Protein 5IG4 (pdb70)

Radius of gyration: 34.78 Å; Cα contacts (8 Å, |Δi|>4): 1875; chains: 7; bounding box: 53×117×72 Å

Solvent-accessible surface area: 41855 Å² total; per-residue (Å²): 134,68,137,101,43,58,58,69,0,28,153,28,0,87,116,0,4,77,2,26,42,91,14,57,45,100,32,6,36,155,12,1,9,85,121,0,2,0,3,23,84,81,0,74,18,4,22,0,85,11,29,94,4,9,69,9,18,12,89,49,38,49,68,200,129,58,65,34,43,27,37,12,49,59,55,14,21,49,4,40,123,63,0,0,0,0,0,0,4,22,0,33,1,13,10,76,126,95,42,109,14,104,16,97,20,64,6,0,0,1,0,0,33,61,87,83,60,96,18,22,0,4,0,4,0,19,13,46,134,136,71,134,85,43,60,84,51,0,51,139,28,1,90,111,0,4,78,2,19,33,61,13,52,49,103,29,6,41,153,12,1,11,85,131,0,33,0,68,25,83,138,6,130,73,88,95,26,117,14,25,119,63,9,72,113,42,5,80,69,78,45,59,148,125,108,71,67,72,22,42,25,44,15,57,58,106,14,86,59,108,32,129,72,30,0,18,1,38,5,54,27,0,36,0,16,12,72,124,65,14,119,20,111,16,97,52,62,60,4,47,2,41,0,73,62,86,83,59,98,19,26,0,30,45,2,80,16,50,90,149,69,144,105,36,58,98,65,0,32,135,13,1,90,93,0,2,82,2,22,42,90,15,47,45,103,30,5,40,163,13,2,12,81,133,0,0,0,4,22,75,83,1,44,6,3,21,0,90,14,24,100,3,9,71,10,18,8,71,34,47,53,64,155,124,54,61,20,40,23,47,16,47,58,72,10,21,50,3,36,122,65,1,0,0,1,0,0,8,22,0,34,1,9,17,65,111,77,23,109,25,107,15,109,39,58,11,0,0,1,0,0,36,49,82,84,55,99,18,33,0,4,0,2,0,18,14,88,134,64,148,91,45,62,72,67,0,35,156,33,2,91,120,0,6,77,2,24,47,68,22,47,46,92,29,7,37,155,18,1,8,82,128,0,4,0,4,23,75,80,0,74,18,4,14,0,86,10,26,99,4,9,67,9,16,10,77,44,33,44,67,117,128,107,84,90,73,85,44,50,57,61,58,57,71,19,33,50,6,27,127,64,1,0,0,2,0,0,12,24,46,33,86,20,51,72,100,103,62,108,85,115,80,99,70,58,12,0,0,2,0,0,28,66,86,81,62,99,21,30,0,4,0,4,0,18,16,86,146,43,155,102,51,51,81,77,0,35,164,33,2,88,114,0,6,75,3,20,30,75,20,54,48,100,24,6,40,158,13,2,8,83,124,0,2,0,3,23,36,83,0,73,16,14,16,0,88,14,24,103,3,10,76,11,14,10,81,31,39,46,56,128,109,110,70,56,65,22,40,24,52,16,34,60,69,24,32,39,5,21,99,64,2,0,0,2,0,0,5,24,0,29,0,12,11,82,126,103,30,126,22,104,12,76,25,48,10,0,0,2,0,0,28,62,90,82,66,100,21,24,0,5,0,2,0,20,15,50,165,184,124,46,136,108,55,43,67,72,0,32,150,26,3,89,109,0,5,75,2,22,40,92,16,53,48,89,24,6,39,144,13,1,10,85,125,0,2,0,4,19,63,79,0,54,17,2,18,1,90,7,23,123,3,8,82,15,18,10,74,26,34,58,73,181,141,91,78,84,39,48,50,67,38,58,72,23,33,40,5,23,133,64,1,0,0,2,0,0,12,26,46,33,80,30,44,69,124,84,52,110,96,115,81,99,80,57,15,0,0,1,0,0,29,58,93,81,58,93,27,26,0,5,0,3,0,20,15,76,134,52,133,96,70,56,83,64,0,35,130,12,3,94,90,0,6,78,2,21,22,85,10,56,47,82,29,6,37,145,13,2,10,83,128,0,2,0,3,20,65,133,6,126,18,72,26,26,96,15,26,145,67,9,80,119,44,5,69,73,68,45,66,151,97,113,47,58,47,18,40,24,55,17,38,62,78,28,33,37,1,26,131,65,1,0,0,2,0,0,7,25,0,35,0,14,10,64,123,73,56,112,22,114,14,96,37,58,13,0,0,1,0,0,26,77,87,89,52,94,17,24,0,2,0,2,0,18,18,73

CATH classification: 3.10.450.50

Nearest PDB structures (foldseek):
  5ig4-assembly1_F  TM=9.944E-01  e=1.731E-22  Nematostella vectensis
  2w2c-assembly1_L  TM=9.645E-01  e=4.332E-17  Homo sapiens
  6of8-assembly1_D-2  TM=9.698E-01  e=9.625E-17  Homo sapiens
  5u6y-assembly1_A  TM=9.706E-01  e=1.404E-15  Rattus norvegicus
  6w4o-assembly1_C  TM=9.703E-01  e=1.486E-15  Homo sapiens

Organism: Nematostella vectensis (NCBI:txid45351)

Foldseek 3Di:
DVVVVLVVVVVLVVQLVVCQQQLPVVSNPVAADQFAWEAEVVVVPDIDTGCVVVVVCSVPPNNDFDKDKDWAPWDKADDPDFKIKIKTKIWIWTADPVRDIDIAIKIKMWIWGQDPNRIHTRYMYIDGD/DVVVVVVVVVVLVVQCVVCQQQLVVVSNPVAADQQAWEAEVVVVRDTDTGCVVVVVCSVPPSNPDPWDKDKDWADWDKAPDDPFKIKIKTKIWIWIADPVGDIDIDIKIKMWIWGQDPNRIHGRYMYIDD/DVVVVVVVVVVLVVQLVVCQLQLPVVSNPVQADQFAWEAEVVVVPDIDTGCVVVVVCSVPPSNPFDKDKDWAPWDKADDDPFKIKIKTKMWIWTDDVVGDIDIDIKIKIWIWGQDPNRIHTRYMYIDD/DVVVVVVVVVVLVVVCVVCQLQLPVVSVPVAADQFAWEAEVVVVGDIDTGDPVVNVCSVPPSVDDDKDKDKDWADWDKADPDPFKIKIKTKMWIWTADPPGDIDIDIKIKMWIWGQDPNDIHGRYMYIDD/DVVVVVVVVVVLVVQCVVCQLQLVVVSNPVAADQFAWEAEVVVVGDTDTGCPVVVVCSVPPSHPDPWDKDKDWADWDKACPDPFKIKIKTKMWIWTADPVGHIDIFIKIKIWIWGCDPNDTHGRYMYIDRD/DVCVVVQVVVVVLVVVLVVCQQQLNVVSNPQAADQFAWEAEVVVVRDIDTGCPVVVVCSVPPRNPFDKDKDWADWDKADDDPFKIKIKTKMWIWTADPVGDIDIDIKIKIWIWGQDPNDTHTRYMYMDD/DVVVVLVVVVVLVVQLVVCQQQLVVVSVPVQADQQAWEAEVVVVPDIDTGCVVVVVCSVPPRNPDPKDKDKDWADWDKADPDPFKIKIKTKMWIWTADPDRDIDIDIKIKMWIWGQDPNDTHTRYMYIDD

B-factor: mean 61.34, std 22.7, range [22.72, 210.33]

InterPro domains:
  IPR000719 Protein kinase domain [PF00069] (13-271)
  IPR000719 Protein kinase domain [PS50011] (13-271)
  IPR000719 Protein kinase domain [SM00220] (13-271)
  IPR008271 Serine/threonine-protein kinase, active site [PS00108] (131-143)
  IPR011009 Protein kinase-like domain superfamily [SSF56112] (10-272)
  IPR013543 Calcium/calmodulin-dependent protein kinase II, association-domain [PF08332] (344-469)
  IPR017441 Protein kinase, ATP binding site [PS00107] (19-42)
  IPR032710 NTF2-like domain superfamily [SSF54427] (343-468)

Secondary structure (DSSP, 8-state):
-HHHHHHHHHHHHHHHHHHHHHT-HHHHHHHEEEEEEEE-GGGTT--EESSHHHHHHIIIII----EEEEEEEEEEEE-STTEEEEEEEEEEEEE-TT--EEEEEEEEEEEEEEETTEEEEEEEEEE--/-HHHHHHHHHHHHHHHHHHHHTT-HHHHHHHEEEEEEEE-GGGTT--EESSHHHHHHHHHTGGG--S-EEEEEEEEEEEEEETTEEEEEEEEEEEEE-SSS-EEEEEEEEEEEEEEETTEEEEEEEEEE-/-HHHHHHHHHHHHHHHHHHHHHT-HHHHHHHEEEEEEEE-GGGTT--EESSHHHHHHIIIIIT---EEEEEEEEEEEE-SSSEEEEEEEEEEEEE-SSS-EEEEEEEEEEEEEEETTEEEEEEEEEE-/-HHHHHHHHHHHHHHHHHHHHHT-HHHHHHHEEEEEEEE-GGGTT--EESSHHHHHHHTTTTT-----EEEEEEEEEEEEEETTEEEEEEEEEEEEE-TTS-EEEEEEEEEEEEEEETTEEEEEEEEEE-/-HHHHHHHHHHHHHHHHHHHHHT-HHHHHHHEEEEEEEE-GGGTT--EESTHHHHHHHTTHHHH--S-EEEEEEEEEEEE-SSSEEEEEEEEEEEEE-SS--EEEEEEEEEEEEEEETTEEEEEEEEEE--/-TTHHHHHHHHHHHHHHHHHHHHT-HHHHHHHEEEEEEEE-GGGTT--EESSHHHHHHHHHTTT---EEEEEEEEEEEEEETTEEEEEEEEEEEEE-TT--EEEEEEEEEEEEEEETTEEEEEEEEEE-/-HHHHHHHHHHHHHHHHHHHHTT-HHHHHHHEEEEEEEE-GGGTT--EESSHHHHHHIIIIITT--S-EEEEEEEEEEEE-SSSEEEEEEEEEEEEE-SSS-EEEEEEEEEEEEEEETTEEEEEEEEEE-

Sequence (907 aa):
TAKVREQEIIRLTQKLITSITTGDYDTYSKLVDPHVTCFEPFSNGNLVEGLEFHKFYFDNTLSKVPINTTILSPHHVHVLGEDAACICYMRLTQSVNSSGEAKTLQQEETRVWQKKGGNWINVHFHISGKTAKVREQEIIRLTQKLITSITTGDYDTYSKLVDPHVTCFEPFSNGNLVEGLEFHKFYFDNTLSKRSVPINTTILSPHVHVLGEDAACICYMRLTQSVNSSGEAKTLQQEETRVWQKKGGNWINVHFHISGTAKVREQEIIRLTQKLITSITTGDYDTYSKLVDPHVTCFEPFSNGNLVEGLEFHKFYFDNTLSKVPINTTILSPHVHVLGEDAACICYMRLTQSVNSSGEAKTLQQEETRVWQKKGGNWINVHFHISGTAKVREQEIIRLTQKLITSITTGDYDTYSKLVDPHVTCFEPFSNGNLVEGLEFHKFYFDNTLSKRSVPINTTILSPHHVHVLGEDAACICCYMRLTQSVNSSGEAKTLQQEETRVWQKKGGNWINVHFHISGTAKVREQEIIRLTQKLITSITTGDYDTYSKLVDPHVTCFEPFSNGNLVEGLEFHKFYFDNTLSKRSVPINTTILSPHHVHVLGEDAACICYMRLTQSVNSSGEAKTLQQEETRVWQKKGGNWINVHFHISGKVTAKVREEQEIIRLTQKLITSITTGDYDTYSKLVDPHVTCFEPFSNGNLVEGLEFHKFYFDNTLSKVPINTTILSPHHVHVLGEDAACICCYMRLTQSVNSSGEAKTLQQEETRVWQKKGGNWINVHFHISGTAKVREQEIIRLTQKLITSITTGDYDTYSKLVDPHVTCFEPFSNGNLVEGLEFHKFYFDNTLSKRSVPINTTILSPHHVHVLGEDAACICYMRLTQSVNSSGEAKTLQQEETRVWQKKGGNWINVHFHISG

Structure (mmCIF, N/CA/C/O backbone):
data_5IG4
#
_entry.id   5IG4
#
_cell.length_a   78.466
_cell.length_b   180.100
_cell.length_c   179.511
_cell.angle_alpha   90.00
_cell.angle_beta   90.00
_cell.angle_gamma   90.00
#
_symmetry.space_group_name_H-M   'C 2 2 21'
#
loop_
_entity.id
_entity.type
_entity.pdbx_description
1 polymer 'Predicted protein'
2 non-polymer GLYCEROL
3 water water
#
loop_
_atom_site.group_PDB
_atom_site.id
_atom_site.type_symbol
_atom_site.label_atom_id
_atom_site.label_alt_id
_atom_site.label_comp_id
_atom_site.label_asym_id
_atom_site.label_entity_id
_atom_site.label_seq_id
_atom_site.pdbx_PDB_ins_code
_atom_site.Cartn_x
_atom_site.Cartn_y
_atom_site.Cartn_z
_atom_site.occupancy
_atom_site.B_iso_or_equiv
_atom_site.auth_seq_id
_atom_site.auth_comp_id
_atom_site.auth_asym_id
_atom_site.auth_atom_id
_atom_site.pdbx_PDB_model_num
ATOM 1 N N . THR A 1 13 ? 36.644 46.059 163.970 1.00 55.19 342 THR A N 1
ATOM 2 C CA . THR A 1 13 ? 37.154 47.122 164.839 1.00 73.06 342 THR A CA 1
ATOM 3 C C . THR A 1 13 ? 37.297 46.616 166.282 1.00 77.70 342 THR A C 1
ATOM 4 O O . THR A 1 13 ? 36.387 45.985 166.828 1.00 67.84 342 THR A O 1
ATOM 14 N N . ALA A 1 14 ? 38.452 46.898 166.894 1.00 77.75 343 ALA A N 1
ATOM 15 C CA . ALA A 1 14 ? 38.659 46.543 168.295 1.00 71.24 343 ALA A CA 1
ATOM 16 C C . ALA A 1 14 ? 37.720 47.328 169.200 1.00 65.10 343 ALA A C 1
ATOM 17 O O . ALA A 1 14 ? 37.172 46.778 170.164 1.00 58.62 343 ALA A O 1
ATOM 24 N N . LYS A 1 15 ? 37.548 48.624 168.918 1.00 61.91 344 LYS A N 1
ATOM 25 C CA . LYS A 1 15 ? 36.622 49.446 169.688 1.00 58.19 344 LYS A CA 1
ATOM 26 C C . LYS A 1 15 ? 35.229 48.822 169.710 1.00 57.11 344 LYS A C 1
ATOM 27 O O . LYS A 1 15 ? 34.565 48.796 170.751 1.00 55.34 344 LYS A O 1
ATOM 46 N N . VAL A 1 16 ? 34.794 48.265 168.580 1.00 56.41 345 VAL A N 1
ATOM 47 C CA . VAL A 1 16 ? 33.443 47.724 168.487 1.00 56.52 345 VAL A CA 1
ATOM 48 C C . VAL A 1 16 ? 33.285 46.503 169.382 1.00 55.64 345 VAL A C 1
ATOM 49 O O . VAL A 1 16 ? 32.262 46.347 170.062 1.00 52.12 345 VAL A O 1
ATOM 62 N N . ARG A 1 17 ? 34.275 45.602 169.389 1.00 58.44 346 ARG A N 1
ATOM 63 C CA . ARG A 1 17 ? 34.131 44.408 170.210 1.00 54.54 346 ARG A CA 1
ATOM 64 C C . ARG A 1 17 ? 34.305 44.734 171.683 1.00 49.74 346 ARG A C 1
ATOM 65 O O . ARG A 1 17 ? 33.577 44.204 172.527 1.00 48.99 346 ARG A O 1
ATOM 86 N N . GLU A 1 18 ? 35.238 45.621 172.014 1.00 44.16 347 GLU A N 1
ATOM 87 C CA . GLU A 1 18 ? 35.368 45.998 173.406 1.00 48.77 347 GLU A CA 1
ATOM 88 C C . GLU A 1 18 ? 34.024 46.460 173.937 1.00 48.12 347 GLU A C 1
ATOM 89 O O . GLU A 1 18 ? 33.605 46.045 175.025 1.00 43.18 347 GLU A O 1
ATOM 101 N N . GLN A 1 19 ? 33.275 47.211 173.120 1.00 48.64 348 GLN A N 1
ATOM 102 C CA . GLN A 1 19 ? 31.995 47.766 173.555 1.00 49.53 348 GLN A CA 1
ATOM 103 C C . GLN A 1 19 ? 30.955 46.662 173.713 1.00 43.90 348 GLN A C 1
ATOM 104 O O . GLN A 1 19 ? 30.150 46.670 174.654 1.00 40.74 348 GLN A O 1
ATOM 118 N N . GLU A 1 20 ? 30.994 45.677 172.824 1.00 39.26 349 GLU A N 1
ATOM 119 C CA . GLU A 1 20 ? 30.093 44.544 172.927 1.00 34.25 349 GLU A CA 1
ATOM 120 C C . GLU A 1 20 ? 30.250 43.829 174.263 1.00 40.33 34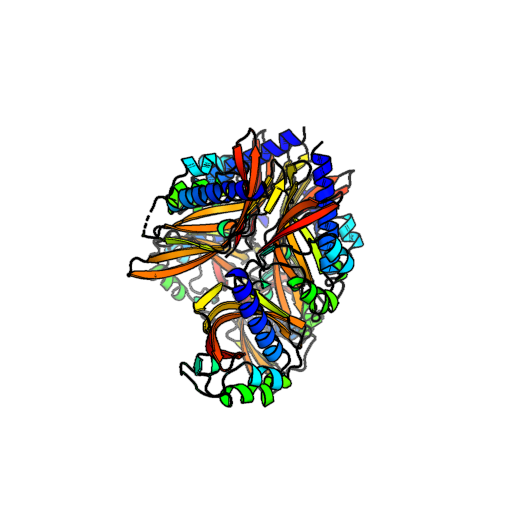9 GLU A C 1
ATOM 121 O O . GLU A 1 20 ? 29.255 43.450 174.888 1.00 36.17 349 GLU A O 1
ATOM 133 N N . ILE A 1 21 ? 31.497 43.613 174.712 1.00 41.82 350 ILE A N 1
ATOM 134 C CA . ILE A 1 21 ? 31.720 42.885 175.958 1.00 39.58 350 ILE A CA 1
ATOM 135 C C . ILE A 1 21 ? 31.302 43.733 177.148 1.00 34.12 350 ILE A C 1
ATOM 136 O O . ILE A 1 21 ? 30.748 43.224 178.125 1.00 32.90 350 ILE A O 1
ATOM 152 N N . ILE A 1 22 ? 31.545 45.038 177.084 1.00 30.17 351 ILE A N 1
ATOM 153 C CA . ILE A 1 22 ? 31.122 45.914 178.173 1.00 35.24 351 ILE A CA 1
ATOM 154 C C . ILE A 1 22 ? 29.602 45.917 178.292 1.00 39.42 351 ILE A C 1
ATOM 155 O O . ILE A 1 22 ? 29.053 45.914 179.402 1.00 36.89 351 ILE A O 1
ATOM 171 N N . ARG A 1 23 ? 28.900 45.922 177.151 1.00 39.98 352 ARG A N 1
ATOM 172 C CA . ARG A 1 23 ? 27.433 45.884 177.161 1.00 40.03 352 ARG A CA 1
ATOM 173 C C . ARG A 1 23 ? 26.909 44.537 177.644 1.00 35.72 352 ARG A C 1
ATOM 174 O O . ARG A 1 23 ? 25.923 44.484 178.386 1.00 33.33 352 ARG A O 1
ATOM 195 N N . LEU A 1 24 ? 27.567 43.434 177.267 1.00 36.88 353 LEU A N 1
ATOM 196 C CA . LEU A 1 24 ? 27.180 42.140 177.825 1.00 33.99 353 LEU A CA 1
ATOM 197 C C . LEU A 1 24 ? 27.336 42.122 179.340 1.00 32.78 353 LEU A C 1
ATOM 198 O O . LEU A 1 24 ? 26.511 41.536 180.054 1.00 33.94 353 LEU A O 1
ATOM 214 N N . THR A 1 25 ? 28.365 42.795 179.849 1.00 31.27 354 THR A N 1
ATOM 215 C CA . THR A 1 25 ? 28.628 42.799 181.284 1.00 35.29 354 THR A CA 1
ATOM 216 C C . THR A 1 25 ? 27.649 43.713 182.010 1.00 36.67 354 THR A C 1
ATOM 217 O O . THR A 1 25 ? 27.203 43.419 183.128 1.00 32.92 354 THR A O 1
ATOM 228 N N . GLN A 1 26 ? 27.301 44.834 181.395 1.00 39.39 355 GLN A N 1
ATOM 229 C CA . GLN A 1 26 ? 26.265 45.662 181.995 1.00 42.64 355 GLN A CA 1
ATOM 230 C C . GLN A 1 26 ? 24.942 44.905 182.036 1.00 35.46 355 GLN A C 1
ATOM 231 O O . GLN A 1 26 ? 24.267 44.889 183.065 1.00 33.33 355 GLN A O 1
ATOM 245 N N . LYS A 1 27 ? 24.589 44.221 180.945 1.00 32.53 356 LYS A N 1
ATOM 246 C CA . LYS A 1 27 ? 23.351 43.441 180.915 1.00 37.96 356 LYS A CA 1
ATOM 247 C C . LYS A 1 27 ? 23.365 42.370 182.004 1.00 38.42 356 LYS A C 1
ATOM 248 O O . LYS A 1 27 ? 22.381 42.202 182.736 1.00 39.96 356 LYS A O 1
ATOM 267 N N . LEU A 1 28 ? 24.502 41.686 182.171 1.00 37.16 357 LEU A N 1
ATOM 268 C CA . LEU A 1 28 ? 24.620 40.647 183.193 1.00 34.64 357 LEU A CA 1
ATOM 269 C C . LEU A 1 28 ? 24.499 41.229 184.599 1.00 34.61 357 LEU A C 1
ATOM 270 O O . LEU A 1 28 ? 23.766 40.699 185.444 1.00 36.57 357 LEU A O 1
ATOM 286 N N . ILE A 1 29 ? 25.224 42.310 184.879 1.00 30.47 358 ILE A N 1
ATOM 287 C CA . ILE A 1 29 ? 25.143 42.917 186.201 1.00 34.77 358 ILE A CA 1
ATOM 288 C C . ILE A 1 29 ? 23.725 43.393 186.472 1.00 32.26 358 ILE A C 1
ATOM 289 O O . ILE A 1 29 ? 23.220 43.258 187.590 1.00 36.24 358 ILE A O 1
ATOM 305 N N . THR A 1 30 ? 23.068 43.977 185.463 1.00 35.96 359 THR A N 1
ATOM 306 C CA . THR A 1 30 ? 21.683 44.398 185.640 1.00 36.96 359 THR A CA 1
ATOM 307 C C . THR A 1 30 ? 20.799 43.213 186.017 1.00 34.88 359 THR A C 1
ATOM 308 O O . THR A 1 30 ? 19.958 43.324 186.910 1.00 37.27 359 THR A O 1
ATOM 319 N N . SER A 1 31 ? 20.986 42.069 185.352 1.00 34.69 360 SER A N 1
ATOM 320 C CA . SER A 1 31 ? 20.207 40.882 185.684 1.00 40.50 360 SER A CA 1
ATOM 321 C C . SER A 1 31 ? 20.459 40.417 187.117 1.00 39.26 360 SER A C 1
ATOM 322 O O . SER A 1 31 ? 19.546 39.919 187.777 1.00 41.64 360 SER A O 1
ATOM 330 N N . ILE A 1 32 ? 21.688 40.566 187.610 1.00 45.69 361 ILE A N 1
ATOM 331 C CA . ILE A 1 32 ? 22.008 40.179 188.980 1.00 42.15 361 ILE A CA 1
ATOM 332 C C . ILE A 1 32 ? 21.331 41.115 189.966 1.00 40.68 361 ILE A C 1
ATOM 333 O O . ILE A 1 32 ? 20.715 40.678 190.947 1.00 46.86 361 ILE A O 1
ATOM 349 N N . THR A 1 33 ? 21.464 42.419 189.742 1.00 34.08 362 THR A N 1
ATOM 350 C CA . THR A 1 33 ? 20.931 43.378 190.698 1.00 41.06 362 THR A CA 1
ATOM 351 C C . THR A 1 33 ? 19.404 43.454 190.668 1.00 36.98 362 THR A C 1
ATOM 352 O O . THR A 1 33 ? 18.810 43.832 191.676 1.00 47.62 362 THR A O 1
ATOM 363 N N . THR A 1 34 ? 18.747 43.086 189.564 1.00 40.78 363 THR A N 1
ATOM 364 C CA . THR A 1 34 ? 17.281 43.050 189.553 1.00 46.34 363 THR A CA 1
ATOM 365 C C . THR A 1 34 ? 16.697 41.678 189.865 1.00 42.98 363 THR A C 1
ATOM 366 O O . THR A 1 34 ? 15.478 41.567 189.997 1.00 48.14 363 THR A O 1
ATOM 377 N N . GLY A 1 35 ? 17.514 40.635 189.985 1.00 45.64 364 GLY A N 1
ATOM 378 C CA . GLY A 1 35 ? 16.975 39.323 190.281 1.00 39.70 364 GLY A CA 1
ATOM 379 C C . GLY A 1 35 ? 16.437 38.593 189.086 1.00 38.71 364 GLY A C 1
ATOM 380 O O . GLY A 1 35 ? 15.665 37.649 189.245 1.00 51.47 364 GLY A O 1
ATOM 384 N N . ASP A 1 36 ? 16.832 38.992 187.887 1.00 38.32 365 ASP A N 1
ATOM 385 C CA . ASP A 1 36 ? 16.303 38.426 186.653 1.00 36.54 365 ASP A CA 1
ATOM 386 C C . ASP A 1 36 ? 17.130 37.203 186.271 1.00 46.01 365 ASP A C 1
ATOM 387 O O . ASP A 1 36 ? 18.064 37.269 185.462 1.00 43.64 365 ASP A O 1
ATOM 396 N N . TYR A 1 37 ? 16.744 36.053 186.835 1.00 42.27 366 TYR A N 1
ATOM 397 C CA . TYR A 1 37 ? 17.492 34.822 186.625 1.00 39.41 366 TYR A CA 1
ATOM 398 C C . TYR A 1 37 ? 17.375 34.299 185.205 1.00 44.75 366 TYR A C 1
ATOM 399 O O . TYR A 1 37 ? 18.318 33.667 184.712 1.00 42.95 366 TYR A O 1
ATOM 417 N N . ASP A 1 38 ? 16.237 34.502 184.537 1.00 41.44 367 ASP A N 1
ATOM 418 C CA . ASP A 1 38 ? 16.140 34.042 183.154 1.00 42.72 367 ASP A CA 1
ATOM 419 C C . ASP A 1 38 ? 17.229 34.677 182.296 1.00 43.64 367 ASP A C 1
ATOM 420 O O . ASP A 1 38 ? 17.838 34.002 181.459 1.00 46.77 367 ASP A O 1
ATOM 429 N N . THR A 1 39 ? 17.485 35.977 182.479 1.00 43.01 368 THR A N 1
ATOM 430 C CA . THR A 1 39 ? 18.544 36.633 181.709 1.00 43.07 368 THR A CA 1
ATOM 431 C C . THR A 1 39 ? 19.921 36.131 182.134 1.00 38.32 368 THR A C 1
ATOM 432 O O . THR A 1 39 ? 20.763 35.799 181.288 1.00 38.20 368 THR A O 1
ATOM 443 N N . TYR A 1 40 ? 20.165 36.070 183.447 1.00 42.50 369 TYR A N 1
ATOM 444 C CA . TYR A 1 40 ? 21.437 35.576 183.971 1.00 38.06 369 TYR A CA 1
ATOM 445 C C . TYR A 1 40 ? 21.764 34.198 183.409 1.00 40.88 369 TYR A C 1
ATOM 446 O O . TYR A 1 40 ? 22.863 33.972 182.890 1.00 41.64 369 TYR A O 1
ATOM 464 N N . SER A 1 41 ? 20.805 33.268 183.487 1.00 40.49 370 SER A N 1
ATOM 465 C CA . SER A 1 41 ? 21.031 31.878 183.104 1.00 41.79 370 SER A CA 1
ATOM 466 C C . SER A 1 41 ? 21.231 31.717 181.603 1.00 41.58 370 SER A C 1
ATOM 467 O O . SER A 1 41 ? 21.769 30.692 181.164 1.00 48.45 370 SER A O 1
ATOM 475 N N . LYS A 1 42 ? 20.869 32.712 180.813 1.00 38.70 371 LYS A N 1
ATOM 476 C CA . LYS A 1 42 ? 21.201 32.681 179.396 1.00 43.89 371 LYS A CA 1
ATOM 477 C C . LYS A 1 42 ? 22.552 33.307 179.072 1.00 44.31 371 LYS A C 1
ATOM 478 O O . LYS A 1 42 ? 23.099 33.022 178.000 1.00 42.65 371 LYS A O 1
ATOM 497 N N . LEU A 1 43 ? 23.101 34.141 179.968 1.00 38.63 372 LEU A N 1
ATOM 498 C CA . L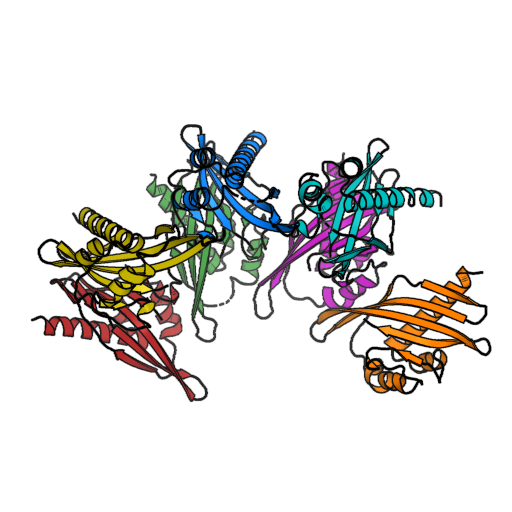EU A 1 43 ? 24.411 34.765 179.808 1.00 38.92 372 LEU A CA 1
ATOM 499 C C . LEU A 1 43 ? 25.535 34.008 180.505 1.00 35.71 372 LEU A C 1
ATOM 500 O O . LEU A 1 43 ? 26.691 34.149 180.115 1.00 42.41 372 LEU A O 1
ATOM 516 N N . VAL A 1 44 ? 25.237 33.224 181.531 1.00 42.90 373 VAL A N 1
ATOM 517 C CA . VAL A 1 44 ? 26.246 32.489 182.284 1.00 40.60 373 VAL A CA 1
ATOM 518 C C . VAL A 1 44 ? 26.172 31.022 181.897 1.00 38.73 373 VAL A C 1
ATOM 519 O O . VAL A 1 44 ? 25.083 30.439 181.848 1.00 48.42 373 VAL A O 1
ATOM 532 N N . ASP A 1 45 ? 27.330 30.426 181.643 1.00 40.61 374 ASP A N 1
ATOM 533 C CA . ASP A 1 45 ? 27.385 29.050 181.171 1.00 38.51 374 ASP A CA 1
ATOM 534 C C . ASP A 1 45 ? 26.836 28.108 182.241 1.00 43.08 374 ASP A C 1
ATOM 535 O O . ASP A 1 45 ? 27.054 28.343 183.437 1.00 39.26 374 ASP A O 1
ATOM 544 N N . PRO A 1 46 ? 26.140 27.028 181.856 1.00 40.91 375 PRO A N 1
ATOM 545 C CA . PRO A 1 46 ? 25.654 26.070 182.869 1.00 45.34 375 PRO A CA 1
ATOM 546 C C . PRO A 1 46 ? 26.780 25.372 183.620 1.00 48.65 375 PRO A C 1
ATOM 547 O O . PRO A 1 46 ? 26.553 24.880 184.731 1.00 47.92 375 PRO A O 1
ATOM 558 N N . HIS A 1 47 ? 27.986 25.323 183.051 1.00 46.01 376 HIS A N 1
ATOM 559 C CA . HIS A 1 47 ? 29.161 24.793 183.731 1.00 52.91 376 HIS A CA 1
ATOM 560 C C . HIS A 1 47 ? 30.167 25.895 184.071 1.00 47.52 376 HIS A C 1
ATOM 561 O O . HIS A 1 47 ? 31.380 25.672 184.045 1.00 51.52 376 HIS A O 1
ATOM 575 N N . VAL A 1 48 ? 29.673 27.092 184.403 1.00 44.10 377 VAL A N 1
ATOM 576 C CA . VAL A 1 48 ? 30.557 28.210 184.731 1.00 44.13 377 VAL A CA 1
ATOM 577 C C . VAL A 1 48 ? 31.420 27.860 185.941 1.00 44.84 377 VAL A C 1
ATOM 578 O O . VAL A 1 48 ? 30.982 27.157 186.855 1.00 46.19 377 VAL A O 1
ATOM 591 N N . THR A 1 49 ? 32.637 28.399 185.978 1.00 36.62 378 THR A N 1
ATOM 592 C CA . THR A 1 49 ? 33.489 28.278 187.154 1.00 42.69 378 THR A CA 1
ATOM 593 C C . THR A 1 49 ? 33.675 29.655 187.754 1.00 35.94 378 THR A C 1
ATOM 594 O O . THR A 1 49 ? 33.465 30.670 187.090 1.00 34.58 378 THR A O 1
ATOM 605 N N . CYS A 1 50 ? 34.040 29.700 189.031 1.00 38.07 379 CYS A N 1
ATOM 606 C CA . CYS A 1 50 ? 34.120 31.030 189.613 1.00 33.31 379 CYS A CA 1
ATOM 607 C C . CYS A 1 50 ? 34.783 31.010 190.980 1.00 34.29 379 CYS A C 1
ATOM 608 O O . CYS A 1 50 ? 34.720 30.023 191.711 1.00 34.52 379 CYS A O 1
ATOM 616 N N . PHE A 1 51 ? 35.372 32.149 191.320 1.00 30.68 380 PHE A N 1
ATOM 617 C CA . PHE A 1 51 ? 35.847 32.456 192.656 1.00 28.15 380 PHE A CA 1
ATOM 618 C C . PHE A 1 51 ? 35.058 33.662 193.115 1.00 33.69 380 PHE A C 1
ATOM 619 O O . PHE A 1 51 ? 34.956 34.644 192.375 1.00 33.49 380 PHE A O 1
ATOM 636 N N . GLU A 1 52 ? 34.522 33.616 194.330 1.00 35.06 381 GLU A N 1
ATOM 637 C CA . GLU A 1 52 ? 33.868 34.790 194.889 1.00 38.26 381 GLU A CA 1
ATOM 638 C C . GLU A 1 52 ? 33.909 34.664 196.399 1.00 33.75 381 GLU A C 1
ATOM 639 O O . GLU A 1 52 ? 34.146 33.572 196.927 1.00 35.61 381 GLU A O 1
ATOM 651 N N . PRO A 1 53 ? 33.690 35.757 197.125 1.00 36.23 382 PRO A N 1
ATOM 652 C CA . PRO A 1 53 ? 33.761 35.677 198.595 1.00 37.15 382 PRO A CA 1
ATOM 653 C C . PRO A 1 53 ? 32.933 34.556 199.174 1.00 36.72 382 PRO A C 1
ATOM 654 O O . PRO A 1 53 ? 33.430 33.817 200.028 1.00 43.69 382 PRO A O 1
ATOM 665 N N . PHE A 1 54 ? 31.694 34.382 198.706 1.00 42.99 383 PHE A N 1
ATOM 666 C CA . PHE A 1 54 ? 30.828 33.314 199.198 1.00 44.62 383 PHE A CA 1
ATOM 667 C C . PHE A 1 54 ? 31.297 31.916 198.819 1.00 42.26 383 PHE A C 1
ATOM 668 O O . PHE A 1 54 ? 30.743 30.949 199.348 1.00 43.72 383 PHE A O 1
ATOM 685 N N . SER A 1 55 ? 32.273 31.766 197.918 1.00 42.50 384 SER A N 1
ATOM 686 C CA . SER A 1 55 ? 32.812 30.437 197.655 1.00 38.73 384 SER A CA 1
ATOM 687 C C . SER A 1 55 ? 33.920 30.074 198.636 1.00 29.69 384 SER A C 1
ATOM 688 O O . SER A 1 55 ? 34.393 28.936 198.623 1.00 39.63 384 SER A O 1
ATOM 696 N N . ASN A 1 56 ? 34.299 30.994 199.521 1.00 32.59 385 ASN A N 1
ATOM 697 C CA . ASN A 1 56 ? 35.161 30.674 200.658 1.00 48.68 385 ASN A CA 1
ATOM 698 C C . ASN A 1 56 ? 36.528 30.154 200.210 1.00 37.67 385 ASN A C 1
ATOM 699 O O . ASN A 1 56 ? 37.071 29.211 200.785 1.00 39.03 385 ASN A O 1
ATOM 710 N N . GLY A 1 57 ? 37.084 30.764 199.166 1.00 43.15 386 GLY A N 1
ATOM 711 C CA . GLY A 1 57 ? 38.392 30.390 198.659 1.00 34.16 386 GLY A CA 1
ATOM 712 C C . GLY A 1 57 ? 38.390 29.199 197.736 1.00 36.67 386 GLY A C 1
ATOM 713 O O . GLY A 1 57 ? 39.466 28.699 197.399 1.00 41.50 386 GLY A O 1
ATOM 717 N N . ASN A 1 58 ? 37.225 28.725 197.309 1.00 32.22 387 ASN A N 1
ATOM 718 C CA . ASN A 1 58 ? 37.148 27.555 196.449 1.00 33.72 387 ASN A CA 1
ATOM 719 C C . ASN A 1 58 ? 36.700 27.942 195.056 1.00 39.54 387 ASN A C 1
ATOM 720 O O . ASN A 1 58 ? 36.012 28.949 194.862 1.00 37.00 387 ASN A O 1
ATOM 731 N N . LEU A 1 59 ? 37.089 27.110 194.096 1.00 38.43 388 LEU A N 1
ATOM 732 C CA . LEU A 1 59 ? 36.588 27.192 192.734 1.00 37.14 388 LEU A CA 1
ATOM 733 C C . LEU A 1 59 ? 35.304 26.371 192.660 1.00 35.63 388 LEU A C 1
ATOM 734 O O . LEU A 1 59 ? 35.340 25.146 192.780 1.00 41.46 388 LEU A O 1
ATOM 750 N N . VAL A 1 60 ? 34.167 27.046 192.504 1.00 42.91 389 VAL A N 1
ATOM 751 C CA . VAL A 1 60 ? 32.865 26.390 192.420 1.00 40.30 389 VAL A CA 1
ATOM 752 C C . VAL A 1 60 ? 32.412 26.373 190.975 1.00 35.46 389 VAL A C 1
ATOM 753 O O . VAL A 1 60 ? 32.728 27.272 190.188 1.00 37.60 389 VAL A O 1
ATOM 766 N N . GLU A 1 61 ? 31.638 25.354 190.623 1.00 40.20 390 GLU A N 1
ATOM 767 C CA . GLU A 1 61 ? 31.156 25.199 189.261 1.00 44.55 390 GLU A CA 1
ATOM 768 C C . GLU A 1 61 ? 29.643 25.046 189.234 1.00 36.01 390 GLU A C 1
ATOM 769 O O . GLU A 1 61 ? 29.038 24.501 190.168 1.00 42.83 390 GLU A O 1
ATOM 781 N N . GLY A 1 62 ? 29.031 25.601 188.197 1.00 42.12 391 GLY A N 1
ATOM 782 C CA . GLY A 1 62 ? 27.622 25.386 187.933 1.00 40.25 391 GLY A CA 1
ATOM 783 C C . GLY A 1 62 ? 26.750 26.562 188.361 1.00 42.77 391 GLY A C 1
ATOM 784 O O . GLY A 1 62 ? 27.122 27.396 189.192 1.00 40.61 391 GLY A O 1
ATOM 788 N N . LEU A 1 63 ? 25.545 26.602 187.790 1.00 50.89 392 LEU A N 1
ATOM 789 C CA . LEU A 1 63 ? 24.656 27.715 188.086 1.00 33.01 392 LEU A CA 1
ATOM 790 C C . LEU A 1 63 ? 24.014 27.593 189.450 1.00 36.12 392 LEU A C 1
ATOM 791 O O . LEU A 1 63 ? 23.683 28.615 190.061 1.00 40.92 392 LEU A O 1
ATOM 807 N N . GLU A 1 64 ? 23.826 26.370 189.944 1.00 39.69 393 GLU A N 1
ATOM 808 C CA . GLU A 1 64 ? 23.023 26.181 191.149 1.00 37.88 393 GLU A CA 1
ATOM 809 C C . GLU A 1 64 ? 23.559 27.006 192.316 1.00 44.03 393 GLU A C 1
ATOM 810 O O . GLU A 1 64 ? 22.780 27.556 193.110 1.00 42.41 393 GLU A O 1
ATOM 822 N N . PHE A 1 65 ? 24.890 27.122 192.421 1.00 41.50 394 PHE A N 1
ATOM 823 C CA . PHE A 1 65 ? 25.508 27.866 193.516 1.00 37.44 394 PHE A CA 1
ATOM 824 C C . PHE A 1 65 ? 25.059 29.317 193.520 1.00 39.68 394 PHE A C 1
ATOM 825 O O . PHE A 1 65 ? 24.897 29.927 194.586 1.00 41.16 394 PHE A O 1
ATOM 842 N N . HIS A 1 66 ? 24.870 29.890 192.336 1.00 35.23 395 HIS A N 1
ATOM 843 C CA . HIS A 1 66 ? 24.419 31.270 192.189 1.00 47.82 395 HIS A CA 1
ATOM 844 C C . HIS A 1 66 ? 22.904 31.405 192.187 1.00 41.09 395 HIS A C 1
ATOM 845 O O . HIS A 1 66 ? 22.371 32.363 192.756 1.00 39.83 395 HIS A O 1
ATOM 859 N N . LYS A 1 67 ? 22.212 30.462 191.549 1.00 39.00 396 LYS A N 1
ATOM 860 C CA . LYS A 1 67 ? 20.761 30.450 191.583 1.00 47.87 396 LYS A CA 1
ATOM 861 C C . LYS A 1 67 ? 20.260 30.490 193.014 1.00 48.38 396 LYS A C 1
ATOM 862 O O . LYS A 1 67 ? 19.200 31.058 193.287 1.00 49.46 396 LYS A O 1
ATOM 881 N N . PHE A 1 68 ? 21.027 29.928 193.947 1.00 44.30 397 PHE A N 1
ATOM 882 C CA . PHE A 1 68 ? 20.628 29.984 195.344 1.00 43.39 397 PHE A CA 1
ATOM 883 C C . PHE A 1 68 ? 20.352 31.413 195.792 1.00 48.34 397 PHE A C 1
ATOM 884 O O . PHE A 1 68 ? 19.438 31.649 196.588 1.00 54.61 397 PHE A O 1
ATOM 901 N N . TYR A 1 69 ? 21.140 32.384 195.309 1.00 47.26 398 TYR A N 1
ATOM 902 C CA . TYR A 1 69 ? 20.950 33.763 195.746 1.00 48.61 398 TYR A CA 1
ATOM 903 C C . TYR A 1 69 ? 19.808 34.450 195.006 1.00 50.43 398 TYR A C 1
ATOM 904 O O . TYR A 1 69 ? 19.203 35.384 195.537 1.00 49.85 398 TYR A O 1
ATOM 922 N N . PHE A 1 70 ? 19.512 34.013 193.786 1.00 48.34 399 PHE A N 1
ATOM 923 C CA . PHE A 1 70 ? 18.364 34.542 193.067 1.00 56.12 399 PHE A CA 1
ATOM 924 C C . PHE A 1 70 ? 17.071 34.131 193.751 1.00 65.11 399 PHE A C 1
ATOM 925 O O . PHE A 1 70 ? 16.109 34.911 193.798 1.00 63.71 399 PHE A O 1
ATOM 942 N N . ASP A 1 71 ? 17.050 32.926 194.316 1.00 55.52 400 ASP A N 1
ATOM 943 C CA . ASP A 1 71 ? 15.855 32.390 194.939 1.00 59.72 400 ASP A CA 1
ATOM 944 C C . ASP A 1 71 ? 15.659 32.877 196.366 1.00 57.97 400 ASP A C 1
ATOM 945 O O . ASP A 1 71 ? 14.533 32.813 196.863 1.00 66.37 400 ASP A O 1
ATOM 954 N N . ASN A 1 72 ? 16.701 33.389 197.031 1.00 50.00 401 ASN A N 1
ATOM 955 C CA . ASN A 1 72 ? 16.625 33.623 198.470 1.00 52.46 401 ASN A CA 1
ATOM 956 C C . ASN A 1 72 ? 17.096 34.993 198.940 1.00 67.46 401 ASN A C 1
ATOM 957 O O . ASN A 1 72 ? 16.980 35.276 200.139 1.00 80.83 401 ASN A O 1
ATOM 968 N N . THR A 1 73 ? 17.634 35.842 198.073 1.00 76.66 402 THR A N 1
ATOM 969 C CA . THR A 1 73 ? 18.013 37.171 198.542 1.00 93.97 402 THR A CA 1
ATOM 970 C C . THR A 1 73 ? 17.951 38.237 197.451 1.00 94.25 402 THR A C 1
ATOM 971 O O . THR A 1 73 ? 17.577 39.380 197.730 1.00 102.82 402 THR A O 1
ATOM 982 N N . LEU A 1 74 ? 18.296 37.886 196.208 1.00 89.30 403 LEU A N 1
ATOM 983 C CA . LEU A 1 74 ? 18.483 38.918 195.188 1.00 93.98 403 LEU A CA 1
ATOM 984 C C . LEU A 1 74 ? 17.160 39.573 194.798 1.00 97.61 403 LEU A C 1
ATOM 985 O O . LEU A 1 74 ? 17.113 40.788 194.571 1.00 92.64 403 LEU A O 1
ATOM 1001 N N . SER A 1 75 ? 16.076 38.796 194.716 1.00 99.70 404 SER A N 1
ATOM 1002 C CA . SER A 1 75 ? 14.755 39.350 194.410 1.00 104.20 404 SER A CA 1
ATOM 1003 C C . SER A 1 75 ? 14.174 40.044 195.648 1.00 124.09 404 SER A C 1
ATOM 1004 O O . SER A 1 75 ? 13.150 39.650 196.206 1.00 112.14 404 SER A O 1
ATOM 1012 N N . LYS A 1 76 ? 14.862 41.105 196.073 1.00 126.62 405 LYS A N 1
ATOM 1013 C CA . LYS A 1 76 ? 14.440 41.911 197.220 1.00 112.62 405 LYS A CA 1
ATOM 1014 C C . LYS A 1 76 ? 14.809 43.391 197.049 1.00 105.40 405 LYS A C 1
ATOM 1015 O O . LYS A 1 76 ? 15.636 43.750 196.206 1.00 103.07 405 LYS A O 1
ATOM 1034 N N . VAL A 1 79 ? 15.193 47.754 198.454 1.00 76.42 408 VAL A N 1
ATOM 1035 C CA . VAL A 1 79 ? 16.445 48.489 198.612 1.00 85.41 408 VAL A CA 1
ATOM 1036 C C . VAL A 1 79 ? 16.923 49.053 197.263 1.00 81.37 408 VAL A C 1
ATOM 1037 O O . VAL A 1 79 ? 17.138 48.292 196.309 1.00 74.51 408 VAL A O 1
ATOM 1049 N N . PRO A 1 80 ? 17.096 50.376 197.178 1.00 71.35 409 PRO A N 1
ATOM 1050 C CA . PRO A 1 80 ? 17.557 50.978 195.920 1.00 59.97 409 PRO A CA 1
ATOM 1051 C C . PRO A 1 80 ? 19.075 50.926 195.808 1.00 58.41 409 PRO A C 1
ATOM 1052 O O . PRO A 1 80 ? 19.794 51.087 196.796 1.00 55.57 409 PRO A O 1
ATOM 1063 N N . ILE A 1 81 ? 19.573 50.687 194.595 1.00 44.94 410 ILE A N 1
ATOM 1064 C CA . ILE A 1 81 ? 21.007 50.594 194.385 1.00 54.99 410 ILE A CA 1
ATOM 1065 C C . ILE A 1 81 ? 21.367 51.209 193.042 1.00 51.78 410 ILE A C 1
ATOM 1066 O O . ILE A 1 81 ? 20.548 51.298 192.123 1.00 42.84 410 ILE A O 1
ATOM 1082 N N . ASN A 1 82 ? 22.615 51.661 192.952 1.00 44.41 411 ASN A N 1
ATOM 1083 C CA . ASN A 1 82 ? 23.179 52.131 191.699 1.00 41.95 411 ASN A CA 1
ATOM 1084 C C . ASN A 1 82 ? 24.565 51.530 191.543 1.00 44.58 411 ASN A C 1
ATOM 1085 O O . ASN A 1 82 ? 25.377 51.594 192.470 1.00 42.35 411 ASN A O 1
ATOM 1096 N N . THR A 1 83 ? 24.830 50.924 190.391 1.00 41.44 412 THR A N 1
ATOM 1097 C CA . THR A 1 83 ? 26.112 50.292 190.141 1.00 42.98 412 THR A CA 1
ATOM 1098 C C . THR A 1 83 ? 26.897 51.144 189.161 1.00 43.62 412 THR A C 1
ATOM 1099 O O . THR A 1 83 ? 26.323 51.745 188.256 1.00 41.09 412 THR A O 1
ATOM 1110 N N . THR A 1 84 ? 28.204 51.225 189.379 1.00 37.79 413 THR A N 1
ATOM 1111 C CA . THR A 1 84 ? 29.107 51.931 188.486 1.00 34.61 413 THR A CA 1
ATOM 1112 C C . THR A 1 84 ? 30.243 50.980 188.116 1.00 38.35 413 THR A C 1
ATOM 1113 O O . THR A 1 84 ? 30.801 50.302 188.987 1.00 32.32 413 THR A O 1
ATOM 1124 N N . ILE A 1 85 ? 30.579 50.923 186.832 1.00 37.04 414 ILE A N 1
ATOM 1125 C CA . ILE A 1 85 ? 31.682 50.107 186.347 1.00 38.54 414 ILE A CA 1
ATOM 1126 C C . ILE A 1 85 ? 32.874 51.023 186.135 1.00 40.63 414 ILE A C 1
ATOM 1127 O O . ILE A 1 85 ? 32.818 51.955 185.321 1.00 42.94 414 ILE A O 1
ATOM 1143 N N . LEU A 1 86 ? 33.953 50.750 186.858 1.00 38.71 415 LEU A N 1
ATOM 1144 C CA . LEU A 1 86 ? 35.141 51.594 186.867 1.00 44.47 415 LEU A CA 1
ATOM 1145 C C . LEU A 1 86 ? 36.277 50.907 186.121 1.00 38.15 415 LEU A C 1
ATOM 1146 O O . LEU A 1 86 ? 36.463 49.688 186.240 1.00 34.82 415 LEU A O 1
ATOM 1162 N N . SER A 1 87 ? 37.036 51.710 185.376 1.00 39.24 416 SER A N 1
ATOM 1163 C CA . SER A 1 87 ? 38.264 51.313 184.690 1.00 38.02 416 SER A CA 1
ATOM 1164 C C . SER A 1 87 ? 38.102 49.985 183.948 1.00 36.24 416 SER A C 1
ATOM 1165 O O . SER A 1 87 ? 38.890 49.051 184.162 1.00 44.41 416 SER A O 1
ATOM 1173 N N . PRO A 1 88 ? 37.096 49.859 183.081 1.00 31.48 417 PRO A N 1
ATOM 1174 C CA . PRO A 1 88 ? 36.915 48.607 182.339 1.00 36.88 417 PRO A CA 1
ATOM 1175 C C . PRO A 1 88 ? 38.021 48.444 181.304 1.00 45.89 417 PRO A C 1
ATOM 1176 O O . PRO A 1 88 ? 38.352 49.377 180.569 1.00 44.77 417 PRO A O 1
ATOM 1187 N N . HIS A 1 89 ? 38.628 47.264 181.296 1.00 32.43 418 HIS A N 1
ATOM 1188 C CA A HIS A 1 89 ? 39.630 46.881 180.316 0.54 44.13 418 HIS A CA 1
ATOM 1189 C CA B HIS A 1 89 ? 39.616 46.897 180.299 0.46 45.45 418 HIS A CA 1
ATOM 1190 C C . HIS A 1 89 ? 39.174 45.580 179.686 1.00 33.09 418 HIS A C 1
ATOM 1191 O O . HIS A 1 89 ? 38.906 44.610 180.406 1.00 36.10 418 HIS A O 1
ATOM 1218 N N . VAL A 1 90 ? 39.066 45.559 178.362 1.00 30.17 419 VAL A N 1
ATOM 1219 C CA . VAL A 1 90 ? 38.657 44.367 177.632 1.00 32.08 419 VAL A CA 1
ATOM 1220 C C . VAL A 1 90 ? 39.852 43.838 176.846 1.00 39.07 419 VAL A C 1
ATOM 1221 O O . VAL A 1 90 ? 40.401 44.542 175.985 1.00 41.52 419 VAL A O 1
ATOM 1234 N N . HIS A 1 91 ? 40.246 42.595 177.153 1.00 38.35 420 HIS A N 1
ATOM 1235 C CA . HIS A 1 91 ? 41.215 41.831 176.367 1.00 36.17 420 HIS A CA 1
ATOM 1236 C C . HIS A 1 91 ? 40.469 41.014 175.323 1.00 43.68 420 HIS A C 1
ATOM 1237 O O . HIS A 1 91 ? 39.807 40.023 175.660 1.00 35.48 420 HIS A O 1
ATOM 1251 N N . VAL A 1 92 ? 40.611 41.400 174.060 1.00 43.13 421 VAL A N 1
ATOM 1252 C CA . VAL A 1 92 ? 40.052 40.631 172.955 1.00 40.93 421 VAL A CA 1
ATOM 1253 C C . VAL A 1 92 ? 40.989 39.469 172.649 1.00 36.67 421 VAL A C 1
ATOM 1254 O O . VAL A 1 92 ? 42.150 39.677 172.289 1.00 48.44 421 VAL A O 1
ATOM 1267 N N . LEU A 1 93 ? 40.474 38.252 172.747 1.00 48.30 422 LEU A N 1
ATOM 1268 C CA . LEU A 1 93 ? 41.260 37.020 172.617 1.00 50.87 422 LEU A CA 1
ATOM 1269 C C . LEU A 1 93 ? 40.725 36.208 171.436 1.00 60.58 422 LEU A C 1
ATOM 1270 O O . LEU A 1 93 ? 40.116 35.146 171.616 1.00 65.51 422 LEU A O 1
ATOM 1286 N N . GLY A 1 94 ? 40.933 36.702 170.230 1.00 58.87 423 GLY A N 1
ATOM 1287 C CA . GLY A 1 94 ? 40.412 36.020 169.060 1.00 64.32 423 GLY A CA 1
ATOM 1288 C C . GLY A 1 94 ? 38.939 36.303 168.813 1.00 56.25 423 GLY A C 1
ATOM 1289 O O . GLY A 1 94 ? 38.284 37.103 169.492 1.00 51.68 423 GLY A O 1
ATOM 1293 N N . GLU A 1 95 ? 38.406 35.603 167.813 1.00 59.81 424 GLU A N 1
ATOM 1294 C CA . GLU A 1 95 ? 37.044 35.885 167.372 1.00 67.88 424 GLU A CA 1
ATOM 1295 C C . GLU A 1 95 ? 36.018 35.541 168.447 1.00 50.60 424 GLU A C 1
ATOM 1296 O O . GLU A 1 95 ? 35.028 36.255 168.613 1.00 57.89 424 GLU A O 1
ATOM 1308 N N . ASP A 1 96 ? 36.223 34.449 169.173 1.00 53.15 425 ASP A N 1
ATOM 1309 C CA . ASP A 1 96 ? 35.183 33.860 170.008 1.00 45.45 425 ASP A CA 1
ATOM 1310 C C . ASP A 1 96 ? 35.464 33.974 171.502 1.00 48.54 425 ASP A C 1
ATOM 1311 O O . ASP A 1 96 ? 34.807 33.295 172.294 1.00 43.25 425 ASP A O 1
ATOM 1320 N N . ALA A 1 97 ? 36.425 34.802 171.913 1.00 44.08 426 ALA A N 1
ATOM 1321 C CA . ALA A 1 97 ? 36.777 34.892 173.322 1.00 47.16 426 ALA A CA 1
ATOM 1322 C C . ALA A 1 97 ? 37.206 36.305 173.677 1.00 48.63 426 ALA A C 1
ATOM 1323 O O . ALA A 1 97 ? 37.819 37.018 172.874 1.00 38.37 426 ALA A O 1
ATOM 1330 N N . ALA A 1 98 ? 36.873 36.697 174.897 1.00 43.73 427 ALA A N 1
ATOM 1331 C CA . ALA A 1 98 ? 37.325 37.965 175.429 1.00 33.09 427 ALA A CA 1
ATOM 1332 C C . ALA A 1 98 ? 37.355 37.849 176.934 1.00 36.78 427 ALA A C 1
ATOM 1333 O O . ALA A 1 98 ? 36.685 36.999 177.526 1.00 34.04 427 ALA A O 1
ATOM 1340 N N . CYS A 1 99 ? 38.138 38.716 177.544 1.00 30.25 428 CYS A N 1
ATOM 1341 C CA . CYS A 1 99 ? 38.162 38.846 178.982 1.00 35.93 428 CYS A CA 1
ATOM 1342 C C . CYS A 1 99 ? 38.018 40.316 179.347 1.00 33.97 428 CYS A C 1
ATOM 1343 O O . CYS A 1 99 ? 38.615 41.184 178.700 1.00 39.91 428 CYS A O 1
ATOM 1351 N N . ILE A 1 100 ? 37.227 40.598 180.377 1.00 31.50 429 ILE A N 1
ATOM 1352 C CA . ILE A 1 100 ? 37.006 41.967 180.824 1.00 29.64 429 ILE A CA 1
ATOM 1353 C C . ILE A 1 100 ? 37.269 42.032 182.320 1.00 26.90 429 ILE A C 1
ATOM 1354 O O . ILE A 1 100 ? 36.975 41.084 183.058 1.00 27.36 429 ILE A O 1
ATOM 1370 N N . CYS A 1 101 ? 37.880 43.129 182.759 1.00 28.09 430 CYS A N 1
ATOM 1371 C CA . CYS A 1 101 ? 38.155 43.308 184.171 1.00 25.14 430 CYS A CA 1
ATOM 1372 C C . CYS A 1 101 ? 37.854 44.746 184.530 1.00 26.48 430 CYS A C 1
ATOM 1373 O O . CYS A 1 101 ? 38.038 45.652 183.716 1.00 30.68 430 CYS A O 1
ATOM 1381 N N . TYR A 1 102 ? 37.330 44.939 185.733 1.00 30.38 431 TYR A N 1
ATOM 1382 C CA . TYR A 1 102 ? 36.763 46.220 186.118 1.00 28.85 431 TYR A CA 1
ATOM 1383 C C . TYR A 1 102 ? 36.510 46.176 187.607 1.00 23.51 431 TYR A C 1
ATOM 1384 O O . TYR A 1 102 ? 36.483 45.111 188.218 1.00 27.35 431 TYR A O 1
ATOM 1402 N N . MET A 1 103 ? 36.344 47.348 188.181 1.00 30.59 432 MET A N 1
ATOM 1403 C CA . MET A 1 103 ? 35.859 47.473 189.537 1.00 35.70 432 MET A CA 1
ATOM 1404 C C . MET A 1 103 ? 34.396 47.887 189.476 1.00 37.04 432 MET A C 1
ATOM 1405 O O . MET A 1 103 ? 33.973 48.640 188.594 1.00 36.28 432 MET A O 1
ATOM 1419 N N . ARG A 1 104 ? 33.626 47.344 190.390 1.00 34.52 433 ARG A N 1
ATOM 1420 C CA . ARG A 1 104 ? 32.199 47.567 190.467 1.00 32.44 433 ARG A CA 1
ATOM 1421 C C . ARG A 1 104 ? 31.942 48.264 191.786 1.00 35.95 433 ARG A C 1
ATOM 1422 O O . ARG A 1 104 ? 32.313 47.737 192.843 1.00 29.95 433 ARG A O 1
ATOM 1443 N N . LEU A 1 105 ? 31.377 49.474 191.712 1.00 34.34 434 LEU A N 1
ATOM 1444 C CA . LEU A 1 105 ? 30.916 50.225 192.872 1.00 33.72 434 LEU A CA 1
ATOM 1445 C C . LEU A 1 105 ? 29.409 50.065 192.973 1.00 34.80 434 LEU A C 1
ATOM 1446 O O . LEU A 1 105 ? 28.692 50.306 191.997 1.00 40.07 434 LEU A O 1
ATOM 1462 N N . THR A 1 106 ? 28.937 49.658 194.146 1.00 39.24 435 THR A N 1
ATOM 1463 C CA . THR A 1 106 ? 27.514 49.500 194.419 1.00 30.62 435 THR A CA 1
ATOM 1464 C C . THR A 1 106 ? 27.106 50.502 195.490 1.00 34.65 435 THR A C 1
ATOM 1465 O O . THR A 1 106 ? 27.517 50.380 196.645 1.00 39.85 435 THR A O 1
ATOM 1476 N N . GLN A 1 107 ? 26.302 51.492 195.104 1.00 41.71 436 GLN A N 1
ATOM 1477 C CA . GLN A 1 107 ? 25.655 52.397 196.046 1.00 38.88 436 GLN A CA 1
ATOM 1478 C C . GLN A 1 107 ? 24.316 51.836 196.501 1.00 43.43 436 GLN A C 1
ATOM 1479 O O . GLN A 1 107 ? 23.535 51.326 195.686 1.00 43.32 436 GLN A O 1
ATOM 1493 N N . SER A 1 108 ? 24.050 51.945 197.805 1.00 48.40 437 SER A N 1
ATOM 1494 C CA . SER A 1 108 ? 22.817 51.423 198.387 1.00 48.25 437 SER A CA 1
ATOM 1495 C C . SER A 1 108 ? 22.419 52.239 199.611 1.00 51.13 437 SER A C 1
ATOM 1496 O O . SER A 1 108 ? 23.228 52.970 200.184 1.00 58.58 437 SER A O 1
ATOM 1504 N N . VAL A 1 109 ? 21.159 52.079 200.026 1.00 65.71 438 VAL A N 1
ATOM 1505 C CA . VAL A 1 109 ? 20.609 52.775 201.193 1.00 71.90 438 VAL A CA 1
ATOM 1506 C C . VAL A 1 109 ? 19.807 51.777 202.014 1.00 60.52 438 VAL A C 1
ATOM 1507 O O . VAL A 1 109 ? 19.048 50.978 201.457 1.00 69.10 438 VAL A O 1
ATOM 1520 N N . ASN A 1 110 ? 19.995 51.805 203.332 1.00 74.24 439 ASN A N 1
ATOM 1521 C CA . ASN A 1 110 ? 19.294 50.903 204.234 1.00 82.61 439 ASN A CA 1
ATOM 1522 C C . ASN A 1 110 ? 17.977 51.533 204.699 1.00 85.09 439 ASN A C 1
ATOM 1523 O O . ASN A 1 110 ? 17.627 52.659 204.329 1.00 81.97 439 ASN A O 1
ATOM 1534 N N . SER A 1 111 ? 17.231 50.794 205.530 1.00 86.40 440 SER A N 1
ATOM 1535 C CA . SER A 1 111 ? 15.985 51.329 206.072 1.00 93.76 440 SER A CA 1
ATOM 1536 C C . SER A 1 111 ? 16.217 52.648 206.798 1.00 89.99 440 SER A C 1
ATOM 1537 O O . SER A 1 111 ? 15.373 53.547 206.737 1.00 87.42 440 SER A O 1
ATOM 1545 N N . SER A 1 112 ? 17.363 52.792 207.464 1.00 92.45 441 SER A N 1
ATOM 1546 C CA . SER A 1 112 ? 17.695 54.001 208.210 1.00 90.53 441 SER A CA 1
ATOM 1547 C C . SER A 1 112 ? 18.014 55.197 207.315 1.00 89.94 441 SER A C 1
ATOM 1548 O O . SER A 1 112 ? 18.387 56.253 207.845 1.00 83.57 441 SER A O 1
ATOM 1556 N N . GLY A 1 113 ? 17.892 55.069 205.992 1.00 87.07 442 GLY A N 1
ATOM 1557 C CA . GLY A 1 113 ? 18.281 56.148 205.107 1.00 74.86 442 GLY A CA 1
ATOM 1558 C C . GLY A 1 113 ? 19.763 56.462 205.122 1.00 81.45 442 GLY A C 1
ATOM 1559 O O . GLY A 1 113 ? 20.156 57.580 204.778 1.00 74.31 442 GLY A O 1
ATOM 1563 N N . GLU A 1 114 ? 20.600 55.510 205.517 1.00 81.05 443 GLU A N 1
ATOM 1564 C CA . GLU A 1 114 ? 22.046 55.695 205.548 1.00 86.41 443 GLU A CA 1
ATOM 1565 C C . GLU A 1 114 ? 22.656 55.131 204.266 1.00 76.92 443 GLU A C 1
ATOM 1566 O O . GLU A 1 114 ? 22.403 53.973 203.912 1.00 68.32 443 GLU A O 1
ATOM 1578 N N . ALA A 1 115 ? 23.452 55.951 203.573 1.00 85.78 444 ALA A N 1
ATOM 1579 C CA . ALA A 1 115 ? 24.097 55.544 202.329 1.00 71.88 444 ALA A CA 1
ATOM 1580 C C . ALA A 1 115 ? 25.283 54.622 202.606 1.00 65.65 444 ALA A C 1
ATOM 1581 O O . ALA A 1 115 ? 25.804 54.536 203.723 1.00 64.98 444 ALA A O 1
ATOM 1588 N N . LYS A 1 116 ? 25.731 53.949 201.551 1.00 63.27 445 LYS A N 1
ATOM 1589 C CA . LYS A 1 116 ? 26.819 52.995 201.690 1.00 60.66 445 LYS A CA 1
ATOM 1590 C C . LYS A 1 116 ? 27.316 52.600 200.300 1.00 50.91 445 LYS A C 1
ATOM 1591 O O . LYS A 1 116 ? 26.514 52.406 199.377 1.00 47.29 445 LYS A O 1
ATOM 1610 N N . THR A 1 117 ? 28.638 52.524 200.153 1.00 44.00 446 THR A N 1
ATOM 1611 C CA . THR A 1 117 ? 29.283 52.149 198.897 1.00 42.80 446 THR A CA 1
ATOM 1612 C C . THR A 1 117 ? 30.159 50.932 199.126 1.00 36.20 446 THR A C 1
ATOM 1613 O O . THR A 1 117 ? 31.015 50.942 200.006 1.00 47.84 446 THR A O 1
ATOM 1624 N N . LEU A 1 118 ? 29.950 49.892 198.336 1.00 38.63 447 LEU A N 1
ATOM 1625 C CA . LEU A 1 118 ? 30.789 48.709 198.378 1.00 34.92 447 LEU A CA 1
ATOM 1626 C C . LEU A 1 118 ? 31.545 48.574 197.067 1.00 39.43 447 LEU A C 1
ATOM 1627 O O . LEU A 1 118 ? 31.033 48.893 195.990 1.00 40.85 447 LEU A O 1
ATOM 1643 N N . GLN A 1 119 ? 32.755 48.058 197.159 1.00 36.95 448 GLN A N 1
ATOM 1644 C CA . GLN A 1 119 ? 33.599 47.897 195.996 1.00 40.34 448 GLN A CA 1
ATOM 1645 C C . GLN A 1 119 ? 34.008 46.445 195.859 1.00 34.87 448 GLN A C 1
ATOM 1646 O O . GLN A 1 119 ? 34.473 45.829 196.826 1.00 42.60 448 GLN A O 1
ATOM 1660 N N . GLN A 1 120 ? 33.853 45.925 194.642 1.00 35.75 449 GLN A N 1
ATOM 1661 C CA . GLN A 1 120 ? 34.347 44.623 194.234 1.00 39.18 449 GLN A CA 1
ATOM 1662 C C . GLN A 1 120 ? 35.200 44.788 192.989 1.00 33.71 449 GLN A C 1
ATOM 1663 O O . GLN A 1 120 ? 34.998 45.712 192.199 1.00 32.90 449 GLN A O 1
ATOM 1677 N N . GLU A 1 121 ? 36.126 43.851 192.816 1.00 27.27 450 GLU A N 1
ATOM 1678 C CA . GLU A 1 121 ? 36.972 43.730 191.635 1.00 29.20 450 GLU A CA 1
ATOM 1679 C C . GLU A 1 121 ? 36.568 42.462 190.921 1.00 25.64 450 GLU A C 1
ATOM 1680 O O . GLU A 1 121 ? 36.449 41.420 191.544 1.00 26.78 450 GLU A O 1
ATOM 1692 N N . GLU A 1 122 ? 36.389 42.535 189.626 1.00 26.77 451 GLU A N 1
ATOM 1693 C CA . GLU A 1 122 ? 35.867 41.413 188.865 1.00 29.62 451 GLU A CA 1
ATOM 1694 C C . GLU A 1 122 ? 36.644 41.212 187.594 1.00 26.76 451 GLU A C 1
ATOM 1695 O O . GLU A 1 122 ? 36.994 42.152 186.906 1.00 29.38 451 GLU A O 1
ATOM 1707 N N . THR A 1 123 ? 36.781 39.954 187.268 1.00 23.12 452 THR A N 1
ATOM 1708 C CA . THR A 1 123 ? 37.302 39.452 186.015 1.00 27.54 452 THR A CA 1
ATOM 1709 C C . THR A 1 123 ? 36.231 38.518 185.481 1.00 32.94 452 THR A C 1
ATOM 1710 O O . THR A 1 123 ? 35.728 37.688 186.233 1.00 30.92 452 THR A O 1
ATOM 1721 N N . ARG A 1 124 ? 35.835 38.690 184.220 1.00 28.70 453 ARG A N 1
ATOM 1722 C CA . ARG A 1 124 ? 34.858 37.837 183.547 1.00 29.18 453 ARG A CA 1
ATOM 1723 C C . ARG A 1 124 ? 35.386 37.399 182.194 1.00 23.06 453 ARG A C 1
ATOM 1724 O O . ARG A 1 124 ? 35.763 38.238 181.363 1.00 32.42 453 ARG A O 1
ATOM 1745 N N . VAL A 1 125 ? 35.395 36.092 181.967 1.00 27.16 454 VAL A N 1
ATOM 1746 C CA . VAL A 1 125 ? 35.864 35.518 180.712 1.00 29.52 454 VAL A CA 1
ATOM 1747 C C . VAL A 1 125 ? 34.633 35.159 179.900 1.00 33.30 454 VAL A C 1
ATOM 1748 O O . VAL A 1 125 ? 33.760 34.415 180.370 1.00 32.21 454 VAL A O 1
ATOM 1761 N N . TRP A 1 126 ? 34.554 35.732 178.701 1.00 37.38 455 TRP A N 1
ATOM 1762 C CA . TRP A 1 126 ? 33.450 35.549 177.774 1.00 30.60 455 TRP A CA 1
ATOM 1763 C C . TRP A 1 126 ? 33.901 34.720 176.575 1.00 40.32 455 TRP A C 1
ATOM 1764 O O . TRP A 1 126 ? 34.985 34.941 176.016 1.00 39.58 455 TRP A O 1
ATOM 1785 N N . GLN A 1 127 ? 33.060 33.765 176.182 1.00 33.17 456 GLN A N 1
ATOM 1786 C CA . GLN A 1 127 ? 33.335 32.889 175.050 1.00 39.38 456 GLN A CA 1
ATOM 1787 C C . GLN A 1 127 ? 32.087 32.824 174.179 1.00 48.25 456 GLN A C 1
ATOM 1788 O O . GLN A 1 127 ? 30.966 32.701 174.693 1.00 44.10 456 GLN A O 1
ATOM 1802 N N . LYS A 1 128 ? 32.276 32.957 172.871 1.00 44.49 457 LYS A N 1
ATOM 1803 C CA . LYS A 1 128 ? 31.166 32.887 171.929 1.00 51.34 457 LYS A CA 1
ATOM 1804 C C . LYS A 1 128 ? 30.891 31.422 171.635 1.00 49.18 457 LYS A C 1
ATOM 1805 O O . LYS A 1 128 ? 31.712 30.748 171.009 1.00 59.40 457 LYS A O 1
ATOM 1824 N N . LYS A 1 129 ? 29.745 30.927 172.094 1.00 48.61 458 LYS A N 1
ATOM 1825 C CA . LYS A 1 129 ? 29.376 29.521 171.955 1.00 54.71 458 LYS A CA 1
ATOM 1826 C C . LYS A 1 129 ? 28.010 29.455 171.294 1.00 57.51 458 LYS A C 1
ATOM 1827 O O . LYS A 1 129 ? 27.021 29.941 171.856 1.00 62.92 458 LYS A O 1
ATOM 1846 N N . GLY A 1 130 ? 27.959 28.870 170.101 1.00 62.09 459 GLY A N 1
ATOM 1847 C CA . GLY A 1 130 ? 26.720 28.849 169.347 1.00 65.23 459 GLY A CA 1
ATOM 1848 C C . GLY A 1 130 ? 26.310 30.218 168.864 1.00 65.64 459 GLY A C 1
ATOM 1849 O O . GLY A 1 130 ? 25.112 30.513 168.792 1.00 69.80 459 GLY A O 1
ATOM 1853 N N . GLY A 1 131 ? 27.283 31.078 168.553 1.00 70.29 460 GLY A N 1
ATOM 1854 C CA . GLY A 1 131 ? 27.006 32.440 168.159 1.00 67.51 460 GLY A CA 1
ATOM 1855 C C . GLY A 1 131 ? 26.637 33.378 169.288 1.00 59.81 460 GLY A C 1
ATOM 1856 O O . GLY A 1 131 ? 26.570 34.594 169.062 1.00 66.02 460 GLY A O 1
ATOM 1860 N N . ASN A 1 132 ? 26.394 32.867 170.489 1.00 59.93 461 ASN A N 1
ATOM 1861 C CA . ASN A 1 132 ? 26.042 33.694 171.634 1.00 60.53 461 ASN A CA 1
ATOM 1862 C C . ASN A 1 132 ? 27.243 33.880 172.557 1.00 54.44 461 ASN A C 1
ATOM 1863 O O . ASN A 1 132 ? 28.045 32.963 172.751 1.00 44.96 461 ASN A O 1
ATOM 1874 N N . TRP A 1 133 ? 27.367 35.073 173.122 1.00 51.07 462 TRP A N 1
ATOM 1875 C CA . TRP A 1 133 ? 28.424 35.335 174.084 1.00 46.52 462 TRP A CA 1
ATOM 1876 C C . TRP A 1 133 ? 27.995 34.799 175.442 1.00 43.12 462 TRP A C 1
ATOM 1877 O O . TRP A 1 133 ? 26.983 35.241 175.988 1.00 40.91 462 TRP A O 1
ATOM 1898 N N . ILE A 1 134 ? 28.759 33.846 175.982 1.00 35.60 463 ILE A N 1
ATOM 1899 C CA . ILE A 1 134 ? 28.465 33.230 177.270 1.00 37.83 463 ILE A CA 1
ATOM 1900 C C . ILE A 1 134 ? 29.638 33.478 178.223 1.00 39.13 463 ILE A C 1
ATOM 1901 O O . ILE A 1 134 ? 30.802 33.452 177.814 1.00 40.69 463 ILE A O 1
ATOM 1917 N N . ASN A 1 135 ? 29.325 33.731 179.492 1.00 40.19 464 ASN A N 1
ATOM 1918 C CA . ASN A 1 135 ? 30.334 34.000 180.520 1.00 41.59 464 ASN A CA 1
ATOM 1919 C C . ASN A 1 135 ? 30.729 32.663 181.148 1.00 37.93 464 ASN A C 1
ATOM 1920 O O . ASN A 1 135 ? 29.925 32.022 181.835 1.00 37.93 464 ASN A O 1
ATOM 1931 N N . VAL A 1 136 ? 31.953 32.214 180.877 1.00 34.88 465 VAL A N 1
ATOM 1932 C CA . VAL A 1 136 ? 32.351 30.856 181.253 1.00 34.30 465 VAL A CA 1
ATOM 1933 C C . VAL A 1 136 ? 33.139 30.806 182.559 1.00 38.77 465 VAL A C 1
ATOM 1934 O O . VAL A 1 136 ? 33.325 29.714 183.119 1.00 41.92 465 VAL A O 1
ATOM 1947 N N . HIS A 1 137 ? 33.609 31.941 183.058 1.00 38.77 466 HIS A N 1
ATOM 1948 C CA . HIS A 1 137 ? 34.362 31.966 184.306 1.00 40.59 466 HIS A CA 1
ATOM 1949 C C . HIS A 1 137 ? 34.396 33.389 184.830 1.00 30.98 466 HIS A C 1
ATOM 1950 O O . HIS A 1 137 ? 34.572 34.329 184.059 1.00 31.26 466 HIS A O 1
ATOM 1964 N N . PHE A 1 138 ? 34.235 33.549 186.133 1.00 30.43 467 PHE A N 1
ATOM 1965 C CA . PHE A 1 138 ? 34.431 34.870 186.701 1.00 33.02 467 PHE A CA 1
ATOM 1966 C C . PHE A 1 138 ? 35.087 34.788 188.066 1.00 33.47 467 PHE A C 1
ATOM 1967 O O . PHE A 1 138 ? 34.993 33.786 188.775 1.00 29.23 467 PHE A O 1
ATOM 1984 N N . HIS A 1 139 ? 35.787 35.863 188.402 1.00 31.85 468 HIS A N 1
ATOM 1985 C CA . HIS A 1 139 ? 36.557 35.942 189.628 1.00 28.84 468 HIS A CA 1
ATOM 1986 C C . HIS A 1 139 ? 36.172 37.252 190.274 1.00 26.11 468 HIS A C 1
ATOM 1987 O O . HIS A 1 139 ? 36.276 38.304 189.640 1.00 29.69 468 HIS A O 1
ATOM 2001 N N . ILE A 1 140 ? 35.727 37.187 191.520 1.00 27.41 469 ILE A N 1
ATOM 2002 C CA . ILE A 1 140 ? 35.251 38.353 192.243 1.00 30.01 469 ILE A CA 1
ATOM 2003 C C . ILE A 1 140 ? 35.965 38.400 193.576 1.00 28.16 469 ILE A C 1
ATOM 2004 O O . ILE A 1 140 ? 36.011 37.394 194.288 1.00 36.55 469 ILE A O 1
ATOM 2020 N N . SER A 1 141 ? 36.469 39.570 193.937 1.00 30.60 470 SER A N 1
ATOM 2021 C CA . SER A 1 141 ? 37.133 39.748 195.211 1.00 36.91 470 SER A CA 1
ATOM 2022 C C . SER A 1 141 ? 36.777 41.120 195.765 1.00 38.07 470 SER A C 1
ATOM 2023 O O . SER A 1 141 ? 36.199 41.962 195.075 1.00 39.08 470 SER A O 1
ATOM 2031 N N . GLY A 1 142 ? 37.122 41.333 197.033 1.00 52.51 471 GLY A N 1
ATOM 2032 C CA . GLY A 1 142 ? 37.063 42.643 197.657 1.00 61.62 471 GLY A CA 1
ATOM 2033 C C . GLY A 1 142 ? 38.289 42.923 198.515 1.00 85.73 471 GLY A C 1
ATOM 2034 O O . GLY A 1 142 ? 38.823 42.005 199.149 1.00 98.27 471 GLY A O 1
ATOM 2038 N N . LYS A 1 143 ? 38.748 44.174 198.552 1.00 84.51 472 LYS A N 1
ATOM 2039 C CA . LYS A 1 143 ? 39.918 44.551 199.362 1.00 95.21 472 LYS A CA 1
ATOM 2040 C C . LYS A 1 143 ? 39.625 44.581 200.867 1.00 81.64 472 LYS A C 1
ATOM 2041 O O . LYS A 1 143 ? 38.532 44.226 201.315 1.00 82.70 472 LYS A O 1
ATOM 2060 N N . THR B 1 13 ? 44.346 103.490 210.840 1.00 73.40 342 THR B N 1
ATOM 2061 C CA . THR B 1 13 ? 43.447 102.746 209.961 1.00 75.76 342 THR B CA 1
ATOM 2062 C C . THR B 1 13 ? 43.238 101.319 210.498 1.00 87.34 342 THR B C 1
ATOM 2063 O O . THR B 1 13 ? 44.056 100.799 211.262 1.00 74.82 342 THR B O 1
ATOM 2073 N N . ALA B 1 14 ? 42.127 100.693 210.098 1.00 84.15 343 ALA B N 1
ATOM 2074 C CA . ALA B 1 14 ? 41.758 99.403 210.674 1.00 73.69 343 ALA B CA 1
ATOM 2075 C C . ALA B 1 14 ? 42.755 98.317 210.303 1.00 74.94 343 ALA B C 1
ATOM 2076 O O . ALA B 1 14 ? 43.144 97.509 211.153 1.00 73.54 343 ALA B O 1
ATOM 2083 N N . LYS B 1 15 ? 43.172 98.279 209.037 1.00 69.42 344 LYS B N 1
ATOM 2084 C CA . LYS B 1 15 ? 44.030 97.200 208.569 1.00 71.51 344 LYS B CA 1
ATOM 2085 C C . LYS B 1 15 ? 45.448 97.300 209.124 1.00 70.38 344 LYS B C 1
ATOM 2086 O O . LYS B 1 15 ? 46.138 96.279 209.233 1.00 70.25 344 LYS B O 1
ATOM 2105 N N . VAL B 1 16 ? 45.914 98.499 209.468 1.00 63.03 345 VAL B N 1
ATOM 2106 C CA . VAL B 1 16 ? 47.245 98.603 210.050 1.00 66.23 345 VAL B CA 1
ATOM 2107 C C . VAL B 1 16 ? 47.256 97.992 211.440 1.00 63.17 345 VAL B C 1
ATOM 2108 O O . VAL B 1 16 ? 48.203 97.285 211.813 1.00 59.71 345 VAL B O 1
ATOM 2121 N N . ARG B 1 17 ? 46.200 98.230 212.224 1.00 64.49 346 ARG B N 1
ATOM 2122 C CA . ARG B 1 17 ? 46.153 97.660 213.564 1.00 64.04 346 ARG B CA 1
ATOM 2123 C C . ARG B 1 17 ? 46.035 96.143 213.514 1.00 56.78 346 ARG B C 1
ATOM 2124 O O . ARG B 1 17 ? 46.660 95.438 214.313 1.00 61.32 346 ARG B O 1
ATOM 2145 N N . GLU B 1 18 ? 45.220 95.618 212.606 1.00 56.72 347 GLU B N 1
ATOM 2146 C CA . GLU B 1 18 ? 45.167 94.173 212.448 1.00 60.10 347 GLU B CA 1
ATOM 2147 C C . GLU B 1 18 ? 46.563 93.632 212.188 1.00 54.77 347 GLU B C 1
ATOM 2148 O O . GLU B 1 18 ? 47.030 92.715 212.873 1.00 54.55 347 GLU B O 1
ATOM 2160 N N . GLN B 1 19 ? 47.269 94.236 211.230 1.00 55.69 348 GLN B N 1
ATOM 2161 C CA . GLN B 1 19 ? 48.626 93.821 210.912 1.00 50.94 348 GLN B CA 1
ATOM 2162 C C . GLN B 1 19 ? 49.515 93.880 212.140 1.00 44.72 348 GLN B C 1
ATOM 2163 O O . GLN B 1 19 ? 50.436 93.073 212.285 1.00 46.36 348 GLN B O 1
ATOM 2177 N N . GLU B 1 20 ? 49.269 94.835 213.032 1.00 42.66 349 GLU B N 1
ATOM 2178 C CA . GLU B 1 20 ? 50.117 94.947 214.209 1.00 48.83 349 GLU B CA 1
ATOM 2179 C C . GLU B 1 20 ? 49.846 93.809 215.180 1.00 47.76 349 GLU B C 1
ATOM 2180 O O . GLU B 1 20 ? 50.780 93.166 215.669 1.00 47.28 349 GLU B O 1
ATOM 2192 N N . ILE B 1 21 ? 48.565 93.542 215.463 1.00 45.26 350 ILE B N 1
ATOM 2193 C CA . ILE B 1 21 ? 48.211 92.440 216.355 1.00 44.52 350 ILE B CA 1
ATOM 2194 C C . ILE B 1 21 ? 48.729 91.121 215.802 1.00 35.59 350 ILE B C 1
ATOM 2195 O O . ILE B 1 21 ? 49.239 90.279 216.546 1.00 36.55 350 ILE B O 1
ATOM 2211 N N . ILE B 1 22 ? 48.593 90.913 214.492 1.00 38.38 351 ILE B N 1
ATOM 2212 C CA . ILE B 1 22 ? 49.105 89.691 213.881 1.00 43.74 351 ILE B CA 1
ATOM 2213 C C . ILE B 1 22 ? 50.621 89.616 214.046 1.00 44.80 351 ILE B C 1
ATOM 2214 O O . ILE B 1 22 ? 51.178 88.556 214.348 1.00 45.01 351 ILE B O 1
ATOM 2230 N N . ARG B 1 23 ? 51.306 90.741 213.857 1.00 40.15 352 ARG B N 1
ATOM 2231 C CA . ARG B 1 23 ? 52.760 90.762 214.003 1.00 48.21 352 ARG B CA 1
ATOM 2232 C C . ARG B 1 23 ? 53.161 90.399 215.426 1.00 37.75 352 ARG B C 1
ATOM 2233 O O . ARG B 1 23 ? 54.039 89.561 215.637 1.00 41.99 352 ARG B O 1
ATOM 2254 N N . LEU B 1 24 ? 52.512 91.011 216.423 1.00 41.49 353 LEU B N 1
ATOM 2255 C CA . LEU B 1 24 ? 52.805 90.675 217.813 1.00 36.05 353 LEU B CA 1
ATOM 2256 C C . LEU B 1 24 ? 52.593 89.193 218.067 1.00 39.24 353 LEU B C 1
ATOM 2257 O O . LEU B 1 24 ? 53.409 88.542 218.730 1.00 42.17 353 LEU B O 1
ATOM 2273 N N . THR B 1 25 ? 51.520 88.636 217.513 1.00 35.55 354 THR B N 1
ATOM 2274 C CA . THR B 1 25 ? 51.183 87.243 217.765 1.00 40.33 354 THR B CA 1
ATOM 2275 C C . THR B 1 25 ? 52.239 86.323 217.173 1.00 38.46 354 THR B C 1
ATOM 2276 O O . THR B 1 25 ? 52.724 85.403 217.848 1.00 38.09 354 THR B O 1
ATOM 2287 N N . GLN B 1 26 ? 52.608 86.566 215.910 1.00 41.79 355 GLN B N 1
ATOM 2288 C CA . GLN B 1 26 ? 53.704 85.827 215.281 1.00 50.68 355 GLN B CA 1
ATOM 2289 C C . GLN B 1 26 ? 54.975 85.937 216.110 1.00 39.05 355 GLN B C 1
ATOM 2290 O O . GLN B 1 26 ? 55.677 84.945 216.324 1.00 42.24 355 GLN B O 1
ATOM 2304 N N . LYS B 1 27 ? 55.271 87.136 216.605 1.00 44.87 356 LYS B N 1
ATOM 2305 C CA . LYS B 1 27 ? 56.427 87.325 217.483 1.00 43.92 356 LYS B CA 1
ATOM 2306 C C . LYS B 1 27 ? 56.289 86.499 218.758 1.00 40.59 356 LYS B C 1
ATOM 2307 O O . LYS B 1 27 ? 57.247 85.863 219.212 1.00 42.12 356 LYS B O 1
ATOM 2326 N N . LEU B 1 28 ? 55.082 86.458 219.320 1.00 45.56 357 LEU B N 1
ATOM 2327 C CA . LEU B 1 28 ? 54.841 85.668 220.525 1.00 42.75 357 LEU B CA 1
ATOM 2328 C C . LEU B 1 28 ? 54.926 84.172 220.246 1.00 41.25 357 LEU B C 1
ATOM 2329 O O . LEU B 1 28 ? 55.496 83.416 221.042 1.00 37.65 357 LEU B O 1
ATOM 2345 N N . ILE B 1 29 ? 54.356 83.711 219.134 1.00 40.84 358 ILE B N 1
ATOM 2346 C CA . ILE B 1 29 ? 54.426 82.285 218.850 1.00 44.91 358 ILE B CA 1
ATOM 2347 C C . ILE B 1 29 ? 55.866 81.872 218.556 1.00 42.34 358 ILE B C 1
ATOM 2348 O O . ILE B 1 29 ? 56.308 80.788 218.956 1.00 40.34 358 ILE B O 1
ATOM 2364 N N . THR B 1 30 ? 56.633 82.734 217.887 1.00 39.76 359 THR B N 1
ATOM 2365 C CA . THR B 1 30 ? 58.042 82.423 217.669 1.00 39.78 359 THR B CA 1
ATOM 2366 C C . THR B 1 30 ? 58.772 82.269 218.997 1.00 43.78 359 THR B C 1
ATOM 2367 O O . THR B 1 30 ? 59.543 81.320 219.181 1.00 44.42 359 THR B O 1
ATOM 2378 N N . SER B 1 31 ? 58.531 83.182 219.950 1.00 34.55 360 SER B N 1
ATOM 2379 C CA . SER B 1 31 ? 59.182 83.042 221.246 1.00 38.31 360 SER B CA 1
ATOM 2380 C C . SER B 1 31 ? 58.816 81.732 221.927 1.00 38.77 360 SER B C 1
ATOM 2381 O O . SER B 1 31 ? 59.655 81.145 222.622 1.00 45.35 360 SER B O 1
ATOM 2389 N N . ILE B 1 32 ? 57.590 81.243 221.726 1.00 46.09 361 ILE B N 1
ATOM 2390 C CA . ILE B 1 32 ? 57.179 79.989 222.349 1.00 43.21 361 ILE B CA 1
ATOM 2391 C C . ILE B 1 32 ? 57.940 78.816 221.746 1.00 38.49 361 ILE B C 1
ATOM 2392 O O . ILE B 1 32 ? 58.445 77.949 222.463 1.00 46.38 361 ILE B O 1
ATOM 2408 N N . THR B 1 33 ? 58.028 78.768 220.423 1.00 39.55 362 THR B N 1
ATOM 2409 C CA . THR B 1 33 ? 58.637 77.617 219.761 1.00 44.11 362 THR B CA 1
ATOM 2410 C C . THR B 1 33 ? 60.151 77.565 219.980 1.00 52.78 362 THR B C 1
ATOM 2411 O O . THR B 1 33 ? 60.715 76.481 220.156 1.00 56.75 362 THR B O 1
ATOM 2422 N N . THR B 1 34 ? 60.833 78.710 219.979 1.00 48.43 363 THR B N 1
ATOM 2423 C CA . THR B 1 34 ? 62.276 78.707 220.198 1.00 46.69 363 THR B CA 1
ATOM 2424 C C . THR B 1 34 ? 62.662 78.755 221.671 1.00 49.09 363 THR B C 1
ATOM 2425 O O . THR B 1 34 ? 63.852 78.862 221.977 1.00 63.21 363 THR B O 1
ATOM 2436 N N . GLY B 1 35 ? 61.704 78.708 222.591 1.00 53.46 364 GLY B N 1
ATOM 2437 C CA . GLY B 1 35 ? 62.049 78.740 224.002 1.00 49.19 364 GLY B CA 1
ATOM 2438 C C . GLY B 1 35 ? 62.595 80.062 224.487 1.00 39.35 364 GLY B C 1
ATOM 2439 O O . GLY B 1 35 ? 63.234 80.122 225.540 1.00 52.36 364 GLY B O 1
ATOM 2443 N N . ASP B 1 36 ? 62.357 81.132 223.753 1.00 43.16 365 ASP B N 1
ATOM 2444 C CA . ASP B 1 36 ? 62.878 82.448 224.111 1.00 38.55 365 ASP B CA 1
ATOM 2445 C C . ASP B 1 36 ? 61.996 83.089 225.177 1.00 45.51 365 ASP B C 1
ATOM 2446 O O . ASP B 1 36 ? 61.090 83.867 224.879 1.00 45.13 365 ASP B O 1
ATOM 2455 N N . TYR B 1 37 ? 62.286 82.799 226.449 1.00 47.10 366 TYR B N 1
ATOM 2456 C CA . TYR B 1 37 ? 61.448 83.332 227.516 1.00 44.38 366 TYR B CA 1
ATOM 2457 C C . TYR B 1 37 ? 61.629 84.826 227.738 1.00 51.89 366 TYR B C 1
ATOM 2458 O O . TYR B 1 37 ? 60.742 85.458 228.332 1.00 48.78 366 TYR B O 1
ATOM 2476 N N . ASP B 1 38 ? 62.747 85.412 227.292 1.00 50.94 367 ASP B N 1
ATOM 2477 C CA . ASP B 1 38 ? 62.905 86.855 227.435 1.00 55.14 367 ASP B CA 1
ATOM 2478 C C . ASP B 1 38 ? 61.875 87.597 226.592 1.00 47.45 367 ASP B C 1
ATOM 2479 O O . ASP B 1 38 ? 61.279 88.575 227.049 1.00 49.68 367 ASP B O 1
ATOM 2488 N N . THR B 1 39 ? 61.657 87.158 225.357 1.00 39.51 368 THR B N 1
ATOM 2489 C CA . THR B 1 39 ? 60.646 87.813 224.542 1.00 39.69 368 THR B CA 1
ATOM 2490 C C . THR B 1 39 ? 59.247 87.500 225.063 1.00 40.76 368 THR B C 1
ATOM 2491 O O . THR B 1 39 ? 58.396 88.389 225.132 1.00 47.21 368 THR B O 1
ATOM 2502 N N . TYR B 1 40 ? 59.003 86.252 225.464 1.00 36.28 369 TYR B N 1
ATOM 2503 C CA . TYR B 1 40 ? 57.699 85.887 226.008 1.00 45.44 369 TYR B CA 1
ATOM 2504 C C . TYR B 1 40 ? 57.328 86.796 227.177 1.00 45.43 369 TYR B C 1
ATOM 2505 O O . TYR B 1 40 ? 56.237 87.377 227.197 1.00 36.06 369 TYR B O 1
ATOM 2523 N N . SER B 1 41 ? 58.243 86.956 228.146 1.00 44.85 370 SER B N 1
ATOM 2524 C CA . SER B 1 41 ? 57.955 87.708 229.371 1.00 42.69 370 SER B CA 1
ATOM 2525 C C . SER B 1 41 ? 57.787 89.200 229.115 1.00 47.32 370 SER B C 1
ATOM 2526 O O . SER B 1 41 ? 57.212 89.905 229.952 1.00 49.62 370 SER B O 1
ATOM 2534 N N . LYS B 1 42 ? 58.273 89.706 227.989 1.00 45.07 371 LYS B N 1
ATOM 2535 C CA . LYS B 1 42 ? 57.988 91.094 227.650 1.00 47.14 371 LYS B CA 1
ATOM 2536 C C . LYS B 1 42 ? 56.636 91.277 226.971 1.00 44.68 371 LYS B C 1
ATOM 2537 O O . LYS B 1 42 ? 56.061 92.365 227.064 1.00 48.29 371 LYS B O 1
ATOM 2556 N N . LEU B 1 43 ? 56.115 90.237 226.310 1.00 43.40 372 LEU B N 1
ATOM 2557 C CA . LEU B 1 43 ? 54.864 90.305 225.562 1.00 45.03 372 LEU B CA 1
ATOM 2558 C C . LEU B 1 43 ? 53.638 89.833 226.348 1.00 41.46 372 LEU B C 1
ATOM 2559 O O . LEU B 1 43 ? 52.512 90.162 225.958 1.00 44.41 372 LEU B O 1
ATOM 2575 N N . VAL B 1 44 ? 53.831 89.070 227.424 1.00 35.77 373 VAL B N 1
ATOM 2576 C CA . VAL B 1 44 ? 52.756 88.457 228.180 1.00 36.84 373 VAL B CA 1
ATOM 2577 C C . VAL B 1 44 ? 52.722 89.081 229.567 1.00 42.43 373 VAL B C 1
ATOM 2578 O O . VAL B 1 44 ? 53.732 89.087 230.276 1.00 40.71 373 VAL B O 1
ATOM 2591 N N . ASP B 1 45 ? 51.547 89.544 229.970 1.00 41.26 374 ASP B N 1
ATOM 2592 C CA . ASP B 1 45 ? 51.391 90.258 231.225 1.00 45.59 374 ASP B CA 1
ATOM 2593 C C . ASP B 1 45 ? 51.835 89.395 232.404 1.00 39.17 374 ASP B C 1
ATOM 2594 O O . ASP B 1 45 ? 51.514 88.209 232.452 1.00 37.43 374 ASP B O 1
ATOM 2603 N N . PRO B 1 46 ? 52.536 89.962 233.391 1.00 48.47 375 PRO B N 1
ATOM 2604 C CA . PRO B 1 46 ? 52.885 89.171 234.589 1.00 50.70 375 PRO B CA 1
ATOM 2605 C C . PRO B 1 46 ? 51.678 88.614 235.339 1.00 42.04 375 PRO B C 1
ATOM 2606 O O . PRO B 1 46 ? 51.836 87.647 236.093 1.00 47.08 375 PRO B O 1
ATOM 2617 N N . HIS B 1 47 ? 50.494 89.197 235.175 1.00 41.71 376 HIS B N 1
ATOM 2618 C CA . HIS B 1 47 ? 49.249 88.674 235.740 1.00 47.76 376 HIS B CA 1
ATOM 2619 C C . HIS B 1 47 ? 48.318 88.176 234.637 1.00 40.67 376 HIS B C 1
ATOM 2620 O O . HIS B 1 47 ? 47.099 88.342 234.696 1.00 48.11 376 HIS B O 1
ATOM 2634 N N . VAL B 1 48 ? 48.905 87.564 233.614 1.00 37.66 377 VAL B N 1
ATOM 2635 C CA . VAL B 1 48 ? 48.139 86.962 232.538 1.00 39.18 377 VAL B CA 1
ATOM 2636 C C . VAL B 1 48 ? 47.271 85.845 233.109 1.00 41.86 377 VAL B C 1
ATOM 2637 O O . VAL B 1 48 ? 47.671 85.134 234.038 1.00 42.40 377 VAL B O 1
ATOM 2650 N N . THR B 1 49 ? 46.062 85.712 232.581 1.00 33.13 378 THR B N 1
ATOM 2651 C CA . THR B 1 49 ? 45.212 84.573 232.882 1.00 37.59 378 THR B CA 1
ATOM 2652 C C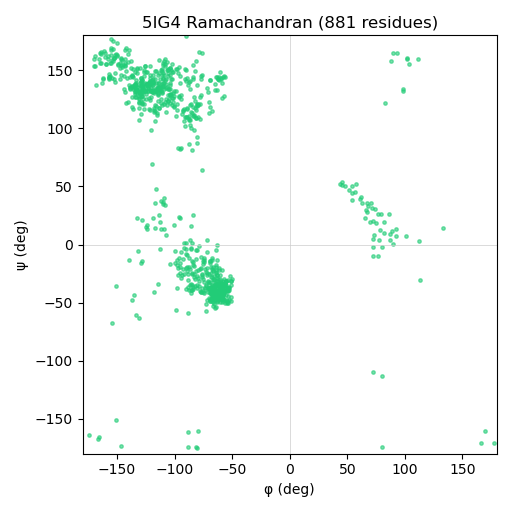 . THR B 1 49 ? 45.118 83.696 231.655 1.00 34.85 378 THR B C 1
ATOM 2653 O O . THR B 1 49 ? 45.329 84.143 230.529 1.00 31.85 378 THR B O 1
ATOM 2664 N N . CYS B 1 50 ? 44.777 82.429 231.861 1.00 33.20 379 CYS B N 1
ATOM 2665 C CA . CYS B 1 50 ? 44.640 81.600 230.672 1.00 33.84 379 CYS B CA 1
ATOM 2666 C C . CYS B 1 50 ? 43.934 80.304 230.976 1.00 31.26 379 CYS B C 1
ATOM 2667 O O . CYS B 1 50 ? 43.964 79.803 232.086 1.00 34.40 379 CYS B O 1
ATOM 2675 N N . PHE B 1 51 ? 43.423 79.728 229.906 1.00 25.54 380 PHE B N 1
ATOM 2676 C CA . PHE B 1 51 ? 42.878 78.382 229.821 1.00 28.93 380 PHE B CA 1
ATOM 2677 C C . PHE B 1 51 ? 43.754 77.661 228.822 1.00 30.62 380 PHE B C 1
ATOM 2678 O O . PHE B 1 51 ? 44.020 78.201 227.756 1.00 31.55 380 PHE B O 1
ATOM 2695 N N . GLU B 1 52 ? 44.245 76.482 229.162 1.00 31.53 381 GLU B N 1
ATOM 2696 C CA . GLU B 1 52 ? 44.989 75.681 228.206 1.00 40.27 381 GLU B CA 1
ATOM 2697 C C . GLU B 1 52 ? 44.932 74.241 228.679 1.00 38.54 381 GLU B C 1
ATOM 2698 O O . GLU B 1 52 ? 44.641 73.981 229.850 1.00 38.08 381 GLU B O 1
ATOM 2710 N N . PRO B 1 53 ? 45.167 73.286 227.800 1.00 35.69 382 PRO B N 1
ATOM 2711 C CA . PRO B 1 53 ? 45.026 71.872 228.216 1.00 38.20 382 PRO B CA 1
ATOM 2712 C C . PRO B 1 53 ? 45.821 71.513 229.466 1.00 41.38 382 PRO B C 1
ATOM 2713 O O . PRO B 1 53 ? 45.314 70.772 230.311 1.00 38.89 382 PRO B O 1
ATOM 2724 N N . PHE B 1 54 ? 47.027 72.079 229.649 1.00 36.14 383 PHE B N 1
ATOM 2725 C CA . PHE B 1 54 ? 47.780 71.789 230.869 1.00 38.98 383 PHE B CA 1
ATOM 2726 C C . PHE B 1 54 ? 47.204 72.437 232.124 1.00 37.93 383 PHE B C 1
ATOM 2727 O O . PHE B 1 54 ? 47.696 72.148 233.222 1.00 41.94 383 PHE B O 1
ATOM 2744 N N . SER B 1 55 ? 46.182 73.284 232.023 1.00 38.15 384 SER B N 1
ATOM 2745 C CA . SER B 1 55 ? 45.607 73.848 233.238 1.00 38.51 384 SER B CA 1
ATOM 2746 C C . SER B 1 55 ? 44.446 73.011 233.765 1.00 36.66 384 SER B C 1
ATOM 2747 O O . SER B 1 55 ? 43.873 73.360 234.804 1.00 43.17 384 SER B O 1
ATOM 2755 N N . ASN B 1 56 ? 44.124 71.894 233.102 1.00 33.52 385 ASN B N 1
ATOM 2756 C CA . ASN B 1 56 ? 43.133 70.921 233.592 1.00 37.86 385 ASN B CA 1
ATOM 2757 C C . ASN B 1 56 ? 41.794 71.588 233.891 1.00 31.00 385 ASN B C 1
ATOM 2758 O O . ASN B 1 56 ? 41.209 71.409 234.957 1.00 38.05 385 ASN B O 1
ATOM 2769 N N . GLY B 1 57 ? 41.310 72.360 232.922 1.00 38.97 386 GLY B N 1
ATOM 2770 C CA . GLY B 1 57 ? 40.048 73.059 233.029 1.00 36.46 386 GLY B CA 1
ATOM 2771 C C . GLY B 1 57 ? 40.048 74.248 233.948 1.00 39.64 386 GLY B C 1
ATOM 2772 O O . GLY B 1 57 ? 38.982 74.814 234.203 1.00 43.52 386 GLY B O 1
ATOM 2776 N N . ASN B 1 58 ? 41.197 74.663 234.450 1.00 39.32 387 ASN B N 1
ATOM 2777 C CA . ASN B 1 58 ? 41.235 75.793 235.360 1.00 38.20 387 ASN B CA 1
ATOM 2778 C C . ASN B 1 58 ? 41.737 77.038 234.661 1.00 39.39 387 ASN B C 1
ATOM 2779 O O . ASN B 1 58 ? 42.492 76.965 233.690 1.00 33.38 387 ASN B O 1
ATOM 2790 N N . LEU B 1 59 ? 41.288 78.183 235.162 1.00 42.53 388 LEU B N 1
ATOM 2791 C CA . LEU B 1 59 ? 41.854 79.471 234.791 1.00 32.84 388 LEU B CA 1
ATOM 2792 C C . LEU B 1 59 ? 43.045 79.718 235.703 1.00 36.11 388 LEU B C 1
ATOM 2793 O O . LEU B 1 59 ? 42.874 79.874 236.913 1.00 37.84 388 LEU B O 1
ATOM 2809 N N . VAL B 1 60 ? 44.255 79.752 235.124 1.00 43.24 389 VAL B N 1
ATOM 2810 C CA . VAL B 1 60 ? 45.486 79.937 235.880 1.00 41.35 389 VAL B CA 1
ATOM 2811 C C . VAL B 1 60 ? 45.993 81.343 235.640 1.00 34.07 389 VAL B C 1
ATOM 2812 O O . VAL B 1 60 ? 45.875 81.900 234.548 1.00 34.10 389 VAL B O 1
ATOM 2825 N N . GLU B 1 61 ? 46.581 81.921 236.675 1.00 44.87 390 GLU B N 1
ATOM 2826 C CA . GLU B 1 61 ? 47.066 83.284 236.629 1.00 43.41 390 GLU B CA 1
ATOM 2827 C C . GLU B 1 61 ? 48.562 83.281 236.866 1.00 40.57 390 GLU B C 1
ATOM 2828 O O . GLU B 1 61 ? 49.057 82.538 237.723 1.00 44.42 390 GLU B O 1
ATOM 2840 N N . GLY B 1 62 ? 49.268 84.104 236.101 1.00 39.98 391 GLY B N 1
ATOM 2841 C CA . GLY B 1 62 ? 50.669 84.388 236.335 1.00 41.23 391 GLY B CA 1
ATOM 2842 C C . GLY B 1 62 ? 51.562 83.806 235.254 1.00 36.31 391 GLY B C 1
ATOM 2843 O O . GLY B 1 62 ? 51.191 82.893 234.517 1.00 40.60 391 GLY B O 1
ATOM 2847 N N . LEU B 1 63 ? 52.767 84.359 235.163 1.00 43.16 392 LEU B N 1
ATOM 2848 C CA . LEU B 1 63 ? 53.728 83.839 234.204 1.00 43.37 392 LEU B CA 1
ATOM 2849 C C . LEU B 1 63 ? 54.417 82.576 234.695 1.00 38.02 392 LEU B C 1
ATOM 2850 O O . LEU B 1 63 ? 54.939 81.809 233.874 1.00 38.36 392 LEU B O 1
ATOM 2866 N N . GLU B 1 64 ? 54.446 82.343 236.006 1.00 35.96 393 GLU B N 1
ATOM 2867 C CA . GLU B 1 64 ? 55.233 81.229 236.528 1.00 45.08 393 GLU B CA 1
ATOM 2868 C C . GLU B 1 64 ? 54.758 79.893 235.964 1.00 47.18 393 GLU B C 1
ATOM 2869 O O . GLU B 1 64 ? 55.575 79.013 235.648 1.00 43.19 393 GLU B O 1
ATOM 2881 N N . PHE B 1 65 ? 53.442 79.731 235.802 1.00 46.23 394 PHE B N 1
ATOM 2882 C CA . PHE B 1 65 ? 52.906 78.490 235.248 1.00 40.54 394 PHE B CA 1
ATOM 2883 C C . PHE B 1 65 ? 53.472 78.215 233.854 1.00 37.98 394 PHE B C 1
ATOM 2884 O O . PHE B 1 65 ? 53.722 77.061 233.488 1.00 39.35 394 PHE B O 1
ATOM 2901 N N . HIS B 1 66 ? 53.680 79.258 233.058 1.00 41.13 395 HIS B N 1
ATOM 2902 C CA . HIS B 1 66 ? 54.226 79.086 231.713 1.00 38.54 395 HIS B CA 1
ATOM 2903 C C . HIS B 1 66 ? 55.745 79.028 231.690 1.00 45.97 395 HIS B C 1
ATOM 2904 O O . HIS B 1 66 ? 56.320 78.240 230.925 1.00 41.31 395 HIS B O 1
ATOM 2918 N N . LYS B 1 67 ? 56.401 79.852 232.513 1.00 45.34 396 LYS B N 1
ATOM 2919 C CA . LYS B 1 67 ? 57.848 79.780 232.638 1.00 40.51 396 LYS B CA 1
ATOM 2920 C C . LYS B 1 67 ? 58.284 78.348 232.883 1.00 48.03 396 LYS B C 1
ATOM 2921 O O . LYS B 1 67 ? 59.367 77.945 232.444 1.00 45.70 396 LYS B O 1
ATOM 2940 N N . PHE B 1 68 ? 57.425 77.546 233.525 1.00 42.10 397 PHE B N 1
ATOM 2941 C CA . PHE B 1 68 ? 57.789 76.167 233.827 1.00 41.74 397 PHE B CA 1
ATOM 2942 C C . PHE B 1 68 ? 58.118 75.390 232.563 1.00 47.65 397 PHE B C 1
ATOM 2943 O O . PHE B 1 68 ? 59.032 74.559 232.558 1.00 47.51 397 PHE B O 1
ATOM 2960 N N . TYR B 1 69 ? 57.368 75.621 231.486 1.00 40.41 398 TYR B N 1
ATOM 2961 C CA . TYR B 1 69 ? 57.630 74.868 230.265 1.00 44.71 398 TYR B CA 1
ATOM 2962 C C . TYR B 1 69 ? 58.830 75.421 229.515 1.00 49.51 398 TYR B C 1
ATOM 2963 O O . TYR B 1 69 ? 59.555 74.657 228.877 1.00 54.05 398 TYR B O 1
ATOM 2981 N N . PHE B 1 70 ? 59.080 76.727 229.606 1.00 47.42 399 PHE B N 1
ATOM 2982 C CA . PHE B 1 70 ? 60.282 77.275 228.998 1.00 50.56 399 PHE B CA 1
ATOM 2983 C C . PHE B 1 70 ? 61.529 76.663 229.621 1.00 57.04 399 PHE B C 1
ATOM 2984 O O . PHE B 1 70 ? 62.494 76.356 228.915 1.00 62.52 399 PHE B O 1
ATOM 3001 N N . ASP B 1 71 ? 61.515 76.441 230.935 1.00 51.79 400 ASP B N 1
ATOM 3002 C CA . ASP B 1 71 ? 62.706 75.959 231.619 1.00 55.37 400 ASP B CA 1
ATOM 3003 C C . ASP B 1 71 ? 62.860 74.446 231.551 1.00 54.97 400 ASP B C 1
ATOM 3004 O O . ASP B 1 71 ? 63.953 73.945 231.828 1.00 71.32 400 ASP B O 1
ATOM 3013 N N . ASN B 1 72 ? 61.811 73.709 231.181 1.00 56.97 401 ASN B N 1
ATOM 3014 C CA . ASN B 1 72 ? 61.845 72.248 231.220 1.00 55.60 401 ASN B CA 1
ATOM 3015 C C . ASN B 1 72 ? 61.402 71.553 229.941 1.00 55.81 401 ASN B C 1
ATOM 3016 O O . ASN B 1 72 ? 61.650 70.348 229.813 1.00 73.52 401 ASN B O 1
ATOM 3027 N N . THR B 1 73 ? 60.725 72.232 229.016 1.00 64.95 402 THR B N 1
ATOM 3028 C CA . THR B 1 73 ? 60.304 71.585 227.776 1.00 68.75 402 THR B CA 1
ATOM 3029 C C . THR B 1 73 ? 60.660 72.406 226.542 1.00 69.94 402 THR B C 1
ATOM 3030 O O . THR B 1 73 ? 61.453 71.960 225.708 1.00 80.85 402 THR B O 1
ATOM 3041 N N . LEU B 1 74 ? 60.081 73.605 226.420 1.00 72.38 403 LEU B N 1
ATOM 3042 C CA . LEU B 1 74 ? 60.248 74.407 225.207 1.00 74.92 403 LEU B CA 1
ATOM 3043 C C . LEU B 1 74 ? 61.718 74.674 224.893 1.00 77.85 403 LEU B C 1
ATOM 3044 O O . LEU B 1 74 ? 62.093 74.765 223.718 1.00 79.27 403 LEU B O 1
ATOM 3060 N N . SER B 1 75 ? 62.561 74.804 225.915 1.00 85.83 404 SER B N 1
ATOM 3061 C CA . SER B 1 75 ? 63.984 75.027 225.696 1.00 86.86 404 SER B CA 1
ATOM 3062 C C . SER B 1 75 ? 64.760 73.728 225.554 1.00 97.72 404 SER B C 1
ATOM 3063 O O . SER B 1 75 ? 65.861 73.739 224.990 1.00 95.34 404 SER B O 1
ATOM 3071 N N . LYS B 1 76 ? 64.200 72.611 226.028 1.00 98.28 405 LYS B N 1
ATOM 3072 C CA . LYS B 1 76 ? 64.743 71.283 225.785 1.00 96.21 405 LYS B CA 1
ATOM 3073 C C . LYS B 1 76 ? 64.255 70.690 224.474 1.00 98.70 405 LYS B C 1
ATOM 3074 O O . LYS B 1 76 ? 64.350 69.472 224.277 1.00 102.88 405 LYS B O 1
ATOM 3093 N N . ARG B 1 77 ? 63.709 71.522 223.589 1.00 103.41 406 ARG B N 1
ATOM 3094 C CA . ARG B 1 77 ? 63.272 71.069 222.275 1.00 104.24 406 ARG B CA 1
ATOM 3095 C C . ARG B 1 77 ? 64.436 70.456 221.506 1.00 112.20 406 ARG B C 1
ATOM 3096 O O . ARG B 1 77 ? 65.501 71.067 221.353 1.00 107.75 406 ARG B O 1
ATOM 3117 N N . SER B 1 78 ? 64.231 69.224 221.036 1.00 105.70 407 SER B N 1
ATOM 3118 C CA . SER B 1 78 ? 65.228 68.500 220.257 1.00 103.72 407 SER B CA 1
ATOM 3119 C C . SER B 1 78 ? 64.622 67.980 218.960 1.00 95.66 407 SER B C 1
ATOM 3120 O O . SER B 1 78 ? 65.152 67.038 218.364 1.00 97.21 407 SER B O 1
ATOM 3128 N N . VAL B 1 79 ? 63.524 68.584 218.520 1.00 88.00 408 VAL B N 1
ATOM 3129 C CA . VAL B 1 79 ? 62.773 68.118 217.361 1.00 80.62 408 VAL B CA 1
ATOM 3130 C C . VAL B 1 79 ? 62.557 69.301 216.426 1.00 76.66 408 VAL B C 1
ATOM 3131 O O . VAL B 1 79 ? 62.316 70.423 216.897 1.00 80.46 408 VAL B O 1
ATOM 3144 N N . PRO B 1 80 ? 62.649 69.114 215.111 1.00 68.63 409 PRO B N 1
ATOM 3145 C CA . PRO B 1 80 ? 62.308 70.201 214.188 1.00 70.89 409 PRO B CA 1
ATOM 3146 C C . PRO B 1 80 ? 60.801 70.352 214.063 1.00 69.51 409 PRO B C 1
ATOM 3147 O O . PRO B 1 80 ? 60.053 69.370 214.063 1.00 69.48 409 PRO B O 1
ATOM 3158 N N . ILE B 1 81 ? 60.350 71.598 213.958 1.00 61.65 410 ILE B N 1
ATOM 3159 C CA . ILE B 1 81 ? 58.931 71.877 213.814 1.00 61.00 410 ILE B CA 1
ATOM 3160 C C . ILE B 1 81 ? 58.730 73.016 212.828 1.00 57.85 410 ILE B C 1
ATOM 3161 O O . ILE B 1 81 ? 59.660 73.742 212.471 1.00 57.25 410 ILE B O 1
ATOM 3177 N N . ASN B 1 82 ? 57.491 73.144 212.371 1.00 49.56 411 ASN B N 1
ATOM 3178 C CA . ASN B 1 82 ? 57.058 74.299 211.607 1.00 44.56 411 ASN B CA 1
ATOM 3179 C C . ASN B 1 82 ? 55.658 74.646 212.095 1.00 47.56 411 ASN B C 1
ATOM 3180 O O . ASN B 1 82 ? 54.848 73.748 212.344 1.00 48.49 411 ASN B O 1
ATOM 3191 N N . THR B 1 83 ? 55.387 75.933 212.277 1.00 50.41 412 THR B N 1
ATOM 3192 C CA . THR B 1 83 ? 54.089 76.391 212.763 1.00 47.70 412 THR B CA 1
ATOM 3193 C C . THR B 1 83 ? 53.382 77.165 211.668 1.00 48.97 412 THR B C 1
ATOM 3194 O O . THR B 1 83 ? 53.976 78.043 211.031 1.00 40.11 412 THR B O 1
ATOM 3205 N N . THR B 1 84 ? 52.108 76.855 211.467 1.00 43.35 413 THR B N 1
ATOM 3206 C CA . THR B 1 84 ? 51.278 77.630 210.564 1.00 42.51 413 THR B CA 1
ATOM 3207 C C . THR B 1 84 ? 50.104 78.230 211.334 1.00 41.59 413 THR B C 1
ATOM 3208 O O . THR B 1 84 ? 49.496 77.575 212.186 1.00 45.57 413 THR B O 1
ATOM 3219 N N . ILE B 1 85 ? 49.806 79.488 211.041 1.00 42.69 414 ILE B N 1
ATOM 3220 C CA . ILE B 1 85 ? 48.709 80.219 211.657 1.00 41.32 414 ILE B CA 1
ATOM 3221 C C . ILE B 1 85 ? 47.621 80.342 210.613 1.00 43.14 414 ILE B C 1
ATOM 3222 O O . ILE B 1 85 ? 47.851 80.913 209.543 1.00 50.01 414 ILE B O 1
ATOM 3238 N N . LEU B 1 86 ? 46.445 79.796 210.917 1.00 44.39 415 LEU B N 1
ATOM 3239 C CA . LEU B 1 86 ? 45.345 79.676 209.969 1.00 43.09 415 LEU B CA 1
ATOM 3240 C C . LEU B 1 86 ? 44.222 80.622 210.347 1.00 54.07 415 LEU B C 1
ATOM 3241 O O . LEU B 1 86 ? 43.867 80.742 211.529 1.00 51.18 415 LEU B O 1
ATOM 3257 N N . SER B 1 87 ? 43.649 81.256 209.325 1.00 55.98 416 SER B N 1
ATOM 3258 C CA . SER B 1 87 ? 42.434 82.052 209.451 1.00 49.47 416 SER B CA 1
ATOM 3259 C C . SER B 1 87 ? 42.496 83.020 210.638 1.00 48.26 416 SER B C 1
ATOM 3260 O O . SER B 1 87 ? 41.572 83.063 211.454 1.00 52.83 416 SER B O 1
ATOM 3268 N N . PRO B 1 88 ? 43.566 83.803 210.760 1.00 39.30 417 PRO B N 1
ATOM 3269 C CA . PRO B 1 88 ? 43.641 84.758 211.870 1.00 42.86 417 PRO B CA 1
ATOM 3270 C C . PRO B 1 88 ? 42.556 85.810 211.714 1.00 46.70 417 PRO B C 1
ATOM 3271 O O . PRO B 1 88 ? 42.339 86.350 210.630 1.00 51.78 417 PRO B O 1
ATOM 3282 N N . HIS B 1 89 ? 41.850 86.065 212.800 1.00 42.84 418 HIS B N 1
ATOM 3283 C CA . HIS B 1 89 ? 40.815 87.073 212.830 1.00 38.08 418 HIS B CA 1
ATOM 3284 C C . HIS B 1 89 ? 41.119 87.994 213.999 1.00 40.80 418 HIS B C 1
ATOM 3285 O O . HIS B 1 89 ? 41.211 87.542 215.148 1.00 40.42 418 HIS B O 1
ATOM 3299 N N . VAL B 1 90 ? 41.292 89.278 213.703 1.00 40.20 419 VAL B N 1
ATOM 3300 C CA . VAL B 1 90 ? 41.533 90.291 214.720 1.00 35.33 419 VAL B CA 1
ATOM 3301 C C . VAL B 1 90 ? 40.252 91.099 214.924 1.00 45.53 419 VAL B C 1
ATOM 3302 O O . VAL B 1 90 ? 39.638 91.577 213.958 1.00 38.94 419 VAL B O 1
ATOM 3315 N N . HIS B 1 91 ? 39.840 91.224 216.183 1.00 36.26 420 HIS B N 1
ATOM 3316 C CA . HIS B 1 91 ? 38.822 92.165 216.610 1.00 38.12 420 HIS B CA 1
ATOM 3317 C C . HIS B 1 91 ? 39.571 93.353 217.187 1.00 45.68 420 HIS B C 1
ATOM 3318 O O . HIS B 1 91 ? 40.203 93.238 218.245 1.00 39.09 420 HIS B O 1
ATOM 3332 N N . VAL B 1 92 ? 39.510 94.477 216.483 1.00 44.54 421 VAL B N 1
ATOM 3333 C CA . VAL B 1 92 ? 39.989 95.748 217.004 1.00 44.23 421 VAL B CA 1
ATOM 3334 C C . VAL B 1 92 ? 38.921 96.269 217.957 1.00 44.69 421 VAL B C 1
ATOM 3335 O O . VAL B 1 92 ? 37.843 96.677 217.523 1.00 48.42 421 VAL B O 1
ATOM 3348 N N . LEU B 1 93 ? 39.208 96.236 219.258 1.00 43.19 422 LEU B N 1
ATOM 3349 C CA . LEU B 1 93 ? 38.205 96.526 220.274 1.00 51.77 422 LEU B CA 1
ATOM 3350 C C . LEU B 1 93 ? 38.156 97.995 220.638 1.00 60.07 422 LEU B C 1
ATOM 3351 O O . LEU B 1 93 ? 37.084 98.546 220.913 1.00 63.20 422 LEU B O 1
ATOM 3367 N N . GLY B 1 94 ? 39.316 98.617 220.694 1.00 61.90 423 GLY B N 1
ATOM 3368 C CA . GLY B 1 94 ? 39.397 100.028 220.964 1.00 58.42 423 GLY B CA 1
ATOM 3369 C C . GLY B 1 94 ? 40.784 100.506 220.626 1.00 63.21 423 GLY B C 1
ATOM 3370 O O . GLY B 1 94 ? 41.561 99.810 219.970 1.00 60.55 423 GLY B O 1
ATOM 3374 N N . GLU B 1 95 ? 41.096 101.705 221.095 1.00 63.07 424 GLU B N 1
ATOM 3375 C CA . GLU B 1 95 ? 42.446 102.200 220.910 1.00 65.45 424 GLU B CA 1
ATOM 3376 C C . GLU B 1 95 ? 43.452 101.256 221.552 1.00 57.03 424 GLU B C 1
ATOM 3377 O O . GLU B 1 95 ? 44.457 100.898 220.936 1.00 44.20 424 GLU B O 1
ATOM 3389 N N . ASP B 1 96 ? 43.165 100.800 222.768 1.00 52.51 425 ASP B N 1
ATOM 3390 C CA . ASP B 1 96 ? 44.149 100.131 223.606 1.00 58.58 425 ASP B CA 1
ATOM 3391 C C . ASP B 1 96 ? 43.819 98.662 223.844 1.00 47.98 425 ASP B C 1
ATOM 3392 O O . ASP B 1 96 ? 44.248 98.082 224.840 1.00 54.25 425 ASP B O 1
ATOM 3401 N N . ALA B 1 97 ? 43.070 98.041 222.941 1.00 50.85 426 ALA B N 1
ATOM 3402 C CA . ALA B 1 97 ? 42.674 96.660 223.159 1.00 51.31 426 ALA B CA 1
ATOM 3403 C C . ALA B 1 97 ? 42.359 95.990 221.832 1.00 47.52 426 ALA B C 1
ATOM 3404 O O . ALA B 1 97 ? 41.828 96.608 220.908 1.00 54.11 426 ALA B O 1
ATOM 3411 N N . ALA B 1 98 ? 42.694 94.709 221.756 1.00 42.69 427 ALA B N 1
ATOM 3412 C CA . ALA B 1 98 ? 42.386 93.921 220.576 1.00 44.76 427 ALA B CA 1
ATOM 3413 C C . ALA B 1 98 ? 42.230 92.470 220.999 1.00 38.95 427 ALA B C 1
ATOM 3414 O O . ALA B 1 98 ? 42.663 92.058 222.077 1.00 35.16 427 ALA B O 1
ATOM 3421 N N . CYS B 1 99 ? 41.612 91.694 220.131 1.00 38.26 428 CYS B N 1
ATOM 3422 C CA . CYS B 1 99 ? 41.495 90.269 220.366 1.00 39.21 428 CYS B CA 1
ATOM 3423 C C . CYS B 1 99 ? 41.813 89.566 219.062 1.00 32.53 428 CYS B C 1
ATOM 3424 O O . CYS B 1 99 ? 41.309 89.974 218.015 1.00 36.73 428 CYS B O 1
ATOM 3432 N N . ILE B 1 100 ? 42.636 88.521 219.114 1.00 34.73 429 ILE B N 1
ATOM 3433 C CA . ILE B 1 100 ? 42.988 87.762 217.920 1.00 33.99 429 ILE B CA 1
ATOM 3434 C C . ILE B 1 100 ? 42.639 86.297 218.138 1.00 36.37 429 ILE B C 1
ATOM 3435 O O . ILE B 1 100 ? 42.892 85.733 219.208 1.00 33.28 429 ILE B O 1
ATOM 3451 N N . CYS B 1 101 ? 42.071 85.688 217.100 1.00 31.54 430 CYS B N 1
ATOM 3452 C CA . CYS B 1 101 ? 41.596 84.309 217.113 1.00 27.85 430 CYS B CA 1
ATOM 3453 C C . CYS B 1 101 ? 42.210 83.599 215.919 1.00 34.43 430 CYS B C 1
ATOM 3454 O O . CYS B 1 101 ? 42.168 84.123 214.804 1.00 37.58 430 CYS B O 1
ATOM 3462 N N . TYR B 1 102 ? 42.781 82.422 216.138 1.00 32.17 431 TYR B N 1
ATOM 3463 C CA . TYR B 1 102 ? 43.435 81.724 215.042 1.00 33.04 431 TYR B CA 1
ATOM 3464 C C . TYR B 1 102 ? 43.593 80.262 215.405 1.00 31.40 431 TYR B C 1
ATOM 3465 O O . TYR B 1 102 ? 43.463 79.858 216.567 1.00 32.81 431 TYR B O 1
ATOM 3483 N N . MET B 1 103 ? 43.920 79.480 214.393 1.00 34.78 432 MET B N 1
ATOM 3484 C CA . MET B 1 103 ? 44.279 78.090 214.573 1.00 35.29 432 MET B CA 1
ATOM 3485 C C . MET B 1 103 ? 45.765 77.941 214.290 1.00 43.42 432 MET B C 1
ATOM 3486 O O . MET B 1 103 ? 46.312 78.606 213.406 1.00 42.02 432 MET B O 1
ATOM 3500 N N . ARG B 1 104 ? 46.411 77.087 215.065 1.00 36.82 433 ARG B N 1
ATOM 3501 C CA . ARG B 1 104 ? 47.844 76.867 215.003 1.00 37.28 433 ARG B CA 1
ATOM 3502 C C . ARG B 1 104 ? 48.083 75.410 214.617 1.00 40.61 433 ARG B C 1
ATOM 3503 O O . ARG B 1 104 ? 47.715 74.501 215.368 1.00 38.52 433 ARG B O 1
ATOM 3524 N N . LEU B 1 105 ? 48.647 75.195 213.424 1.00 44.00 434 LEU B N 1
ATOM 3525 C CA . LEU B 1 105 ? 49.136 73.886 212.987 1.00 46.64 434 LEU B CA 1
ATOM 3526 C C . LEU B 1 105 ? 50.616 73.782 213.299 1.00 41.71 434 LEU B C 1
ATOM 3527 O O . LEU B 1 105 ? 51.408 74.624 212.858 1.00 49.15 434 LEU B O 1
ATOM 3543 N N . THR B 1 106 ? 50.988 72.746 214.030 1.00 44.31 435 THR B N 1
ATOM 3544 C CA . THR B 1 106 ? 52.388 72.455 214.331 1.00 46.16 435 THR B CA 1
ATOM 3545 C C . THR B 1 106 ? 52.752 71.121 213.679 1.00 47.63 435 THR B C 1
ATOM 3546 O O . THR B 1 106 ? 52.206 70.078 214.051 1.00 45.81 435 THR B O 1
ATOM 3557 N N . GLN B 1 107 ? 53.642 71.162 212.684 1.00 44.77 436 GLN B N 1
ATOM 3558 C CA . GLN B 1 107 ? 54.229 69.959 212.103 1.00 46.12 436 GLN B CA 1
ATOM 3559 C C . GLN B 1 107 ? 55.508 69.575 212.837 1.00 49.30 436 GLN B C 1
ATOM 3560 O O . GLN B 1 107 ? 56.319 70.437 213.179 1.00 54.27 436 GLN B O 1
ATOM 3574 N N . SER B 1 108 ? 55.708 68.274 213.036 1.00 59.74 437 SER B N 1
ATOM 3575 C CA . SER B 1 108 ? 56.910 67.784 213.699 1.00 67.28 437 SER B CA 1
ATOM 3576 C C . SER B 1 108 ? 57.243 66.395 213.172 1.00 71.44 437 SER B C 1
ATOM 3577 O O . SER B 1 108 ? 56.480 65.803 212.404 1.00 66.76 437 SER B O 1
ATOM 3585 N N . VAL B 1 109 ? 58.403 65.883 213.596 1.00 81.58 438 VAL B N 1
ATOM 3586 C CA . VAL B 1 109 ? 58.889 64.553 213.222 1.00 84.00 438 VAL B CA 1
ATOM 3587 C C . VAL B 1 109 ? 59.502 63.909 214.456 1.00 81.84 438 VAL B C 1
ATOM 3588 O O . VAL B 1 109 ? 60.268 64.555 215.178 1.00 84.48 438 VAL B O 1
ATOM 3601 N N . ASN B 1 110 ? 59.169 62.643 214.702 1.00 89.94 439 ASN B N 1
ATOM 3602 C CA . ASN B 1 110 ? 59.629 61.945 215.900 1.00 100.18 439 ASN B CA 1
ATOM 3603 C C . ASN B 1 110 ? 61.056 61.424 215.704 1.00 99.09 439 ASN B C 1
ATOM 3604 O O . ASN B 1 110 ? 61.715 61.680 214.690 1.00 88.60 439 ASN B O 1
ATOM 3615 N N . SER B 1 111 ? 61.540 60.670 216.697 1.00 101.88 440 SER B N 1
ATOM 3616 C CA . SER B 1 111 ? 62.911 60.167 216.672 1.00 103.78 440 SER B CA 1
ATOM 3617 C C . SER B 1 111 ? 63.159 59.252 215.478 1.00 105.54 440 SER B C 1
ATOM 3618 O O . SER B 1 111 ? 64.259 59.256 214.907 1.00 92.08 440 SER B O 1
ATOM 3626 N N . SER B 1 112 ? 62.152 58.468 215.082 1.00 102.08 441 SER B N 1
ATOM 3627 C CA . SER B 1 112 ? 62.329 57.509 213.998 1.00 99.68 441 SER B CA 1
ATOM 3628 C C . SER B 1 112 ? 62.311 58.185 212.632 1.00 97.90 441 SER B C 1
ATOM 3629 O O . SER B 1 112 ? 63.097 57.819 211.751 1.00 98.65 441 SER B O 1
ATOM 3637 N N . GLY B 1 113 ? 61.420 59.159 212.436 1.00 100.57 442 GLY B N 1
ATOM 3638 C CA . GLY B 1 113 ? 61.313 59.865 211.169 1.00 99.95 442 GLY B CA 1
ATOM 3639 C C . GLY B 1 113 ? 59.889 59.999 210.674 1.00 95.86 442 GLY B C 1
ATOM 3640 O O . GLY B 1 113 ? 59.649 60.315 209.503 1.00 88.92 442 GLY B O 1
ATOM 3644 N N . GLU B 1 114 ? 58.936 59.743 211.561 1.00 96.36 443 GLU B N 1
ATOM 3645 C CA . GLU B 1 114 ? 57.525 59.797 211.218 1.00 97.23 443 GLU B CA 1
ATOM 3646 C C . GLU B 1 114 ? 56.969 61.172 211.570 1.00 92.64 443 GLU B C 1
ATOM 3647 O O . GLU B 1 114 ? 57.154 61.658 212.691 1.00 83.68 443 GLU B O 1
ATOM 3659 N N . ALA B 1 115 ? 56.300 61.797 210.605 1.00 101.85 444 ALA B N 1
ATOM 3660 C CA . ALA B 1 115 ? 55.797 63.154 210.764 1.00 87.60 444 ALA B CA 1
ATOM 3661 C C . ALA B 1 115 ? 54.385 63.144 211.336 1.00 76.32 444 ALA B C 1
ATOM 3662 O O . ALA B 1 115 ? 53.614 62.204 211.124 1.00 69.08 444 ALA B O 1
ATOM 3669 N N . LYS B 1 116 ? 54.059 64.196 212.086 1.00 65.84 445 LYS B N 1
ATOM 3670 C CA . LYS B 1 116 ? 52.717 64.368 212.617 1.00 63.37 445 LYS B CA 1
ATOM 3671 C C . LYS B 1 116 ? 52.356 65.849 212.661 1.00 57.41 445 LYS B C 1
ATOM 3672 O O . LYS B 1 116 ? 53.219 66.733 212.671 1.00 48.44 445 LYS B O 1
ATOM 3691 N N . THR B 1 117 ? 51.053 66.105 212.699 1.00 54.63 446 THR B N 1
ATOM 3692 C CA . THR B 1 117 ? 50.519 67.455 212.717 1.00 45.43 446 THR B CA 1
ATOM 3693 C C . THR B 1 117 ? 49.534 67.573 213.859 1.00 44.84 446 THR B C 1
ATOM 3694 O O . THR B 1 117 ? 48.606 66.770 213.958 1.00 55.28 446 THR B O 1
ATOM 3705 N N . LEU B 1 118 ? 49.723 68.579 214.702 1.00 46.49 447 LEU B N 1
ATOM 3706 C CA . LEU B 1 118 ? 48.788 68.886 215.771 1.00 45.31 447 LEU B CA 1
ATOM 3707 C C . LEU B 1 118 ? 48.132 70.235 215.512 1.00 36.08 447 LEU B C 1
ATOM 3708 O O . LEU B 1 118 ? 48.728 71.136 214.913 1.00 37.40 447 LEU B O 1
ATOM 3724 N N . GLN B 1 119 ? 46.885 70.349 215.950 1.00 37.11 448 GLN B N 1
ATOM 3725 C CA . GLN B 1 119 ? 46.099 71.564 215.797 1.00 37.96 448 GLN B CA 1
ATOM 3726 C C . GLN B 1 119 ? 45.669 72.069 217.161 1.00 38.42 448 GLN B C 1
ATOM 3727 O O . GLN B 1 119 ? 45.301 71.286 218.043 1.00 40.35 448 GLN B O 1
ATOM 3741 N N . GLN B 1 120 ? 45.760 73.380 217.329 1.00 38.26 449 GLN B N 1
ATOM 3742 C CA . GLN B 1 120 ? 45.264 74.074 218.500 1.00 40.01 449 GLN B CA 1
ATOM 3743 C C . GLN B 1 120 ? 44.493 75.297 218.043 1.00 34.08 449 GLN B C 1
ATOM 3744 O O . GLN B 1 120 ? 44.834 75.933 217.040 1.00 33.61 449 GLN B O 1
ATOM 3758 N N . GLU B 1 121 ? 43.487 75.648 218.822 1.00 30.62 450 GLU B N 1
ATOM 3759 C CA . GLU B 1 121 ? 42.708 76.858 218.608 1.00 31.98 450 GLU B CA 1
ATOM 3760 C C . GLU B 1 121 ? 43.059 77.831 219.715 1.00 29.35 450 GLU B C 1
ATOM 3761 O O . GLU B 1 121 ? 43.133 77.442 220.885 1.00 29.92 450 GLU B O 1
ATOM 3773 N N . GLU B 1 122 ? 43.307 79.079 219.353 1.00 27.65 451 GLU B N 1
ATOM 3774 C CA . GLU B 1 122 ? 43.789 80.041 220.327 1.00 26.13 451 GLU B CA 1
ATOM 3775 C C . GLU B 1 122 ? 43.042 81.348 220.199 1.00 27.40 451 GLU B C 1
ATOM 3776 O O . GLU B 1 122 ? 42.851 81.859 219.088 1.00 30.70 451 GLU B O 1
ATOM 3788 N N . THR B 1 123 ? 42.679 81.911 221.348 1.00 22.72 452 THR B N 1
ATOM 3789 C CA . THR B 1 123 ? 42.208 83.287 221.444 1.00 31.79 452 THR B CA 1
ATOM 3790 C C . THR B 1 123 ? 43.225 84.039 222.296 1.00 26.27 452 THR B C 1
ATOM 3791 O O . THR B 1 123 ? 43.635 83.540 223.336 1.00 26.21 452 THR B O 1
ATOM 3802 N N . ARG B 1 124 ? 43.668 85.202 221.843 1.00 31.85 453 ARG B N 1
ATOM 3803 C CA . ARG B 1 124 ? 44.598 86.016 222.616 1.00 36.46 453 ARG B CA 1
ATOM 3804 C C . ARG B 1 124 ? 44.052 87.427 222.715 1.00 29.81 453 ARG B C 1
ATOM 3805 O O . ARG B 1 124 ? 43.686 88.022 221.700 1.00 31.17 453 ARG B O 1
ATOM 3826 N N . VAL B 1 125 ? 43.962 87.940 223.938 1.00 29.03 454 VAL B N 1
ATOM 3827 C CA . VAL B 1 125 ? 43.502 89.296 224.187 1.00 29.61 454 VAL B CA 1
ATOM 3828 C C . VAL B 1 125 ? 44.720 90.170 224.465 1.00 35.92 454 VAL B C 1
ATOM 3829 O O . VAL B 1 125 ? 45.563 89.837 225.313 1.00 31.87 454 VAL B O 1
ATOM 3842 N N . TRP B 1 126 ? 44.837 91.259 223.709 1.00 40.43 455 TRP B N 1
ATOM 3843 C CA . TRP B 1 126 ? 45.959 92.183 223.783 1.00 37.22 455 TRP B CA 1
ATOM 3844 C C . TRP B 1 126 ? 45.478 93.522 224.309 1.00 44.01 455 TRP B C 1
ATOM 3845 O O . TRP B 1 126 ? 44.441 94.037 223.872 1.00 38.66 455 TRP B O 1
ATOM 3866 N N . GLN B 1 127 ? 46.243 94.090 225.231 1.00 38.46 456 GLN B N 1
ATOM 3867 C CA . GLN B 1 127 ? 45.938 95.402 225.780 1.00 49.83 456 GLN B CA 1
ATOM 3868 C C . GLN B 1 127 ? 47.181 96.283 225.691 1.00 47.39 456 GLN B C 1
ATOM 3869 O O . GLN B 1 127 ? 48.305 95.808 225.892 1.00 36.13 456 GLN B O 1
ATOM 3883 N N . LYS B 1 128 ? 46.980 97.551 225.337 1.00 49.75 457 LYS B N 1
ATOM 3884 C CA . LYS B 1 128 ? 48.079 98.511 225.224 1.00 52.44 457 LYS B CA 1
ATOM 3885 C C . LYS B 1 128 ? 48.236 99.207 226.565 1.00 45.89 457 LYS B C 1
ATOM 3886 O O . LYS B 1 128 ? 47.404 100.036 226.942 1.00 63.16 457 LYS B O 1
ATOM 3905 N N . LYS B 1 129 ? 49.288 98.856 227.293 1.00 50.83 458 LYS B N 1
ATOM 3906 C CA . LYS B 1 129 ? 49.499 99.320 228.658 1.00 57.38 458 LYS B CA 1
ATOM 3907 C C . LYS B 1 129 ? 50.837 100.041 228.716 1.00 58.85 458 LYS B C 1
ATOM 3908 O O . LYS B 1 129 ? 51.888 99.435 228.474 1.00 64.93 458 LYS B O 1
ATOM 3927 N N . GLY B 1 130 ? 50.793 101.337 229.013 1.00 67.23 459 GLY B N 1
ATOM 3928 C CA . GLY B 1 130 ? 51.991 102.149 228.958 1.00 65.10 459 GLY B CA 1
ATOM 3929 C C . GLY B 1 130 ? 52.512 102.311 227.553 1.00 67.90 459 GLY B C 1
ATOM 3930 O O . GLY B 1 130 ? 53.727 102.318 227.348 1.00 67.25 459 GLY B O 1
ATOM 3934 N N . GLY B 1 131 ? 51.619 102.408 226.570 1.00 65.27 460 GLY B N 1
ATOM 3935 C CA . GLY B 1 131 ? 52.023 102.486 225.181 1.00 61.08 460 GLY B CA 1
ATOM 3936 C C . GLY B 1 131 ? 52.567 101.203 224.585 1.00 60.97 460 GLY B C 1
ATOM 3937 O O . GLY B 1 131 ? 53.022 101.223 223.433 1.00 59.67 460 GLY B O 1
ATOM 3941 N N . ASN B 1 132 ? 52.543 100.089 225.322 1.00 59.93 461 ASN B N 1
ATOM 3942 C CA . ASN B 1 132 ? 53.060 98.816 224.835 1.00 60.90 461 ASN B CA 1
ATOM 3943 C C . ASN B 1 132 ? 51.986 97.739 224.873 1.00 58.34 461 ASN B C 1
ATOM 3944 O O . ASN B 1 132 ? 51.225 97.626 225.841 1.00 51.94 461 ASN B O 1
ATOM 3955 N N . TRP B 1 133 ? 51.929 96.953 223.808 1.00 52.80 462 TRP B N 1
ATOM 3956 C CA . TRP B 1 133 ? 50.934 95.901 223.702 1.00 52.31 462 TRP B CA 1
ATOM 3957 C C . TRP B 1 133 ? 51.326 94.705 224.558 1.00 42.72 462 TRP B C 1
ATOM 3958 O O . TRP B 1 133 ? 52.448 94.204 224.461 1.00 45.90 462 TRP B O 1
ATOM 3979 N N . ILE B 1 134 ? 50.393 94.253 225.405 1.00 46.62 463 ILE B N 1
ATOM 3980 C CA . ILE B 1 134 ? 50.613 93.116 226.293 1.00 45.47 463 ILE B CA 1
ATOM 3981 C C . ILE B 1 134 ? 49.466 92.122 226.134 1.00 43.38 463 ILE B C 1
ATOM 3982 O O . ILE B 1 134 ? 48.288 92.506 226.094 1.00 37.79 463 ILE B O 1
ATOM 3998 N N . ASN B 1 135 ? 49.817 90.842 226.059 1.00 34.59 464 ASN B N 1
ATOM 3999 C CA . ASN B 1 135 ? 48.831 89.766 226.028 1.00 35.39 464 ASN B CA 1
ATOM 4000 C C . ASN B 1 135 ? 48.384 89.485 227.460 1.00 42.40 464 ASN B C 1
ATOM 4001 O O . ASN B 1 135 ? 49.152 88.940 228.264 1.00 37.89 464 ASN B O 1
ATOM 4012 N N . VAL B 1 136 ? 47.141 89.869 227.781 1.00 36.77 465 VAL B N 1
ATOM 4013 C CA . VAL B 1 136 ? 46.634 89.810 229.150 1.00 43.30 465 VAL B CA 1
ATOM 4014 C C . VAL B 1 136 ? 45.807 88.561 229.412 1.00 33.31 465 VAL B C 1
ATOM 4015 O O . VAL B 1 136 ? 45.561 88.231 230.582 1.00 40.32 465 VAL B O 1
ATOM 4028 N N . HIS B 1 137 ? 45.342 87.883 228.369 1.00 39.24 466 HIS B N 1
ATOM 4029 C CA . HIS B 1 137 ? 44.575 86.656 228.526 1.00 31.84 466 HIS B CA 1
ATOM 4030 C C . HIS B 1 137 ? 44.668 85.820 227.263 1.00 31.59 466 HIS B C 1
ATOM 4031 O O . HIS B 1 137 ? 44.685 86.356 226.150 1.00 37.41 466 HIS B O 1
ATOM 4045 N N . PHE B 1 138 ? 44.709 84.507 227.432 1.00 31.34 467 PHE B N 1
ATOM 4046 C CA . PHE B 1 138 ? 44.649 83.640 226.266 1.00 33.02 467 PHE B CA 1
ATOM 4047 C C . PHE B 1 138 ? 43.971 82.335 226.625 1.00 32.98 467 PHE B C 1
ATOM 4048 O O . PHE B 1 138 ? 43.953 81.904 227.781 1.00 32.26 467 PHE B O 1
ATOM 4065 N N . HIS B 1 139 ? 43.398 81.726 225.596 1.00 34.16 468 HIS B N 1
ATOM 4066 C CA . HIS B 1 139 ? 42.553 80.549 225.729 1.00 28.82 468 HIS B CA 1
ATOM 4067 C C . HIS B 1 139 ? 42.988 79.595 224.627 1.00 28.69 468 HIS B C 1
ATOM 4068 O O . HIS B 1 139 ? 42.908 79.928 223.444 1.00 29.82 468 HIS B O 1
ATOM 4082 N N . ILE B 1 140 ? 43.502 78.439 225.012 1.00 30.94 469 ILE B N 1
ATOM 4083 C CA . ILE B 1 140 ? 44.012 77.455 224.071 1.00 31.09 469 ILE B CA 1
ATOM 4084 C C . ILE B 1 140 ? 43.261 76.157 224.288 1.00 34.06 469 ILE B C 1
ATOM 4085 O O . ILE B 1 140 ? 42.999 75.762 225.429 1.00 34.66 469 ILE B O 1
ATOM 4101 N N . SER B 1 141 ? 42.928 75.487 223.192 1.00 33.08 470 SER B N 1
ATOM 4102 C CA . SER B 1 141 ? 42.353 74.150 223.284 1.00 43.13 470 SER B CA 1
ATOM 4103 C C . SER B 1 141 ? 42.636 73.396 221.992 1.00 38.65 470 SER B C 1
ATOM 4104 O O . SER B 1 141 ? 43.183 73.944 221.029 1.00 41.08 470 SER B O 1
ATOM 4112 N N . GLY B 1 142 ? 42.225 72.132 221.974 1.00 56.03 471 GLY B N 1
ATOM 4113 C CA . GLY B 1 142 ? 42.327 71.289 220.799 1.00 56.72 471 GLY B CA 1
ATOM 4114 C C . GLY B 1 142 ? 40.995 70.635 220.474 1.00 71.71 471 GLY B C 1
ATOM 4115 O O . GLY B 1 142 ? 40.343 70.075 221.354 1.00 62.73 471 GLY B O 1
ATOM 4119 N N . THR C 1 13 ? 43.339 16.749 171.549 1.00 123.37 342 THR C N 1
ATOM 4120 C CA . THR C 1 13 ? 43.919 18.080 171.439 1.00 159.64 342 THR C CA 1
ATOM 4121 C C . THR C 1 13 ? 43.373 18.995 172.527 1.00 142.93 342 THR C C 1
ATOM 4122 O O . THR C 1 13 ? 44.055 19.921 172.960 1.00 108.42 342 THR C O 1
ATOM 4132 N N . ALA C 1 14 ? 42.140 18.742 172.975 1.00 121.15 343 ALA C N 1
ATOM 4133 C CA . ALA C 1 14 ? 41.596 19.523 174.081 1.00 96.74 343 ALA C CA 1
ATOM 4134 C C . ALA C 1 14 ? 42.454 19.355 175.327 1.00 93.01 343 ALA C C 1
ATOM 4135 O O . ALA C 1 14 ? 42.797 20.338 175.988 1.00 90.18 343 ALA C O 1
ATOM 4142 N N . LYS C 1 15 ? 42.838 18.115 175.643 1.00 90.05 344 LYS C N 1
ATOM 4143 C CA . LYS C 1 15 ? 43.662 17.856 176.817 1.00 89.43 344 LYS C CA 1
ATOM 4144 C C . LYS C 1 15 ? 45.112 18.276 176.604 1.00 84.23 344 LYS C C 1
ATOM 4145 O O . LYS C 1 15 ? 45.787 18.673 177.562 1.00 74.48 344 LYS C O 1
ATOM 4164 N N . VAL C 1 16 ? 45.618 18.173 175.376 1.00 78.23 345 VAL C N 1
ATOM 4165 C CA . VAL C 1 16 ? 46.975 18.630 175.099 1.00 76.72 345 VAL C CA 1
ATOM 4166 C C . VAL C 1 16 ? 47.093 20.112 175.414 1.00 75.55 345 VAL C C 1
ATOM 4167 O O . VAL C 1 16 ? 48.035 20.557 176.086 1.00 69.51 345 VAL C O 1
ATOM 4180 N N . ARG C 1 17 ? 46.115 20.892 174.953 1.00 79.34 346 ARG C N 1
ATOM 4181 C CA . ARG C 1 17 ? 46.120 22.323 175.218 1.00 73.71 346 ARG C CA 1
ATOM 4182 C C . ARG C 1 17 ? 46.013 22.596 176.710 1.00 62.55 346 ARG C C 1
ATOM 4183 O O . ARG C 1 17 ? 46.687 23.488 177.240 1.00 68.63 346 ARG C O 1
ATOM 4204 N N . GLU C 1 18 ? 45.184 21.827 177.409 1.00 62.18 347 GLU C N 1
ATOM 4205 C CA . GLU C 1 18 ? 45.097 21.978 178.854 1.00 67.28 347 GLU C CA 1
ATOM 4206 C C . GLU C 1 18 ? 46.457 21.751 179.505 1.00 62.50 347 GLU C C 1
ATOM 4207 O O . GLU C 1 18 ? 46.873 22.521 180.380 1.00 58.40 347 GLU C O 1
ATOM 4219 N N . GLN C 1 19 ? 47.174 20.703 179.087 1.00 64.07 348 GLN C N 1
ATOM 4220 C CA . GLN C 1 19 ? 48.468 20.401 179.702 1.00 66.98 348 GLN C CA 1
ATOM 4221 C C . GLN C 1 19 ? 49.498 21.468 179.352 1.00 54.94 348 GLN C C 1
ATOM 4222 O O . GLN C 1 19 ? 50.332 21.833 180.183 1.00 52.97 348 GLN C O 1
ATOM 4236 N N . GLU C 1 20 ? 49.435 21.995 178.133 1.00 53.28 349 GLU C N 1
ATOM 4237 C CA . GLU C 1 20 ? 50.316 23.088 177.751 1.00 48.89 349 GLU C CA 1
ATOM 4238 C C . GLU C 1 20 ? 50.121 24.309 178.652 1.00 60.88 349 GLU C C 1
ATOM 4239 O O . GLU C 1 20 ? 51.098 24.945 179.064 1.00 55.69 349 GLU C O 1
ATOM 4251 N N . ILE C 1 21 ? 48.868 24.658 178.977 1.00 56.14 350 ILE C N 1
ATOM 4252 C CA . ILE C 1 21 ? 48.644 25.832 179.823 1.00 46.32 350 ILE C CA 1
ATOM 4253 C C . ILE C 1 21 ? 49.048 25.539 181.257 1.00 45.48 350 ILE C C 1
ATOM 4254 O O . ILE C 1 21 ? 49.560 26.423 181.963 1.00 44.45 350 ILE C O 1
ATOM 4270 N N . ILE C 1 22 ? 48.838 24.304 181.714 1.00 46.43 351 ILE C N 1
ATOM 4271 C CA . ILE C 1 22 ? 49.266 23.942 183.061 1.00 46.64 351 ILE C CA 1
ATOM 4272 C C . ILE C 1 22 ? 50.791 23.938 183.143 1.00 45.29 351 ILE C C 1
ATOM 4273 O O . ILE C 1 22 ? 51.370 24.299 184.175 1.00 41.07 351 ILE C O 1
ATOM 4289 N N . ARG C 1 23 ? 51.470 23.550 182.067 1.00 49.80 352 ARG C N 1
ATOM 4290 C CA . ARG C 1 2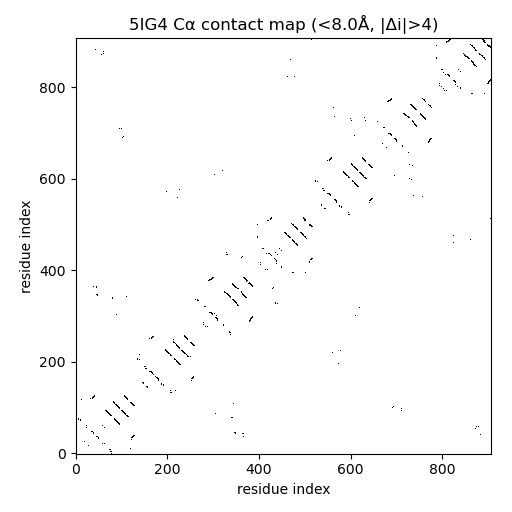3 ? 52.930 23.599 182.066 1.00 53.25 352 ARG C CA 1
ATOM 4291 C C . ARG C 1 23 ? 53.417 25.039 182.197 1.00 52.12 352 ARG C C 1
ATOM 4292 O O . ARG C 1 23 ? 54.196 25.375 183.096 1.00 42.61 352 ARG C O 1
ATOM 4313 N N . LEU C 1 24 ? 52.932 25.920 181.317 1.00 47.35 353 LEU C N 1
ATOM 4314 C CA . LEU C 1 24 ? 53.289 27.332 181.384 1.00 41.54 353 LEU C CA 1
ATOM 4315 C C . LEU C 1 24 ? 52.996 27.933 182.754 1.00 39.79 353 LEU C C 1
ATOM 4316 O O . LEU C 1 24 ? 53.776 28.750 183.268 1.00 41.65 353 LEU C O 1
ATOM 4332 N N . THR C 1 25 ? 51.878 27.544 183.365 1.00 36.82 354 THR C N 1
ATOM 4333 C CA . THR C 1 25 ? 51.492 28.145 184.638 1.00 41.67 354 THR C CA 1
ATOM 4334 C C . THR C 1 25 ? 52.422 27.697 185.757 1.00 41.21 354 THR C C 1
ATOM 4335 O O . THR C 1 25 ? 52.877 28.512 186.571 1.00 35.93 354 THR C O 1
ATOM 4346 N N . GLN C 1 26 ? 52.698 26.395 185.817 1.00 45.44 355 GLN C N 1
ATOM 4347 C CA . GLN C 1 26 ? 53.708 25.881 186.739 1.00 47.58 355 GLN C CA 1
ATOM 4348 C C . GLN C 1 26 ? 55.021 26.623 186.548 1.00 37.45 355 GLN C C 1
ATOM 4349 O O . GLN C 1 26 ? 55.619 27.112 187.513 1.00 40.14 355 GLN C O 1
ATOM 4363 N N . LYS C 1 27 ? 55.446 26.769 185.288 1.00 37.27 356 LYS C N 1
ATOM 4364 C CA . LYS C 1 27 ? 56.683 27.483 184.978 1.00 38.40 356 LYS C CA 1
ATOM 4365 C C . LYS C 1 27 ? 56.625 28.917 185.483 1.00 40.42 356 LYS C C 1
ATOM 4366 O O . LYS C 1 27 ? 57.584 29.410 186.087 1.00 41.37 356 LYS C O 1
ATOM 4385 N N . LEU C 1 28 ? 55.480 29.584 185.310 1.00 40.75 357 LEU C N 1
ATOM 4386 C CA . LEU C 1 28 ? 55.350 30.949 185.806 1.00 38.33 357 LEU C CA 1
ATOM 4387 C C . LEU C 1 28 ? 55.454 31.017 187.328 1.00 37.46 357 LEU C C 1
ATOM 4388 O O . LEU C 1 28 ? 56.124 31.908 187.866 1.00 39.31 357 LEU C O 1
ATOM 4404 N N . ILE C 1 29 ? 54.774 30.111 188.039 1.00 38.54 358 ILE C N 1
ATOM 4405 C CA . ILE C 1 29 ? 54.736 30.160 189.502 1.00 40.63 358 ILE C CA 1
ATOM 4406 C C . ILE C 1 29 ? 56.114 29.851 190.092 1.00 40.79 358 ILE C C 1
ATOM 4407 O O . ILE C 1 29 ? 56.544 30.471 191.073 1.00 37.21 358 ILE C O 1
ATOM 4423 N N . THR C 1 30 ? 56.816 28.875 189.521 1.00 38.99 359 THR C N 1
ATOM 4424 C CA . THR C 1 30 ? 58.203 28.655 189.895 1.00 42.84 359 THR C CA 1
ATOM 4425 C C . THR C 1 30 ? 59.025 29.931 189.754 1.00 44.79 359 THR C C 1
ATOM 4426 O O . THR C 1 30 ? 59.818 30.260 190.646 1.00 42.10 359 THR C O 1
ATOM 4437 N N . SER C 1 31 ? 58.848 30.670 188.645 1.00 35.82 360 SER C N 1
ATOM 4438 C CA . SER C 1 31 ? 59.636 31.893 188.451 1.00 41.84 360 SER C CA 1
ATOM 4439 C C . SER C 1 31 ? 59.348 32.917 189.536 1.00 38.51 360 SER C C 1
ATOM 4440 O O . SER C 1 31 ? 60.232 33.709 189.891 1.00 44.16 360 SER C O 1
ATOM 4448 N N . ILE C 1 32 ? 58.132 32.904 190.086 1.00 41.21 361 ILE C N 1
ATOM 4449 C CA . ILE C 1 32 ? 57.780 33.811 191.179 1.00 36.65 361 ILE C CA 1
ATOM 4450 C C . ILE C 1 32 ? 58.467 33.381 192.466 1.00 36.47 361 ILE C C 1
ATOM 4451 O O . ILE C 1 32 ? 59.106 34.185 193.152 1.00 47.56 361 ILE C O 1
ATOM 4467 N N . THR C 1 33 ? 58.334 32.105 192.826 1.00 37.53 362 THR C N 1
ATOM 4468 C CA . THR C 1 33 ? 58.916 31.643 194.082 1.00 49.32 362 THR C CA 1
ATOM 4469 C C . THR C 1 33 ? 60.446 31.649 194.047 1.00 47.72 362 THR C C 1
ATOM 4470 O O . THR C 1 33 ? 61.079 31.837 195.091 1.00 59.64 362 THR C O 1
ATOM 4481 N N . THR C 1 34 ? 61.053 31.483 192.868 1.00 44.73 363 THR C N 1
ATOM 4482 C CA . THR C 1 34 ? 62.510 31.552 192.724 1.00 45.70 363 THR C CA 1
ATOM 4483 C C . THR C 1 34 ? 63.040 32.977 192.743 1.00 48.63 363 THR C C 1
ATOM 4484 O O . THR C 1 34 ? 64.233 33.172 192.980 1.00 62.98 363 THR C O 1
ATOM 4495 N N . GLY C 1 35 ? 62.200 33.974 192.468 1.00 51.92 364 GLY C N 1
ATOM 4496 C CA . GLY C 1 35 ? 62.718 35.309 192.231 1.00 44.76 364 GLY C CA 1
ATOM 4497 C C . GLY C 1 35 ? 63.344 35.476 190.867 1.00 35.21 364 GLY C C 1
ATOM 4498 O O . GLY C 1 35 ? 64.214 36.330 190.695 1.00 43.19 364 GLY C O 1
ATOM 4502 N N . ASP C 1 36 ? 62.916 34.674 189.891 1.00 36.72 365 ASP C N 1
ATOM 4503 C CA . ASP C 1 36 ? 63.485 34.631 188.546 1.00 38.98 365 ASP C CA 1
ATOM 4504 C C . ASP C 1 36 ? 62.664 35.545 187.638 1.00 41.80 365 ASP C C 1
ATOM 4505 O O . ASP C 1 36 ? 61.784 35.116 186.892 1.00 41.50 365 ASP C O 1
ATOM 4514 N N . TYR C 1 37 ? 62.993 36.834 187.684 1.00 39.11 366 TYR C N 1
ATOM 4515 C CA . TYR C 1 37 ? 62.250 37.814 186.906 1.00 37.56 366 TYR C CA 1
ATOM 4516 C C . TYR C 1 37 ? 62.461 37.665 185.410 1.00 48.84 366 TYR C C 1
ATOM 4517 O O . TYR C 1 37 ? 61.604 38.104 184.628 1.00 41.57 366 TYR C O 1
ATOM 4535 N N . ASP C 1 38 ? 63.582 37.076 184.992 1.00 37.65 367 ASP C N 1
ATOM 4536 C CA . ASP C 1 38 ? 63.823 36.898 183.566 1.00 43.84 367 ASP C CA 1
ATOM 4537 C C . ASP C 1 38 ? 62.774 35.995 182.952 1.00 42.71 367 ASP C C 1
ATOM 4538 O O . ASP C 1 38 ? 62.211 36.307 181.900 1.00 48.25 367 ASP C O 1
ATOM 4547 N N . THR C 1 39 ? 62.519 34.855 183.585 1.00 41.63 368 THR C N 1
ATOM 4548 C CA . THR C 1 39 ? 61.468 33.968 183.106 1.00 49.99 368 THR C CA 1
ATOM 4549 C C . THR C 1 39 ? 60.093 34.622 183.240 1.00 44.79 368 THR C C 1
ATOM 4550 O O . THR C 1 39 ? 59.264 34.530 182.328 1.00 39.25 368 THR C O 1
ATOM 4561 N N . TYR C 1 40 ? 59.834 35.293 184.365 1.00 41.65 369 TYR C N 1
ATOM 4562 C CA . TYR C 1 40 ? 58.533 35.925 184.566 1.00 38.49 369 TYR C CA 1
ATOM 4563 C C . TYR C 1 40 ? 58.248 36.938 183.473 1.00 35.62 369 TYR C C 1
ATOM 4564 O O . TYR C 1 40 ? 57.172 36.917 182.865 1.00 36.73 369 TYR C O 1
ATOM 4582 N N . SER C 1 41 ? 59.214 37.825 183.200 1.00 33.47 370 SER C N 1
ATOM 4583 C CA . SER C 1 41 ? 59.070 38.883 182.196 1.00 38.36 370 SER C CA 1
ATOM 4584 C C . SER C 1 41 ? 58.982 38.344 180.783 1.00 33.74 370 SER C C 1
ATOM 4585 O O . SER C 1 41 ? 58.631 39.099 179.874 1.00 47.17 370 SER C O 1
ATOM 4593 N N . LYS C 1 42 ? 59.298 37.076 180.573 1.00 34.15 371 LYS C N 1
ATOM 4594 C CA . LYS C 1 42 ? 59.099 36.469 179.262 1.00 44.04 371 LYS C CA 1
ATOM 4595 C C . LYS C 1 42 ? 57.736 35.805 179.117 1.00 41.17 371 LYS C C 1
ATOM 4596 O O . LYS C 1 42 ? 57.238 35.675 177.996 1.00 41.74 371 LYS C O 1
ATOM 4615 N N . LEU C 1 43 ? 57.124 35.389 180.226 1.00 40.45 372 LEU C N 1
ATOM 4616 C CA . LEU C 1 43 ? 55.818 34.745 180.203 1.00 48.33 372 LEU C CA 1
ATOM 4617 C C . LEU C 1 43 ? 54.662 35.719 180.451 1.00 36.35 372 LEU C C 1
ATOM 4618 O O . LEU C 1 43 ? 53.517 35.369 180.171 1.00 33.73 372 LEU C O 1
ATOM 4634 N N . VAL C 1 44 ? 54.941 36.917 180.969 1.00 36.14 373 VAL C N 1
ATOM 4635 C CA . VAL C 1 44 ? 53.925 37.891 181.330 1.00 38.53 373 VAL C CA 1
ATOM 4636 C C . VAL C 1 44 ? 54.056 39.118 180.438 1.00 37.37 373 VAL C C 1
ATOM 4637 O O . VAL C 1 44 ? 55.157 39.653 180.241 1.00 40.05 373 VAL C O 1
ATOM 4650 N N . ASP C 1 45 ? 52.914 39.598 179.955 1.00 38.84 374 ASP C N 1
ATOM 4651 C CA . ASP C 1 45 ? 52.896 40.689 178.990 1.00 41.39 374 ASP C CA 1
ATOM 4652 C C . ASP C 1 45 ? 53.480 41.974 179.580 1.00 38.21 374 ASP C C 1
ATOM 4653 O O . ASP C 1 45 ? 53.295 42.265 180.769 1.00 39.88 374 ASP C O 1
ATOM 4662 N N . PRO C 1 46 ? 54.185 42.774 178.783 1.00 40.41 375 PRO C N 1
ATOM 4663 C CA . PRO C 1 46 ? 54.644 44.069 179.302 1.00 38.47 375 PRO C CA 1
ATOM 4664 C C . PRO C 1 46 ? 53.500 45.008 179.644 1.00 39.63 375 PRO C C 1
ATOM 4665 O O . PRO C 1 46 ? 53.709 45.954 180.417 1.00 35.45 375 PRO C O 1
ATOM 4676 N N . HIS C 1 47 ? 52.292 44.759 179.132 1.00 35.63 376 HIS C N 1
ATOM 4677 C CA . HIS C 1 47 ? 51.115 45.557 179.479 1.00 38.47 376 HIS C CA 1
ATOM 4678 C C . HIS C 1 47 ? 50.052 44.710 180.183 1.00 37.06 376 HIS C C 1
ATOM 4679 O O . HIS C 1 47 ? 48.848 44.928 180.030 1.00 33.36 376 HIS C O 1
ATOM 4693 N N . VAL C 1 48 ? 50.508 43.753 180.997 1.00 32.66 377 VAL C N 1
ATOM 4694 C CA . VAL C 1 48 ? 49.608 42.888 181.752 1.00 39.56 377 VAL C CA 1
ATOM 4695 C C . VAL C 1 48 ? 48.709 43.720 182.651 1.00 31.62 377 VAL C C 1
ATOM 4696 O O . VAL C 1 48 ? 49.112 44.753 183.190 1.00 37.52 377 VAL C O 1
ATOM 4709 N N . THR C 1 49 ? 47.476 43.285 182.807 1.00 32.67 378 THR C N 1
ATOM 4710 C CA . THR C 1 49 ? 46.606 43.897 183.805 1.00 36.17 378 THR C CA 1
ATOM 4711 C C . THR C 1 49 ? 46.433 42.904 184.932 1.00 27.56 378 THR C C 1
ATOM 4712 O O . THR C 1 49 ? 46.513 41.698 184.721 1.00 32.87 378 THR C O 1
ATOM 4723 N N . CYS C 1 50 ? 46.162 43.404 186.124 1.00 32.36 379 CYS C N 1
ATOM 4724 C CA . CYS C 1 50 ? 45.960 42.467 187.206 1.00 29.88 379 CYS C CA 1
ATOM 4725 C C . CYS C 1 50 ? 45.189 43.091 188.352 1.00 30.67 379 CYS C C 1
ATOM 4726 O O . CYS C 1 50 ? 45.207 44.304 188.575 1.00 28.84 379 CYS C O 1
ATOM 4734 N N . PHE C 1 51 ? 44.549 42.212 189.101 1.00 32.47 380 PHE C N 1
ATOM 4735 C CA . PHE C 1 51 ? 44.055 42.505 190.439 1.00 31.17 380 PHE C CA 1
ATOM 4736 C C . PHE C 1 51 ? 44.842 41.637 191.399 1.00 22.83 380 PHE C C 1
ATOM 4737 O O . PHE C 1 51 ? 44.986 40.438 191.163 1.00 31.47 380 PHE C O 1
ATOM 4754 N N . GLU C 1 52 ? 45.376 42.228 192.457 1.00 34.07 381 GLU C N 1
ATOM 4755 C CA . GLU C 1 52 ? 46.010 41.421 193.489 1.00 31.46 381 GLU C CA 1
ATOM 4756 C C . GLU C 1 52 ? 45.920 42.179 194.802 1.00 31.58 381 GLU C C 1
ATOM 4757 O O . GLU C 1 52 ? 45.639 43.384 194.810 1.00 33.67 381 GLU C O 1
ATOM 4769 N N . PRO C 1 53 ? 46.074 41.491 195.933 1.00 31.67 382 PRO C N 1
ATOM 4770 C CA . PRO C 1 53 ? 45.860 42.171 197.222 1.00 35.27 382 PRO C CA 1
ATOM 4771 C C . PRO C 1 53 ? 46.687 43.432 197.378 1.00 36.33 382 PRO C C 1
ATOM 4772 O O . PRO C 1 53 ? 46.174 44.442 197.873 1.00 37.16 382 PRO C O 1
ATOM 4783 N N . PHE C 1 54 ? 47.941 43.421 196.917 1.00 35.68 383 PHE C N 1
ATOM 4784 C CA . PHE C 1 54 ? 48.762 44.629 196.952 1.00 41.08 383 PHE C CA 1
ATOM 4785 C C . PHE C 1 54 ? 48.308 45.711 195.984 1.00 34.13 383 PHE C C 1
ATOM 4786 O O . PHE C 1 54 ? 48.779 46.843 196.105 1.00 35.84 383 PHE C O 1
ATOM 4803 N N . SER C 1 55 ? 47.437 45.424 195.018 1.00 35.88 384 SER C N 1
ATOM 4804 C CA . SER C 1 55 ? 46.978 46.528 194.191 1.00 32.95 384 SER C CA 1
ATOM 4805 C C . SER C 1 55 ? 45.885 47.323 194.885 1.00 35.43 384 SER C C 1
ATOM 4806 O O . SER C 1 55 ? 45.495 48.381 194.372 1.00 34.76 384 SER C O 1
ATOM 4814 N N . ASN C 1 56 ? 45.436 46.860 196.063 1.00 39.40 385 ASN C N 1
ATOM 4815 C CA . ASN C 1 56 ? 44.507 47.597 196.932 1.00 47.20 385 ASN C CA 1
ATOM 4816 C C . ASN C 1 56 ? 43.168 47.881 196.252 1.00 35.55 385 ASN C C 1
ATOM 4817 O O . ASN C 1 56 ? 42.581 48.947 196.427 1.00 45.61 385 ASN C O 1
ATOM 4828 N N . GLY C 1 57 ? 42.670 46.910 195.492 1.00 39.52 386 GLY C N 1
ATOM 4829 C CA . GLY C 1 57 ? 41.387 47.030 194.837 1.00 44.28 386 GLY C CA 1
ATOM 4830 C C . GLY C 1 57 ? 41.437 47.686 193.474 1.00 42.39 386 GLY C C 1
ATOM 4831 O O . GLY C 1 57 ? 40.383 47.879 192.858 1.00 39.66 386 GLY C O 1
ATOM 4835 N N . ASN C 1 58 ? 42.623 48.017 192.970 1.00 40.76 387 ASN C N 1
ATOM 4836 C CA . ASN C 1 58 ? 42.744 48.682 191.682 1.00 38.54 387 ASN C CA 1
ATOM 4837 C C . ASN C 1 58 ? 43.240 47.715 190.627 1.00 34.00 387 ASN C C 1
ATOM 4838 O O . ASN C 1 58 ? 43.938 46.746 190.922 1.00 33.88 387 ASN C O 1
ATOM 4849 N N . LEU C 1 59 ? 42.825 47.960 189.397 1.00 36.88 388 LEU C N 1
ATOM 4850 C CA . LEU C 1 59 ? 43.426 47.292 188.258 1.00 35.06 388 LEU C CA 1
ATOM 4851 C C . LEU C 1 59 ? 44.730 48.001 187.927 1.00 31.82 388 LEU C C 1
ATOM 4852 O O . LEU C 1 59 ? 44.722 49.205 187.650 1.00 37.91 388 LEU C O 1
ATOM 4868 N N . VAL C 1 60 ? 45.846 47.291 187.979 1.00 31.35 389 VAL C N 1
ATOM 4869 C CA . VAL C 1 60 ? 47.137 47.890 187.664 1.00 39.54 389 VAL C CA 1
ATOM 4870 C C . VAL C 1 60 ? 47.601 47.274 186.357 1.00 38.24 389 VAL C C 1
ATOM 4871 O O . VAL C 1 60 ? 47.225 46.146 186.022 1.00 34.06 389 VAL C O 1
ATOM 4884 N N . GLU C 1 61 ? 48.344 48.053 185.595 1.00 33.93 390 GLU C N 1
ATOM 4885 C CA . GLU C 1 61 ? 48.892 47.687 184.311 1.00 33.93 390 GLU C CA 1
ATOM 4886 C C . GLU C 1 61 ? 50.405 47.748 184.383 1.00 33.34 390 GLU C C 1
ATOM 4887 O O . GLU C 1 61 ? 50.971 48.594 185.075 1.00 34.17 390 GLU C O 1
ATOM 4899 N N . GLY C 1 62 ? 51.046 46.781 183.748 1.00 32.78 391 GLY C N 1
ATOM 4900 C CA . GLY C 1 62 ? 52.483 46.844 183.563 1.00 30.16 391 GLY C CA 1
ATOM 4901 C C . GLY C 1 62 ? 53.250 45.936 184.498 1.00 39.87 391 GLY C C 1
ATOM 4902 O O . GLY C 1 62 ? 52.801 45.572 185.553 1.00 40.83 391 GLY C O 1
ATOM 4906 N N . LEU C 1 63 ? 54.435 45.569 184.050 1.00 37.91 392 LEU C N 1
ATOM 4907 C CA . LEU C 1 63 ? 55.316 44.692 184.794 1.00 41.38 392 LEU C CA 1
ATOM 4908 C C . LEU C 1 63 ? 56.011 45.385 185.954 1.00 30.03 392 LEU C C 1
ATOM 4909 O O . LEU C 1 63 ? 56.360 44.731 186.939 1.00 34.59 392 LEU C O 1
ATOM 4925 N N . GLU C 1 64 ? 56.182 46.686 185.889 1.00 34.05 393 GLU C N 1
ATOM 4926 C CA . GLU C 1 64 ? 56.952 47.373 186.918 1.00 38.29 393 GLU C CA 1
ATOM 4927 C C . GLU C 1 64 ? 56.353 47.139 188.300 1.00 37.04 393 GLU C C 1
ATOM 4928 O O . GLU C 1 64 ? 57.079 46.922 189.278 1.00 40.96 393 GLU C O 1
ATOM 4940 N N . PHE C 1 65 ? 55.028 47.182 188.406 1.00 36.18 394 PHE C N 1
ATOM 4941 C CA . PHE C 1 65 ? 54.389 46.938 189.693 1.00 36.79 394 PHE C CA 1
ATOM 4942 C C . PHE C 1 65 ? 54.847 45.609 190.288 1.00 30.85 394 PHE C C 1
ATOM 4943 O O . PHE C 1 65 ? 55.034 45.489 191.503 1.00 35.12 394 PHE C O 1
ATOM 4960 N N . HIS C 1 66 ? 55.041 44.608 189.447 1.00 30.50 395 HIS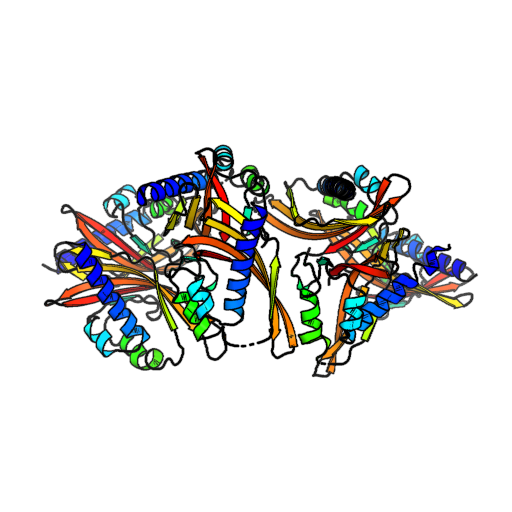 C N 1
ATOM 4961 C CA . HIS C 1 66 ? 55.452 43.291 189.893 1.00 29.87 395 HIS C CA 1
ATOM 4962 C C . HIS C 1 66 ? 56.961 43.144 190.014 1.00 34.13 395 HIS C C 1
ATOM 4963 O O . HIS C 1 66 ? 57.435 42.438 190.911 1.00 35.22 395 HIS C O 1
ATOM 4977 N N . LYS C 1 67 ? 57.717 43.804 189.129 1.00 34.93 396 LYS C N 1
ATOM 4978 C CA . LYS C 1 67 ? 59.167 43.846 189.249 1.00 38.84 396 LYS C CA 1
ATOM 4979 C C . LYS C 1 67 ? 59.599 44.375 190.609 1.00 34.35 396 LYS C C 1
ATOM 4980 O O . LYS C 1 67 ? 60.623 43.949 191.140 1.00 40.95 396 LYS C O 1
ATOM 4999 N N . PHE C 1 68 ? 58.816 45.268 191.206 1.00 35.50 397 PHE C N 1
ATOM 5000 C CA . PHE C 1 68 ? 59.159 45.781 192.529 1.00 37.28 397 PHE C CA 1
ATOM 5001 C C . PHE C 1 68 ? 59.346 44.660 193.538 1.00 42.63 397 PHE C C 1
ATOM 5002 O O . PHE C 1 68 ? 60.221 44.756 194.406 1.00 45.04 397 PHE C O 1
ATOM 5019 N N . TYR C 1 69 ? 58.531 43.591 193.453 1.00 36.00 398 TYR C N 1
ATOM 5020 C CA . TYR C 1 69 ? 58.637 42.501 194.422 1.00 36.25 398 TYR C CA 1
ATOM 5021 C C . TYR C 1 69 ? 59.779 41.573 194.070 1.00 39.38 398 TYR C C 1
ATOM 5022 O O . TYR C 1 69 ? 60.453 41.063 194.968 1.00 51.21 398 TYR C O 1
ATOM 5040 N N . PHE C 1 70 ? 60.042 41.364 192.781 1.00 42.99 399 PHE C N 1
ATOM 5041 C CA . PHE C 1 70 ? 61.194 40.554 192.416 1.00 40.60 399 PHE C CA 1
ATOM 5042 C C . PHE C 1 70 ? 62.491 41.190 192.910 1.00 42.69 399 PHE C C 1
ATOM 5043 O O . PHE C 1 70 ? 63.398 40.476 193.337 1.00 41.19 399 PHE C O 1
ATOM 5060 N N . ASP C 1 71 ? 62.578 42.526 192.906 1.00 37.15 400 ASP C N 1
ATOM 5061 C CA . ASP C 1 71 ? 63.804 43.221 193.282 1.00 46.37 400 ASP C CA 1
ATOM 5062 C C . ASP C 1 71 ? 63.946 43.434 194.782 1.00 53.21 400 ASP C C 1
ATOM 5063 O O . ASP C 1 71 ? 65.075 43.564 195.260 1.00 55.28 400 ASP C O 1
ATOM 5072 N N . ASN C 1 72 ? 62.850 43.479 195.545 1.00 51.25 401 ASN C N 1
ATOM 5073 C CA . ASN C 1 72 ? 62.942 43.824 196.962 1.00 49.98 401 ASN C CA 1
ATOM 5074 C C . ASN C 1 72 ? 62.342 42.787 197.900 1.00 60.40 401 ASN C C 1
ATOM 5075 O O . ASN C 1 72 ? 62.162 43.085 199.085 1.00 67.70 401 ASN C O 1
ATOM 5086 N N . THR C 1 73 ? 62.044 41.581 197.426 1.00 61.36 402 THR C N 1
ATOM 5087 C CA . THR C 1 73 ? 61.418 40.584 198.284 1.00 56.65 402 THR C CA 1
ATOM 5088 C C . THR C 1 73 ? 61.711 39.165 197.815 1.00 67.53 402 THR C C 1
ATOM 5089 O O . THR C 1 73 ? 62.416 38.416 198.496 1.00 79.16 402 THR C O 1
ATOM 5100 N N . LEU C 1 74 ? 61.165 38.791 196.652 1.00 66.37 403 LEU C N 1
ATOM 5101 C CA . LEU C 1 74 ? 61.177 37.394 196.224 1.00 69.51 403 LEU C CA 1
ATOM 5102 C C . LEU C 1 74 ? 62.591 36.841 196.077 1.00 70.84 403 LEU C C 1
ATOM 5103 O O . LEU C 1 74 ? 62.794 35.627 196.209 1.00 82.98 403 LEU C O 1
ATOM 5119 N N . SER C 1 75 ? 63.577 37.697 195.816 1.00 77.94 404 SER C N 1
ATOM 5120 C CA . SER C 1 75 ? 64.966 37.261 195.705 1.00 84.63 404 SER C CA 1
ATOM 5121 C C . SER C 1 75 ? 65.671 37.163 197.061 1.00 96.68 404 SER C C 1
ATOM 5122 O O . SER C 1 75 ? 66.901 37.298 197.113 1.00 85.47 404 SER C O 1
ATOM 5130 N N . LYS C 1 76 ? 64.913 36.953 198.139 1.00 103.51 405 LYS C N 1
ATOM 5131 C CA . LYS C 1 76 ? 65.453 36.843 199.492 1.00 95.48 405 LYS C CA 1
ATOM 5132 C C . LYS C 1 76 ? 64.696 35.775 200.290 1.00 92.28 405 LYS C C 1
ATOM 5133 O O . LYS C 1 76 ? 63.496 35.554 200.087 1.00 81.56 405 LYS C O 1
ATOM 5152 N N . VAL C 1 79 ? 64.474 32.139 202.592 1.00 81.83 408 VAL C N 1
ATOM 5153 C CA . VAL C 1 79 ? 63.341 31.403 203.144 1.00 91.76 408 VAL C CA 1
ATOM 5154 C C . VAL C 1 79 ? 62.951 30.229 202.240 1.00 85.40 408 VAL C C 1
ATOM 5155 O O . VAL C 1 79 ? 62.811 30.395 201.023 1.00 84.21 408 VAL C O 1
ATOM 5167 N N . PRO C 1 80 ? 62.761 29.046 202.825 1.00 90.26 409 PRO C N 1
ATOM 5168 C CA . PRO C 1 80 ? 62.278 27.908 202.031 1.00 86.31 409 PRO C CA 1
ATOM 5169 C C . PRO C 1 80 ? 60.762 27.936 201.912 1.00 68.78 409 PRO C C 1
ATOM 5170 O O . PRO C 1 80 ? 60.051 28.335 202.838 1.00 68.32 409 PRO C O 1
ATOM 5181 N N . ILE C 1 81 ? 60.262 27.523 200.748 1.00 60.86 410 ILE C N 1
ATOM 5182 C CA . ILE C 1 81 ? 58.826 27.473 200.513 1.00 62.51 410 ILE C CA 1
ATOM 5183 C C . ILE C 1 81 ? 58.520 26.300 199.594 1.00 62.04 410 ILE C C 1
ATOM 5184 O O . ILE C 1 81 ? 59.395 25.775 198.898 1.00 59.09 410 ILE C O 1
ATOM 5200 N N . ASN C 1 82 ? 57.260 25.875 199.615 1.00 46.08 411 ASN C N 1
ATOM 5201 C CA . ASN C 1 82 ? 56.764 24.877 198.680 1.00 43.07 411 ASN C CA 1
ATOM 5202 C C . ASN C 1 82 ? 55.380 25.334 198.247 1.00 47.96 411 ASN C C 1
ATOM 5203 O O . ASN C 1 82 ? 54.586 25.799 199.073 1.00 48.73 411 ASN C O 1
ATOM 5214 N N . THR C 1 83 ? 55.116 25.254 196.953 1.00 52.06 412 THR C N 1
ATOM 5215 C CA . THR C 1 83 ? 53.843 25.660 196.388 1.00 44.99 412 THR C CA 1
ATOM 5216 C C . THR C 1 83 ? 53.085 24.437 195.921 1.00 48.65 412 THR C C 1
ATOM 5217 O O . THR C 1 83 ? 53.671 23.488 195.394 1.00 48.18 412 THR C O 1
ATOM 5228 N N . THR C 1 84 ? 51.775 24.477 196.106 1.00 45.94 413 THR C N 1
ATOM 5229 C CA . THR C 1 84 ? 50.900 23.433 195.616 1.00 41.92 413 THR C CA 1
ATOM 5230 C C . THR C 1 84 ? 49.788 24.099 194.822 1.00 43.22 413 THR C C 1
ATOM 5231 O O . THR C 1 84 ? 49.238 25.119 195.250 1.00 39.32 413 THR C O 1
ATOM 5242 N N . ILE C 1 85 ? 49.497 23.552 193.652 1.00 46.98 414 ILE C N 1
ATOM 5243 C CA . ILE C 1 85 ? 48.439 24.046 192.790 1.00 43.00 414 ILE C CA 1
ATOM 5244 C C . ILE C 1 85 ? 47.286 23.072 192.893 1.00 51.00 414 ILE C C 1
ATOM 5245 O O . ILE C 1 85 ? 47.453 21.875 192.630 1.00 50.51 414 ILE C O 1
ATOM 5261 N N . LEU C 1 86 ? 46.119 23.591 193.272 1.00 46.80 415 LEU C N 1
ATOM 5262 C CA . LEU C 1 86 ? 44.942 22.793 193.564 1.00 40.33 415 LEU C CA 1
ATOM 5263 C C . LEU C 1 86 ? 43.822 23.038 192.560 1.00 49.26 415 LEU C C 1
ATOM 5264 O O . LEU C 1 86 ? 43.532 24.189 192.194 1.00 42.62 415 LEU C O 1
ATOM 5280 N N . SER C 1 87 ? 43.161 21.935 192.175 1.00 55.21 416 SER C N 1
ATOM 5281 C CA . SER C 1 87 ? 41.980 21.890 191.304 1.00 63.94 416 SER C CA 1
ATOM 5282 C C . SER C 1 87 ? 42.154 22.835 190.124 1.00 53.90 416 SER C C 1
ATOM 5283 O O . SER C 1 87 ? 41.300 23.690 189.884 1.00 57.79 416 SER C O 1
ATOM 5291 N N . PRO C 1 88 ? 43.254 22.743 189.399 1.00 46.13 417 PRO C N 1
ATOM 5292 C CA . PRO C 1 88 ? 43.410 23.569 188.202 1.00 49.79 417 PRO C CA 1
ATOM 5293 C C . PRO C 1 88 ? 42.348 23.210 187.179 1.00 49.02 417 PRO C C 1
ATOM 5294 O O . PRO C 1 88 ? 42.096 22.035 186.908 1.00 50.35 417 PRO C O 1
ATOM 5305 N N . HIS C 1 89 ? 41.715 24.237 186.625 1.00 39.27 418 HIS C N 1
ATOM 5306 C CA . HIS C 1 89 ? 40.742 24.087 185.556 1.00 45.87 418 HIS C CA 1
ATOM 5307 C C . HIS C 1 89 ? 41.130 25.054 184.449 1.00 37.79 418 HIS C C 1
ATOM 5308 O O . HIS C 1 89 ? 41.367 26.241 184.704 1.00 39.60 418 HIS C O 1
ATOM 5322 N N . VAL C 1 90 ? 41.207 24.532 183.232 1.00 41.44 419 VAL C N 1
ATOM 5323 C CA . VAL C 1 90 ? 41.594 25.283 182.049 1.00 36.59 419 VAL C CA 1
ATOM 5324 C C . VAL C 1 90 ? 40.380 25.409 181.143 1.00 43.01 419 VAL C C 1
ATOM 5325 O O . VAL C 1 90 ? 39.807 24.401 180.717 1.00 47.40 419 VAL C O 1
ATOM 5338 N N . HIS C 1 91 ? 39.992 26.637 180.839 1.00 41.44 420 HIS C N 1
ATOM 5339 C CA . HIS C 1 91 ? 39.034 26.878 179.776 1.00 36.11 420 HIS C CA 1
ATOM 5340 C C . HIS C 1 91 ? 39.818 27.122 178.497 1.00 43.26 420 HIS C C 1
ATOM 5341 O O . HIS C 1 91 ? 40.557 28.104 178.393 1.00 43.15 420 HIS C O 1
ATOM 5355 N N . VAL C 1 92 ? 39.655 26.237 177.526 1.00 56.28 421 VAL C N 1
ATOM 5356 C CA . VAL C 1 92 ? 40.181 26.476 176.191 1.00 49.08 421 VAL C CA 1
ATOM 5357 C C . VAL C 1 92 ? 39.208 27.403 175.476 1.00 44.93 421 VAL C C 1
ATOM 5358 O O . VAL C 1 92 ? 38.028 27.085 175.335 1.00 51.65 421 VAL C O 1
ATOM 5371 N N . LEU C 1 93 ? 39.696 28.568 175.057 1.00 50.74 422 LEU C N 1
ATOM 5372 C CA . LEU C 1 93 ? 38.835 29.626 174.545 1.00 58.98 422 LEU C CA 1
ATOM 5373 C C . LEU C 1 93 ? 38.886 29.760 173.033 1.00 63.33 422 LEU C C 1
ATOM 5374 O O . LEU C 1 93 ? 37.988 30.376 172.440 1.00 71.14 422 LEU C O 1
ATOM 5390 N N . GLY C 1 94 ? 39.903 29.181 172.415 1.00 58.01 423 GLY C N 1
ATOM 5391 C CA . GLY C 1 94 ? 40.017 29.166 170.975 1.00 58.01 423 GLY C CA 1
ATOM 5392 C C . GLY C 1 94 ? 41.393 28.657 170.617 1.00 60.66 423 GLY C C 1
ATOM 5393 O O . GLY C 1 94 ? 42.063 28.028 171.436 1.00 66.40 423 GLY C O 1
ATOM 5397 N N . GLU C 1 95 ? 41.809 28.944 169.391 1.00 69.55 424 GLU C N 1
ATOM 5398 C CA . GLU C 1 95 ? 43.155 28.553 168.994 1.00 80.65 424 GLU C CA 1
ATOM 5399 C C . GLU C 1 95 ? 44.203 29.314 169.800 1.00 68.81 424 GLU C C 1
ATOM 5400 O O . GLU C 1 95 ? 45.226 28.740 170.188 1.00 62.16 424 GLU C O 1
ATOM 5412 N N . ASP C 1 96 ? 43.957 30.594 170.092 1.00 57.22 425 ASP C N 1
ATOM 5413 C CA . ASP C 1 96 ? 45.009 31.469 170.591 1.00 58.64 425 ASP C CA 1
ATOM 5414 C C . ASP C 1 96 ? 44.724 32.022 171.989 1.00 48.67 425 ASP C C 1
ATOM 5415 O O . ASP C 1 96 ? 45.311 33.036 172.383 1.00 45.28 425 ASP C O 1
ATOM 5424 N N . ALA C 1 97 ? 43.877 31.357 172.770 1.00 41.06 426 ALA C N 1
ATOM 5425 C CA . ALA C 1 97 ? 43.530 31.896 174.072 1.00 43.67 426 ALA C CA 1
ATOM 5426 C C . ALA C 1 97 ? 43.056 30.790 175.001 1.00 45.60 426 ALA C C 1
ATOM 5427 O O . ALA C 1 97 ? 42.433 29.813 174.578 1.00 44.80 426 ALA C O 1
ATOM 5434 N N . ALA C 1 98 ? 43.362 30.972 176.282 1.00 46.21 427 ALA C N 1
ATOM 5435 C CA . ALA C 1 98 ? 42.922 30.058 177.319 1.00 35.81 427 ALA C CA 1
ATOM 5436 C C . ALA C 1 98 ? 42.887 30.803 178.638 1.00 38.94 427 ALA C C 1
ATOM 5437 O O . ALA C 1 98 ? 43.573 31.810 178.838 1.00 35.33 427 ALA C O 1
ATOM 5444 N N . CYS C 1 99 ? 42.076 30.285 179.530 1.00 34.06 428 CYS C N 1
ATOM 5445 C CA . CYS C 1 99 ? 41.998 30.754 180.895 1.00 30.86 428 CYS C CA 1
ATOM 5446 C C . CYS C 1 99 ? 42.307 29.586 181.819 1.00 35.66 428 CYS C C 1
ATOM 5447 O O . CYS C 1 99 ? 41.846 28.464 181.583 1.00 40.57 428 CYS C O 1
ATOM 5455 N N . ILE C 1 100 ? 43.049 29.842 182.884 1.00 31.33 429 ILE C N 1
ATOM 5456 C CA . ILE C 1 100 ? 43.339 28.812 183.875 1.00 42.22 429 ILE C CA 1
ATOM 5457 C C . ILE C 1 100 ? 43.080 29.400 185.250 1.00 32.29 429 ILE C C 1
ATOM 5458 O O . ILE C 1 100 ? 43.487 30.529 185.538 1.00 34.45 429 ILE C O 1
ATOM 5474 N N . CYS C 1 101 ? 42.373 28.650 186.084 1.00 33.52 430 CYS C N 1
ATOM 5475 C CA . CYS C 1 101 ? 42.047 29.115 187.421 1.00 34.01 430 CYS C CA 1
ATOM 5476 C C . CYS C 1 101 ? 42.331 27.996 188.408 1.00 34.62 430 CYS C C 1
ATOM 5477 O O . CYS C 1 101 ? 42.122 26.818 188.114 1.00 40.93 430 CYS C O 1
ATOM 5485 N N . TYR C 1 102 ? 42.856 28.364 189.562 1.00 38.02 431 TYR C N 1
ATOM 5486 C CA . TYR C 1 102 ? 43.367 27.367 190.488 1.00 36.77 431 TYR C CA 1
ATOM 5487 C C . TYR C 1 102 ? 43.534 28.016 191.846 1.00 29.82 431 TYR C C 1
ATOM 5488 O O . TYR C 1 102 ? 43.516 29.240 191.979 1.00 34.82 431 TYR C O 1
ATOM 5506 N N . MET C 1 103 ? 43.698 27.185 192.855 1.00 32.65 432 MET C N 1
ATOM 5507 C CA . MET C 1 103 ? 44.083 27.686 194.162 1.00 36.30 432 MET C CA 1
ATOM 5508 C C . MET C 1 103 ? 45.556 27.369 194.368 1.00 38.15 432 MET C C 1
ATOM 5509 O O . MET C 1 103 ? 46.091 26.419 193.800 1.00 38.69 432 MET C O 1
ATOM 5523 N N . ARG C 1 104 ? 46.219 28.186 195.166 1.00 44.96 433 ARG C N 1
ATOM 5524 C CA . ARG C 1 104 ? 47.650 28.059 195.357 1.00 37.11 433 ARG C CA 1
ATOM 5525 C C . ARG C 1 104 ? 47.943 28.084 196.843 1.00 36.19 433 ARG C C 1
ATOM 5526 O O . ARG C 1 104 ? 47.546 29.024 197.535 1.00 42.97 433 ARG C O 1
ATOM 5547 N N . LEU C 1 105 ? 48.582 27.030 197.334 1.00 39.81 434 LEU C N 1
ATOM 5548 C CA . LEU C 1 105 ? 49.035 26.950 198.716 1.00 37.58 434 LEU C CA 1
ATOM 5549 C C . LEU C 1 105 ? 50.533 27.171 198.748 1.00 39.22 434 LEU C C 1
ATOM 5550 O O . LEU C 1 105 ? 51.279 26.527 198.000 1.00 39.10 434 LEU C O 1
ATOM 5566 N N . THR C 1 106 ? 50.963 28.075 199.615 1.00 43.97 435 THR C N 1
ATOM 5567 C CA . THR C 1 106 ? 52.376 28.367 199.816 1.00 46.90 435 THR C CA 1
ATOM 5568 C C . THR C 1 106 ? 52.731 28.004 201.254 1.00 41.24 435 THR C C 1
ATOM 5569 O O . THR C 1 106 ? 52.348 28.709 202.196 1.00 38.70 435 THR C O 1
ATOM 5580 N N . GLN C 1 107 ? 53.451 26.897 201.412 1.00 46.96 436 GLN C N 1
ATOM 5581 C CA . GLN C 1 107 ? 54.072 26.544 202.687 1.00 52.11 436 GLN C CA 1
ATOM 5582 C C . GLN C 1 107 ? 55.380 27.313 202.882 1.00 54.67 436 GLN C C 1
ATOM 5583 O O . GLN C 1 107 ? 56.187 27.432 201.955 1.00 55.16 436 GLN C O 1
ATOM 5597 N N . SER C 1 108 ? 55.602 27.811 204.097 1.00 54.13 437 SER C N 1
ATOM 5598 C CA . SER C 1 108 ? 56.824 28.545 204.396 1.00 58.77 437 SER C CA 1
ATOM 5599 C C . SER C 1 108 ? 57.110 28.471 205.890 1.00 66.05 437 SER C C 1
ATOM 5600 O O . SER C 1 108 ? 56.271 28.041 206.681 1.00 66.71 437 SER C O 1
ATOM 5608 N N . VAL C 1 109 ? 58.320 28.902 206.264 1.00 87.66 438 VAL C N 1
ATOM 5609 C CA . VAL C 1 109 ? 58.776 28.936 207.651 1.00 85.82 438 VAL C CA 1
ATOM 5610 C C . VAL C 1 109 ? 59.260 30.342 207.982 1.00 98.26 438 VAL C C 1
ATOM 5611 O O . VAL C 1 109 ? 59.719 31.080 207.105 1.00 105.81 438 VAL C O 1
ATOM 5624 N N . ASN C 1 110 ? 59.193 30.696 209.268 1.00 101.00 439 ASN C N 1
ATOM 5625 C CA . ASN C 1 110 ? 59.385 32.073 209.712 1.00 103.28 439 ASN C CA 1
ATOM 5626 C C . ASN C 1 110 ? 60.779 32.341 210.282 1.00 112.27 439 ASN C C 1
ATOM 5627 O O . ASN C 1 110 ? 60.965 33.345 210.980 1.00 112.63 439 ASN C O 1
ATOM 5638 N N . SER C 1 111 ? 61.756 31.466 210.012 1.00 110.99 440 SER C N 1
ATOM 5639 C CA . SER C 1 111 ? 63.126 31.631 210.505 1.00 116.48 440 SER C CA 1
ATOM 5640 C C . SER C 1 111 ? 63.227 31.358 212.006 1.00 116.66 440 SER C C 1
ATOM 5641 O O . SER C 1 111 ? 64.333 31.290 212.557 1.00 101.82 440 SER C O 1
ATOM 5649 N N . SER C 1 112 ? 62.080 31.219 212.674 1.00 114.11 441 SER C N 1
ATOM 5650 C CA . SER C 1 112 ? 62.006 30.757 214.052 1.00 104.12 441 SER C CA 1
ATOM 5651 C C . SER C 1 112 ? 61.643 29.280 214.147 1.00 101.73 441 SER C C 1
ATOM 5652 O O . SER C 1 112 ? 61.636 28.728 215.251 1.00 96.91 441 SER C O 1
ATOM 5660 N N . GLY C 1 113 ? 61.339 28.637 213.023 1.00 105.26 442 GLY C N 1
ATOM 5661 C CA . GLY C 1 113 ? 61.030 27.224 212.993 1.00 100.56 442 GLY C CA 1
ATOM 5662 C C . GLY C 1 113 ? 59.557 26.891 212.908 1.00 103.11 442 GLY C C 1
ATOM 5663 O O . GLY C 1 113 ? 59.203 25.709 213.006 1.00 99.75 442 GLY C O 1
ATOM 5667 N N . GLU C 1 114 ? 58.690 27.884 212.723 1.00 98.99 443 GLU C N 1
ATOM 5668 C CA . GLU C 1 114 ? 57.249 27.670 212.680 1.00 99.64 443 GLU C CA 1
ATOM 5669 C C . GLU C 1 114 ? 56.757 27.737 211.237 1.00 88.32 443 GLU C C 1
ATOM 5670 O O . GLU C 1 114 ? 57.134 28.642 210.483 1.00 78.64 443 GLU C O 1
ATOM 5682 N N . ALA C 1 115 ? 55.921 26.773 210.861 1.00 89.85 444 ALA C N 1
ATOM 5683 C CA . ALA C 1 115 ? 55.375 26.694 209.515 1.00 73.91 444 ALA C CA 1
ATOM 5684 C C . ALA C 1 115 ? 54.052 27.445 209.428 1.00 64.46 444 ALA C C 1
ATOM 5685 O O . ALA C 1 115 ? 53.312 27.570 210.406 1.00 65.01 444 ALA C O 1
ATOM 5692 N N . LYS C 1 116 ? 53.771 27.955 208.234 1.00 68.84 445 LYS C N 1
ATOM 5693 C CA . LYS C 1 116 ? 52.503 28.592 207.918 1.00 67.67 445 LYS C CA 1
ATOM 5694 C C . LYS C 1 116 ? 52.142 28.214 206.491 1.00 60.44 445 LYS C C 1
ATOM 5695 O O . LYS C 1 116 ? 53.023 27.981 205.657 1.00 56.52 445 LYS C O 1
ATOM 5714 N N . THR C 1 117 ? 50.839 28.129 206.228 1.00 56.42 446 THR C N 1
ATOM 5715 C CA . THR C 1 117 ? 50.306 27.907 204.892 1.00 43.92 446 THR C CA 1
ATOM 5716 C C . THR C 1 117 ? 49.401 29.076 204.550 1.00 47.26 446 THR C C 1
ATOM 5717 O O . THR C 1 117 ? 48.479 29.392 205.306 1.00 49.62 446 THR C O 1
ATOM 5728 N N . LEU C 1 118 ? 49.685 29.733 203.436 1.00 51.92 447 LEU C N 1
ATOM 5729 C CA . LEU C 1 118 ? 48.826 30.776 202.903 1.00 42.85 447 LEU C CA 1
ATOM 5730 C C . LEU C 1 118 ? 48.153 30.253 201.644 1.00 43.11 447 LEU C C 1
ATOM 5731 O O . LEU C 1 118 ? 48.739 29.466 200.887 1.00 38.58 447 LEU C O 1
ATOM 5747 N N . GLN C 1 119 ? 46.912 30.691 201.439 1.00 38.01 448 GLN C N 1
ATOM 5748 C CA . GLN C 1 119 ? 46.114 30.285 200.293 1.00 38.92 448 GLN C CA 1
ATOM 5749 C C . GLN C 1 119 ? 45.709 31.500 199.471 1.00 36.03 448 GLN C C 1
ATOM 5750 O O . GLN C 1 119 ? 45.256 32.514 200.014 1.00 39.63 448 GLN C O 1
ATOM 5764 N N . GLN C 1 120 ? 45.856 31.377 198.157 1.00 37.47 449 GLN C N 1
ATOM 5765 C CA . GLN C 1 120 ? 45.413 32.387 197.210 1.00 37.68 449 GLN C CA 1
ATOM 5766 C C . GLN C 1 120 ? 44.634 31.730 196.087 1.00 35.47 449 GLN C C 1
ATOM 5767 O O . GLN C 1 120 ? 44.878 30.577 195.725 1.00 35.60 449 GLN C O 1
ATOM 5781 N N . GLU C 1 121 ? 43.717 32.492 195.513 1.00 31.01 450 GLU C N 1
ATOM 5782 C CA . GLU C 1 121 ? 42.919 32.032 194.392 1.00 32.91 450 GLU C CA 1
ATOM 5783 C C . GLU C 1 121 ? 43.354 32.827 193.180 1.00 29.74 450 GLU C C 1
ATOM 5784 O O . GLU C 1 121 ? 43.445 34.054 193.248 1.00 36.78 450 GLU C O 1
ATOM 5796 N N . GLU C 1 122 ? 43.636 32.133 192.081 1.00 36.20 451 GLU C N 1
ATOM 5797 C CA . GLU C 1 122 ? 44.232 32.777 190.923 1.00 35.58 451 GLU C CA 1
ATOM 5798 C C . GLU C 1 122 ? 43.443 32.468 189.671 1.00 29.45 451 GLU C C 1
ATOM 5799 O O . GLU C 1 122 ? 43.050 31.326 189.416 1.00 32.62 451 GLU C O 1
ATOM 5811 N N . THR C 1 123 ? 43.229 33.508 188.891 1.00 27.64 452 THR C N 1
ATOM 5812 C CA . THR C 1 123 ? 42.787 33.378 187.519 1.00 32.26 452 THR C CA 1
ATOM 5813 C C . THR C 1 123 ? 43.877 33.960 186.644 1.00 28.10 452 THR C C 1
ATOM 5814 O O . THR C 1 123 ? 44.373 35.055 186.926 1.00 31.42 452 THR C O 1
ATOM 5825 N N . ARG C 1 124 ? 44.257 33.239 185.600 1.00 28.87 453 ARG C N 1
ATOM 5826 C CA . ARG C 1 124 ? 45.239 33.744 184.653 1.00 33.26 453 ARG C CA 1
ATOM 5827 C C . ARG C 1 124 ? 44.735 33.520 183.240 1.00 28.86 453 ARG C C 1
ATOM 5828 O O . ARG C 1 124 ? 44.315 32.418 182.900 1.00 30.58 453 ARG C O 1
ATOM 5849 N N . VAL C 1 125 ? 44.781 34.564 182.432 1.00 31.68 454 VAL C N 1
ATOM 5850 C CA . VAL C 1 125 ? 44.346 34.518 181.043 1.00 31.78 454 VAL C CA 1
ATOM 5851 C C . VAL C 1 125 ? 45.583 34.481 180.171 1.00 33.76 454 VAL C C 1
ATOM 5852 O O . VAL C 1 125 ? 46.449 35.365 180.259 1.00 28.41 454 VAL C O 1
ATOM 5865 N N . TRP C 1 126 ? 45.677 33.439 179.360 1.00 38.24 455 TRP C N 1
ATOM 5866 C CA . TRP C 1 126 ? 46.784 33.238 178.450 1.00 32.80 455 TRP C CA 1
ATOM 5867 C C . TRP C 1 126 ? 46.338 33.509 177.021 1.00 40.13 455 TRP C C 1
ATOM 5868 O O . TRP C 1 126 ? 45.271 33.049 176.590 1.00 38.73 455 TRP C O 1
ATOM 5889 N N . GLN C 1 127 ? 47.177 34.230 176.283 1.00 38.27 456 GLN C N 1
ATOM 5890 C CA . GLN C 1 127 ? 46.931 34.531 174.885 1.00 39.44 456 GLN C CA 1
ATOM 5891 C C . GLN C 1 127 ? 48.170 34.175 174.074 1.00 43.36 456 GLN C C 1
ATOM 5892 O O . GLN C 1 127 ? 49.298 34.459 174.485 1.00 41.69 456 GLN C O 1
ATOM 5906 N N . LYS C 1 128 ? 47.957 33.559 172.922 1.00 45.56 457 LYS C N 1
ATOM 5907 C CA . LYS C 1 128 ? 49.052 33.210 172.025 1.00 44.28 457 LYS C CA 1
ATOM 5908 C C . LYS C 1 128 ? 49.281 34.383 171.081 1.00 44.38 457 LYS C C 1
ATOM 5909 O O . LYS C 1 128 ? 48.450 34.664 170.209 1.00 47.19 457 LYS C O 1
ATOM 5928 N N . LYS C 1 129 ? 5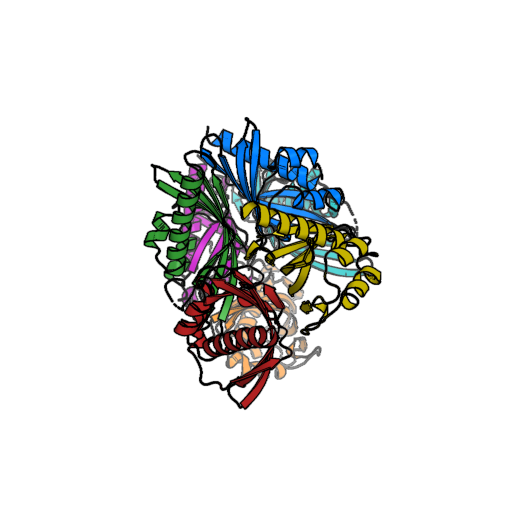0.407 35.070 171.264 1.00 45.85 458 LYS C N 1
ATOM 5929 C CA . LYS C 1 129 ? 50.783 36.219 170.451 1.00 48.34 458 LYS C CA 1
ATOM 5930 C C . LYS C 1 129 ? 52.082 35.878 169.732 1.00 48.54 458 LYS C C 1
ATOM 5931 O O . LYS C 1 129 ? 53.099 35.609 170.379 1.00 49.28 458 LYS C O 1
ATOM 5950 N N . GLY C 1 130 ? 52.038 35.850 168.401 1.00 51.08 459 GLY C N 1
ATOM 5951 C CA . GLY C 1 130 ? 53.217 35.460 167.648 1.00 58.37 459 GLY C CA 1
ATOM 5952 C C . GLY C 1 130 ? 53.586 34.006 167.836 1.00 60.47 459 GLY C C 1
ATOM 5953 O O . GLY C 1 130 ? 54.763 33.646 167.726 1.00 54.29 459 GLY C O 1
ATOM 5957 N N . GLY C 1 131 ? 52.605 33.157 168.122 1.00 55.80 460 GLY C N 1
ATOM 5958 C CA . GLY C 1 131 ? 52.873 31.768 168.396 1.00 52.62 460 GLY C CA 1
ATOM 5959 C C . GLY C 1 131 ? 53.362 31.485 169.793 1.00 46.71 460 GLY C C 1
ATOM 5960 O O . GLY C 1 131 ? 53.567 30.315 170.130 1.00 46.28 460 GLY C O 1
ATOM 5964 N N . ASN C 1 132 ? 53.546 32.508 170.620 1.00 48.62 461 ASN C N 1
ATOM 5965 C CA . ASN C 1 132 ? 53.989 32.327 171.994 1.00 49.99 461 ASN C CA 1
ATOM 5966 C C . ASN C 1 132 ? 52.882 32.658 172.989 1.00 45.26 461 ASN C C 1
ATOM 5967 O O . ASN C 1 132 ? 52.186 33.670 172.864 1.00 49.16 461 ASN C O 1
ATOM 5978 N N . TRP C 1 133 ? 52.740 31.806 173.989 1.00 49.83 462 TRP C N 1
ATOM 5979 C CA . TRP C 1 133 ? 51.747 32.012 175.028 1.00 51.48 462 TRP C CA 1
ATOM 5980 C C . TRP C 1 133 ? 52.228 33.060 176.011 1.00 50.54 462 TRP C C 1
ATOM 5981 O O . TRP C 1 133 ? 53.329 32.944 176.555 1.00 45.13 462 TRP C O 1
ATOM 6002 N N . ILE C 1 134 ? 51.393 34.079 176.237 1.00 47.04 463 ILE C N 1
ATOM 6003 C CA . ILE C 1 134 ? 51.687 35.178 177.152 1.00 43.65 463 ILE C CA 1
ATOM 6004 C C . ILE C 1 134 ? 50.517 35.376 178.114 1.00 39.76 463 ILE C C 1
ATOM 6005 O O . ILE C 1 134 ? 49.344 35.207 177.746 1.00 32.53 463 ILE C O 1
ATOM 6021 N N . ASN C 1 135 ? 50.845 35.717 179.354 1.00 30.57 464 ASN C N 1
ATOM 6022 C CA . ASN C 1 135 ? 49.859 35.984 180.396 1.00 35.97 464 ASN C CA 1
ATOM 6023 C C . ASN C 1 135 ? 49.461 37.459 180.333 1.00 36.78 464 ASN C C 1
ATOM 6024 O O . ASN C 1 135 ? 50.241 38.346 180.698 1.00 35.76 464 ASN C O 1
ATOM 6035 N N . VAL C 1 136 ? 48.253 37.717 179.851 1.00 31.06 465 VAL C N 1
ATOM 6036 C CA . VAL C 1 136 ? 47.812 39.087 179.593 1.00 30.83 465 VAL C CA 1
ATOM 6037 C C . VAL C 1 136 ? 46.985 39.657 180.732 1.00 27.70 465 VAL C C 1
ATOM 6038 O O . VAL C 1 136 ? 46.857 40.888 180.842 1.00 36.56 465 VAL C O 1
ATOM 6051 N N . HIS C 1 137 ? 46.424 38.815 181.579 1.00 29.72 466 HIS C N 1
ATOM 6052 C CA . HIS C 1 137 ? 45.680 39.298 182.722 1.00 32.05 466 HIS C CA 1
ATOM 6053 C C . HIS C 1 137 ? 45.703 38.242 183.805 1.00 26.89 466 HIS C C 1
ATOM 6054 O O . HIS C 1 137 ? 45.653 37.047 183.514 1.00 30.10 466 HIS C O 1
ATOM 6068 N N . PHE C 1 138 ? 45.782 38.680 185.052 1.00 27.61 467 PHE C N 1
ATOM 6069 C CA . PHE C 1 138 ? 45.604 37.733 186.135 1.00 28.11 467 PHE C CA 1
ATOM 6070 C C . PHE C 1 138 ? 44.949 38.417 187.312 1.00 27.95 467 PHE C C 1
ATOM 6071 O O . PHE C 1 138 ? 45.046 39.634 187.487 1.00 25.63 467 PHE C O 1
ATOM 6088 N N . HIS C 1 139 ? 44.231 37.603 188.079 1.00 29.56 468 HIS C N 1
ATOM 6089 C CA . HIS C 1 139 ? 43.424 38.046 189.200 1.00 27.56 468 HIS C CA 1
ATOM 6090 C C . HIS C 1 139 ? 43.786 37.137 190.360 1.00 30.37 468 HIS C C 1
ATOM 6091 O O . HIS C 1 139 ? 43.702 35.912 190.234 1.00 29.31 468 HIS C O 1
ATOM 6105 N N . ILE C 1 140 ? 44.236 37.730 191.458 1.00 31.59 469 ILE C N 1
ATOM 6106 C CA . ILE C 1 140 ? 44.662 37.000 192.641 1.00 30.45 469 ILE C CA 1
ATOM 6107 C C . ILE C 1 140 ? 43.893 37.541 193.828 1.00 25.63 469 ILE C C 1
ATOM 6108 O O . ILE C 1 140 ? 43.818 38.758 194.014 1.00 27.85 469 ILE C O 1
ATOM 6124 N N . SER C 1 141 ? 43.326 36.652 194.634 1.00 27.17 470 SER C N 1
ATOM 6125 C CA . SER C 1 141 ? 42.657 37.079 195.857 1.00 39.54 470 SER C CA 1
ATOM 6126 C C . SER C 1 141 ? 42.986 36.097 196.968 1.00 37.16 470 SER C C 1
ATOM 6127 O O . SER C 1 141 ? 43.525 35.010 196.735 1.00 41.09 470 SER C O 1
ATOM 6135 N N . GLY C 1 142 ? 42.657 36.506 198.186 1.00 43.88 471 GLY C N 1
ATOM 6136 C CA . GLY C 1 142 ? 42.852 35.684 199.366 1.00 54.46 471 GLY C CA 1
ATOM 6137 C C . GLY C 1 142 ? 41.606 35.625 200.249 1.00 69.69 471 GLY C C 1
ATOM 6138 O O . GLY C 1 142 ? 40.885 36.617 200.417 1.00 77.30 471 GLY C O 1
ATOM 6142 N N . THR D 1 13 ? 44.129 -14.433 211.840 1.00 84.10 342 THR D N 1
ATOM 6143 C CA . THR D 1 13 ? 42.953 -13.963 212.565 1.00 96.91 342 THR D CA 1
ATOM 6144 C C . THR D 1 13 ? 42.854 -12.435 212.528 1.00 100.13 342 THR D C 1
ATOM 6145 O O . THR D 1 13 ? 43.755 -11.746 212.026 1.00 89.41 342 THR D O 1
ATOM 6155 N N . ALA D 1 14 ? 41.750 -11.921 213.084 1.00 102.33 343 ALA D N 1
ATOM 6156 C CA . ALA D 1 14 ? 41.487 -10.484 213.064 1.00 96.90 343 ALA D CA 1
ATOM 6157 C C . ALA D 1 14 ? 42.490 -9.725 213.920 1.00 87.87 343 ALA D C 1
ATOM 6158 O O . ALA D 1 14 ? 43.032 -8.697 213.495 1.00 89.04 343 ALA D O 1
ATOM 6165 N N . LYS D 1 15 ? 42.743 -10.215 215.136 1.00 88.45 344 LYS D N 1
ATOM 6166 C CA . LYS D 1 15 ? 43.596 -9.492 216.073 1.00 89.37 344 LYS D CA 1
ATOM 6167 C C . LYS D 1 15 ? 44.982 -9.235 215.496 1.00 83.36 344 LYS D C 1
ATOM 6168 O O . LYS D 1 15 ? 45.558 -8.160 215.710 1.00 77.35 344 LYS D O 1
ATOM 6187 N N . VAL D 1 16 ? 45.548 -10.216 214.786 1.00 79.96 345 VAL D N 1
ATOM 6188 C CA . VAL D 1 16 ? 46.876 -10.029 214.207 1.00 87.53 345 VAL D CA 1
ATOM 6189 C C . VAL D 1 16 ? 46.835 -8.917 213.169 1.00 82.91 345 VAL D C 1
ATOM 6190 O O . VAL D 1 16 ? 47.710 -8.039 213.135 1.00 74.89 345 VAL D O 1
ATOM 6203 N N . ARG D 1 17 ? 45.800 -8.914 212.330 1.00 78.78 346 ARG D N 1
ATOM 6204 C CA . ARG D 1 17 ? 45.667 -7.850 211.342 1.00 75.08 346 ARG D CA 1
ATOM 6205 C C . ARG D 1 17 ? 45.595 -6.492 212.017 1.00 65.51 346 ARG D C 1
ATOM 6206 O O . ARG D 1 17 ? 46.262 -5.543 211.595 1.00 67.18 346 ARG D O 1
ATOM 6227 N N . GLU D 1 18 ? 44.806 -6.382 213.083 1.00 68.11 347 GLU D N 1
ATOM 6228 C CA . GLU D 1 18 ? 44.758 -5.129 213.820 1.00 62.54 347 GLU D CA 1
ATOM 6229 C C . GLU D 1 18 ? 46.128 -4.768 214.365 1.00 64.43 347 GLU D C 1
ATOM 6230 O O . GLU D 1 18 ? 46.509 -3.592 214.375 1.00 69.33 347 GLU D O 1
ATOM 6242 N N . GLN D 1 19 ? 46.896 -5.766 214.812 1.00 68.94 348 GLN D N 1
ATOM 6243 C CA . GLN D 1 19 ? 48.218 -5.481 215.369 1.00 69.62 348 GLN D CA 1
ATOM 6244 C C . GLN D 1 19 ? 49.174 -5.020 214.283 1.00 59.25 348 GLN D C 1
ATOM 6245 O O . GLN D 1 19 ? 49.995 -4.126 214.505 1.00 58.35 348 GLN D O 1
ATOM 6259 N N . GLU D 1 20 ? 49.073 -5.610 213.093 1.00 56.21 349 GLU D N 1
ATOM 6260 C CA . GLU D 1 20 ? 49.932 -5.187 211.997 1.00 56.38 349 GLU D CA 1
ATOM 6261 C C . GLU D 1 20 ? 49.679 -3.729 211.646 1.00 58.46 349 GLU D C 1
ATOM 6262 O O . GLU D 1 20 ? 50.621 -2.945 211.493 1.00 57.09 349 GLU D O 1
ATOM 6274 N N . ILE D 1 21 ? 48.400 -3.340 211.544 1.00 59.65 350 ILE D N 1
ATOM 6275 C CA . ILE D 1 21 ? 48.064 -1.949 211.242 1.00 56.68 350 ILE D CA 1
ATOM 6276 C C . ILE D 1 21 ? 48.564 -1.027 212.343 1.00 54.18 350 ILE D C 1
ATOM 6277 O O . ILE D 1 21 ? 49.107 0.052 212.072 1.00 56.77 350 ILE D O 1
ATOM 6293 N N . ILE D 1 22 ? 48.371 -1.419 213.601 1.00 54.17 351 ILE D N 1
ATOM 6294 C CA . ILE D 1 22 ? 48.827 -0.574 214.700 1.00 58.49 351 ILE D CA 1
ATOM 6295 C C . ILE D 1 22 ? 50.341 -0.465 214.689 1.00 58.86 351 ILE D C 1
ATOM 6296 O O . ILE D 1 22 ? 50.899 0.580 215.049 1.00 57.64 351 ILE D O 1
ATOM 6312 N N . ARG D 1 23 ? 51.033 -1.541 214.289 1.00 53.01 352 ARG D N 1
ATOM 6313 C CA . ARG D 1 23 ? 52.493 -1.488 214.206 1.00 65.77 352 ARG D CA 1
ATOM 6314 C C . ARG D 1 23 ? 52.925 -0.524 213.109 1.00 56.42 352 ARG D C 1
ATOM 6315 O O . ARG D 1 23 ? 53.709 0.405 213.354 1.00 53.94 352 ARG D O 1
ATOM 6336 N N . LEU D 1 24 ? 52.396 -0.716 211.897 1.00 51.43 353 LEU D N 1
ATOM 6337 C CA . LEU D 1 24 ? 52.697 0.191 210.796 1.00 45.50 353 LEU D CA 1
ATOM 6338 C C . LEU D 1 24 ? 52.458 1.635 211.203 1.00 50.43 353 LEU D C 1
ATOM 6339 O O . LEU D 1 24 ? 53.317 2.504 211.003 1.00 50.95 353 LEU D O 1
ATOM 6355 N N . THR D 1 25 ? 51.296 1.905 211.806 1.00 53.77 354 THR D N 1
ATOM 6356 C CA . THR D 1 25 ? 50.988 3.265 212.239 1.00 46.50 354 THR D CA 1
ATOM 6357 C C . THR D 1 25 ? 51.987 3.750 213.274 1.00 48.61 354 THR D C 1
ATOM 6358 O O . THR D 1 25 ? 52.445 4.900 213.213 1.00 51.32 354 THR D O 1
ATOM 6369 N N . GLN D 1 26 ? 52.323 2.899 214.248 1.00 56.93 355 GLN D N 1
ATOM 6370 C CA . GLN D 1 26 ? 53.353 3.266 215.217 1.00 61.92 355 GLN D CA 1
ATOM 6371 C C . GLN D 1 26 ? 54.652 3.606 214.503 1.00 47.81 355 GLN D C 1
ATOM 6372 O O . GLN D 1 26 ? 55.280 4.630 214.787 1.00 45.44 355 GLN D O 1
ATOM 6386 N N . LYS D 1 27 ? 55.061 2.765 213.551 1.00 47.44 356 LYS D N 1
ATOM 6387 C CA . LYS D 1 27 ? 56.288 3.052 212.815 1.00 53.71 356 LYS D CA 1
ATOM 6388 C C . LYS D 1 27 ? 56.131 4.304 211.953 1.00 58.07 356 LYS D C 1
ATOM 6389 O O . LYS D 1 27 ? 57.059 5.121 211.853 1.00 49.86 356 LYS D O 1
ATOM 6408 N N . LEU D 1 28 ? 54.950 4.493 211.352 1.00 51.02 357 LEU D N 1
ATOM 6409 C CA . LEU D 1 28 ? 54.694 5.718 210.597 1.00 51.85 357 LEU D CA 1
ATOM 6410 C C . LEU D 1 28 ? 54.806 6.954 211.491 1.00 42.43 357 LEU D C 1
ATOM 6411 O O . LEU D 1 28 ? 55.526 7.906 211.170 1.00 43.99 357 LEU D O 1
ATOM 6427 N N . ILE D 1 29 ? 54.140 6.941 212.648 1.00 47.50 358 ILE D N 1
ATOM 6428 C CA . ILE D 1 29 ? 54.227 8.091 213.546 1.00 43.70 358 ILE D CA 1
ATOM 6429 C C . ILE D 1 29 ? 55.656 8.283 214.037 1.00 47.39 358 ILE D C 1
ATOM 6430 O O . ILE D 1 29 ? 56.106 9.421 214.227 1.00 51.76 358 ILE D O 1
ATOM 6446 N N . THR D 1 30 ? 56.400 7.189 214.234 1.00 55.16 359 THR D N 1
ATOM 6447 C CA . THR D 1 30 ? 57.791 7.298 214.664 1.00 53.62 359 THR D CA 1
ATOM 6448 C C . THR D 1 30 ? 58.611 8.077 213.643 1.00 50.71 359 THR D C 1
ATOM 6449 O O . THR D 1 30 ? 59.366 8.993 213.998 1.00 47.18 359 THR D O 1
ATOM 6460 N N . SER D 1 31 ? 58.455 7.740 212.359 1.00 41.27 360 SER D N 1
ATOM 6461 C CA . SER D 1 31 ? 59.229 8.421 211.328 1.00 43.95 360 SER D CA 1
ATOM 6462 C C . SER D 1 31 ? 58.915 9.908 211.293 1.00 56.99 360 SER D C 1
ATOM 6463 O O . SER D 1 31 ? 59.811 10.731 211.065 1.00 64.93 360 SER D O 1
ATOM 6471 N N . ILE D 1 32 ? 57.660 10.281 211.557 1.00 61.36 361 ILE D N 1
ATOM 6472 C CA . ILE D 1 32 ? 57.291 11.695 211.536 1.00 54.35 361 ILE D CA 1
ATOM 6473 C C . ILE D 1 32 ? 58.017 12.454 212.639 1.00 48.96 361 ILE D C 1
ATOM 6474 O O . ILE D 1 32 ? 58.688 13.462 212.389 1.00 61.10 361 ILE D O 1
ATOM 6490 N N . THR D 1 33 ? 57.880 11.992 213.878 1.00 56.06 362 THR D N 1
ATOM 6491 C CA . THR D 1 33 ? 58.488 12.700 215.002 1.00 59.36 362 THR D CA 1
ATOM 6492 C C . THR D 1 33 ? 60.007 12.675 214.931 1.00 56.35 362 THR D C 1
ATOM 6493 O O . THR D 1 33 ? 60.664 13.609 215.412 1.00 53.78 362 THR D O 1
ATOM 6504 N N . THR D 1 34 ? 60.583 11.619 214.347 1.00 60.79 363 THR D N 1
ATOM 6505 C CA . THR D 1 34 ? 62.039 11.553 214.205 1.00 70.56 363 THR D CA 1
ATOM 6506 C C . THR D 1 34 ? 62.535 12.473 213.097 1.00 74.28 363 THR D C 1
ATOM 6507 O O . THR D 1 34 ? 63.661 12.975 213.169 1.00 77.56 363 THR D O 1
ATOM 6518 N N . GLY D 1 35 ? 61.712 12.712 212.078 1.00 68.75 364 GLY D N 1
ATOM 6519 C CA . GLY D 1 35 ? 62.175 13.379 210.883 1.00 62.47 364 GLY D CA 1
ATOM 6520 C C . GLY D 1 35 ? 62.771 12.419 209.888 1.00 63.52 364 GLY D C 1
ATOM 6521 O O . GLY D 1 35 ? 63.618 12.818 209.086 1.00 73.07 364 GLY D O 1
ATOM 6525 N N . ASP D 1 36 ? 62.353 11.157 209.916 1.00 61.34 365 ASP D N 1
ATOM 6526 C CA . ASP D 1 36 ? 62.956 10.110 209.099 1.00 59.72 365 ASP D CA 1
ATOM 6527 C C . ASP D 1 36 ? 62.105 9.922 207.846 1.00 61.69 365 ASP D C 1
ATOM 6528 O O . ASP D 1 36 ? 61.263 9.023 207.756 1.00 58.29 365 ASP D O 1
ATOM 6537 N N . TYR D 1 37 ? 62.353 10.790 206.853 1.00 57.26 366 TYR D N 1
ATOM 6538 C CA . TYR D 1 37 ? 61.573 10.782 205.618 1.00 57.73 366 TYR D CA 1
ATOM 6539 C C . TYR D 1 37 ? 61.800 9.519 204.811 1.00 62.04 366 TYR D C 1
ATOM 6540 O O . TYR D 1 37 ? 60.940 9.139 204.005 1.00 59.89 366 TYR D O 1
ATOM 6558 N N . ASP D 1 38 ? 62.932 8.854 205.017 1.00 68.73 367 ASP D N 1
ATOM 6559 C CA . ASP D 1 38 ? 63.206 7.635 204.272 1.00 70.49 367 ASP D CA 1
ATOM 6560 C C . ASP D 1 38 ? 62.177 6.569 204.605 1.00 57.45 367 ASP D C 1
ATOM 6561 O O . ASP D 1 38 ? 61.687 5.867 203.715 1.00 62.76 367 ASP D O 1
ATOM 6570 N N . THR D 1 39 ? 61.813 6.453 205.886 1.00 61.01 368 THR D N 1
ATOM 6571 C CA . THR D 1 39 ? 60.806 5.480 206.299 1.00 71.76 368 THR D CA 1
ATOM 6572 C C . THR D 1 39 ? 59.395 5.959 205.972 1.00 58.97 368 THR D C 1
ATOM 6573 O O . THR D 1 39 ? 58.547 5.165 205.552 1.00 52.80 368 THR D O 1
ATOM 6584 N N . TYR D 1 40 ? 59.137 7.253 206.167 1.00 59.92 369 TYR D N 1
ATOM 6585 C CA . TYR D 1 40 ? 57.847 7.841 205.807 1.00 56.99 369 TYR D CA 1
ATOM 6586 C C . TYR D 1 40 ? 57.500 7.564 204.349 1.00 62.70 369 TYR D C 1
ATOM 6587 O O . TYR D 1 40 ? 56.392 7.107 204.041 1.00 52.47 369 TYR D O 1
ATOM 6605 N N . SER D 1 41 ? 58.451 7.819 203.434 1.00 64.57 370 SER D N 1
ATOM 6606 C CA . SER D 1 41 ? 58.198 7.699 201.999 1.00 60.67 370 SER D CA 1
ATOM 6607 C C . SER D 1 41 ? 57.972 6.261 201.567 1.00 61.36 370 SER D C 1
ATOM 6608 O O . SER D 1 41 ? 57.358 6.025 200.521 1.00 62.31 370 SER D O 1
ATOM 6616 N N . LYS D 1 42 ? 58.438 5.297 202.351 1.00 65.43 371 LYS D N 1
ATOM 6617 C CA . LYS D 1 42 ? 58.164 3.902 202.035 1.00 62.93 371 LYS D CA 1
ATOM 6618 C C . LYS D 1 42 ? 56.796 3.470 202.537 1.00 63.60 371 LYS D C 1
ATOM 6619 O O . LYS D 1 42 ? 56.183 2.574 201.946 1.00 70.13 371 LYS D O 1
ATOM 6638 N N . LEU D 1 43 ? 56.296 4.098 203.607 1.00 60.36 372 LEU D N 1
ATOM 6639 C CA . LEU D 1 43 ? 54.988 3.755 204.167 1.00 60.98 372 LEU D CA 1
ATOM 6640 C C . LEU D 1 43 ? 53.833 4.533 203.539 1.00 52.66 372 LEU D C 1
ATOM 6641 O O . LEU D 1 43 ? 52.713 4.013 203.475 1.00 53.10 372 LEU D O 1
ATOM 6657 N N . VAL D 1 44 ? 54.074 5.765 203.083 1.00 55.19 373 VAL D N 1
ATOM 6658 C CA . VAL D 1 44 ? 53.037 6.633 202.529 1.00 57.10 373 VAL D CA 1
ATOM 6659 C C . VAL D 1 44 ? 53.086 6.604 201.004 1.00 56.17 373 VAL D C 1
ATOM 6660 O O . VAL D 1 44 ? 54.147 6.810 200.401 1.00 63.00 373 VAL D O 1
ATOM 6673 N N . ASP D 1 45 ? 51.927 6.421 200.383 1.00 57.30 374 ASP D N 1
ATOM 6674 C CA . ASP D 1 45 ? 51.852 6.343 198.929 1.00 53.97 374 ASP D CA 1
ATOM 6675 C C . ASP D 1 45 ? 52.427 7.604 198.293 1.00 60.24 374 ASP D C 1
ATOM 6676 O O . ASP D 1 45 ? 52.283 8.699 198.854 1.00 57.88 374 ASP D O 1
ATOM 6685 N N . PRO D 1 46 ? 53.086 7.495 197.132 1.00 67.54 375 PRO D N 1
ATOM 6686 C CA . PRO D 1 46 ? 53.514 8.713 196.418 1.00 63.38 375 PRO D CA 1
ATOM 6687 C C . PRO D 1 46 ? 52.346 9.581 195.954 1.00 62.29 375 PRO D C 1
ATOM 6688 O O . PRO D 1 46 ? 52.528 10.794 195.784 1.00 57.80 375 PRO D O 1
ATOM 6699 N N . HIS D 1 47 ? 51.160 8.996 195.755 1.00 58.41 376 HIS D N 1
ATOM 6700 C CA . HIS D 1 47 ? 49.937 9.714 195.389 1.00 63.41 376 HIS D CA 1
ATOM 6701 C C . HIS D 1 47 ? 48.944 9.746 196.555 1.00 61.11 376 HIS D C 1
ATOM 6702 O O . HIS D 1 47 ? 47.730 9.590 196.379 1.00 57.85 376 HIS D O 1
ATOM 6716 N N . VAL D 1 48 ? 49.463 9.947 197.765 1.00 55.22 377 VAL D N 1
ATOM 6717 C CA . VAL D 1 48 ? 48.627 10.011 198.956 1.00 57.28 377 VAL D CA 1
ATOM 6718 C C . VAL D 1 48 ? 47.786 11.284 198.917 1.00 55.59 377 VAL D C 1
ATOM 6719 O O . VAL D 1 48 ? 48.257 12.347 198.486 1.00 56.01 377 VAL D O 1
ATOM 6732 N N . THR D 1 49 ? 46.534 11.186 199.363 1.00 48.55 378 THR D N 1
ATOM 6733 C CA . THR D 1 49 ? 45.689 12.363 199.557 1.00 52.56 378 THR D CA 1
ATOM 6734 C C . THR D 1 49 ? 45.497 12.614 201.038 1.00 47.73 378 THR D C 1
ATOM 6735 O O . THR D 1 49 ? 45.663 11.718 201.871 1.00 48.57 378 THR D O 1
ATOM 6746 N N . CYS D 1 50 ? 45.131 13.846 201.372 1.00 48.98 379 CYS D N 1
ATOM 6747 C CA . CYS D 1 50 ? 45.095 14.114 202.795 1.00 44.07 379 CYS D CA 1
ATOM 6748 C C . CYS D 1 50 ? 44.447 15.450 203.115 1.00 41.44 379 CYS D C 1
ATOM 6749 O O . CYS D 1 50 ? 44.466 16.388 202.315 1.00 44.29 379 CYS D O 1
ATOM 6757 N N . PHE D 1 51 ? 43.891 15.503 204.319 1.00 37.57 380 PHE D N 1
ATOM 6758 C CA . PHE D 1 51 ? 43.371 16.704 204.944 1.00 36.03 380 PHE D CA 1
ATOM 6759 C C . PHE D 1 51 ? 44.152 16.910 206.224 1.00 38.80 380 PHE D C 1
ATOM 6760 O O . PHE D 1 51 ? 44.278 15.981 207.030 1.00 39.05 380 PHE D O 1
ATOM 6777 N N . GLU D 1 52 ? 44.639 18.119 206.442 1.00 34.65 381 GLU D N 1
ATOM 6778 C CA . GLU D 1 52 ? 45.303 18.405 207.697 1.00 38.38 381 GLU D CA 1
ATOM 6779 C C . GLU D 1 52 ? 45.259 19.898 207.918 1.00 41.08 381 GLU D C 1
ATOM 6780 O O . GLU D 1 52 ? 44.992 20.657 206.982 1.00 48.80 381 GLU D O 1
ATOM 6792 N N . PRO D 1 53 ? 45.484 20.351 209.143 1.00 38.66 382 PRO D N 1
ATOM 6793 C CA . PRO D 1 53 ? 45.391 21.792 209.403 1.00 42.37 382 PRO D CA 1
ATOM 6794 C C . PRO D 1 53 ? 46.233 22.628 208.455 1.00 50.19 382 PRO D C 1
ATOM 6795 O O . PRO D 1 53 ? 45.799 23.703 208.030 1.00 50.97 382 PRO D O 1
ATOM 6806 N N . PHE D 1 54 ? 47.421 22.150 208.094 1.00 51.24 383 PHE D N 1
ATOM 6807 C CA . PHE D 1 54 ? 48.300 22.889 207.205 1.00 52.48 383 PHE D CA 1
ATOM 6808 C C . PHE D 1 54 ? 47.847 22.877 205.750 1.00 43.96 383 PHE D C 1
ATOM 6809 O O . PHE D 1 54 ? 48.387 23.643 204.953 1.00 47.63 383 PHE D O 1
ATOM 6826 N N . SER D 1 55 ? 46.889 22.040 205.383 1.00 43.63 384 SER D N 1
ATOM 6827 C CA . SER D 1 55 ? 46.300 22.112 204.058 1.00 44.39 384 SER D CA 1
ATOM 6828 C C . SER D 1 55 ? 45.174 23.144 203.985 1.00 41.87 384 SER D C 1
ATOM 6829 O O . SER D 1 55 ? 44.583 23.315 202.915 1.00 47.43 384 SER D O 1
ATOM 6837 N N . ASN D 1 56 ? 44.894 23.851 205.084 1.00 40.67 385 ASN D N 1
ATOM 6838 C CA . ASN D 1 56 ? 43.937 24.962 205.101 1.00 51.46 385 ASN D CA 1
ATOM 6839 C C . ASN D 1 56 ? 42.571 24.562 204.547 1.00 39.97 385 ASN D C 1
ATOM 6840 O O . ASN D 1 56 ? 41.925 25.326 203.831 1.00 49.06 385 ASN D O 1
ATOM 6851 N N . GLY D 1 57 ? 42.133 23.350 204.861 1.00 45.83 386 GLY D N 1
ATOM 6852 C CA . GLY D 1 57 ? 40.824 22.886 204.435 1.00 38.48 386 GLY D CA 1
ATOM 6853 C C . GLY D 1 57 ? 40.798 22.262 203.070 1.00 44.36 386 GLY D C 1
ATOM 6854 O O . GLY D 1 57 ? 39.710 21.986 202.559 1.00 47.35 386 GLY D O 1
ATOM 6858 N N . ASN D 1 58 ? 41.955 22.015 202.467 1.00 45.39 387 ASN D N 1
ATOM 6859 C CA . ASN D 1 58 ? 42.025 21.500 201.111 1.00 45.13 387 ASN D CA 1
ATOM 6860 C C . ASN D 1 58 ? 42.559 20.079 201.109 1.00 40.07 387 ASN D C 1
ATOM 6861 O O . ASN D 1 58 ? 43.337 19.689 201.984 1.00 44.24 387 ASN D O 1
ATOM 6872 N N . LEU D 1 59 ? 42.121 19.305 200.122 1.00 42.12 388 LEU D N 1
ATOM 6873 C CA . LEU D 1 59 ? 42.670 17.977 199.879 1.00 43.15 388 LEU D CA 1
ATOM 6874 C C . LEU D 1 59 ? 43.924 18.117 199.024 1.00 47.02 388 LEU D C 1
ATOM 6875 O O . LEU D 1 59 ? 43.843 18.496 197.853 1.00 47.95 388 LEU D O 1
ATOM 6891 N N . VAL D 1 60 ? 45.091 17.853 199.610 1.00 47.93 389 VAL D N 1
ATOM 6892 C CA . VAL D 1 60 ? 46.347 17.918 198.876 1.00 50.00 389 VAL D CA 1
ATOM 6893 C C . VAL D 1 60 ? 46.808 16.502 198.565 1.00 53.20 389 VAL D C 1
ATOM 6894 O O . VAL D 1 60 ? 46.598 15.562 199.341 1.00 51.79 389 VAL D O 1
ATOM 6907 N N . GLU D 1 61 ? 47.433 16.351 197.408 1.00 49.54 390 GLU D N 1
ATOM 6908 C CA . GLU D 1 61 ? 47.855 15.066 196.893 1.00 50.02 390 GLU D CA 1
ATOM 6909 C C . GLU D 1 61 ? 49.376 15.072 196.810 1.00 51.03 390 GLU D C 1
ATOM 6910 O O . GLU D 1 61 ? 49.996 16.129 196.667 1.00 55.41 390 GLU D O 1
ATOM 6922 N N . GLY D 1 62 ? 49.982 13.901 196.987 1.00 55.26 391 GLY D N 1
ATOM 6923 C CA . GLY D 1 62 ? 51.407 13.744 196.779 1.00 58.95 391 GLY D CA 1
ATOM 6924 C C . GLY D 1 62 ? 52.243 13.925 198.035 1.00 55.31 391 GLY D C 1
ATOM 6925 O O . GLY D 1 62 ? 51.803 14.459 199.058 1.00 54.02 391 GLY D O 1
ATOM 6929 N N . LEU D 1 63 ? 53.503 13.482 197.936 1.00 54.71 392 LEU D N 1
ATOM 6930 C CA . LEU D 1 63 ? 54.396 13.503 199.090 1.00 52.42 392 LEU D CA 1
ATOM 6931 C C . LEU D 1 63 ? 55.096 14.832 199.288 1.00 46.05 392 LEU D C 1
ATOM 6932 O O . LEU D 1 63 ? 55.491 15.147 200.418 1.00 49.04 392 LEU D O 1
ATOM 6948 N N . GLU D 1 64 ? 55.260 15.622 198.231 1.00 47.39 393 GLU D N 1
ATOM 6949 C CA . GLU D 1 64 ? 56.086 16.822 198.337 1.00 48.44 393 GLU D CA 1
ATOM 6950 C C . GLU D 1 64 ? 55.546 17.788 199.390 1.00 49.40 393 GLU D C 1
ATOM 6951 O O . GLU D 1 64 ? 56.317 18.496 200.052 1.00 47.94 393 GLU D O 1
ATOM 6963 N N . PHE D 1 65 ? 54.227 17.820 199.578 1.00 54.66 394 PHE D N 1
ATOM 6964 C CA . PHE D 1 65 ? 53.656 18.685 200.603 1.00 50.10 394 PHE D CA 1
ATOM 6965 C C . PHE D 1 65 ? 54.184 18.330 201.993 1.00 48.92 394 PHE D C 1
ATOM 6966 O O . PHE D 1 65 ? 54.474 19.216 202.807 1.00 45.26 394 PHE D O 1
ATOM 6983 N N . HIS D 1 66 ? 54.306 17.041 202.288 1.00 45.04 395 HIS D N 1
ATOM 6984 C CA . HIS D 1 66 ? 54.771 16.632 203.608 1.00 52.36 395 HIS D CA 1
ATOM 6985 C C . HIS D 1 66 ? 56.290 16.639 203.689 1.00 56.32 395 HIS D C 1
ATOM 6986 O O . HIS D 1 66 ? 56.859 17.053 204.710 1.00 50.53 395 HIS D O 1
ATOM 7000 N N . LYS D 1 67 ? 56.956 16.230 202.606 1.00 55.01 396 LYS D N 1
ATOM 7001 C CA . LYS D 1 67 ? 58.413 16.296 202.568 1.00 52.72 396 LYS D CA 1
ATOM 7002 C C . LYS D 1 67 ? 58.906 17.682 202.952 1.00 50.47 396 LYS D C 1
ATOM 7003 O O . LYS D 1 67 ? 59.964 17.813 203.575 1.00 48.64 396 LYS D O 1
ATOM 7022 N N . PHE D 1 68 ? 58.126 18.724 202.649 1.00 49.31 397 PHE D N 1
ATOM 7023 C CA . PHE D 1 68 ? 58.536 20.070 203.038 1.00 54.52 397 PHE D CA 1
ATOM 7024 C C . PHE D 1 68 ? 58.802 20.164 204.533 1.00 52.42 397 PHE D C 1
ATOM 7025 O O . PHE D 1 68 ? 59.652 20.951 204.958 1.00 57.71 397 PHE D O 1
ATOM 7042 N N . TYR D 1 69 ? 58.089 19.383 205.349 1.00 57.01 398 TYR D N 1
ATOM 7043 C CA . TYR D 1 69 ? 58.282 19.477 206.795 1.00 60.07 398 TYR D CA 1
ATOM 7044 C C . TYR D 1 69 ? 59.483 18.657 207.257 1.00 56.88 398 TYR D C 1
ATOM 7045 O O . TYR D 1 69 ? 60.196 19.065 208.179 1.00 66.70 398 TYR D O 1
ATOM 7063 N N . PHE D 1 70 ? 59.727 17.509 206.622 1.00 56.84 399 PHE D N 1
ATOM 7064 C CA . PHE D 1 70 ? 60.897 16.702 206.958 1.00 60.77 399 PHE D CA 1
ATOM 7065 C C . PHE D 1 70 ? 62.199 17.456 206.703 1.00 62.46 399 PHE D C 1
ATOM 7066 O O . PHE D 1 70 ? 63.167 17.302 207.458 1.00 63.87 399 PHE D O 1
ATOM 7083 N N . ASP D 1 71 ? 62.231 18.293 205.663 1.00 71.42 400 ASP D N 1
ATOM 7084 C CA . ASP D 1 71 ? 63.426 19.031 205.267 1.00 64.62 400 ASP D CA 1
ATOM 7085 C C . ASP D 1 71 ? 63.587 20.363 205.991 1.00 68.90 400 ASP D C 1
ATOM 7086 O O . ASP D 1 71 ? 64.662 20.966 205.895 1.00 76.66 400 ASP D O 1
ATOM 7095 N N . ASN D 1 72 ? 62.562 20.844 206.706 1.00 59.19 401 ASN D N 1
ATOM 7096 C CA . ASN D 1 72 ? 62.615 22.198 207.249 1.00 71.86 401 ASN D CA 1
ATOM 7097 C C . ASN D 1 72 ? 62.061 22.356 208.658 1.00 74.87 401 ASN D C 1
ATOM 7098 O O . ASN D 1 72 ? 62.295 23.412 209.254 1.00 74.33 401 ASN D O 1
ATOM 7109 N N . THR D 1 73 ? 61.333 21.384 209.216 1.00 77.20 402 THR D N 1
ATOM 7110 C CA . THR D 1 73 ? 60.793 21.554 210.564 1.00 85.33 402 THR D CA 1
ATOM 7111 C C . THR D 1 73 ? 60.955 20.286 211.404 1.00 87.06 402 THR D C 1
ATOM 7112 O O . THR D 1 73 ? 61.425 20.359 212.546 1.00 80.86 402 THR D O 1
ATOM 7123 N N . LEU D 1 74 ? 60.585 19.120 210.855 1.00 90.47 403 LEU D N 1
ATOM 7124 C CA . LEU D 1 74 ? 60.756 17.866 211.589 1.00 91.59 403 LEU D CA 1
ATOM 7125 C C . LEU D 1 74 ? 62.229 17.531 211.761 1.00 97.80 403 LEU D C 1
ATOM 7126 O O . LEU D 1 74 ? 62.599 16.832 212.713 1.00 89.74 403 LEU D O 1
ATOM 7142 N N . SER D 1 75 ? 63.070 17.999 210.829 1.00 108.70 404 SER D N 1
ATOM 7143 C CA . SER D 1 75 ? 64.517 17.944 211.009 1.00 112.24 404 SER D CA 1
ATOM 7144 C C . SER D 1 75 ? 64.945 18.665 212.279 1.00 109.02 404 SER D C 1
ATOM 7145 O O . SER D 1 75 ? 65.954 18.298 212.892 1.00 107.32 404 SER D O 1
ATOM 7153 N N . LYS D 1 76 ? 64.196 19.688 212.689 1.00 114.29 405 LYS D N 1
ATOM 7154 C CA . LYS D 1 76 ? 64.592 20.538 213.799 1.00 107.55 405 LYS D CA 1
ATOM 7155 C C . LYS D 1 76 ? 64.194 19.945 215.150 1.00 115.42 405 LYS D C 1
ATOM 7156 O O . LYS D 1 76 ? 63.218 19.195 215.282 1.00 104.19 405 LYS D O 1
ATOM 7175 N N . ARG D 1 77 ? 64.952 20.349 216.169 1.00 130.59 406 ARG D N 1
ATOM 7176 C CA . ARG D 1 77 ? 64.772 19.953 217.565 1.00 120.74 406 ARG D CA 1
ATOM 7177 C C . ARG D 1 77 ? 65.320 21.181 218.362 1.00 116.71 406 ARG D C 1
ATOM 7178 O O . ARG D 1 77 ? 65.211 22.283 217.815 1.00 113.37 406 ARG D O 1
ATOM 7199 N N . SER D 1 78 ? 65.871 21.098 219.594 1.00 116.22 407 SER D N 1
ATOM 7200 C CA . SER D 1 78 ? 66.035 19.909 220.456 1.00 114.92 407 SER D CA 1
ATOM 7201 C C . SER D 1 78 ? 64.902 19.806 221.471 1.00 110.96 407 SER D C 1
ATOM 7202 O O . SER D 1 78 ? 65.048 19.180 222.528 1.00 115.31 407 SER D O 1
ATOM 7210 N N . VAL D 1 79 ? 63.768 20.418 221.147 1.00 99.75 408 VAL D N 1
ATOM 7211 C CA . VAL D 1 79 ? 62.641 20.341 222.076 1.00 96.58 408 VAL D CA 1
ATOM 7212 C C . VAL D 1 79 ? 62.313 18.874 222.318 1.00 90.54 408 VAL D C 1
ATOM 7213 O O . VAL D 1 79 ? 62.169 18.102 221.348 1.00 85.83 408 VAL D O 1
ATOM 7226 N N . PRO D 1 80 ? 62.226 18.423 223.563 1.00 89.03 409 PRO D N 1
ATOM 7227 C CA . PRO D 1 80 ? 61.773 17.057 223.817 1.00 82.36 409 PRO D CA 1
ATOM 7228 C C . PRO D 1 80 ? 60.269 16.962 223.643 1.00 68.88 409 PRO D C 1
ATOM 7229 O O . PRO D 1 80 ? 59.522 17.903 223.930 1.00 66.26 409 PRO D O 1
ATOM 7240 N N . ILE D 1 81 ? 59.825 15.816 223.148 1.00 57.57 410 ILE D N 1
ATOM 7241 C CA . ILE D 1 81 ? 58.403 15.575 222.969 1.00 57.04 410 ILE D CA 1
ATOM 7242 C C . ILE D 1 81 ? 58.121 14.122 223.279 1.00 52.83 410 ILE D C 1
ATOM 7243 O O . ILE D 1 81 ? 58.949 13.248 223.018 1.00 51.40 410 ILE D O 1
ATOM 7259 N N . ASN D 1 82 ? 56.954 13.871 223.857 1.00 49.00 411 ASN D N 1
ATOM 7260 C CA . ASN D 1 82 ? 56.443 12.526 224.020 1.00 45.52 411 ASN D CA 1
ATOM 7261 C C . ASN D 1 82 ? 55.080 12.465 223.342 1.00 48.78 411 ASN D C 1
ATOM 7262 O O . ASN D 1 82 ? 54.260 13.383 223.488 1.00 41.07 411 ASN D O 1
ATOM 7273 N N . THR D 1 83 ? 54.867 11.410 222.565 1.00 46.04 412 THR D N 1
ATOM 7274 C CA . THR D 1 83 ? 53.631 11.191 221.849 1.00 43.34 412 THR D CA 1
ATOM 7275 C C . THR D 1 83 ? 52.891 10.031 222.484 1.00 47.02 412 THR D C 1
ATOM 7276 O O . THR D 1 83 ? 53.495 9.018 222.841 1.00 46.74 412 THR D O 1
ATOM 7287 N N . THR D 1 84 ? 51.580 10.189 222.605 1.00 46.45 413 THR D N 1
ATOM 7288 C CA . THR D 1 84 ? 50.704 9.163 223.137 1.00 40.55 413 THR D CA 1
ATOM 7289 C C . THR D 1 84 ? 49.587 8.935 222.138 1.00 37.54 413 THR D C 1
ATOM 7290 O O . THR D 1 84 ? 48.988 9.899 221.654 1.00 42.76 413 THR D O 1
ATOM 7301 N N . ILE D 1 85 ? 49.329 7.672 221.819 1.00 39.79 414 ILE D N 1
ATOM 7302 C CA . ILE D 1 85 ? 48.236 7.283 220.943 1.00 39.18 414 ILE D CA 1
ATOM 7303 C C . ILE D 1 85 ? 47.113 6.720 221.800 1.00 43.63 414 ILE D C 1
ATOM 7304 O O . ILE D 1 85 ? 47.340 5.846 222.642 1.00 48.97 414 ILE D O 1
ATOM 7320 N N . LEU D 1 86 ? 45.906 7.235 221.588 1.00 45.29 415 LEU D N 1
ATOM 7321 C CA . LEU D 1 86 ? 44.737 6.962 222.408 1.00 47.47 415 LEU D CA 1
ATOM 7322 C C . LEU D 1 86 ? 43.649 6.310 221.573 1.00 50.71 415 LEU D C 1
ATOM 7323 O O . LEU D 1 86 ? 43.395 6.723 220.435 1.00 46.31 415 LEU D O 1
ATOM 7339 N N . SER D 1 87 ? 42.984 5.321 222.165 1.00 58.00 416 SER D N 1
ATOM 7340 C CA . SER D 1 87 ? 41.737 4.770 221.647 1.00 52.69 416 SER D CA 1
ATOM 7341 C C . SER D 1 87 ? 41.851 4.327 220.197 1.00 52.72 416 SER D C 1
ATOM 7342 O O . SER D 1 87 ? 40.949 4.603 219.395 1.00 63.31 416 SER D O 1
ATOM 7350 N N . PRO D 1 88 ? 42.923 3.637 219.816 1.00 50.67 417 PRO D N 1
ATOM 7351 C CA . PRO D 1 88 ? 43.059 3.221 218.414 1.00 47.23 417 PRO D CA 1
ATOM 7352 C C . PRO D 1 88 ? 42.036 2.150 218.057 1.00 46.87 417 PRO D C 1
ATOM 7353 O O . PRO D 1 88 ? 42.005 1.079 218.661 1.00 55.43 417 PRO D O 1
ATOM 7364 N N . HIS D 1 89 ? 41.169 2.470 217.102 1.00 46.03 418 HIS D N 1
ATOM 7365 C CA A HIS D 1 89 ? 40.221 1.528 216.514 0.51 46.87 418 HIS D CA 1
ATOM 7366 C CA B HIS D 1 89 ? 40.239 1.511 216.523 0.49 46.86 418 HIS D CA 1
ATOM 7367 C C . HIS D 1 89 ? 40.684 1.193 215.103 1.00 45.86 418 HIS D C 1
ATOM 7368 O O . HIS D 1 89 ? 40.972 2.101 214.316 1.00 46.04 418 HIS D O 1
ATOM 7395 N N . VAL D 1 90 ? 40.735 -0.090 214.773 1.00 47.78 419 VAL D N 1
ATOM 7396 C CA . VAL D 1 90 ? 41.153 -0.530 213.446 1.00 46.91 419 VAL D CA 1
ATOM 7397 C C . VAL D 1 90 ? 39.984 -1.229 212.773 1.00 46.24 419 VAL D C 1
ATOM 7398 O O . VAL D 1 90 ? 39.486 -2.236 213.283 1.00 51.83 419 VAL D O 1
ATOM 7411 N N . HIS D 1 91 ? 39.546 -0.692 211.635 1.00 53.20 420 HIS D N 1
ATOM 7412 C CA . HIS D 1 91 ? 38.600 -1.371 210.759 1.00 54.49 420 HIS D CA 1
ATOM 7413 C C . HIS D 1 91 ? 39.368 -2.230 209.761 1.00 57.91 420 HIS D C 1
ATOM 7414 O O . HIS D 1 91 ? 40.135 -1.706 208.941 1.00 55.04 420 HIS D O 1
ATOM 7428 N N . VAL D 1 92 ? 39.169 -3.541 209.837 1.00 53.53 421 VAL D N 1
ATOM 7429 C CA . VAL D 1 92 ? 39.680 -4.461 208.834 1.00 58.00 421 VAL D CA 1
ATOM 7430 C C . VAL D 1 92 ? 38.630 -4.532 207.735 1.00 56.35 421 VAL D C 1
ATOM 7431 O O . VAL D 1 92 ? 37.557 -5.113 207.919 1.00 61.91 421 VAL D O 1
ATOM 7444 N N . LEU D 1 93 ? 38.935 -3.916 206.597 1.00 61.97 422 LEU D N 1
ATOM 7445 C CA . LEU D 1 93 ? 37.959 -3.762 205.522 1.00 69.66 422 LEU D CA 1
ATOM 7446 C C . LEU D 1 93 ? 37.924 -4.988 204.615 1.00 74.74 422 LEU D C 1
ATOM 7447 O O . LEU D 1 93 ? 36.843 -5.433 204.209 1.00 76.33 422 LEU D O 1
ATOM 7463 N N . GLY D 1 94 ? 39.092 -5.531 204.302 1.00 74.25 423 GLY D N 1
ATOM 7464 C CA . GLY D 1 94 ? 39.221 -6.716 203.480 1.00 70.81 423 GLY D CA 1
ATOM 7465 C C . GLY D 1 94 ? 40.632 -7.232 203.603 1.00 75.54 423 GLY D C 1
ATOM 7466 O O . GLY D 1 94 ? 41.384 -6.807 204.480 1.00 76.34 423 GLY D O 1
ATOM 7470 N N . GLU D 1 95 ? 41.003 -8.153 202.712 1.00 80.03 424 GLU D N 1
ATOM 7471 C CA . GLU D 1 95 ? 42.374 -8.657 202.761 1.00 87.16 424 GLU D CA 1
ATOM 7472 C C . GLU D 1 95 ? 43.376 -7.571 202.407 1.00 80.31 424 GLU D C 1
ATOM 7473 O O . GLU D 1 95 ? 44.502 -7.576 202.919 1.00 80.43 424 GLU D O 1
ATOM 7485 N N . ASP D 1 96 ? 42.986 -6.627 201.553 1.00 79.59 425 ASP D N 1
ATOM 7486 C CA . ASP D 1 96 ? 43.923 -5.663 200.994 1.00 80.61 425 ASP D CA 1
ATOM 7487 C C . ASP D 1 96 ? 43.733 -4.251 201.535 1.00 67.27 425 ASP D C 1
ATOM 7488 O O . ASP D 1 96 ? 44.320 -3.317 200.985 1.00 67.18 425 ASP D O 1
ATOM 7497 N N . ALA D 1 97 ? 42.962 -4.067 202.608 1.00 67.73 426 ALA D N 1
ATOM 7498 C CA . ALA D 1 97 ? 42.614 -2.717 203.035 1.00 69.42 426 ALA D CA 1
ATOM 7499 C C . ALA D 1 97 ? 42.238 -2.667 204.512 1.00 60.96 426 ALA D C 1
ATOM 7500 O O . ALA D 1 97 ? 41.575 -3.566 205.030 1.00 60.34 426 ALA D O 1
ATOM 7507 N N . ALA D 1 98 ? 42.619 -1.574 205.165 1.00 54.29 427 ALA D N 1
ATOM 7508 C CA . ALA D 1 98 ? 42.206 -1.341 206.541 1.00 59.16 427 ALA D CA 1
ATOM 7509 C C . ALA D 1 98 ? 42.164 0.151 206.833 1.00 51.70 427 ALA D C 1
ATOM 7510 O O . ALA D 1 98 ? 42.796 0.964 206.153 1.00 47.70 427 ALA D O 1
ATOM 7517 N N . CYS D 1 99 ? 41.432 0.499 207.882 1.00 47.70 428 CYS D N 1
ATOM 7518 C CA . CYS D 1 99 ? 41.356 1.879 208.339 1.00 47.43 428 CYS D CA 1
ATOM 7519 C C . CYS D 1 99 ? 41.594 1.926 209.835 1.00 41.53 428 CYS D C 1
ATOM 7520 O O . CYS D 1 99 ? 40.984 1.158 210.580 1.00 51.67 428 CYS D O 1
ATOM 7528 N N . ILE D 1 100 ? 42.458 2.826 210.277 1.00 38.25 429 ILE D N 1
ATOM 7529 C CA . ILE D 1 100 ? 42.720 2.994 211.696 1.00 41.62 429 ILE D CA 1
ATOM 7530 C C . ILE D 1 100 ? 42.416 4.427 212.071 1.00 42.07 429 ILE D C 1
ATOM 7531 O O . ILE D 1 100 ? 42.750 5.353 211.326 1.00 42.30 429 ILE D O 1
ATOM 7547 N N . CYS D 1 101 ? 41.780 4.602 213.229 1.00 43.10 430 CYS D N 1
ATOM 7548 C CA A CYS D 1 101 ? 41.411 5.906 213.761 0.61 50.52 430 CYS D CA 1
ATOM 7549 C CA B CYS D 1 101 ? 41.469 5.925 213.741 0.39 50.60 430 CYS D CA 1
ATOM 7550 C C . CYS D 1 101 ? 41.892 6.011 215.196 1.00 39.51 430 CYS D C 1
ATOM 7551 O O . CYS D 1 101 ? 41.698 5.081 215.981 1.00 38.80 430 CYS D O 1
ATOM 7566 N N . TYR D 1 102 ? 42.481 7.143 215.548 1.00 39.40 431 TYR D N 1
ATOM 7567 C CA . TYR D 1 102 ? 43.053 7.285 216.870 1.00 36.20 431 TYR D CA 1
ATOM 7568 C C . TYR D 1 102 ? 43.206 8.763 217.167 1.00 38.24 431 TYR D C 1
ATOM 7569 O O . TYR D 1 102 ? 43.130 9.598 216.267 1.00 39.40 431 TYR D O 1
ATOM 7587 N N . MET D 1 103 ? 43.414 9.076 218.441 1.00 35.16 432 MET D N 1
ATOM 7588 C CA . MET D 1 103 ? 43.787 10.416 218.860 1.00 37.06 432 MET D CA 1
ATOM 7589 C C . MET D 1 103 ? 45.260 10.424 219.241 1.00 39.91 432 MET D C 1
ATOM 7590 O O . MET D 1 103 ? 45.825 9.413 219.671 1.00 40.65 432 MET D O 1
ATOM 7604 N N . ARG D 1 104 ? 45.887 11.575 219.074 1.00 39.66 433 ARG D N 1
ATOM 7605 C CA . ARG D 1 104 ? 47.320 11.680 219.272 1.00 45.83 433 ARG D CA 1
ATOM 7606 C C . ARG D 1 104 ? 47.570 12.839 220.212 1.00 40.51 433 ARG D C 1
ATOM 7607 O O . ARG D 1 104 ? 47.145 13.961 219.928 1.00 38.16 433 ARG D O 1
ATOM 7628 N N . LEU D 1 105 ? 48.214 12.559 221.348 1.00 37.89 434 LEU D N 1
ATOM 7629 C CA . LEU D 1 105 ? 48.638 13.594 222.286 1.00 40.97 434 LEU D CA 1
ATOM 7630 C C . LEU D 1 105 ? 50.137 13.816 222.138 1.00 41.21 434 LEU D C 1
ATOM 7631 O O . LEU D 1 105 ? 50.923 12.861 222.147 1.00 46.50 434 LEU D O 1
ATOM 7647 N N . THR D 1 106 ? 50.529 15.069 221.993 1.00 46.59 435 THR D N 1
ATOM 7648 C CA . THR D 1 106 ? 51.934 15.442 221.908 1.00 44.00 435 THR D CA 1
ATOM 7649 C C . THR D 1 106 ? 52.234 16.345 223.088 1.00 41.18 435 THR D C 1
ATOM 7650 O O . THR D 1 106 ? 51.671 17.436 223.191 1.00 39.73 435 THR D O 1
ATOM 7661 N N . GLN D 1 107 ? 53.102 15.884 223.981 1.00 44.41 436 GLN D N 1
ATOM 7662 C CA . GLN D 1 107 ? 53.618 16.726 225.045 1.00 44.79 436 GLN D CA 1
ATOM 7663 C C . GLN D 1 107 ? 54.897 17.382 224.558 1.00 49.41 436 GLN D C 1
ATOM 7664 O O . GLN D 1 107 ? 55.699 16.757 223.862 1.00 55.48 436 GLN D O 1
ATOM 7678 N N . SER D 1 108 ? 55.091 18.639 224.936 1.00 53.66 437 SER D N 1
ATOM 7679 C CA . SER D 1 108 ? 56.274 19.377 224.523 1.00 53.56 437 SER D CA 1
ATOM 7680 C C . SER D 1 108 ? 56.606 20.395 225.598 1.00 57.88 437 SER D C 1
ATOM 7681 O O . SER D 1 108 ? 55.780 20.708 226.462 1.00 59.59 437 SER D O 1
ATOM 7689 N N . VAL D 1 109 ? 57.837 20.894 225.543 1.00 67.52 438 VAL D N 1
ATOM 7690 C CA . VAL D 1 109 ? 58.297 21.956 226.433 1.00 74.23 438 VAL D CA 1
ATOM 7691 C C . VAL D 1 109 ? 59.092 22.951 225.603 1.00 80.44 438 VAL D C 1
ATOM 7692 O O . VAL D 1 109 ? 60.012 22.566 224.874 1.00 86.61 438 VAL D O 1
ATOM 7705 N N . ASN D 1 110 ? 58.715 24.224 225.685 1.00 86.53 439 ASN D N 1
ATOM 7706 C CA . ASN D 1 110 ? 59.422 25.283 224.981 1.00 90.18 439 ASN D CA 1
ATOM 7707 C C . ASN D 1 110 ? 60.566 25.809 225.850 1.00 101.72 439 ASN D C 1
ATOM 7708 O O . ASN D 1 110 ? 60.859 25.281 226.928 1.00 97.89 439 ASN D O 1
ATOM 7719 N N . SER D 1 111 ? 61.222 26.866 225.381 1.00 105.89 440 SER D N 1
ATOM 7720 C CA . SER D 1 111 ? 62.236 27.536 226.183 1.00 105.80 440 SER D CA 1
ATOM 7721 C C . SER D 1 111 ? 61.605 28.175 227.415 1.00 112.94 440 SER D C 1
ATOM 7722 O O . SER D 1 111 ? 60.529 28.778 227.341 1.00 104.94 440 SER D O 1
ATOM 7730 N N . SER D 1 112 ? 62.299 28.043 228.548 1.00 117.45 441 SER D N 1
ATOM 7731 C CA . SER D 1 112 ? 61.853 28.545 229.847 1.00 123.43 441 SER D CA 1
ATOM 7732 C C . SER D 1 112 ? 61.010 27.506 230.584 1.00 124.47 441 SER D C 1
ATOM 7733 O O . SER D 1 112 ? 60.367 27.822 231.592 1.00 127.46 441 SER D O 1
ATOM 7741 N N . GLY D 1 113 ? 60.994 26.270 230.088 1.00 118.06 442 GLY D N 1
ATOM 7742 C CA . GLY D 1 113 ? 60.430 25.160 230.839 1.00 103.92 442 GLY D CA 1
ATOM 7743 C C . GLY D 1 113 ? 58.919 25.149 230.976 1.00 96.90 442 GLY D C 1
ATOM 7744 O O . GLY D 1 113 ? 58.404 24.653 231.986 1.00 84.23 442 GLY D O 1
ATOM 7748 N N . GLU D 1 114 ? 58.192 25.669 229.986 1.00 95.27 443 GLU D N 1
ATOM 7749 C CA . GLU D 1 114 ? 56.732 25.665 229.987 1.00 88.38 443 GLU D CA 1
ATOM 7750 C C . GLU D 1 114 ? 56.222 24.492 229.152 1.00 80.82 443 GLU D C 1
ATOM 7751 O O . GLU D 1 114 ? 56.521 24.397 227.955 1.00 82.12 443 GLU D O 1
ATOM 7763 N N . ALA D 1 115 ? 55.444 23.613 229.775 1.00 75.86 444 ALA D N 1
ATOM 7764 C CA . ALA D 1 115 ? 54.941 22.414 229.116 1.00 69.02 444 ALA D CA 1
ATOM 7765 C C . ALA D 1 115 ? 53.547 22.653 228.550 1.00 64.82 444 ALA D C 1
ATOM 7766 O O . ALA D 1 115 ? 52.701 23.283 229.192 1.00 63.43 444 ALA D O 1
ATOM 7773 N N . LYS D 1 116 ? 53.315 22.141 227.343 1.00 63.10 445 LYS D N 1
ATOM 7774 C CA . LYS D 1 116 ? 51.999 22.183 226.730 1.00 51.61 445 LYS D CA 1
ATOM 7775 C C . LYS D 1 116 ? 51.685 20.835 226.094 1.00 48.38 445 LYS D C 1
ATOM 7776 O O . LYS D 1 116 ? 52.584 20.104 225.669 1.00 51.62 445 LYS D O 1
ATOM 7795 N N . THR D 1 117 ? 50.392 20.510 226.041 1.00 50.18 446 THR D N 1
ATOM 7796 C CA . THR D 1 117 ? 49.903 19.284 225.425 1.00 37.35 446 THR D CA 1
ATOM 7797 C C . THR D 1 117 ? 48.949 19.637 224.299 1.00 43.49 446 THR D C 1
ATOM 7798 O O . THR D 1 117 ? 48.036 20.446 224.488 1.00 48.52 446 THR D O 1
ATOM 7809 N N . LEU D 1 118 ? 49.151 19.018 223.140 1.00 42.01 447 LEU D N 1
ATOM 7810 C CA . LEU D 1 118 ? 48.331 19.260 221.965 1.00 44.20 447 LEU D CA 1
ATOM 7811 C C . LEU D 1 118 ? 47.698 17.951 221.526 1.00 41.83 447 LEU D C 1
ATOM 7812 O O . LEU D 1 118 ? 48.295 16.875 221.660 1.00 42.04 447 LEU D O 1
ATOM 7828 N N . GLN D 1 119 ? 46.486 18.046 221.017 1.00 39.46 448 GLN D N 1
ATOM 7829 C CA . GLN D 1 119 ? 45.721 16.871 220.641 1.00 41.98 448 GLN D CA 1
ATOM 7830 C C . GLN D 1 119 ? 45.317 16.961 219.180 1.00 33.82 448 GLN D C 1
ATOM 7831 O O . GLN D 1 119 ? 44.895 18.013 218.698 1.00 46.03 448 GLN D O 1
ATOM 7845 N N . GLN D 1 120 ? 45.457 15.848 218.492 1.00 39.92 449 GLN D N 1
ATOM 7846 C CA . GLN D 1 120 ? 45.096 15.711 217.099 1.00 40.69 449 GLN D CA 1
ATOM 7847 C C . GLN D 1 120 ? 44.291 14.436 216.970 1.00 38.18 449 GLN D C 1
ATOM 7848 O O . GLN D 1 120 ? 44.547 13.461 217.678 1.00 43.03 449 GLN D O 1
ATOM 7862 N N . GLU D 1 121 ? 43.347 14.442 216.037 1.00 36.64 450 GLU D N 1
ATOM 7863 C CA . GLU D 1 121 ? 42.558 13.274 215.692 1.00 34.76 450 GLU D CA 1
ATOM 7864 C C . GLU D 1 121 ? 42.930 12.853 214.284 1.00 32.48 450 GLU D C 1
ATOM 7865 O O . GLU D 1 121 ? 42.997 13.689 213.378 1.00 38.60 450 GLU D O 1
ATOM 7877 N N . GLU D 1 122 ? 43.125 11.555 214.089 1.00 37.25 451 GLU D N 1
ATOM 7878 C CA . GLU D 1 122 ? 43.724 11.067 212.866 1.00 32.94 451 GLU D CA 1
ATOM 7879 C C . GLU D 1 122 ? 42.973 9.862 212.344 1.00 28.87 451 GLU D C 1
ATOM 7880 O O . GLU D 1 122 ? 42.593 8.969 213.097 1.00 36.63 451 GLU D O 1
ATOM 7892 N N . THR D 1 123 ? 42.754 9.866 211.038 1.00 35.03 452 THR D N 1
ATOM 7893 C CA . THR D 1 123 ? 42.228 8.731 210.300 1.00 36.17 452 THR D CA 1
ATOM 7894 C C . THR D 1 123 ? 43.260 8.362 209.253 1.00 38.48 452 THR D C 1
ATOM 7895 O O . THR D 1 123 ? 43.693 9.223 208.489 1.00 39.98 452 THR D O 1
ATOM 7906 N N . ARG D 1 124 ? 43.672 7.103 209.219 1.00 44.93 453 ARG D N 1
ATOM 7907 C CA . ARG D 1 124 ? 44.606 6.656 208.196 1.00 38.86 453 ARG D CA 1
ATOM 7908 C C . ARG D 1 124 ? 44.031 5.436 207.515 1.00 33.16 453 ARG D C 1
ATOM 7909 O O . ARG D 1 124 ? 43.646 4.478 208.184 1.00 46.36 453 ARG D O 1
ATOM 7930 N N . VAL D 1 125 ? 43.931 5.502 206.190 1.00 44.15 454 VAL D N 1
ATOM 7931 C CA . VAL D 1 125 ? 43.482 4.387 205.367 1.00 42.19 454 VAL D CA 1
ATOM 7932 C C . VAL D 1 125 ? 44.703 3.646 204.843 1.00 48.10 454 VAL D C 1
ATOM 7933 O O . VAL D 1 125 ? 45.611 4.258 204.261 1.00 44.72 454 VAL D O 1
ATOM 7946 N N . TRP D 1 126 ? 44.725 2.331 205.049 1.00 49.22 455 TRP D N 1
ATOM 7947 C CA . TRP D 1 126 ? 45.843 1.485 204.661 1.00 46.80 455 TRP D CA 1
ATOM 7948 C C . TRP D 1 126 ? 45.407 0.520 203.572 1.00 52.66 455 TRP D C 1
ATOM 7949 O O . TRP D 1 126 ? 44.304 -0.029 203.622 1.00 54.56 455 TRP D O 1
ATOM 7970 N N . GLN D 1 127 ? 46.279 0.322 202.585 1.00 53.96 456 GLN D N 1
ATOM 7971 C CA . GLN D 1 127 ? 45.993 -0.570 201.472 1.00 62.85 456 GLN D CA 1
ATOM 7972 C C . GLN D 1 127 ? 47.219 -1.426 201.180 1.00 61.42 456 GLN D C 1
ATOM 7973 O O . GLN D 1 127 ? 48.352 -0.930 201.168 1.00 53.10 456 GLN D O 1
ATOM 7987 N N . LYS D 1 128 ? 46.979 -2.717 200.966 1.00 66.85 457 LYS D N 1
ATOM 7988 C CA . LYS D 1 128 ? 48.034 -3.654 200.599 1.00 73.87 457 LYS D CA 1
ATOM 7989 C C . LYS D 1 128 ? 48.230 -3.581 199.090 1.00 73.68 457 LYS D C 1
ATOM 7990 O O . LYS D 1 128 ? 47.336 -3.951 198.318 1.00 74.67 457 LYS D O 1
ATOM 8009 N N . LYS D 1 129 ? 49.392 -3.094 198.669 1.00 71.50 458 LYS D N 1
ATOM 8010 C CA . LYS D 1 129 ? 49.713 -2.922 197.256 1.00 71.04 458 LYS D CA 1
ATOM 8011 C C . LYS D 1 129 ? 51.061 -3.577 196.993 1.00 84.66 458 LYS D C 1
ATOM 8012 O O . LYS D 1 129 ? 52.093 -3.115 197.498 1.00 80.27 458 LYS D O 1
ATOM 8031 N N . GLY D 1 130 ? 51.042 -4.662 196.219 1.00 91.85 459 GLY D N 1
ATOM 8032 C CA . GLY D 1 130 ? 52.243 -5.441 195.990 1.00 93.06 459 GLY D CA 1
ATOM 8033 C C . GLY D 1 130 ? 52.691 -6.203 197.213 1.00 89.51 459 GLY D C 1
ATOM 8034 O O . GLY D 1 130 ? 53.898 -6.322 197.454 1.00 87.66 459 GLY D O 1
ATOM 8038 N N . GLY D 1 131 ? 51.745 -6.701 198.011 1.00 81.84 460 GLY D N 1
ATOM 8039 C CA . GLY D 1 131 ? 52.058 -7.355 199.263 1.00 80.76 460 GLY D CA 1
ATOM 8040 C C . GLY D 1 131 ? 52.517 -6.434 200.374 1.00 81.74 460 GLY D C 1
ATOM 8041 O O . GLY D 1 131 ? 52.759 -6.916 201.487 1.00 70.69 460 GLY D O 1
ATOM 8045 N N . ASN D 1 132 ? 52.644 -5.131 200.116 1.00 86.97 461 ASN D N 1
ATOM 8046 C CA . ASN D 1 132 ? 53.091 -4.156 201.103 1.00 83.55 461 ASN D CA 1
ATOM 8047 C C . ASN D 1 132 ? 51.950 -3.226 201.503 1.00 79.91 461 ASN D C 1
ATOM 8048 O O . ASN D 1 132 ? 51.176 -2.771 200.653 1.00 72.37 461 ASN D O 1
ATOM 8059 N N . TRP D 1 133 ? 51.862 -2.938 202.801 1.00 75.52 462 TRP D N 1
ATOM 8060 C CA . TRP D 1 133 ? 50.824 -2.063 203.332 1.00 65.81 462 TRP D CA 1
ATOM 8061 C C . TRP D 1 133 ? 51.238 -0.609 203.146 1.00 61.85 462 TRP D C 1
ATOM 8062 O O . TRP D 1 133 ? 52.300 -0.199 203.623 1.00 56.01 462 TRP D O 1
ATOM 8083 N N . ILE D 1 134 ? 50.390 0.172 202.465 1.00 61.44 463 ILE D N 1
ATOM 8084 C CA . ILE D 1 134 ? 50.667 1.574 202.175 1.00 55.36 463 ILE D CA 1
ATOM 8085 C C . ILE D 1 134 ? 49.513 2.449 202.667 1.00 55.51 463 ILE D C 1
ATOM 8086 O O . ILE D 1 134 ? 48.333 2.112 202.502 1.00 47.81 463 ILE D O 1
ATOM 8102 N N . ASN D 1 135 ? 49.863 3.587 203.259 1.00 47.04 464 ASN D N 1
ATOM 8103 C CA . ASN D 1 135 ? 48.889 4.575 203.711 1.00 48.20 464 ASN D CA 1
ATOM 8104 C C . ASN D 1 135 ? 48.488 5.448 202.525 1.00 42.36 464 ASN D C 1
ATOM 8105 O O . ASN D 1 135 ? 49.189 6.398 202.183 1.00 44.89 464 ASN D O 1
ATOM 8116 N N . VAL D 1 136 ? 47.344 5.147 201.903 1.00 50.20 465 VAL D N 1
ATOM 8117 C CA . VAL D 1 136 ? 46.921 5.878 200.704 1.00 49.29 465 VAL D CA 1
ATOM 8118 C C . VAL D 1 136 ? 46.168 7.175 201.014 1.00 52.16 465 VAL D C 1
ATOM 8119 O O . VAL D 1 136 ? 46.001 8.009 200.114 1.00 52.32 465 VAL D O 1
ATOM 8132 N N . HIS D 1 137 ? 45.711 7.382 202.248 1.00 50.43 466 HIS D N 1
ATOM 8133 C CA . HIS D 1 137 ? 44.960 8.590 202.579 1.00 53.29 466 HIS D CA 1
ATOM 8134 C C . HIS D 1 137 ? 44.938 8.800 204.087 1.00 49.05 466 HIS D C 1
ATOM 8135 O O . HIS D 1 137 ? 44.829 7.836 204.848 1.00 47.38 466 HIS D O 1
ATOM 8149 N N . PHE D 1 138 ? 45.020 10.060 204.515 1.00 44.81 467 PHE D N 1
ATOM 8150 C CA . PHE D 1 138 ? 44.846 10.339 205.927 1.00 34.04 467 PHE D CA 1
ATOM 8151 C C . PHE D 1 138 ? 44.194 11.695 206.139 1.00 41.86 467 PHE D C 1
ATOM 8152 O O . PHE D 1 138 ? 44.230 12.578 205.280 1.00 38.12 467 PHE D O 1
ATOM 8169 N N . HIS D 1 139 ? 43.556 11.816 207.299 1.00 43.62 468 HIS D N 1
ATOM 8170 C CA . HIS D 1 139 ? 42.734 12.956 207.654 1.00 38.24 468 HIS D CA 1
ATOM 8171 C C . HIS D 1 139 ? 43.057 13.331 209.088 1.00 36.06 468 HIS D C 1
ATOM 8172 O O . HIS D 1 139 ? 42.849 12.522 209.998 1.00 43.62 468 HIS D O 1
ATOM 8186 N N . ILE D 1 140 ? 43.560 14.551 209.287 1.00 37.96 469 ILE D N 1
ATOM 8187 C CA . ILE D 1 140 ? 43.998 15.041 210.586 1.00 36.18 469 ILE D CA 1
ATOM 8188 C C . ILE D 1 140 ? 43.255 16.327 210.919 1.00 38.40 469 ILE D C 1
ATOM 8189 O O . ILE D 1 140 ? 43.097 17.199 210.057 1.00 47.99 469 ILE D O 1
ATOM 8205 N N . SER D 1 141 ? 42.825 16.462 212.177 1.00 36.43 470 SER D N 1
ATOM 8206 C CA . SER D 1 141 ? 42.131 17.662 212.629 1.00 43.28 470 SER D CA 1
ATOM 8207 C C . SER D 1 141 ? 42.584 17.984 214.042 1.00 37.87 470 SER D C 1
ATOM 8208 O O . SER D 1 141 ? 42.870 17.077 214.819 1.00 48.96 470 SER D O 1
ATOM 8216 N N . GLY D 1 142 ? 42.716 19.274 214.344 1.00 58.47 471 GLY D N 1
ATOM 8217 C CA . GLY D 1 142 ? 43.182 19.737 215.641 1.00 49.49 471 GLY D CA 1
ATOM 8218 C C . GLY D 1 142 ? 42.044 20.017 216.604 1.00 74.02 471 GLY D C 1
ATOM 8219 O O . GLY D 1 142 ? 41.672 21.172 216.822 1.00 88.78 471 GLY D O 1
ATOM 8223 N N . THR E 1 13 ? 43.724 71.476 169.272 1.00 104.47 342 THR E N 1
ATOM 8224 C CA . THR E 1 13 ? 44.827 70.633 169.716 1.00 115.00 342 THR E CA 1
ATOM 8225 C C . THR E 1 13 ? 44.845 70.565 171.237 1.00 117.99 342 THR E C 1
ATOM 8226 O O . THR E 1 13 ? 45.606 71.282 171.890 1.00 117.11 342 THR E O 1
ATOM 8236 N N . ALA E 1 14 ? 43.997 69.701 171.796 1.00 113.11 343 ALA E N 1
ATOM 8237 C CA . ALA E 1 14 ? 43.886 69.542 173.241 1.00 108.80 343 ALA E CA 1
ATOM 8238 C C . ALA E 1 14 ? 44.678 68.358 173.759 1.00 103.42 343 ALA E C 1
ATOM 8239 O O . ALA E 1 14 ? 45.298 68.462 174.821 1.00 106.66 343 ALA E O 1
ATOM 8246 N N . LYS E 1 15 ? 44.710 67.250 173.012 1.00 98.01 344 LYS E N 1
ATOM 8247 C CA . LYS E 1 15 ? 45.482 66.089 173.439 1.00 98.53 344 LYS E CA 1
ATOM 8248 C C . LYS E 1 15 ? 46.952 66.419 173.550 1.00 95.67 344 LYS E C 1
ATOM 8249 O O . LYS E 1 15 ? 47.693 65.709 174.245 1.00 87.97 344 LYS E O 1
ATOM 8268 N N . VAL E 1 16 ? 47.394 67.465 172.850 1.00 99.81 345 VAL E N 1
ATOM 8269 C CA . VAL E 1 16 ? 48.753 67.973 173.024 1.00 102.81 345 VAL E CA 1
ATOM 8270 C C . VAL E 1 16 ? 48.918 68.534 174.426 1.00 93.56 345 VAL E C 1
ATOM 8271 O O . VAL E 1 16 ? 49.850 68.192 175.158 1.00 91.83 345 VAL E O 1
ATOM 8284 N N . ARG E 1 17 ? 47.997 69.410 174.828 1.00 94.26 346 ARG E N 1
ATOM 8285 C CA . ARG E 1 17 ? 48.094 70.076 176.121 1.00 88.63 346 ARG E CA 1
ATOM 8286 C C . ARG E 1 17 ? 48.000 69.070 177.256 1.00 80.05 346 ARG E C 1
ATOM 8287 O O . ARG E 1 17 ? 48.682 69.212 178.272 1.00 75.56 346 ARG E O 1
ATOM 8308 N N . GLU E 1 18 ? 47.193 68.020 177.080 1.00 78.60 347 GLU E N 1
ATOM 8309 C CA . GLU E 1 18 ? 47.046 67.012 178.130 1.00 73.74 347 GLU E CA 1
ATOM 8310 C C . GLU E 1 18 ? 48.352 66.281 178.373 1.00 75.54 347 GLU E C 1
ATOM 8311 O O . GLU E 1 18 ? 48.714 66.020 179.523 1.00 72.48 347 GLU E O 1
ATOM 8323 N N . GLN E 1 19 ? 49.060 65.908 177.306 1.00 79.65 348 GLN E N 1
ATOM 8324 C CA . GLN E 1 19 ? 50.295 65.154 177.491 1.00 79.83 348 GLN E CA 1
ATOM 8325 C C . GLN E 1 19 ? 51.348 66.004 178.183 1.00 73.35 348 GLN E C 1
ATOM 8326 O O . GLN E 1 19 ? 52.215 65.475 178.885 1.00 72.33 348 GLN E O 1
ATOM 8340 N N . GLU E 1 20 ? 51.261 67.319 178.024 1.00 67.53 349 GLU E N 1
ATOM 8341 C CA . GLU E 1 20 ? 52.195 68.218 178.686 1.00 72.25 349 GLU E CA 1
ATOM 8342 C C . GLU E 1 20 ? 51.879 68.339 180.170 1.00 71.69 349 GLU E C 1
ATOM 8343 O O . GLU E 1 20 ? 52.789 68.336 181.006 1.00 73.49 349 GLU E O 1
ATOM 8355 N N . ILE E 1 21 ? 50.593 68.446 180.519 1.00 70.10 350 ILE E N 1
ATOM 8356 C CA . ILE E 1 21 ? 50.214 68.480 181.928 1.00 63.57 350 ILE E CA 1
ATOM 8357 C C . ILE E 1 21 ? 50.589 67.175 182.609 1.00 55.61 350 ILE E C 1
ATOM 8358 O O . ILE E 1 21 ? 51.023 67.164 183.765 1.00 61.66 350 ILE E O 1
ATOM 8374 N N . ILE E 1 22 ? 50.410 66.053 181.912 1.00 57.01 351 ILE E N 1
ATOM 8375 C CA . ILE E 1 22 ? 50.786 64.760 182.474 1.00 64.17 351 ILE E CA 1
ATOM 8376 C C . ILE E 1 22 ? 52.290 64.693 182.698 1.00 60.87 351 ILE E C 1
ATOM 8377 O O . ILE E 1 22 ? 52.756 64.182 183.722 1.00 54.48 351 ILE E O 1
ATOM 8393 N N . ARG E 1 23 ? 53.076 65.195 181.744 1.00 59.05 352 ARG E N 1
ATOM 8394 C CA . ARG E 1 23 ? 54.526 65.175 181.911 1.00 66.92 352 ARG E CA 1
ATOM 8395 C C . ARG E 1 23 ? 54.952 66.061 183.074 1.00 63.12 352 ARG E C 1
ATOM 8396 O O . ARG E 1 23 ? 55.816 65.681 183.878 1.00 61.00 352 ARG E O 1
ATOM 8417 N N . LEU E 1 24 ? 54.350 67.242 183.188 1.00 59.30 353 LEU E N 1
ATOM 8418 C CA . LEU E 1 24 ? 54.675 68.120 184.304 1.00 56.06 353 LEU E CA 1
ATOM 8419 C C . LEU E 1 24 ? 54.359 67.444 185.631 1.00 54.94 353 LEU E C 1
ATOM 8420 O O . LEU E 1 24 ? 55.180 67.460 186.556 1.00 55.55 353 LEU E O 1
ATOM 8436 N N . THR E 1 25 ? 53.177 66.819 185.733 1.00 57.48 354 THR E N 1
ATOM 8437 C CA . THR E 1 25 ? 52.783 66.144 186.971 1.00 53.20 354 THR E CA 1
ATOM 8438 C C . THR E 1 25 ? 53.746 65.014 187.307 1.00 47.36 354 THR E C 1
ATOM 8439 O O . THR E 1 25 ? 54.122 64.831 188.472 1.00 50.61 354 THR E O 1
ATOM 8450 N N . GLN E 1 26 ? 54.126 64.223 186.305 1.00 58.32 355 GLN E N 1
ATOM 8451 C CA . GLN E 1 26 ? 55.114 63.174 186.525 1.00 60.41 355 GLN E CA 1
ATOM 8452 C C . GLN E 1 26 ? 56.422 63.763 187.011 1.00 53.06 355 GLN E C 1
ATOM 8453 O O . GLN E 1 26 ? 57.060 63.223 187.923 1.00 52.24 355 GLN E O 1
ATOM 8467 N N . LYS E 1 27 ? 56.834 64.878 186.418 1.00 53.51 356 LYS E N 1
ATOM 8468 C CA . LYS E 1 27 ? 58.025 65.565 186.901 1.00 61.64 356 LYS E CA 1
ATOM 8469 C C . LYS E 1 27 ? 57.836 66.009 188.348 1.00 56.49 356 LYS E C 1
ATOM 8470 O O . LYS E 1 27 ? 58.725 65.821 189.187 1.00 52.87 356 LYS E O 1
ATOM 8489 N N . LEU E 1 28 ? 56.652 66.556 188.662 1.00 54.04 357 LEU E N 1
ATOM 8490 C CA . LEU E 1 28 ? 56.329 66.978 190.027 1.00 53.94 357 LEU E CA 1
ATOM 8491 C C . LEU E 1 28 ? 56.320 65.799 191.003 1.00 45.10 357 LEU E C 1
ATOM 8492 O O . LEU E 1 28 ? 56.910 65.860 192.088 1.00 45.08 357 LEU E O 1
ATOM 8508 N N . ILE E 1 29 ? 55.627 64.720 190.651 1.00 54.29 358 ILE E N 1
ATOM 8509 C CA . ILE E 1 29 ? 55.589 63.567 191.547 1.00 58.07 358 ILE E CA 1
ATOM 8510 C C . ILE E 1 29 ? 56.987 63.020 191.772 1.00 47.20 358 ILE E C 1
ATOM 8511 O O . ILE E 1 29 ? 57.338 62.622 192.891 1.00 49.95 358 ILE E O 1
ATOM 8527 N N . THR E 1 30 ? 57.810 63.001 190.716 1.00 53.28 359 THR E N 1
ATOM 8528 C CA . THR E 1 30 ? 59.188 62.526 190.837 1.00 53.62 359 THR E CA 1
ATOM 8529 C C . THR E 1 30 ? 59.987 63.387 191.810 1.00 57.98 359 THR E C 1
ATOM 8530 O O . THR E 1 30 ? 60.729 62.862 192.654 1.00 52.03 359 THR E O 1
ATOM 8541 N N . SER E 1 31 ? 59.853 64.717 191.709 1.00 57.07 360 SER E N 1
ATOM 8542 C CA . SER E 1 31 ? 60.578 65.596 192.626 1.00 59.13 360 SER E CA 1
ATOM 8543 C C . SER E 1 31 ? 60.144 65.383 194.071 1.00 55.41 360 SER E C 1
ATOM 8544 O O . SER E 1 31 ? 60.933 65.621 194.995 1.00 58.21 360 SER E O 1
ATOM 8552 N N . ILE E 1 32 ? 58.907 64.920 194.286 1.00 60.89 361 ILE E N 1
ATOM 8553 C CA . ILE E 1 32 ? 58.440 64.612 195.640 1.00 62.55 361 ILE E CA 1
ATOM 8554 C C . ILE E 1 32 ? 59.104 63.342 196.160 1.00 48.01 361 ILE E C 1
ATOM 8555 O O . ILE E 1 32 ? 59.747 63.345 197.214 1.00 56.02 361 ILE E O 1
ATOM 8571 N N . THR E 1 33 ? 58.938 62.235 195.426 1.00 55.96 362 THR E N 1
ATOM 8572 C CA . THR E 1 33 ? 59.501 60.939 195.824 1.00 57.23 362 THR E CA 1
ATOM 8573 C C . THR E 1 33 ? 61.019 60.993 196.008 1.00 61.53 362 THR E C 1
ATOM 8574 O O . THR E 1 33 ? 61.573 60.280 196.855 1.00 60.20 362 THR E O 1
ATOM 8585 N N . THR E 1 34 ? 61.715 61.785 195.193 1.00 57.23 363 THR E N 1
ATOM 8586 C CA . THR E 1 34 ? 63.170 61.872 195.294 1.00 67.90 363 THR E CA 1
ATOM 8587 C C . THR E 1 34 ? 63.640 62.953 196.257 1.00 70.09 363 THR E C 1
ATOM 8588 O O . THR E 1 34 ? 64.835 63.005 196.563 1.00 77.01 363 THR E O 1
ATOM 8599 N N . GLY E 1 35 ? 62.746 63.810 196.746 1.00 66.16 364 GLY E N 1
ATOM 8600 C CA . GLY E 1 35 ? 63.167 64.860 197.652 1.00 60.44 364 GLY E CA 1
ATOM 8601 C C . GLY E 1 35 ? 63.893 66.011 196.990 1.00 59.44 364 GLY E C 1
ATOM 8602 O O . GLY E 1 35 ? 64.575 66.777 197.671 1.00 53.94 364 GLY E O 1
ATOM 8606 N N . ASP E 1 36 ? 63.759 66.165 195.677 1.00 61.11 365 ASP E N 1
ATOM 8607 C CA . ASP E 1 36 ? 64.360 67.290 194.962 1.00 60.78 365 ASP E CA 1
ATOM 8608 C C . ASP E 1 36 ? 63.470 68.516 195.141 1.00 57.49 365 ASP E C 1
ATOM 8609 O O . ASP E 1 36 ? 62.551 68.773 194.356 1.00 62.09 365 ASP E O 1
ATOM 8618 N N . TYR E 1 37 ? 63.769 69.311 196.172 1.00 59.58 366 TYR E N 1
ATOM 8619 C CA . TYR E 1 37 ? 62.967 70.503 196.425 1.00 61.34 366 TYR E CA 1
ATOM 8620 C C . TYR E 1 37 ? 63.174 71.576 195.363 1.00 63.74 366 TYR E C 1
ATOM 8621 O O . TYR E 1 37 ? 62.295 72.420 195.163 1.00 64.53 366 TYR E O 1
ATOM 8639 N N . ASP E 1 38 ? 64.322 71.584 194.689 1.00 67.62 367 ASP E N 1
ATOM 8640 C CA . ASP E 1 38 ? 64.556 72.612 193.678 1.00 67.37 367 ASP E CA 1
ATOM 8641 C C . ASP E 1 38 ? 63.546 72.504 192.547 1.00 65.83 367 ASP E C 1
ATOM 8642 O O . ASP E 1 38 ? 63.053 73.520 192.039 1.00 73.66 367 ASP E O 1
ATOM 8651 N N . THR E 1 39 ? 63.231 71.282 192.127 1.00 64.49 368 THR E N 1
ATOM 8652 C CA . THR E 1 39 ? 62.249 71.111 191.061 1.00 65.55 368 THR E CA 1
ATOM 8653 C C . THR E 1 39 ? 60.839 71.373 191.563 1.00 62.79 368 THR E C 1
ATOM 8654 O O . THR E 1 39 ? 60.009 71.938 190.840 1.00 62.12 368 THR E O 1
ATOM 8665 N N . TYR E 1 40 ? 60.551 70.958 192.796 1.00 69.26 369 TYR E N 1
ATOM 8666 C CA . TYR E 1 40 ? 59.246 71.216 193.395 1.00 62.34 369 TYR E CA 1
ATOM 8667 C C . TYR E 1 40 ? 58.935 72.708 193.400 1.00 63.17 369 TYR E C 1
ATOM 8668 O O . TYR E 1 40 ? 57.869 73.132 192.930 1.00 60.12 369 TYR E O 1
ATOM 8686 N N . SER E 1 41 ? 59.873 73.524 193.901 1.00 59.07 370 SER E N 1
ATOM 8687 C CA . SER E 1 41 ? 59.643 74.954 194.084 1.00 62.44 370 SER E CA 1
ATOM 8688 C C . SER E 1 41 ? 59.549 75.706 192.772 1.00 62.70 370 SER E C 1
ATOM 8689 O O . SER E 1 41 ? 59.096 76.856 192.770 1.00 73.33 370 SER E O 1
ATOM 8697 N N . LYS E 1 42 ? 59.958 75.098 191.669 1.00 59.56 371 LYS E N 1
ATOM 8698 C CA . LYS E 1 42 ? 59.793 75.724 190.366 1.00 62.44 371 LYS E CA 1
ATOM 8699 C C . LYS E 1 42 ? 58.449 75.399 189.745 1.00 69.18 371 LYS E C 1
ATOM 8700 O O . LYS E 1 42 ? 57.940 76.187 188.933 1.00 67.60 371 LYS E O 1
ATOM 8719 N N . LEU E 1 43 ? 57.862 74.260 190.131 1.00 72.38 372 LEU E N 1
ATOM 8720 C CA . LEU E 1 43 ? 56.577 73.798 189.616 1.00 65.49 372 LEU E CA 1
ATOM 8721 C C . LEU E 1 43 ? 55.401 74.216 190.495 1.00 64.48 372 LEU E C 1
ATOM 8722 O O . LEU E 1 43 ? 54.284 74.393 189.987 1.00 63.37 372 LEU E O 1
ATOM 8738 N N . VAL E 1 44 ? 55.623 74.380 191.797 1.00 63.52 373 VAL E N 1
ATOM 8739 C CA . VAL E 1 44 ? 54.565 74.714 192.743 1.00 65.14 373 VAL E CA 1
ATOM 8740 C C . VAL E 1 44 ? 54.635 76.199 193.074 1.00 63.93 373 VAL E C 1
ATOM 8741 O O . VAL E 1 44 ? 55.698 76.715 193.445 1.00 64.34 373 VAL E O 1
ATOM 8754 N N . ASP E 1 45 ? 53.490 76.869 192.984 1.00 58.21 374 ASP E N 1
ATOM 8755 C CA . ASP E 1 45 ? 53.419 78.304 193.206 1.00 52.51 374 ASP E CA 1
ATOM 8756 C C . ASP E 1 45 ? 53.896 78.646 194.613 1.00 56.69 374 ASP E C 1
ATOM 8757 O O . ASP E 1 45 ? 53.613 77.900 195.554 1.00 61.48 374 ASP E O 1
ATOM 8766 N N . PRO E 1 46 ? 54.616 79.758 194.800 1.00 65.61 375 PRO E N 1
ATOM 8767 C CA . PRO E 1 46 ? 55.014 80.145 196.167 1.00 65.83 375 PRO E CA 1
ATOM 8768 C C . PRO E 1 46 ? 53.834 80.409 197.078 1.00 55.57 375 PRO E C 1
ATOM 8769 O O . PRO E 1 46 ? 53.994 80.365 198.303 1.00 60.77 375 PRO E O 1
ATOM 8780 N N . HIS E 1 47 ? 52.657 80.681 196.515 1.00 62.69 376 HIS E N 1
ATOM 8781 C CA . HIS E 1 47 ? 51.435 80.864 197.290 1.00 71.26 376 HIS E CA 1
ATOM 8782 C C . HIS E 1 47 ? 50.433 79.767 196.944 1.00 66.92 376 HIS E C 1
ATOM 8783 O O . HIS E 1 47 ? 49.251 80.033 196.698 1.00 60.51 376 HIS E O 1
ATOM 8797 N N . VAL E 1 48 ? 50.911 78.524 196.931 1.00 61.36 377 VAL E N 1
ATOM 8798 C CA . VAL E 1 48 ? 50.067 77.385 196.609 1.00 61.85 377 VAL E CA 1
ATOM 8799 C C . VAL E 1 48 ? 49.107 77.121 197.760 1.00 58.34 377 VAL E C 1
ATOM 8800 O O . VAL E 1 48 ? 49.500 77.119 198.936 1.00 54.89 377 VAL E O 1
ATOM 8813 N N . THR E 1 49 ? 47.842 76.893 197.429 1.00 50.41 378 THR E N 1
ATOM 8814 C CA . THR E 1 49 ? 46.866 76.435 198.412 1.00 56.34 378 THR E CA 1
ATOM 8815 C C . THR E 1 49 ? 46.735 74.927 198.310 1.00 45.00 378 THR E C 1
ATOM 8816 O O . THR E 1 49 ? 46.860 74.347 197.231 1.00 48.76 378 THR E O 1
ATOM 8827 N N . CYS E 1 50 ? 46.471 74.285 199.436 1.00 47.83 379 CYS E N 1
ATOM 8828 C CA . CYS E 1 50 ? 46.317 72.847 199.359 1.00 45.12 379 CYS E CA 1
ATOM 8829 C C . CYS E 1 50 ? 45.485 72.307 200.512 1.00 43.26 379 CYS E C 1
ATOM 8830 O O . CYS E 1 50 ? 45.375 72.920 201.572 1.00 44.29 379 CYS E O 1
ATOM 8838 N N . PHE E 1 51 ? 44.893 71.147 200.261 1.00 40.32 380 PHE E N 1
ATOM 8839 C CA . PHE E 1 51 ? 44.289 70.288 201.267 1.00 40.29 380 PHE E CA 1
ATOM 8840 C C . PHE E 1 51 ? 45.054 68.986 201.211 1.00 38.12 380 PHE E C 1
ATOM 8841 O O . PHE E 1 51 ? 45.227 68.427 200.122 1.00 47.82 380 PHE E O 1
ATOM 8858 N N . GLU E 1 52 ? 45.482 68.479 202.356 1.00 32.61 381 GLU E N 1
ATOM 8859 C CA . GLU E 1 52 ? 46.147 67.187 202.361 1.00 36.60 381 GLU E CA 1
ATOM 8860 C C . GLU E 1 52 ? 45.987 66.579 203.741 1.00 38.31 381 GLU E C 1
ATOM 8861 O O . GLU E 1 52 ? 45.509 67.241 204.667 1.00 45.82 381 GLU E O 1
ATOM 8873 N N . PRO E 1 53 ? 46.299 65.292 203.898 1.00 43.77 382 PRO E N 1
ATOM 8874 C CA . PRO E 1 53 ? 46.044 64.661 205.203 1.00 43.43 382 PRO E CA 1
ATOM 8875 C C . PRO E 1 53 ? 46.861 65.245 206.330 1.00 47.90 382 PRO E C 1
ATOM 8876 O O . PRO E 1 53 ? 46.384 65.270 207.471 1.00 50.96 382 PRO E O 1
ATOM 8887 N N . PHE E 1 54 ? 48.084 65.697 206.055 1.00 50.29 383 PHE E N 1
ATOM 8888 C CA . PHE E 1 54 ? 48.913 66.321 207.077 1.00 49.79 383 PHE E CA 1
ATOM 8889 C C . PHE E 1 54 ? 48.457 67.728 207.412 1.00 44.50 383 PHE E C 1
ATOM 8890 O O . PHE E 1 54 ? 48.908 68.286 208.417 1.00 40.85 383 PHE E O 1
ATOM 8907 N N . SER E 1 55 ? 47.616 68.327 206.583 1.00 41.69 384 SER E N 1
ATOM 8908 C CA . SER E 1 55 ? 47.067 69.623 206.918 1.00 43.61 384 SER E CA 1
ATOM 8909 C C . SER E 1 55 ? 45.885 69.510 207.859 1.00 34.69 384 SER E C 1
ATOM 8910 O O . SER E 1 55 ? 45.390 70.539 208.326 1.00 39.61 384 SER E O 1
ATOM 8918 N N . ASN E 1 56 ? 45.447 68.294 208.177 1.00 44.23 385 ASN E N 1
ATOM 8919 C CA . ASN E 1 56 ? 44.499 68.074 209.270 1.00 47.69 385 ASN E CA 1
ATOM 8920 C C . ASN E 1 56 ? 43.129 68.677 208.985 1.00 35.03 385 ASN E C 1
ATOM 8921 O O . ASN E 1 56 ? 42.439 69.099 209.911 1.00 49.02 385 ASN E O 1
ATOM 8932 N N . GLY E 1 57 ? 42.751 68.751 207.707 1.00 42.12 386 GLY E N 1
ATOM 8933 C CA . GLY E 1 57 ? 41.461 69.262 207.268 1.00 43.51 386 GLY E CA 1
ATOM 8934 C C . GLY E 1 57 ? 41.449 70.735 206.935 1.00 52.81 386 GLY E C 1
ATOM 8935 O O . GLY E 1 57 ? 40.375 71.295 206.684 1.00 45.41 386 GLY E O 1
ATOM 8939 N N . ASN E 1 58 ? 42.603 71.384 206.925 1.00 46.54 387 ASN E N 1
ATOM 8940 C CA . ASN E 1 58 ? 42.679 72.815 206.728 1.00 36.72 387 ASN E CA 1
ATOM 8941 C C . ASN E 1 58 ? 43.280 73.115 205.373 1.00 38.09 387 ASN E C 1
ATOM 8942 O O . ASN E 1 58 ? 44.128 72.376 204.879 1.00 39.75 387 ASN E O 1
ATOM 8953 N N . LEU E 1 59 ? 42.828 74.209 204.783 1.00 41.23 388 LEU E N 1
ATOM 8954 C CA . LEU E 1 59 ? 43.460 74.760 203.596 1.00 44.02 388 LEU E CA 1
ATOM 8955 C C . LEU E 1 59 ? 44.697 75.538 204.025 1.00 45.61 388 LEU E C 1
ATOM 8956 O O . LEU E 1 59 ? 44.582 76.588 204.658 1.00 58.83 388 LEU E O 1
ATOM 8972 N N . VAL E 1 60 ? 45.872 75.021 203.714 1.00 49.79 389 VAL E N 1
ATOM 8973 C CA . VAL E 1 60 ? 47.132 75.697 204.005 1.00 46.82 389 VAL E CA 1
ATOM 8974 C C . VAL E 1 60 ? 47.622 76.409 202.754 1.00 44.57 389 VAL E C 1
ATOM 8975 O O . VAL E 1 60 ? 47.349 76.004 201.616 1.00 46.53 389 VAL E O 1
ATOM 8988 N N . GLU E 1 61 ? 48.349 77.496 202.966 1.00 51.46 390 GLU E N 1
ATOM 8989 C CA . GLU E 1 61 ? 48.912 78.278 201.885 1.00 54.41 390 GLU E CA 1
ATOM 8990 C C . GLU E 1 61 ? 50.430 78.332 202.038 1.00 49.29 390 GLU E C 1
ATOM 8991 O O . GLU E 1 61 ? 50.971 78.150 203.139 1.00 44.23 390 GLU E O 1
ATOM 9003 N N . GLY E 1 62 ? 51.111 78.519 200.909 1.00 52.73 391 GLY E N 1
ATOM 9004 C CA . GLY E 1 62 ? 52.549 78.704 200.885 1.00 59.44 391 GLY E CA 1
ATOM 9005 C C . GLY E 1 62 ? 53.338 77.407 200.808 1.00 53.87 391 GLY E C 1
ATOM 9006 O O . GLY E 1 62 ? 52.885 76.337 201.207 1.00 49.77 391 GLY E O 1
ATOM 9010 N N . LEU E 1 63 ? 54.578 77.529 200.322 1.00 58.34 392 LEU E N 1
ATOM 9011 C CA . LEU E 1 63 ? 55.444 76.364 200.185 1.00 51.16 392 LEU E CA 1
ATOM 9012 C C . LEU E 1 63 ? 56.061 75.935 201.497 1.00 51.52 392 LEU E C 1
ATOM 9013 O O . LEU E 1 63 ? 56.491 74.780 201.612 1.00 53.57 392 LEU E O 1
ATOM 9029 N N . GLU E 1 64 ? 56.134 76.833 202.480 1.00 44.16 393 GLU E N 1
ATOM 9030 C CA . GLU E 1 64 ? 56.876 76.514 203.696 1.00 48.91 393 GLU E CA 1
ATOM 9031 C C . GLU E 1 64 ? 56.335 75.266 204.386 1.00 50.72 393 GLU E C 1
ATOM 9032 O O . GLU E 1 64 ? 57.096 74.535 205.032 1.00 50.94 393 GLU E O 1
ATOM 9044 N N . PHE E 1 65 ? 55.028 75.013 204.271 1.00 54.88 394 PHE E N 1
ATOM 9045 C CA . PHE E 1 65 ? 54.431 73.833 204.893 1.00 47.12 394 PHE E CA 1
ATOM 9046 C C . PHE E 1 65 ? 55.000 72.547 204.309 1.00 49.23 394 PHE E C 1
ATOM 9047 O O . PHE E 1 65 ? 55.182 71.552 205.025 1.00 43.58 394 PHE E O 1
ATOM 9064 N N . HIS E 1 66 ? 55.254 72.541 203.000 1.00 48.59 395 HIS E N 1
ATOM 9065 C CA . HIS E 1 66 ? 55.750 71.363 202.296 1.00 55.04 395 HIS E CA 1
ATOM 9066 C C . HIS E 1 66 ? 57.264 71.244 202.349 1.00 54.56 395 HIS E C 1
ATOM 9067 O O . HIS E 1 66 ? 57.784 70.135 202.527 1.00 50.84 395 HIS E O 1
ATOM 9081 N N . LYS E 1 67 ? 57.976 72.372 202.234 1.00 55.34 396 LYS E N 1
ATOM 9082 C CA . LYS E 1 67 ? 59.424 72.352 202.392 1.00 55.01 396 LYS E CA 1
ATOM 9083 C C . LYS E 1 67 ? 59.824 71.661 203.682 1.00 56.50 396 LYS E C 1
ATOM 9084 O O . LYS E 1 67 ? 60.909 71.080 203.757 1.00 61.87 396 LYS E O 1
ATOM 9103 N N . PHE E 1 68 ? 58.948 71.685 204.697 1.00 54.22 397 PHE E N 1
ATOM 9104 C CA . PHE E 1 68 ? 59.248 71.011 205.960 1.00 52.52 397 PHE E CA 1
ATOM 9105 C C . PHE E 1 68 ? 59.483 69.522 205.763 1.00 57.30 397 PHE E C 1
ATOM 9106 O O . PHE E 1 68 ? 60.279 68.925 206.495 1.00 54.96 397 PHE E O 1
ATOM 9123 N N . TYR E 1 69 ? 58.797 68.900 204.792 1.00 61.39 398 TYR E N 1
ATOM 9124 C CA . TYR E 1 69 ? 58.952 67.462 204.577 1.00 62.62 398 TYR E CA 1
ATOM 9125 C C . TYR E 1 69 ? 60.158 67.147 203.701 1.00 65.01 398 TYR E C 1
ATOM 9126 O O . TYR E 1 69 ? 60.849 66.149 203.930 1.00 73.89 398 TYR E O 1
ATOM 9144 N N . PHE E 1 70 ? 60.429 67.982 202.701 1.00 61.78 399 PHE E N 1
ATOM 9145 C CA . PHE E 1 70 ? 61.647 67.809 201.921 1.00 71.84 399 PHE E CA 1
ATOM 9146 C C . PHE E 1 70 ? 62.884 67.838 202.806 1.00 66.42 399 PHE E C 1
ATOM 9147 O O . PHE E 1 70 ? 63.852 67.117 202.537 1.00 74.49 399 PHE E O 1
ATOM 9164 N N . ASP E 1 71 ? 62.859 68.630 203.878 1.00 66.43 400 ASP E N 1
ATOM 9165 C CA . ASP E 1 71 ? 64.014 68.807 204.754 1.00 71.62 400 ASP E CA 1
ATOM 9166 C C . ASP E 1 71 ? 64.046 67.835 205.923 1.00 64.71 400 ASP E C 1
ATOM 9167 O O . ASP E 1 71 ? 65.010 67.863 206.691 1.00 72.12 400 ASP E O 1
ATOM 9176 N N . ASN E 1 72 ? 63.037 66.981 206.083 1.00 65.21 401 ASN E N 1
ATOM 9177 C CA . ASN E 1 72 ? 63.043 66.017 207.179 1.00 69.48 401 ASN E CA 1
ATOM 9178 C C . ASN E 1 72 ? 62.656 64.612 206.717 1.00 86.33 401 ASN E C 1
ATOM 9179 O O . ASN E 1 72 ? 63.446 63.672 206.845 1.00 102.08 401 ASN E O 1
ATOM 9190 N N . THR E 1 73 ? 61.447 64.453 206.177 1.00 88.39 402 THR E N 1
ATOM 9191 C CA . THR E 1 73 ? 60.930 63.127 205.835 1.00 102.04 402 THR E CA 1
ATOM 9192 C C . THR E 1 73 ? 61.329 62.693 204.423 1.00 100.10 402 THR E C 1
ATOM 9193 O O . THR E 1 73 ? 62.001 61.672 204.252 1.00 106.47 402 THR E O 1
ATOM 9204 N N . LEU E 1 74 ? 60.938 63.472 203.408 1.00 100.28 403 LEU E N 1
ATOM 9205 C CA . LEU E 1 74 ? 61.117 63.102 202.002 1.00 98.69 403 LEU E CA 1
ATOM 9206 C C . LEU E 1 74 ? 62.573 62.984 201.588 1.00 101.73 403 LEU E C 1
ATOM 9207 O O . LEU E 1 74 ? 62.829 62.625 200.432 1.00 87.92 403 LEU E O 1
ATOM 9223 N N . SER E 1 75 ? 63.513 63.306 202.481 1.00 114.68 404 SER E N 1
ATOM 9224 C CA . SER E 1 75 ? 64.948 63.168 202.241 1.00 115.24 404 SER E CA 1
ATOM 9225 C C . SER E 1 75 ? 65.488 61.889 202.872 1.00 123.21 404 SER E C 1
ATOM 9226 O O . SER E 1 75 ? 66.063 61.033 202.192 1.00 117.88 404 SER E O 1
ATOM 9234 N N . LYS E 1 76 ? 65.275 61.742 204.178 1.00 148.01 405 LYS E N 1
ATOM 9235 C CA . LYS E 1 76 ? 65.793 60.647 204.988 1.00 171.47 405 LYS E CA 1
ATOM 9236 C C . LYS E 1 76 ? 65.259 59.274 204.584 1.00 187.98 405 LYS E C 1
ATOM 9237 O O . LYS E 1 76 ? 65.627 58.270 205.197 1.00 166.42 405 LYS E O 1
ATOM 9256 N N . ARG E 1 77 ? 64.403 59.200 203.571 1.00 142.41 406 ARG E N 1
ATOM 9257 C CA . ARG E 1 77 ? 63.893 57.902 203.147 1.00 133.35 406 ARG E CA 1
ATOM 9258 C C . ARG E 1 77 ? 64.954 57.201 202.309 1.00 123.72 406 ARG E C 1
ATOM 9259 O O . ARG E 1 77 ? 65.394 57.729 201.291 1.00 126.92 406 ARG E O 1
ATOM 9280 N N . SER E 1 78 ? 65.371 56.019 202.751 1.00 118.21 407 SER E N 1
ATOM 9281 C CA . SER E 1 78 ? 66.244 55.146 201.982 1.00 112.30 407 SER E CA 1
ATOM 9282 C C . SER E 1 78 ? 65.512 53.882 201.565 1.00 108.37 407 SER E C 1
ATOM 9283 O O . SER E 1 78 ? 66.065 53.067 200.818 1.00 104.10 407 SER E O 1
ATOM 9291 N N . VAL E 1 79 ? 64.267 53.725 202.010 1.00 102.68 408 VAL E N 1
ATOM 9292 C CA . VAL E 1 79 ? 63.415 52.589 201.661 1.00 95.24 408 VAL E CA 1
ATOM 9293 C C . VAL E 1 79 ? 63.177 52.602 200.157 1.00 87.85 408 VAL E C 1
ATOM 9294 O O . VAL E 1 79 ? 63.036 53.692 199.559 1.00 81.53 408 VAL E O 1
ATOM 9307 N N . PRO E 1 80 ? 63.138 51.456 199.482 1.00 78.88 409 PRO E N 1
ATOM 9308 C CA . PRO E 1 80 ? 62.763 51.468 198.068 1.00 69.27 409 PRO E CA 1
ATOM 9309 C C . PRO E 1 80 ? 61.253 51.616 197.922 1.00 56.82 409 PRO E C 1
ATOM 9310 O O . PRO E 1 80 ? 60.473 51.138 198.750 1.00 56.45 409 PRO E O 1
ATOM 9321 N N . ILE E 1 81 ? 60.840 52.321 196.878 1.00 47.34 410 ILE E N 1
ATOM 9322 C CA . ILE E 1 81 ? 59.428 52.550 196.621 1.00 51.69 410 ILE E CA 1
ATOM 9323 C C . ILE E 1 81 ? 59.198 52.564 195.121 1.00 52.91 410 ILE E C 1
ATOM 9324 O O . ILE E 1 81 ? 60.101 52.843 194.326 1.00 46.23 410 ILE E O 1
ATOM 9340 N N . ASN E 1 82 ? 57.975 52.244 194.736 1.00 47.86 411 ASN E N 1
ATOM 9341 C CA . ASN E 1 82 ? 57.545 52.379 193.356 1.00 38.66 411 ASN E CA 1
ATOM 9342 C C . ASN E 1 82 ? 56.178 53.058 193.329 1.00 42.38 411 ASN E C 1
ATOM 9343 O O . ASN E 1 82 ? 55.299 52.759 194.148 1.00 40.26 411 ASN E O 1
ATOM 9354 N N . THR E 1 83 ? 56.021 53.990 192.396 1.00 45.23 412 THR E N 1
ATOM 9355 C CA . THR E 1 83 ? 54.845 54.839 192.308 1.00 41.89 412 THR E CA 1
ATOM 9356 C C . THR E 1 83 ? 54.082 54.527 191.030 1.00 46.04 412 THR E C 1
ATOM 9357 O O . THR E 1 83 ? 54.664 54.492 189.947 1.00 36.29 412 THR E O 1
ATOM 9368 N N . THR E 1 84 ? 52.779 54.304 191.160 1.00 36.85 413 THR E N 1
ATOM 9369 C CA . THR E 1 84 ? 51.916 54.075 190.016 1.00 37.40 413 THR E CA 1
ATOM 9370 C C . THR E 1 84 ? 50.821 55.134 189.982 1.00 39.65 413 THR E C 1
ATOM 9371 O O . THR E 1 84 ? 50.203 55.423 191.013 1.00 36.63 413 THR E O 1
ATOM 9382 N N . ILE E 1 85 ? 50.595 55.722 188.805 1.00 43.89 414 ILE E N 1
ATOM 9383 C CA . ILE E 1 85 ? 49.541 56.714 188.593 1.00 41.36 414 ILE E CA 1
ATOM 9384 C C . ILE E 1 85 ? 48.416 56.050 187.809 1.00 44.20 414 ILE E C 1
ATOM 9385 O O . ILE E 1 85 ? 48.639 55.521 186.714 1.00 49.27 414 ILE E O 1
ATOM 9401 N N . LEU E 1 86 ? 47.211 56.079 188.373 1.00 44.96 415 LEU E N 1
ATOM 9402 C CA . LEU E 1 86 ? 46.058 55.353 187.859 1.00 42.78 415 LEU E CA 1
ATOM 9403 C C . LEU E 1 86 ? 44.966 56.320 187.423 1.00 47.61 415 LEU E C 1
ATOM 9404 O O . LEU E 1 86 ? 44.689 57.310 188.109 1.00 49.28 415 LEU E O 1
ATOM 9420 N N . SER E 1 87 ? 44.333 56.013 186.287 1.00 51.71 416 SER E N 1
ATOM 9421 C CA . SER E 1 87 ? 43.129 56.699 185.829 1.00 50.99 416 SER E CA 1
ATOM 9422 C C . SER E 1 87 ? 43.355 58.199 185.705 1.00 39.96 416 SER E C 1
ATOM 9423 O O . SER E 1 87 ? 42.514 58.989 186.150 1.00 51.05 416 SER E O 1
ATOM 9431 N N . PRO E 1 88 ? 44.465 58.637 185.122 1.00 37.78 417 PRO E N 1
ATOM 9432 C CA . PRO E 1 88 ? 44.720 60.080 185.040 1.00 46.88 417 PRO E CA 1
ATOM 9433 C C . PRO E 1 88 ? 43.757 60.731 184.059 1.00 52.13 417 PRO E C 1
ATOM 9434 O O . PRO E 1 88 ? 43.656 60.314 182.906 1.00 53.37 417 PRO E O 1
ATOM 9445 N N . HIS E 1 89 ? 43.003 61.714 184.552 1.00 48.39 418 HIS E N 1
ATOM 9446 C CA A HIS E 1 89 ? 42.083 62.503 183.749 0.56 49.46 418 HIS E CA 1
ATOM 9447 C CA B HIS E 1 89 ? 42.086 62.504 183.744 0.44 49.48 418 HIS E CA 1
ATOM 9448 C C . HIS E 1 89 ? 42.552 63.950 183.768 1.00 53.71 418 HIS E C 1
ATOM 9449 O O . HIS E 1 89 ? 42.815 64.508 184.842 1.00 53.22 418 HIS E O 1
ATOM 9476 N N . VAL E 1 90 ? 42.666 64.552 182.592 1.00 53.04 419 VAL E N 1
ATOM 9477 C CA . VAL E 1 90 ? 43.107 65.933 182.464 1.00 51.77 419 VAL E CA 1
ATOM 9478 C C . VAL E 1 90 ? 41.949 66.745 181.908 1.00 52.03 419 VAL E C 1
ATOM 9479 O O . VAL E 1 90 ? 41.410 66.417 180.844 1.00 62.99 419 VAL E O 1
ATOM 9492 N N . HIS E 1 91 ? 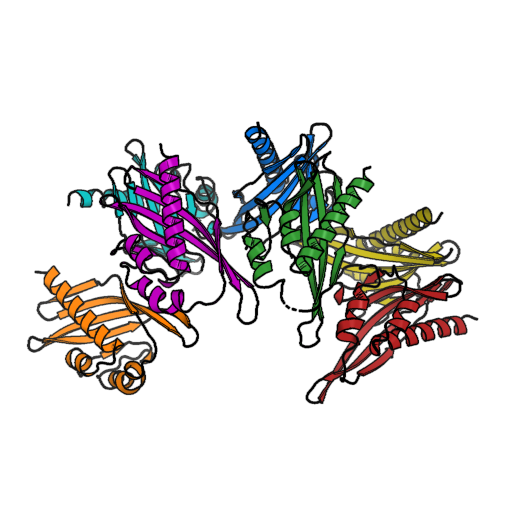41.552 67.784 182.639 1.00 57.90 420 HIS E N 1
ATOM 9493 C CA . HIS E 1 91 ? 40.578 68.760 182.166 1.00 55.50 420 HIS E CA 1
ATOM 9494 C C . HIS E 1 91 ? 41.353 69.964 181.637 1.00 63.24 420 HIS E C 1
ATOM 9495 O O . HIS E 1 91 ? 42.066 70.637 182.393 1.00 61.87 420 HIS E O 1
ATOM 9509 N N . VAL E 1 92 ? 41.230 70.223 180.342 1.00 68.45 421 VAL E N 1
ATOM 9510 C CA . VAL E 1 92 ? 41.902 71.357 179.720 1.00 75.11 421 VAL E CA 1
ATOM 9511 C C . VAL E 1 92 ? 40.922 72.525 179.787 1.00 63.79 421 VAL E C 1
ATOM 9512 O O . VAL E 1 92 ? 39.962 72.602 179.018 1.00 67.52 421 VAL E O 1
ATOM 9525 N N . LEU E 1 93 ? 41.155 73.424 180.742 1.00 66.68 422 LEU E N 1
ATOM 9526 C CA . LEU E 1 93 ? 40.183 74.463 181.071 1.00 69.46 422 LEU E CA 1
ATOM 9527 C C . LEU E 1 93 ? 40.230 75.610 180.073 1.00 73.73 422 LEU E C 1
ATOM 9528 O O . LEU E 1 93 ? 39.193 76.185 179.727 1.00 74.00 422 LEU E O 1
ATOM 9544 N N . GLY E 1 94 ? 41.424 75.929 179.598 1.00 77.03 423 GLY E N 1
ATOM 9545 C CA . GLY E 1 94 ? 41.595 76.947 178.588 1.00 74.87 423 GLY E CA 1
ATOM 9546 C C . GLY E 1 94 ? 43.043 76.976 178.177 1.00 81.24 423 GLY E C 1
ATOM 9547 O O . GLY E 1 94 ? 43.796 76.042 178.460 1.00 78.00 423 GLY E O 1
ATOM 9551 N N . GLU E 1 95 ? 43.443 78.057 177.515 1.00 81.97 424 GLU E N 1
ATOM 9552 C CA . GLU E 1 95 ? 44.835 78.140 177.099 1.00 95.48 424 GLU E CA 1
ATOM 9553 C C . GLU E 1 95 ? 45.765 78.210 178.302 1.00 92.80 424 GLU E C 1
ATOM 9554 O O . GLU E 1 95 ? 46.851 77.618 178.287 1.00 98.14 424 GLU E O 1
ATOM 9566 N N . ASP E 1 96 ? 45.350 78.902 179.362 1.00 84.22 425 ASP E N 1
ATOM 9567 C CA . ASP E 1 96 ? 46.234 79.197 180.480 1.00 87.22 425 ASP E CA 1
ATOM 9568 C C . ASP E 1 96 ? 45.912 78.399 181.737 1.00 79.09 425 ASP E C 1
ATOM 9569 O O . ASP E 1 96 ? 46.515 78.654 182.783 1.00 77.94 425 ASP E O 1
ATOM 9578 N N . ALA E 1 97 ? 45.007 77.424 181.662 1.00 76.26 426 ALA E N 1
ATOM 9579 C CA . ALA E 1 97 ? 44.563 76.716 182.857 1.00 70.69 426 ALA E CA 1
ATOM 9580 C C . ALA E 1 97 ? 44.233 75.267 182.531 1.00 70.38 426 ALA E C 1
ATOM 9581 O O . ALA E 1 97 ? 43.668 74.969 181.475 1.00 69.85 426 ALA E O 1
ATOM 9588 N N . ALA E 1 98 ? 44.570 74.374 183.461 1.00 62.56 427 ALA E N 1
ATOM 9589 C CA . ALA E 1 98 ? 44.283 72.955 183.309 1.00 66.16 427 ALA E CA 1
ATOM 9590 C C . ALA E 1 98 ? 44.157 72.317 184.688 1.00 59.03 427 ALA E C 1
ATOM 9591 O O . ALA E 1 98 ? 44.671 72.827 185.685 1.00 52.39 427 ALA E O 1
ATOM 9598 N N . CYS E 1 99 ? 43.466 71.186 184.731 1.00 59.51 428 CYS E N 1
ATOM 9599 C CA . CYS E 1 99 ? 43.261 70.444 185.963 1.00 63.22 428 CYS E CA 1
ATOM 9600 C C . CYS E 1 99 ? 43.524 68.971 185.692 1.00 55.11 428 CYS E C 1
ATOM 9601 O O . CYS E 1 99 ? 43.096 68.444 184.662 1.00 60.90 428 CYS E O 1
ATOM 9609 N N . ILE E 1 100 ? 44.209 68.299 186.615 1.00 46.02 429 ILE E N 1
ATOM 9610 C CA . ILE E 1 100 ? 44.510 66.875 186.468 1.00 52.13 429 ILE E CA 1
ATOM 9611 C C . ILE E 1 100 ? 44.191 66.159 187.768 1.00 37.35 429 ILE E C 1
ATOM 9612 O O . ILE E 1 100 ? 44.484 66.666 188.854 1.00 42.53 429 ILE E O 1
ATOM 9628 N N . CYS E 1 101 ? 43.593 64.978 187.660 1.00 40.53 430 CYS E N 1
ATOM 9629 C CA . CYS E 1 101 ? 43.266 64.170 188.829 1.00 41.04 430 CYS E CA 1
ATOM 9630 C C . CYS E 1 101 ? 43.608 62.716 188.554 1.00 39.16 430 CYS E C 1
ATOM 9631 O O . CYS E 1 101 ? 43.468 62.212 187.436 1.00 40.23 430 CYS E O 1
ATOM 9639 N N . TYR E 1 102 ? 44.048 62.045 189.603 1.00 36.32 431 TYR E N 1
ATOM 9640 C CA . TYR E 1 102 ? 44.553 60.694 189.473 1.00 37.64 431 TYR E CA 1
ATOM 9641 C C . TYR E 1 102 ? 44.600 60.052 190.849 1.00 36.76 431 TYR E C 1
ATOM 9642 O O . TYR E 1 102 ? 44.499 60.726 191.874 1.00 37.44 431 TYR E O 1
ATOM 9660 N N . MET E 1 103 ? 44.725 58.735 190.851 1.00 41.17 432 MET E N 1
ATOM 9661 C CA . MET E 1 103 ? 45.046 57.973 192.045 1.00 40.48 432 MET E CA 1
ATOM 9662 C C . MET E 1 103 ? 46.521 57.616 191.981 1.00 38.61 432 MET E C 1
ATOM 9663 O O . MET E 1 103 ? 47.084 57.424 190.905 1.00 40.60 432 MET E O 1
ATOM 9677 N N . ARG E 1 104 ? 47.147 57.529 193.139 1.00 41.47 433 ARG E N 1
ATOM 9678 C CA . ARG E 1 104 ? 48.579 57.320 193.206 1.00 38.13 433 ARG E CA 1
ATOM 9679 C C . ARG E 1 104 ? 48.817 56.181 194.169 1.00 36.68 433 ARG E C 1
ATOM 9680 O O . ARG E 1 104 ? 48.424 56.277 195.334 1.00 38.60 433 ARG E O 1
ATOM 9701 N N . LEU E 1 105 ? 49.401 55.087 193.662 1.00 30.32 434 LEU E N 1
ATOM 9702 C CA . LEU E 1 105 ? 49.766 53.928 194.468 1.00 33.77 434 LEU E CA 1
ATOM 9703 C C . LEU E 1 105 ? 51.245 54.009 194.800 1.00 37.06 434 LEU E C 1
ATOM 9704 O O . LEU E 1 105 ? 52.079 54.233 193.917 1.00 42.32 434 LEU E O 1
ATOM 9720 N N . THR E 1 106 ? 51.566 53.807 196.065 1.00 41.16 435 THR E N 1
ATOM 9721 C CA . THR E 1 106 ? 52.940 53.809 196.523 1.00 39.24 435 THR E CA 1
ATOM 9722 C C . THR E 1 106 ? 53.218 52.463 197.165 1.00 37.82 435 THR E C 1
ATOM 9723 O O . THR E 1 106 ? 52.599 52.121 198.174 1.00 41.98 435 THR E O 1
ATOM 9734 N N . GLN E 1 107 ? 54.131 51.703 196.575 1.00 43.97 436 GLN E N 1
ATOM 9735 C CA . GLN E 1 107 ? 54.621 50.470 197.168 1.00 44.04 436 GLN E CA 1
ATOM 9736 C C . GLN E 1 107 ? 55.914 50.754 197.922 1.00 51.03 436 GLN E C 1
ATOM 9737 O O . GLN E 1 107 ? 56.674 51.658 197.569 1.00 43.72 436 GLN E O 1
ATOM 9751 N N . SER E 1 108 ? 56.180 49.946 198.939 1.00 50.50 437 SER E N 1
ATOM 9752 C CA . SER E 1 108 ? 57.370 50.135 199.756 1.00 51.17 437 SER E CA 1
ATOM 9753 C C . SER E 1 108 ? 57.593 48.872 200.576 1.00 53.14 437 SER E C 1
ATOM 9754 O O . SER E 1 108 ? 56.703 48.029 200.707 1.00 55.27 437 SER E O 1
ATOM 9762 N N . VAL E 1 109 ? 58.798 48.753 201.129 1.00 70.72 438 VAL E N 1
ATOM 9763 C CA . VAL E 1 109 ? 59.193 47.583 201.899 1.00 71.12 438 VAL E CA 1
ATOM 9764 C C . VAL E 1 109 ? 59.837 48.050 203.193 1.00 72.06 438 VAL E C 1
ATOM 9765 O O . VAL E 1 109 ? 60.409 49.141 203.264 1.00 73.20 438 VAL E O 1
ATOM 9778 N N . ASN E 1 110 ? 59.710 47.225 204.230 1.00 86.58 439 ASN E N 1
ATOM 9779 C CA . ASN E 1 110 ? 60.300 47.494 205.534 1.00 87.31 439 ASN E CA 1
ATOM 9780 C C . ASN E 1 110 ? 61.785 47.155 205.536 1.00 92.51 439 ASN E C 1
ATOM 9781 O O . ASN E 1 110 ? 62.297 46.456 204.654 1.00 85.59 439 ASN E O 1
ATOM 9792 N N . SER E 1 111 ? 62.476 47.645 206.572 1.00 102.01 440 SER E N 1
ATOM 9793 C CA . SER E 1 111 ? 63.762 47.063 206.938 1.00 94.87 440 SER E CA 1
ATOM 9794 C C . SER E 1 111 ? 63.579 45.603 207.321 1.00 96.29 440 SER E C 1
ATOM 9795 O O . SER E 1 111 ? 64.453 44.773 207.055 1.00 93.90 440 SER E O 1
ATOM 9803 N N . SER E 1 112 ? 62.434 45.276 207.935 1.00 99.08 441 SER E N 1
ATOM 9804 C CA . SER E 1 112 ? 62.086 43.885 208.188 1.00 97.28 441 SER E CA 1
ATOM 9805 C C . SER E 1 112 ? 61.922 43.123 206.884 1.00 94.12 441 SER E C 1
ATOM 9806 O O . SER E 1 112 ? 62.255 41.934 206.811 1.00 95.81 441 SER E O 1
ATOM 9814 N N . GLY E 1 113 ? 61.425 43.794 205.843 1.00 94.47 442 GLY E N 1
ATOM 9815 C CA . GLY E 1 113 ? 61.264 43.209 204.524 1.00 88.63 442 GLY E CA 1
ATOM 9816 C C . GLY E 1 113 ? 59.827 43.030 204.094 1.00 80.36 442 GLY E C 1
ATOM 9817 O O . GLY E 1 113 ? 59.591 42.474 203.016 1.00 78.84 442 GLY E O 1
ATOM 9821 N N . GLU E 1 114 ? 58.858 43.469 204.896 1.00 81.42 443 GLU E N 1
ATOM 9822 C CA . GLU E 1 114 ? 57.450 43.327 204.550 1.00 81.57 443 GLU E CA 1
ATOM 9823 C C . GLU E 1 114 ? 56.980 44.513 203.710 1.00 72.74 443 GLU E C 1
ATOM 9824 O O . GLU E 1 114 ? 57.356 45.667 203.952 1.00 63.23 443 GLU E O 1
ATOM 9836 N N . ALA E 1 115 ? 56.157 44.222 202.714 1.00 66.99 444 ALA E N 1
ATOM 9837 C CA . ALA E 1 115 ? 55.725 45.238 201.767 1.00 61.98 444 ALA E CA 1
ATOM 9838 C C . ALA E 1 115 ? 54.356 45.786 202.141 1.00 49.13 444 ALA E C 1
ATOM 9839 O O . ALA E 1 115 ? 53.533 45.096 202.745 1.00 58.87 444 ALA E O 1
ATOM 9846 N N . LYS E 1 116 ? 54.120 47.042 201.770 1.00 48.04 445 LYS E N 1
ATOM 9847 C CA . LYS E 1 116 ? 52.792 47.623 201.856 1.00 51.92 445 LYS E CA 1
ATOM 9848 C C . LYS E 1 116 ? 52.547 48.543 200.667 1.00 46.17 445 LYS E C 1
ATOM 9849 O O . LYS E 1 116 ? 53.481 49.061 200.046 1.00 44.19 445 LYS E O 1
ATOM 9868 N N . THR E 1 117 ? 51.264 48.729 200.356 1.00 39.13 446 THR E N 1
ATOM 9869 C CA . THR E 1 117 ? 50.809 49.633 199.310 1.00 39.15 446 THR E CA 1
ATOM 9870 C C . THR E 1 117 ? 49.902 50.674 199.940 1.00 38.46 446 THR E C 1
ATOM 9871 O O . THR E 1 117 ? 48.977 50.327 200.678 1.00 42.96 446 THR E O 1
ATOM 9882 N N . LEU E 1 118 ? 50.146 51.935 199.617 1.00 40.34 447 LEU E N 1
ATOM 9883 C CA . LEU E 1 118 ? 49.323 53.041 200.069 1.00 39.43 447 LEU E CA 1
ATOM 9884 C C . LEU E 1 118 ? 48.702 53.711 198.857 1.00 44.46 447 LEU E C 1
ATOM 9885 O O . LEU E 1 118 ? 49.295 53.745 197.770 1.00 42.98 447 LEU E O 1
ATOM 9901 N N . GLN E 1 119 ? 47.513 54.260 199.067 1.00 38.99 448 GLN E N 1
ATOM 9902 C CA . GLN E 1 119 ? 46.747 54.916 198.026 1.00 38.02 448 GLN E CA 1
ATOM 9903 C C . GLN E 1 119 ? 46.363 56.316 198.459 1.00 42.58 448 GLN E C 1
ATOM 9904 O O . GLN E 1 119 ? 45.855 56.514 199.567 1.00 40.33 448 GLN E O 1
ATOM 9918 N N . GLN E 1 120 ? 46.580 57.272 197.562 1.00 42.39 449 GLN E N 1
ATOM 9919 C CA . GLN E 1 120 ? 46.105 58.636 197.710 1.00 43.11 449 GLN E CA 1
ATOM 9920 C C . GLN E 1 120 ? 45.392 59.057 196.439 1.00 35.26 449 GLN E C 1
ATOM 9921 O O . GLN E 1 120 ? 45.747 58.627 195.338 1.00 34.87 449 GLN E O 1
ATOM 9935 N N . GLU E 1 121 ? 44.439 59.967 196.593 1.00 36.55 450 GLU E N 1
ATOM 9936 C CA . GLU E 1 121 ? 43.749 60.580 195.469 1.00 37.49 450 GLU E CA 1
ATOM 9937 C C . GLU E 1 121 ? 44.150 62.037 195.391 1.00 33.66 450 GLU E C 1
ATOM 9938 O O . GLU E 1 121 ? 44.123 62.749 196.400 1.00 38.01 450 GLU E O 1
ATOM 9950 N N . GLU E 1 122 ? 44.505 62.480 194.197 1.00 35.39 451 GLU E N 1
ATOM 9951 C CA . GLU E 1 122 ? 45.136 63.770 194.033 1.00 37.96 451 GLU E CA 1
ATOM 9952 C C . GLU E 1 122 ? 44.441 64.554 192.942 1.00 39.25 451 GLU E C 1
ATOM 9953 O O . GLU E 1 122 ? 44.201 64.033 191.848 1.00 41.11 451 GLU E O 1
ATOM 9965 N N . THR E 1 123 ? 44.111 65.803 193.253 1.00 40.96 452 THR E N 1
ATOM 9966 C CA . THR E 1 123 ? 43.717 66.786 192.263 1.00 39.31 452 THR E CA 1
ATOM 9967 C C . THR E 1 123 ? 44.762 67.893 192.217 1.00 43.92 452 THR E C 1
ATOM 9968 O O . THR E 1 123 ? 45.231 68.363 193.258 1.00 36.45 452 THR E O 1
ATOM 9979 N N . ARG E 1 124 ? 45.149 68.294 191.012 1.00 41.81 453 ARG E N 1
ATOM 9980 C CA . ARG E 1 124 ? 46.143 69.342 190.860 1.00 43.62 453 ARG E CA 1
ATOM 9981 C C . ARG E 1 124 ? 45.672 70.318 189.800 1.00 45.53 453 ARG E C 1
ATOM 9982 O O . ARG E 1 124 ? 45.310 69.915 188.688 1.00 49.79 453 ARG E O 1
ATOM 10003 N N . VAL E 1 125 ? 45.648 71.597 190.165 1.00 45.88 454 VAL E N 1
ATOM 10004 C CA . VAL E 1 125 ? 45.241 72.676 189.274 1.00 44.80 454 VAL E CA 1
ATOM 10005 C C . VAL E 1 125 ? 46.498 73.362 188.762 1.00 55.37 454 VAL E C 1
ATOM 10006 O O . VAL E 1 125 ? 47.365 73.764 189.555 1.00 51.07 454 VAL E O 1
ATOM 10019 N N . TRP E 1 126 ? 46.613 73.459 187.440 1.00 51.97 455 TRP E N 1
ATOM 10020 C CA . TRP E 1 126 ? 47.780 74.027 186.781 1.00 52.67 455 TRP E CA 1
ATOM 10021 C C . TRP E 1 126 ? 47.371 75.305 186.069 1.00 59.02 455 TRP E C 1
ATOM 10022 O O . TRP E 1 126 ? 46.352 75.332 185.368 1.00 55.44 455 TRP E O 1
ATOM 10043 N N . GLN E 1 127 ? 48.165 76.355 186.241 1.00 55.12 456 GLN E N 1
ATOM 10044 C CA . GLN E 1 127 ? 47.901 77.627 185.589 1.00 63.78 456 GLN E CA 1
ATOM 10045 C C . GLN E 1 127 ? 49.157 78.078 184.862 1.00 65.50 456 GLN E C 1
ATOM 10046 O O . GLN E 1 127 ? 50.265 77.947 185.386 1.00 59.70 456 GLN E O 1
ATOM 10060 N N . LYS E 1 128 ? 48.983 78.588 183.645 1.00 78.05 457 LYS E N 1
ATOM 10061 C CA . LYS E 1 128 ? 50.104 79.119 182.869 1.00 80.07 457 LYS E CA 1
ATOM 10062 C C . LYS E 1 128 ? 50.312 80.572 183.278 1.00 73.86 457 LYS E C 1
ATOM 10063 O O . LYS E 1 128 ? 49.589 81.468 182.832 1.00 74.56 457 LYS E O 1
ATOM 10082 N N . LYS E 1 129 ? 51.294 80.799 184.145 1.00 71.22 458 LYS E N 1
ATOM 10083 C CA . LYS E 1 129 ? 51.623 82.128 184.652 1.00 75.18 458 LYS E CA 1
ATOM 10084 C C . LYS E 1 129 ? 52.935 82.565 184.011 1.00 85.24 458 LYS E C 1
ATOM 10085 O O . LYS E 1 129 ? 53.991 81.966 184.261 1.00 82.54 458 LYS E O 1
ATOM 10104 N N . GLY E 1 130 ? 52.863 83.610 183.190 1.00 78.52 459 GLY E N 1
ATOM 10105 C CA . GLY E 1 130 ? 53.978 83.986 182.349 1.00 85.39 459 GLY E CA 1
ATOM 10106 C C . GLY E 1 130 ? 53.999 83.092 181.130 1.00 90.99 459 GLY E C 1
ATOM 10107 O O . GLY E 1 130 ? 53.083 83.140 180.301 1.00 85.27 459 GLY E O 1
ATOM 10111 N N . GLY E 1 131 ? 55.023 82.249 181.029 1.00 86.46 460 GLY E N 1
ATOM 10112 C CA . GLY E 1 131 ? 55.068 81.243 179.988 1.00 89.99 460 GLY E CA 1
ATOM 10113 C C . GLY E 1 131 ? 55.242 79.845 180.548 1.00 89.41 460 GLY E C 1
ATOM 10114 O O . GLY E 1 131 ? 55.572 78.909 179.814 1.00 88.84 460 GLY E O 1
ATOM 10118 N N . ASN E 1 132 ? 55.015 79.687 181.850 1.00 85.78 461 ASN E N 1
ATOM 10119 C CA . ASN E 1 132 ? 55.276 78.431 182.534 1.00 85.05 461 ASN E CA 1
ATOM 10120 C C . ASN E 1 132 ? 54.024 77.918 183.239 1.00 79.72 461 ASN E C 1
ATOM 10121 O O . ASN E 1 132 ? 53.171 78.695 183.683 1.00 70.46 461 ASN E O 1
ATOM 10132 N N . TRP E 1 133 ? 53.917 76.590 183.312 1.00 77.20 462 TRP E N 1
ATOM 10133 C CA . TRP E 1 133 ? 52.825 75.925 184.012 1.00 65.31 462 TRP E CA 1
ATOM 10134 C C . TRP E 1 133 ? 53.197 75.779 185.480 1.00 65.07 462 TRP E C 1
ATOM 10135 O O . TRP E 1 133 ? 54.208 75.147 185.812 1.00 64.02 462 TRP E O 1
ATOM 10156 N N . ILE E 1 134 ? 52.385 76.368 186.356 1.00 64.86 463 ILE E N 1
ATOM 10157 C CA . ILE E 1 134 ? 52.615 76.322 187.794 1.00 67.50 463 ILE E CA 1
ATOM 10158 C C . ILE E 1 134 ? 51.428 75.631 188.455 1.00 63.01 463 ILE E C 1
ATOM 10159 O O . ILE E 1 134 ? 50.276 75.812 188.038 1.00 54.18 463 ILE E O 1
ATOM 10175 N N . ASN E 1 135 ? 51.716 74.831 189.486 1.00 57.17 464 ASN E N 1
ATOM 10176 C CA . ASN E 1 135 ? 50.684 74.139 190.253 1.00 54.52 464 ASN E CA 1
ATOM 10177 C C . ASN E 1 135 ? 50.210 75.091 191.344 1.00 56.81 464 ASN E C 1
ATOM 10178 O O . ASN E 1 135 ? 50.890 75.270 192.359 1.00 59.90 464 ASN E O 1
ATOM 10189 N N . VAL E 1 136 ? 49.036 75.704 191.137 1.00 51.18 465 VAL E N 1
ATOM 10190 C CA . VAL E 1 136 ? 48.542 76.733 192.057 1.00 60.41 465 VAL E CA 1
ATOM 10191 C C . VAL E 1 136 ? 47.688 76.187 193.198 1.00 55.84 465 VAL E C 1
ATOM 10192 O O . VAL E 1 136 ? 47.512 76.880 194.209 1.00 57.38 465 VAL E O 1
ATOM 10205 N N . HIS E 1 137 ? 47.133 74.988 193.059 1.00 55.23 466 HIS E N 1
ATOM 10206 C CA . HIS E 1 137 ? 46.320 74.396 194.115 1.00 54.01 466 HIS E CA 1
ATOM 10207 C C . HIS E 1 137 ? 46.306 72.889 193.955 1.00 51.36 466 HIS E C 1
ATOM 10208 O O . HIS E 1 137 ? 46.235 72.387 192.831 1.00 49.45 466 HIS E O 1
ATOM 10222 N N . PHE E 1 138 ? 46.340 72.172 195.075 1.00 48.11 467 PHE E N 1
ATOM 10223 C CA . PHE E 1 138 ? 46.194 70.730 194.999 1.00 47.22 467 PHE E CA 1
ATOM 10224 C C . PHE E 1 138 ? 45.465 70.206 196.220 1.00 47.43 467 PHE E C 1
ATOM 10225 O O . PHE E 1 138 ? 45.463 70.824 197.289 1.00 43.27 467 PHE E O 1
ATOM 10242 N N . HIS E 1 139 ? 44.827 69.056 196.025 1.00 44.90 468 HIS E N 1
ATOM 10243 C CA . HIS E 1 139 ? 43.970 68.420 197.012 1.00 42.22 468 HIS E CA 1
ATOM 10244 C C . HIS E 1 139 ? 44.353 66.953 197.067 1.00 34.53 468 HIS E C 1
ATOM 10245 O O . HIS E 1 139 ? 44.396 66.292 196.030 1.00 45.43 468 HIS E O 1
ATOM 10259 N N . ILE E 1 140 ? 44.645 66.449 198.261 1.00 39.64 469 ILE E N 1
ATOM 10260 C CA . ILE E 1 140 ? 45.080 65.075 198.441 1.00 37.15 469 ILE E CA 1
ATOM 10261 C C . ILE E 1 140 ? 44.280 64.452 199.571 1.00 41.14 469 ILE E C 1
ATOM 10262 O O . ILE E 1 140 ? 44.127 65.051 200.640 1.00 41.33 469 ILE E O 1
ATOM 10278 N N . SER E 1 141 ? 43.813 63.227 199.352 1.00 39.68 470 SER E N 1
ATOM 10279 C CA . SER E 1 141 ? 43.070 62.494 200.365 1.00 47.36 470 SER E CA 1
ATOM 10280 C C . SER E 1 141 ? 43.447 61.025 200.286 1.00 42.89 470 SER E C 1
ATOM 10281 O O . SER E 1 141 ? 44.048 60.566 199.314 1.00 44.92 470 SER E O 1
ATOM 10289 N N . GLY E 1 142 ? 43.040 60.278 201.312 1.00 56.41 471 GLY E N 1
ATOM 10290 C CA . GLY E 1 142 ? 43.141 58.837 201.339 1.00 72.44 471 GLY E CA 1
ATOM 10291 C C . GLY E 1 142 ? 44.114 58.324 202.380 1.00 87.52 471 GLY E C 1
ATOM 10292 O O . GLY E 1 142 ? 43.907 57.232 202.929 1.00 94.99 471 GLY E O 1
ATOM 10296 N N . LYS E 1 143 ? 45.149 59.102 202.678 1.00 86.84 472 LYS E N 1
ATOM 10297 C CA . LYS E 1 143 ? 46.178 58.719 203.640 1.00 94.79 472 LYS E CA 1
ATOM 10298 C C . LYS E 1 143 ? 46.800 57.369 203.296 1.00 91.64 472 LYS E C 1
ATOM 10299 O O . LYS E 1 143 ? 46.709 56.418 204.071 1.00 89.43 472 LYS E O 1
ATOM 10318 N N . VAL F 1 12 ? 42.448 95.078 189.621 1.00 108.22 341 VAL F N 1
ATOM 10319 C CA . VAL F 1 12 ? 41.535 94.417 190.549 1.00 116.22 341 VAL F CA 1
ATOM 10320 C C . VAL F 1 12 ? 40.138 94.286 189.937 1.00 118.02 341 VAL F C 1
ATOM 10321 O O . VAL F 1 12 ? 39.129 94.384 190.642 1.00 109.29 341 VAL F O 1
ATOM 10333 N N . THR F 1 13 ? 40.087 94.065 188.618 1.00 125.81 342 THR F N 1
ATOM 10334 C CA . THR F 1 13 ? 38.829 93.762 187.941 1.00 124.47 342 THR F CA 1
ATOM 10335 C C . THR F 1 13 ? 38.364 92.335 188.204 1.00 118.73 342 THR F C 1
ATOM 10336 O O . THR F 1 13 ? 37.187 92.021 187.979 1.00 108.88 342 THR F O 1
ATOM 10347 N N . ALA F 1 14 ? 39.261 91.472 188.684 1.00 113.97 343 ALA F N 1
ATOM 10348 C CA . ALA F 1 14 ? 38.960 90.065 188.900 1.00 102.61 343 ALA F CA 1
ATOM 10349 C C . ALA F 1 14 ? 38.220 89.805 190.207 1.00 94.60 343 ALA F C 1
ATOM 10350 O O . ALA F 1 14 ? 37.707 88.698 190.394 1.00 91.89 343 ALA F O 1
ATOM 10357 N N . LYS F 1 15 ? 38.152 90.784 191.114 1.00 95.98 344 LYS F N 1
ATOM 10358 C CA . LYS F 1 15 ? 37.459 90.565 192.380 1.00 86.11 344 LYS F CA 1
ATOM 10359 C C . LYS F 1 15 ? 35.979 90.288 192.164 1.00 94.37 344 LYS F C 1
ATOM 10360 O O . LYS F 1 15 ? 35.349 89.598 192.977 1.00 90.99 344 LYS F O 1
ATOM 10379 N N . VAL F 1 16 ? 35.402 90.835 191.090 1.00 95.58 345 VAL F N 1
ATOM 10380 C CA . VAL F 1 16 ? 34.016 90.525 190.761 1.00 88.59 345 VAL F CA 1
ATOM 10381 C C . VAL F 1 16 ? 33.916 89.111 190.229 1.00 88.64 345 VAL F C 1
ATOM 10382 O O . VAL F 1 16 ? 32.939 88.400 190.511 1.00 89.38 345 VAL F O 1
ATOM 10395 N N . ARG F 1 17 ? 34.927 88.670 189.479 1.00 85.54 346 ARG F N 1
ATOM 10396 C CA . ARG F 1 17 ? 34.919 87.320 188.950 1.00 81.43 346 ARG F CA 1
ATOM 10397 C C . ARG F 1 17 ? 34.987 86.290 190.062 1.00 76.76 346 ARG F C 1
ATOM 10398 O O . ARG F 1 17 ? 34.471 85.189 189.893 1.00 73.92 346 ARG F O 1
ATOM 10419 N N A GLU F 1 18 ? 35.649 86.623 191.188 0.41 75.96 347 GLU F N 1
ATOM 10420 N N B GLU F 1 18 ? 35.600 86.613 191.183 0.59 75.98 347 GLU F N 1
ATOM 10421 C CA A GLU F 1 18 ? 35.679 85.739 192.362 0.41 73.55 347 GLU F CA 1
ATOM 10422 C CA B GLU F 1 18 ? 35.638 85.654 192.274 0.59 73.53 347 GLU F CA 1
ATOM 10423 C C A GLU F 1 18 ? 34.328 85.668 193.054 0.41 72.65 347 GLU F C 1
ATOM 10424 C C B GLU F 1 18 ? 34.333 85.651 193.059 0.59 72.63 347 GLU F C 1
ATOM 10425 O O A GLU F 1 18 ? 33.995 84.645 193.663 0.41 76.16 347 GLU F O 1
ATOM 10426 O O B GLU F 1 18 ? 33.986 84.622 193.656 0.59 76.16 347 GLU F O 1
ATOM 10449 N N . GLN F 1 19 ? 33.573 86.759 193.027 1.00 83.06 348 GLN F N 1
ATOM 10450 C CA . GLN F 1 19 ? 32.258 86.803 193.653 1.00 77.42 348 GLN F CA 1
ATOM 10451 C C . GLN F 1 19 ? 31.234 86.000 192.871 1.00 67.61 348 GLN F C 1
ATOM 10452 O O . GLN F 1 19 ? 30.323 85.424 193.474 1.00 73.37 348 GLN F O 1
ATOM 10466 N N . GLU F 1 20 ? 31.373 85.941 191.542 1.00 59.44 349 GLU F N 1
ATOM 10467 C CA . GLU F 1 20 ? 30.468 85.130 190.739 1.00 64.02 349 GLU F CA 1
ATOM 10468 C C . GLU F 1 20 ? 30.649 83.645 191.046 1.00 69.29 349 GLU F C 1
ATOM 10469 O O . GLU F 1 20 ? 29.666 82.919 191.233 1.00 61.68 349 GLU F O 1
ATOM 10481 N N . ILE F 1 21 ? 31.902 83.182 191.113 1.00 64.60 350 ILE F N 1
ATOM 10482 C CA . ILE F 1 21 ? 32.186 81.796 191.486 1.00 62.51 350 ILE F CA 1
ATOM 10483 C C . ILE F 1 21 ? 31.600 81.491 192.860 1.00 60.44 350 ILE F C 1
ATOM 10484 O O . ILE F 1 21 ? 30.947 80.462 193.065 1.00 57.44 350 ILE F O 1
ATOM 10500 N N . ILE F 1 22 ? 31.835 82.383 193.825 1.00 65.81 351 ILE F N 1
ATOM 10501 C CA . ILE F 1 22 ? 31.318 82.177 195.174 1.00 68.42 351 ILE F CA 1
ATOM 10502 C C . ILE F 1 22 ? 29.804 82.054 195.151 1.00 60.98 351 ILE F C 1
ATOM 10503 O O . ILE F 1 22 ? 29.223 81.244 195.881 1.00 60.35 351 ILE F O 1
ATOM 10519 N N . ARG F 1 23 ? 29.139 82.874 194.337 1.00 59.51 352 ARG F N 1
ATOM 10520 C CA . ARG F 1 23 ? 27.681 82.839 194.294 1.00 61.31 352 ARG F CA 1
ATOM 10521 C C . ARG F 1 23 ? 27.193 81.522 193.717 1.00 58.44 352 ARG F C 1
ATOM 10522 O O . ARG F 1 23 ? 26.288 80.892 194.274 1.00 49.82 352 ARG F O 1
ATOM 10543 N N . LEU F 1 24 ? 27.803 81.079 192.615 1.00 58.78 353 LEU F N 1
ATOM 10544 C CA . LEU F 1 24 ? 27.437 79.796 192.033 1.00 54.30 353 LEU F CA 1
ATOM 10545 C C . LEU F 1 24 ? 27.708 78.655 193.006 1.00 54.02 353 LEU F C 1
ATOM 10546 O O . LEU F 1 24 ? 26.889 77.738 193.142 1.00 51.98 353 LEU F O 1
ATOM 10562 N N . THR F 1 25 ? 28.834 78.703 193.719 1.00 53.86 354 THR F N 1
ATOM 10563 C CA . THR F 1 25 ? 29.143 77.622 194.650 1.00 55.01 354 THR F CA 1
ATOM 10564 C C . THR F 1 25 ? 28.095 77.552 195.750 1.00 49.68 354 THR F C 1
ATOM 10565 O O . THR F 1 25 ? 27.587 76.471 196.071 1.00 52.34 354 THR F O 1
ATOM 10576 N N . GLN F 1 26 ? 27.746 78.704 196.329 1.00 58.71 355 GLN F N 1
ATOM 10577 C CA . GLN F 1 26 ? 26.683 78.750 197.336 1.00 64.11 355 GLN F CA 1
ATOM 10578 C C . GLN F 1 26 ? 25.367 78.245 196.761 1.00 49.76 355 GLN F C 1
ATOM 10579 O O . GLN F 1 26 ? 24.654 77.462 197.402 1.00 45.31 355 GLN F O 1
ATOM 10593 N N . LYS F 1 27 ? 25.038 78.680 195.545 1.00 51.13 356 LYS F N 1
ATOM 10594 C CA . LYS F 1 27 ? 23.868 78.157 194.847 1.00 58.12 356 LYS F CA 1
ATOM 10595 C C . LYS F 1 27 ? 23.974 76.644 194.662 1.00 56.39 356 LYS F C 1
ATOM 10596 O O . LYS F 1 27 ? 22.986 75.920 194.836 1.00 48.10 356 LYS F O 1
ATOM 10615 N N . LEU F 1 28 ? 25.177 76.144 194.340 1.00 49.51 357 LEU F N 1
ATOM 10616 C CA . LEU F 1 28 ? 25.359 74.706 194.148 1.00 47.70 357 LEU F CA 1
ATOM 10617 C C . LEU F 1 28 ? 25.185 73.944 195.456 1.00 46.43 357 LEU F C 1
ATOM 10618 O O . LEU F 1 28 ? 24.460 72.944 195.508 1.00 48.33 357 LEU F O 1
ATOM 10634 N N . ILE F 1 29 ? 25.838 74.400 196.529 1.00 47.93 358 ILE F N 1
ATOM 10635 C CA . ILE F 1 29 ? 25.717 73.710 197.812 1.00 49.13 358 ILE F CA 1
ATOM 10636 C C . ILE F 1 29 ? 24.290 73.804 198.331 1.00 47.22 358 ILE F C 1
ATOM 10637 O O . ILE F 1 29 ? 23.784 72.886 198.986 1.00 44.11 358 ILE F O 1
ATOM 10653 N N . THR F 1 30 ? 23.631 74.930 198.076 1.00 53.13 359 THR F N 1
ATOM 10654 C CA . THR F 1 30 ? 22.222 75.043 198.423 1.00 51.04 359 THR F CA 1
ATOM 10655 C C . THR F 1 30 ? 21.409 73.963 197.713 1.00 50.57 359 THR F C 1
ATOM 10656 O O . THR F 1 30 ? 20.600 73.260 198.337 1.00 47.57 359 THR F O 1
ATOM 10667 N N . SER F 1 31 ? 21.640 73.789 196.406 1.00 44.08 360 SER F N 1
ATOM 10668 C CA . SER F 1 31 ? 20.923 72.752 195.675 1.00 49.50 360 SER F CA 1
ATOM 10669 C C . SER F 1 31 ? 21.153 71.383 196.305 1.00 49.65 360 SER F C 1
ATOM 10670 O O . SER F 1 31 ? 20.221 70.574 196.388 1.00 50.26 360 SER F O 1
ATOM 10678 N N . ILE F 1 32 ? 22.374 71.119 196.795 1.00 50.84 361 ILE F N 1
ATOM 10679 C CA . ILE F 1 32 ? 22.663 69.812 197.387 1.00 51.86 361 ILE F CA 1
ATOM 10680 C C . ILE F 1 32 ? 21.872 69.604 198.670 1.00 47.13 361 ILE F C 1
ATOM 10681 O O . ILE F 1 32 ? 21.247 68.555 198.865 1.00 54.61 361 ILE F O 1
ATOM 10697 N N . THR F 1 33 ? 21.912 70.578 199.579 1.00 49.54 362 THR F N 1
ATOM 10698 C CA . THR F 1 33 ? 21.272 70.398 200.885 1.00 58.10 362 THR F CA 1
ATOM 10699 C C . THR F 1 33 ? 19.746 70.430 200.821 1.00 49.51 362 THR F C 1
ATOM 10700 O O . THR F 1 33 ? 19.095 69.858 201.697 1.00 52.97 362 THR F O 1
ATOM 10711 N N . THR F 1 34 ? 19.160 71.076 199.818 1.00 49.47 363 THR F N 1
ATOM 10712 C CA . THR F 1 34 ? 17.707 71.085 199.655 1.00 58.67 363 THR F CA 1
ATOM 10713 C C . THR F 1 34 ? 17.180 69.940 198.794 1.00 51.50 363 THR F C 1
ATOM 10714 O O . THR F 1 34 ? 15.964 69.747 198.735 1.00 64.84 363 THR F O 1
ATOM 10725 N N . GLY F 1 35 ? 18.048 69.164 198.151 1.00 58.27 364 GLY F N 1
ATOM 10726 C CA . GLY F 1 35 ? 17.587 68.084 197.304 1.00 61.60 364 GLY F CA 1
ATOM 10727 C C . GLY F 1 35 ? 17.122 68.557 195.955 1.00 52.41 364 GLY F C 1
ATOM 10728 O O . GLY F 1 35 ? 16.274 67.912 195.336 1.00 56.63 364 GLY F O 1
ATOM 10732 N N . ASP F 1 36 ? 17.648 69.687 195.485 1.00 50.98 365 ASP F N 1
ATOM 10733 C CA . ASP F 1 36 ? 17.193 70.311 194.244 1.00 45.24 365 ASP F CA 1
ATOM 10734 C C . ASP F 1 36 ? 18.108 69.864 193.105 1.00 50.68 365 ASP F C 1
ATOM 10735 O O . ASP F 1 36 ? 19.031 70.564 192.674 1.00 46.89 365 ASP F O 1
ATOM 10744 N N . TYR F 1 37 ? 17.812 68.669 192.586 1.00 49.62 366 TYR F N 1
ATOM 10745 C CA . TYR F 1 37 ? 18.638 68.102 191.526 1.00 54.13 366 TYR F CA 1
ATOM 10746 C C . TYR F 1 37 ? 18.602 68.951 190.268 1.00 47.96 366 TYR F C 1
ATOM 10747 O O . TYR F 1 37 ? 19.585 68.997 189.515 1.00 47.50 366 TYR F O 1
ATOM 10765 N N . ASP F 1 38 ? 17.478 69.612 190.012 1.00 56.97 367 ASP F N 1
ATOM 10766 C CA . ASP F 1 38 ? 17.345 70.378 188.783 1.00 58.76 367 ASP F CA 1
ATOM 10767 C C . ASP F 1 38 ? 18.366 71.502 188.725 1.00 48.69 367 ASP F C 1
ATOM 10768 O O . ASP F 1 38 ? 18.966 71.751 187.672 1.00 52.06 367 ASP F O 1
ATOM 10777 N N . THR F 1 39 ? 18.562 72.208 189.840 1.00 49.11 368 THR F N 1
ATOM 10778 C CA . THR F 1 39 ? 19.587 73.248 189.871 1.00 49.93 368 THR F CA 1
ATOM 10779 C C . THR F 1 39 ? 20.966 72.628 189.793 1.00 48.18 368 THR F C 1
ATOM 10780 O O . THR F 1 39 ? 21.844 73.126 189.080 1.00 51.31 368 THR F O 1
ATOM 10791 N N . TYR F 1 40 ? 21.163 71.530 190.521 1.00 49.72 369 TYR F N 1
ATOM 10792 C CA . TYR F 1 40 ? 22.451 70.851 190.529 1.00 47.76 369 TYR F CA 1
ATOM 10793 C C . TYR F 1 40 ? 22.841 70.432 189.122 1.00 49.36 369 TYR F C 1
ATOM 10794 O O . TYR F 1 40 ? 23.962 70.703 188.673 1.00 48.18 369 TYR F O 1
ATOM 10812 N N . SER F 1 41 ? 21.910 69.794 188.394 1.00 49.31 370 SER F N 1
ATOM 10813 C CA . SER F 1 41 ? 22.215 69.297 187.053 1.00 51.53 370 SER F CA 1
ATOM 10814 C C . SER F 1 41 ? 22.534 70.421 186.082 1.00 50.22 370 SER F C 1
ATOM 10815 O O . SER F 1 41 ? 23.230 70.189 185.088 1.00 56.96 370 SER F O 1
ATOM 10823 N N . LYS F 1 42 ? 22.055 71.635 186.354 1.00 52.10 371 LYS F N 1
ATOM 10824 C CA . LYS F 1 42 ? 22.390 72.769 185.504 1.00 55.62 371 LYS F CA 1
ATOM 10825 C C . LYS F 1 42 ? 23.777 73.325 185.806 1.00 55.10 371 LYS F C 1
ATOM 10826 O O . LYS F 1 42 ? 24.438 73.855 184.903 1.00 48.81 371 LYS F O 1
ATOM 10845 N N . LEU F 1 43 ? 24.241 73.194 187.050 1.00 53.19 372 LEU F N 1
ATOM 10846 C CA . LEU F 1 43 ? 25.523 73.740 187.464 1.00 46.80 372 LEU F CA 1
ATOM 10847 C C . LEU F 1 43 ? 26.676 72.749 187.338 1.00 50.37 372 LEU F C 1
ATOM 10848 O O . LEU F 1 43 ? 27.837 73.172 187.280 1.00 53.03 372 LEU F O 1
ATOM 10864 N N . VAL F 1 44 ? 26.400 71.449 187.299 1.00 48.46 373 VAL F N 1
ATOM 10865 C CA . VAL F 1 44 ? 27.444 70.431 187.274 1.00 54.04 373 VAL F CA 1
ATOM 10866 C C . VAL F 1 44 ? 27.453 69.760 185.911 1.00 51.23 373 VAL F C 1
ATOM 10867 O O . VAL F 1 44 ? 26.412 69.302 185.426 1.00 52.88 373 VAL F O 1
ATOM 10880 N N . ASP F 1 45 ? 28.641 69.660 185.330 1.00 53.17 374 ASP F N 1
ATOM 10881 C CA . ASP F 1 45 ? 28.806 69.094 184.002 1.00 51.41 374 ASP F CA 1
ATOM 10882 C C . ASP F 1 45 ? 28.231 67.680 183.942 1.00 54.23 374 ASP F C 1
ATOM 10883 O O . ASP F 1 45 ? 28.353 66.917 184.909 1.00 51.56 374 ASP F O 1
ATOM 10892 N N . PRO F 1 46 ? 27.623 67.281 182.819 1.00 56.07 375 PRO F N 1
ATOM 10893 C CA . PRO F 1 46 ? 27.123 65.901 182.724 1.00 57.65 375 PRO F CA 1
ATOM 10894 C C . PRO F 1 46 ? 28.235 64.866 182.726 1.00 55.11 375 PRO F C 1
ATOM 10895 O O . PRO F 1 46 ? 27.972 63.705 183.074 1.00 51.57 375 PRO F O 1
ATOM 10906 N N . HIS F 1 47 ? 29.461 65.249 182.360 1.00 54.67 376 HIS F N 1
ATOM 10907 C CA . HIS F 1 47 ? 30.629 64.375 182.417 1.00 52.39 376 HIS F CA 1
ATOM 10908 C C . HIS F 1 47 ? 31.606 64.806 183.513 1.00 52.68 376 HIS F C 1
ATOM 10909 O O . HIS F 1 47 ? 32.824 64.695 183.365 1.00 51.80 376 HIS F O 1
ATOM 10923 N N . VAL F 1 48 ? 31.067 65.283 184.636 1.00 51.58 377 VAL F N 1
ATOM 10924 C CA . VAL F 1 48 ? 31.889 65.681 185.771 1.00 53.62 377 VAL F CA 1
ATOM 10925 C C . VAL F 1 48 ? 32.674 64.490 186.289 1.00 47.40 377 VAL F C 1
ATOM 10926 O O . VAL F 1 48 ? 32.182 63.356 186.304 1.00 48.92 377 VAL F O 1
ATOM 10939 N N . THR F 1 49 ? 33.898 64.748 186.737 1.00 45.50 378 THR F N 1
ATOM 10940 C CA . THR F 1 49 ? 34.712 63.758 187.427 1.00 51.81 378 THR F CA 1
ATOM 10941 C C . THR F 1 49 ? 34.837 64.165 188.887 1.00 48.09 378 THR F C 1
ATOM 10942 O O . THR F 1 49 ? 34.675 65.335 189.237 1.00 44.30 378 THR F O 1
ATOM 10953 N N . CYS F 1 50 ? 35.096 63.193 189.757 1.00 51.20 379 CYS F N 1
ATOM 10954 C CA . CYS F 1 50 ? 35.149 63.561 191.161 1.00 42.23 379 CYS F CA 1
ATOM 10955 C C . CYS F 1 50 ? 35.800 62.473 192.006 1.00 41.29 379 CYS F C 1
ATOM 10956 O O . CYS F 1 50 ? 35.864 61.303 191.626 1.00 43.96 379 CYS F O 1
ATOM 10964 N N . PHE F 1 51 ? 36.330 62.911 193.143 1.00 39.90 380 PHE F N 1
ATOM 10965 C CA . PHE F 1 51 ? 36.656 62.067 194.279 1.00 37.33 380 PHE F CA 1
ATOM 10966 C C . PHE F 1 51 ? 35.777 62.521 195.428 1.00 40.72 380 PHE F C 1
ATOM 10967 O O . PHE F 1 51 ? 35.699 63.721 195.704 1.00 41.68 380 PHE F O 1
ATOM 10984 N N . GLU F 1 52 ? 35.144 61.585 196.116 1.00 40.15 381 GLU F N 1
ATOM 10985 C CA . GLU F 1 52 ? 34.436 61.933 197.333 1.00 44.23 381 GLU F CA 1
ATOM 10986 C C . GLU F 1 52 ? 34.421 60.710 198.224 1.00 37.71 381 GLU F C 1
ATOM 10987 O O . GLU F 1 52 ? 34.641 59.597 197.747 1.00 38.40 381 GLU F O 1
ATOM 10999 N N . PRO F 1 53 ? 34.183 60.882 199.522 1.00 40.77 382 PRO F N 1
ATOM 11000 C CA . PRO F 1 53 ? 34.185 59.717 200.430 1.00 40.04 382 PRO F CA 1
ATOM 11001 C C . PRO F 1 53 ? 33.309 58.567 199.956 1.00 41.74 382 PRO F C 1
ATOM 11002 O O . PRO F 1 53 ? 33.645 57.396 200.175 1.00 40.55 382 PRO F O 1
ATOM 11013 N N . PHE F 1 54 ? 32.177 58.858 199.319 1.00 44.15 383 PHE F N 1
ATOM 11014 C CA . PHE F 1 54 ? 31.313 57.774 198.860 1.00 44.32 383 PHE F CA 1
ATOM 11015 C C . PHE F 1 54 ? 31.812 57.086 197.593 1.00 38.32 383 PHE F C 1
ATOM 11016 O O . PHE F 1 54 ? 31.273 56.038 197.226 1.00 38.18 383 PHE F O 1
ATOM 11033 N N . SER F 1 55 ? 32.814 57.628 196.919 1.00 32.69 384 SER F N 1
ATOM 11034 C CA . SER F 1 55 ? 33.403 56.941 195.788 1.00 38.55 384 SER F CA 1
ATOM 11035 C C . SER F 1 55 ? 34.486 55.961 196.215 1.00 36.78 384 SER F C 1
ATOM 11036 O O . SER F 1 55 ? 35.023 55.246 195.359 1.00 34.75 384 SER F O 1
ATOM 11044 N N . ASN F 1 56 ? 34.808 55.897 197.509 1.00 34.80 385 ASN F N 1
ATOM 11045 C CA . ASN F 1 56 ? 35.722 54.882 198.040 1.00 34.86 385 ASN F CA 1
ATOM 11046 C C . ASN F 1 56 ? 37.129 55.011 197.440 1.00 40.88 385 ASN F C 1
ATOM 11047 O O . ASN F 1 56 ? 37.811 54.018 197.174 1.00 50.02 385 ASN F O 1
ATOM 11058 N N . GLY F 1 57 ? 37.563 56.235 197.191 1.00 41.87 386 GLY F N 1
ATOM 11059 C CA . GLY F 1 57 ? 38.905 56.447 196.687 1.00 40.67 386 GLY F CA 1
ATOM 11060 C C . GLY F 1 57 ? 39.018 56.434 195.185 1.00 46.45 386 GLY F C 1
ATOM 11061 O O . GLY F 1 57 ? 40.119 56.627 194.659 1.00 42.15 386 GLY F O 1
ATOM 11065 N N . ASN F 1 58 ? 37.913 56.245 194.481 1.00 42.33 387 ASN F N 1
ATOM 11066 C CA . ASN F 1 58 ? 37.918 56.121 193.035 1.00 32.24 387 ASN F CA 1
ATOM 11067 C C . ASN F 1 58 ? 37.462 57.407 192.368 1.00 37.42 387 ASN F C 1
ATOM 11068 O O . ASN F 1 58 ? 36.621 58.142 192.887 1.00 37.80 387 ASN F O 1
ATOM 11079 N N . LEU F 1 59 ? 38.010 57.651 191.190 1.00 41.70 388 LEU F N 1
ATOM 11080 C CA . LEU F 1 59 ? 37.542 58.736 190.341 1.00 42.67 388 LEU F CA 1
ATOM 11081 C C . LEU F 1 59 ? 36.303 58.241 189.609 1.00 44.08 388 LEU F C 1
ATOM 11082 O O . LEU F 1 59 ? 36.385 57.283 188.833 1.00 42.67 388 LEU F O 1
ATOM 11098 N N . VAL F 1 60 ? 35.148 58.854 189.879 1.00 41.89 389 VAL F N 1
ATOM 11099 C CA . VAL F 1 60 ? 33.911 58.496 189.202 1.00 36.19 389 VAL F CA 1
ATOM 11100 C C . VAL F 1 60 ? 33.529 59.618 188.248 1.00 44.20 389 VAL F C 1
ATOM 11101 O O . VAL F 1 60 ? 33.899 60.783 188.425 1.00 46.63 389 VAL F O 1
ATOM 11114 N N . GLU F 1 61 ? 32.757 59.258 187.225 1.00 47.87 390 GLU F N 1
ATOM 11115 C CA . GLU F 1 61 ? 32.369 60.189 186.178 1.00 47.96 390 GLU F CA 1
ATOM 11116 C C . GLU F 1 61 ? 30.852 60.190 186.030 1.00 42.92 390 GLU F C 1
ATOM 11117 O O . GLU F 1 61 ? 30.183 59.197 186.319 1.00 44.56 390 GLU F O 1
ATOM 11129 N N . GLY F 1 62 ? 30.305 61.330 185.619 1.00 46.72 391 GLY F N 1
ATOM 11130 C CA . GLY F 1 62 ? 28.895 61.426 185.306 1.00 45.83 391 GLY F CA 1
ATOM 11131 C C . GLY F 1 62 ? 28.034 61.803 186.495 1.00 40.70 391 GLY F C 1
ATOM 11132 O O . GLY F 1 62 ? 28.425 61.705 187.661 1.00 43.00 391 GLY F O 1
ATOM 11136 N N . LEU F 1 63 ? 26.805 62.203 186.188 1.00 44.43 392 LEU F N 1
ATOM 11137 C CA . LEU F 1 63 ? 25.895 62.645 187.232 1.00 38.46 392 LEU F CA 1
ATOM 11138 C C . LEU F 1 63 ? 25.159 61.502 187.902 1.00 39.80 392 LEU F C 1
ATOM 11139 O O . LEU F 1 63 ? 24.625 61.695 189.000 1.00 44.55 392 LEU F O 1
ATOM 11155 N N . GLU F 1 64 ? 25.123 60.321 187.286 1.00 38.29 393 GLU F N 1
ATOM 11156 C CA . GLU F 1 64 ? 24.309 59.240 187.835 1.00 42.91 393 GLU F CA 1
ATOM 11157 C C . GLU F 1 64 ? 24.723 58.928 189.267 1.00 45.08 393 GLU F C 1
ATOM 11158 O O . GLU F 1 64 ? 23.873 58.681 190.130 1.00 39.16 393 GLU F O 1
ATOM 11170 N N . PHE F 1 65 ? 26.033 58.924 189.533 1.00 46.90 394 PHE F N 1
ATOM 11171 C CA . PHE F 1 65 ? 26.514 58.560 190.857 1.00 39.16 394 PHE F CA 1
ATOM 11172 C C . PHE F 1 65 ? 25.915 59.477 191.909 1.00 37.65 394 PHE F C 1
ATOM 11173 O O . PHE F 1 65 ? 25.497 59.022 192.979 1.00 41.36 394 PHE F O 1
ATOM 11190 N N . HIS F 1 66 ? 25.834 60.769 191.601 1.00 40.98 395 HIS F N 1
ATOM 11191 C CA . HIS F 1 66 ? 25.317 61.773 192.525 1.00 43.34 395 HIS F CA 1
ATOM 11192 C C . HIS F 1 66 ? 23.802 61.909 192.502 1.00 40.50 395 HIS F C 1
ATOM 11193 O O . HIS F 1 66 ? 23.203 62.154 193.557 1.00 45.28 395 HIS F O 1
ATOM 11207 N N . LYS F 1 67 ? 23.159 61.739 191.342 1.00 35.56 396 LYS F N 1
ATOM 11208 C CA . LYS F 1 67 ? 21.693 61.733 191.308 1.00 36.81 396 LYS F CA 1
ATOM 11209 C C . LYS F 1 67 ? 21.124 60.694 192.260 1.00 36.15 396 LYS F C 1
ATOM 11210 O O . LYS F 1 67 ? 20.060 60.897 192.849 1.00 36.74 396 LYS F O 1
ATOM 11229 N N . PHE F 1 68 ? 21.842 59.596 192.463 1.00 37.29 397 PHE F N 1
ATOM 11230 C CA . PHE F 1 68 ? 21.374 58.570 193.383 1.00 38.58 397 PHE F CA 1
ATOM 11231 C C . PHE F 1 68 ? 21.096 59.121 194.778 1.00 42.34 397 PHE F C 1
ATOM 11232 O O . PHE F 1 68 ? 20.168 58.649 195.449 1.00 40.67 397 PHE F O 1
ATOM 11249 N N . TYR F 1 69 ? 21.880 60.112 195.238 1.00 39.38 398 TYR F N 1
ATOM 11250 C CA . TYR F 1 69 ? 21.644 60.682 196.565 1.00 43.85 398 TYR F CA 1
ATOM 11251 C C . TYR F 1 69 ? 20.453 61.640 196.554 1.00 43.21 398 TYR F C 1
ATOM 11252 O O . TYR F 1 69 ? 19.629 61.620 197.473 1.00 45.10 398 TYR F O 1
ATOM 11270 N N . PHE F 1 70 ? 20.327 62.461 195.510 1.00 39.27 399 PHE F N 1
ATOM 11271 C CA . PHE F 1 70 ? 19.134 63.290 195.358 1.00 50.18 399 PHE F CA 1
ATOM 11272 C C . PHE F 1 70 ? 17.853 62.454 195.359 1.00 49.39 399 PHE F C 1
ATOM 11273 O O . PHE F 1 70 ? 16.829 62.879 195.908 1.00 58.60 399 PHE F O 1
ATOM 11290 N N . ASP F 1 71 ? 17.891 61.251 194.797 1.00 52.12 400 ASP F N 1
ATOM 11291 C CA . ASP F 1 71 ? 16.684 60.438 194.699 1.00 47.39 400 ASP F CA 1
ATOM 11292 C C . ASP F 1 71 ? 16.422 59.587 195.923 1.00 48.94 400 ASP F C 1
ATOM 11293 O O . ASP F 1 71 ? 15.281 59.156 196.118 1.00 59.58 400 ASP F O 1
ATOM 11302 N N . ASN F 1 72 ? 17.437 59.312 196.742 1.00 48.67 401 ASN F N 1
ATOM 11303 C CA . ASN F 1 72 ? 17.286 58.325 197.801 1.00 58.14 401 ASN F CA 1
ATOM 11304 C C . ASN F 1 72 ? 17.688 58.804 199.188 1.00 63.44 401 ASN F C 1
ATOM 11305 O O . ASN F 1 72 ? 17.318 58.146 200.167 1.00 67.88 401 ASN F O 1
ATOM 11316 N N . THR F 1 73 ? 18.402 59.925 199.315 1.00 60.87 402 THR F N 1
ATOM 11317 C CA . THR F 1 73 ? 18.843 60.387 200.633 1.00 75.20 402 THR F CA 1
ATOM 11318 C C . THR F 1 73 ? 18.634 61.883 200.855 1.00 74.59 402 THR F C 1
ATOM 11319 O O . THR F 1 73 ? 18.170 62.275 201.929 1.00 80.22 402 THR F O 1
ATOM 11330 N N . LEU F 1 74 ? 18.959 62.726 199.861 1.00 73.19 403 LEU F N 1
ATOM 11331 C CA . LEU F 1 74 ? 18.988 64.177 200.070 1.00 73.11 403 LEU F CA 1
ATOM 11332 C C . LEU F 1 74 ? 17.603 64.814 200.103 1.00 92.30 403 LEU F C 1
ATOM 11333 O O . LEU F 1 74 ? 17.441 65.884 200.702 1.00 95.54 403 LEU F O 1
ATOM 11349 N N . SER F 1 75 ? 16.611 64.213 199.450 1.00 102.97 404 SER F N 1
ATOM 11350 C CA . SER F 1 75 ? 15.242 64.706 199.513 1.00 112.20 404 SER F CA 1
ATOM 11351 C C . SER F 1 75 ? 14.453 64.075 200.655 1.00 119.60 404 SER F C 1
ATOM 11352 O O . SER F 1 75 ? 13.298 64.453 200.874 1.00 125.05 404 SER F O 1
ATOM 11360 N N . LYS F 1 76 ? 15.055 63.137 201.383 1.00 129.83 405 LYS F N 1
ATOM 11361 C CA . LYS F 1 76 ? 14.391 62.430 202.473 1.00 141.73 405 LYS F CA 1
ATOM 11362 C C . LYS F 1 76 ? 15.123 62.628 203.798 1.00 105.93 405 LYS F C 1
ATOM 11363 O O . LYS F 1 76 ? 15.278 63.748 204.279 1.00 96.11 405 LYS F O 1
ATOM 11382 N N . VAL F 1 79 ? 14.914 65.814 208.654 1.00 71.60 408 VAL F N 1
ATOM 11383 C CA . VAL F 1 79 ? 15.971 66.192 209.586 1.00 79.65 408 VAL F CA 1
ATOM 11384 C C . VAL F 1 79 ? 16.484 67.614 209.294 1.00 77.10 408 VAL F C 1
ATOM 11385 O O . VAL F 1 79 ? 16.749 67.970 208.141 1.00 69.35 408 VAL F O 1
ATOM 11397 N N . PRO F 1 80 ? 16.638 68.430 210.337 1.00 73.84 409 PRO F N 1
ATOM 11398 C CA . PRO F 1 80 ? 17.129 69.795 210.134 1.00 64.43 409 PRO F CA 1
ATOM 11399 C C . PRO F 1 80 ? 18.651 69.848 210.124 1.00 64.83 409 PRO F C 1
ATOM 11400 O O . PRO F 1 80 ? 19.334 69.156 210.884 1.00 53.53 409 PRO F O 1
ATOM 11411 N N . ILE F 1 81 ? 19.192 70.673 209.225 1.00 47.86 410 ILE F N 1
ATOM 11412 C CA . ILE F 1 81 ? 20.630 70.827 209.093 1.00 56.76 410 ILE F CA 1
ATOM 11413 C C . ILE F 1 81 ? 20.942 72.304 208.898 1.00 51.03 410 ILE F C 1
ATOM 11414 O O . ILE F 1 81 ? 20.087 73.104 208.520 1.00 47.87 410 ILE F O 1
ATOM 11430 N N . ASN F 1 82 ? 22.175 72.666 209.209 1.00 47.75 411 ASN F N 1
ATOM 11431 C CA . ASN F 1 82 ? 22.698 73.990 208.906 1.00 45.56 411 ASN F CA 1
ATOM 11432 C C . ASN F 1 82 ? 24.086 73.812 208.317 1.00 43.53 411 ASN F C 1
ATOM 11433 O O . ASN F 1 82 ? 24.860 72.974 208.785 1.00 46.23 411 ASN F O 1
ATOM 11444 N N . THR F 1 83 ? 24.389 74.575 207.278 1.00 44.91 412 THR F N 1
ATOM 11445 C CA . THR F 1 83 ? 25.644 74.439 206.555 1.00 43.52 412 THR F CA 1
ATOM 11446 C C . THR F 1 83 ? 26.433 75.734 206.648 1.00 41.56 412 THR F C 1
ATOM 11447 O O . THR F 1 83 ? 25.892 76.816 206.415 1.00 45.18 412 THR F O 1
ATOM 11458 N N . THR F 1 84 ? 27.716 75.615 206.957 1.00 46.11 413 THR F N 1
ATOM 11459 C CA . THR F 1 84 ? 28.612 76.760 207.026 1.00 41.75 413 THR F CA 1
ATOM 11460 C C . THR F 1 84 ? 29.784 76.537 206.076 1.00 39.64 413 THR F C 1
ATOM 11461 O O . THR F 1 84 ? 30.367 75.451 206.040 1.00 42.87 413 THR F O 1
ATOM 11472 N N . ILE F 1 85 ? 30.124 77.559 205.303 1.00 45.07 414 ILE F N 1
ATOM 11473 C CA . ILE F 1 85 ? 31.270 77.514 204.406 1.00 42.52 414 ILE F CA 1
ATOM 11474 C C . ILE F 1 85 ? 32.344 78.401 204.999 1.00 44.24 414 ILE F C 1
ATOM 11475 O O . ILE F 1 85 ? 32.099 79.585 205.261 1.00 51.23 414 ILE F O 1
ATOM 11491 N N . LEU F 1 86 ? 33.534 77.837 205.188 1.00 49.94 415 LEU F N 1
ATOM 11492 C CA . LEU F 1 86 ? 34.648 78.527 205.820 1.00 57.01 415 LEU F CA 1
ATOM 11493 C C . LEU F 1 86 ? 35.827 78.651 204.870 1.00 55.67 415 LEU F C 1
ATOM 11494 O O . LEU F 1 86 ? 36.117 77.743 204.083 1.00 53.78 415 LEU F O 1
ATOM 11510 N N . SER F 1 87 ? 36.541 79.774 205.017 1.00 62.29 416 SER F N 1
ATOM 11511 C CA . SER F 1 87 ? 37.785 80.111 204.328 1.00 59.70 416 SER F CA 1
ATOM 11512 C C . SER F 1 87 ? 37.699 79.801 202.843 1.00 50.90 416 SER F C 1
ATOM 11513 O O . SER F 1 87 ? 38.582 79.129 202.307 1.00 63.28 416 SER F O 1
ATOM 11521 N N . PRO F 1 88 ? 36.674 80.256 202.152 1.00 40.64 417 PRO F N 1
ATOM 11522 C CA . PRO F 1 88 ? 36.620 80.039 200.701 1.00 47.94 417 PRO F CA 1
ATOM 11523 C C . PRO F 1 88 ? 37.701 80.825 199.976 1.00 54.02 417 PRO F C 1
ATOM 11524 O O . PRO F 1 88 ? 37.719 82.061 200.022 1.00 56.63 417 PRO F O 1
ATOM 11535 N N . HIS F 1 89 ? 38.643 80.118 199.356 1.00 52.16 418 HIS F N 1
ATOM 11536 C CA A HIS F 1 89 ? 39.641 80.724 198.483 0.48 50.40 418 HIS F CA 1
ATOM 11537 C CA B HIS F 1 89 ? 39.635 80.733 198.485 0.52 50.41 418 HIS F CA 1
ATOM 11538 C C . HIS F 1 89 ? 39.243 80.474 197.036 1.00 51.65 418 HIS F C 1
ATOM 11539 O O . HIS F 1 89 ? 38.952 79.334 196.660 1.00 54.16 418 HIS F O 1
ATOM 11566 N N . VAL F 1 90 ? 39.240 81.530 196.228 1.00 54.42 419 VAL F N 1
ATOM 11567 C CA . VAL F 1 90 ? 38.938 81.431 194.804 1.00 52.89 419 VAL F CA 1
ATOM 11568 C C . VAL F 1 90 ? 40.198 81.734 194.012 1.00 55.35 419 VAL F C 1
ATOM 11569 O O . VAL F 1 90 ? 40.804 82.799 194.184 1.00 68.52 419 VAL F O 1
ATOM 11582 N N . HIS F 1 91 ? 40.567 80.807 193.129 1.00 61.01 420 HIS F N 1
ATOM 11583 C CA . HIS F 1 91 ? 41.657 80.960 192.169 1.00 59.49 420 HIS F CA 1
ATOM 11584 C C . HIS F 1 91 ? 41.062 81.307 190.816 1.00 59.15 420 HIS F C 1
ATOM 11585 O O . HIS F 1 91 ? 40.332 80.503 190.240 1.00 58.07 420 HIS F O 1
ATOM 11599 N N . VAL F 1 92 ? 41.401 82.463 190.285 1.00 64.22 421 VAL F N 1
ATOM 11600 C CA . VAL F 1 92 ? 41.003 82.802 188.925 1.00 64.17 421 VAL F CA 1
ATOM 11601 C C . VAL F 1 92 ? 42.117 82.368 187.992 1.00 70.44 421 VAL F C 1
ATOM 11602 O O . VAL F 1 92 ? 43.243 82.872 188.074 1.00 68.04 421 VAL F O 1
ATOM 11615 N N . LEU F 1 93 ? 41.812 81.420 187.116 1.00 67.93 422 LEU F N 1
ATOM 11616 C CA . LEU F 1 93 ? 42.821 80.839 186.236 1.00 75.94 422 LEU F CA 1
ATOM 11617 C C . LEU F 1 93 ? 42.843 81.476 184.857 1.00 78.17 422 LEU F C 1
ATOM 11618 O O . LEU F 1 93 ? 43.887 81.471 184.208 1.00 75.50 422 LEU F O 1
ATOM 11634 N N . GLY F 1 94 ? 41.721 82.028 184.423 1.00 72.29 423 GLY F N 1
ATOM 11635 C CA . GLY F 1 94 ? 41.658 82.671 183.134 1.00 70.77 423 GLY F CA 1
ATOM 11636 C C . GLY F 1 94 ? 40.258 83.163 182.853 1.00 74.39 423 GLY F C 1
ATOM 11637 O O . GLY F 1 94 ? 39.386 83.148 183.721 1.00 75.01 423 GLY F O 1
ATOM 11641 N N . GLU F 1 95 ? 40.054 83.602 181.609 1.00 76.75 424 GLU F N 1
ATOM 11642 C CA . GLU F 1 95 ? 38.739 84.084 181.207 1.00 89.14 424 GLU F CA 1
ATOM 11643 C C . GLU F 1 95 ? 37.681 82.991 181.303 1.00 84.46 424 GLU F C 1
ATOM 11644 O O . GLU F 1 95 ? 36.515 83.286 181.580 1.00 90.63 424 GLU F O 1
ATOM 11656 N N . ASP F 1 96 ? 38.055 81.732 181.075 1.00 77.99 425 ASP F N 1
ATOM 11657 C CA . ASP F 1 96 ? 37.081 80.650 180.982 1.00 82.69 425 ASP F CA 1
ATOM 11658 C C . ASP F 1 96 ? 37.263 79.609 182.086 1.00 71.55 425 ASP F C 1
ATOM 11659 O O . ASP F 1 96 ? 36.664 78.533 182.018 1.00 69.49 425 ASP F O 1
ATOM 11668 N N . ALA F 1 97 ? 38.037 79.911 183.125 1.00 68.37 426 ALA F N 1
ATOM 11669 C CA . ALA F 1 97 ? 38.357 78.887 184.110 1.00 67.37 426 ALA F CA 1
ATOM 11670 C C . ALA F 1 97 ? 38.621 79.489 185.482 1.00 66.64 426 ALA F C 1
ATOM 11671 O O . ALA F 1 97 ? 39.281 80.525 185.604 1.00 65.34 426 ALA F O 1
ATOM 11678 N N . ALA F 1 98 ? 38.124 78.803 186.513 1.00 59.95 427 ALA F N 1
ATOM 11679 C CA . ALA F 1 98 ? 38.343 79.189 187.899 1.00 54.54 427 ALA F CA 1
ATOM 11680 C C . ALA F 1 98 ? 38.330 77.945 188.784 1.00 57.55 427 ALA F C 1
ATOM 11681 O O . ALA F 1 98 ? 37.848 76.880 188.395 1.00 57.39 427 ALA F O 1
ATOM 11688 N N . CYS F 1 99 ? 38.868 78.099 189.986 1.00 51.45 428 CYS F N 1
ATOM 11689 C CA . CYS F 1 99 ? 38.920 77.037 190.972 1.00 48.35 428 CYS F CA 1
ATOM 11690 C C . CYS F 1 99 ? 38.604 77.614 192.344 1.00 58.27 428 CYS F C 1
ATOM 11691 O O . CYS F 1 99 ? 39.158 78.650 192.718 1.00 59.11 428 CYS F O 1
ATOM 11699 N N . ILE F 1 100 ? 37.741 76.942 193.104 1.00 48.56 429 ILE F N 1
ATOM 11700 C CA . ILE F 1 100 ? 37.392 77.378 194.451 1.00 51.12 429 ILE F CA 1
ATOM 11701 C C . ILE F 1 100 ? 37.540 76.214 195.411 1.00 45.73 429 ILE F C 1
ATOM 11702 O O . ILE F 1 100 ? 37.180 75.078 195.089 1.00 48.90 429 ILE F O 1
ATOM 11718 N N A CYS F 1 101 ? 38.063 76.500 196.596 0.51 46.92 430 CYS F N 1
ATOM 11719 N N B CYS F 1 101 ? 38.074 76.500 196.595 0.49 46.94 430 CYS F N 1
ATOM 11720 C CA A CYS F 1 101 ? 38.257 75.489 197.619 0.51 49.46 430 CYS F CA 1
ATOM 11721 C CA B CYS F 1 101 ? 38.278 75.491 197.623 0.49 49.42 430 CYS F CA 1
ATOM 11722 C C A CYS F 1 101 ? 37.853 76.068 198.964 0.51 46.88 430 CYS F C 1
ATOM 11723 C C B CYS F 1 101 ? 37.874 76.062 198.973 0.49 46.83 430 CYS F C 1
ATOM 11724 O O A CYS F 1 101 ? 38.133 77.232 199.258 0.51 47.73 430 CYS F O 1
ATOM 11725 O O B CYS F 1 101 ? 38.184 77.214 199.285 0.49 47.73 430 CYS F O 1
ATOM 11740 N N . TYR F 1 102 ? 37.193 75.246 199.775 1.00 45.39 431 TYR F N 1
ATOM 11741 C CA . TYR F 1 102 ? 36.622 75.702 201.037 1.00 48.30 431 TYR F CA 1
ATOM 11742 C C . TYR F 1 102 ? 36.396 74.495 201.930 1.00 43.83 431 TYR F C 1
ATOM 11743 O O . TYR F 1 102 ? 36.439 73.352 201.482 1.00 43.40 431 TYR F O 1
ATOM 11761 N N . MET F 1 103 ? 36.126 74.766 203.200 1.00 43.98 432 MET F N 1
ATOM 11762 C CA . MET F 1 103 ? 35.689 73.742 204.134 1.00 35.26 432 MET F CA 1
ATOM 11763 C C . MET F 1 103 ? 34.205 73.931 204.406 1.00 42.46 432 MET F C 1
ATOM 11764 O O . MET F 1 103 ? 33.679 75.042 204.354 1.00 40.51 432 MET F O 1
ATOM 11778 N N . ARG F 1 104 ? 33.528 72.831 204.686 1.00 44.58 433 ARG F N 1
ATOM 11779 C CA . ARG F 1 104 ? 32.081 72.831 204.829 1.00 40.26 433 ARG F CA 1
ATOM 11780 C C . ARG F 1 104 ? 31.741 72.149 206.137 1.00 36.59 433 ARG F C 1
ATOM 11781 O O . ARG F 1 104 ? 32.171 71.017 206.373 1.00 32.80 433 ARG F O 1
ATOM 11802 N N . LEU F 1 105 ? 31.028 72.864 207.008 1.00 37.38 434 LEU F N 1
ATOM 11803 C CA . LEU F 1 105 ? 30.541 72.320 208.273 1.00 39.15 434 LEU F CA 1
ATOM 11804 C C . LEU F 1 105 ? 29.055 72.074 208.137 1.00 38.15 434 LEU F C 1
ATOM 11805 O O . LEU F 1 105 ? 28.293 72.995 207.830 1.00 44.49 434 LEU F O 1
ATOM 11821 N N . THR F 1 106 ? 28.647 70.853 208.401 1.00 47.90 435 THR F N 1
ATOM 11822 C CA . THR F 1 106 ? 27.241 70.491 208.405 1.00 43.08 435 THR F CA 1
ATOM 11823 C C . THR F 1 106 ? 26.858 70.130 209.821 1.00 40.44 435 THR F C 1
ATOM 11824 O O . THR F 1 106 ? 27.439 69.211 210.406 1.00 40.60 435 THR F O 1
ATOM 11835 N N . GLN F 1 107 ? 25.935 70.894 210.390 1.00 41.77 436 GLN F N 1
ATOM 11836 C CA . GLN F 1 107 ? 25.369 70.555 211.685 1.00 43.39 436 GLN F CA 1
ATOM 11837 C C . GLN F 1 107 ? 24.070 69.785 211.486 1.00 47.37 436 GLN F C 1
ATOM 11838 O O . GLN F 1 107 ? 23.300 70.049 210.559 1.00 46.74 436 GLN F O 1
ATOM 11852 N N . SER F 1 108 ? 23.820 68.834 212.377 1.00 44.55 437 SER F N 1
ATOM 11853 C CA . SER F 1 108 ? 22.593 68.061 212.292 1.00 51.98 437 SER F CA 1
ATOM 11854 C C . SER F 1 108 ? 22.233 67.555 213.679 1.00 62.99 437 SER F C 1
ATOM 11855 O O . SER F 1 108 ? 22.976 67.732 214.649 1.00 62.44 437 SER F O 1
ATOM 11863 N N . VAL F 1 109 ? 21.070 66.924 213.758 1.00 69.47 438 VAL F N 1
ATOM 11864 C CA . VAL F 1 109 ? 20.536 66.405 215.011 1.00 76.06 438 VAL F CA 1
ATOM 11865 C C . VAL F 1 109 ? 19.805 65.105 214.703 1.00 82.49 438 VAL F C 1
ATOM 11866 O O . VAL F 1 109 ? 19.052 65.029 213.726 1.00 84.35 438 VAL F O 1
ATOM 11879 N N . ASN F 1 110 ? 20.049 64.077 215.513 1.00 90.03 439 ASN F N 1
ATOM 11880 C CA . ASN F 1 110 ? 19.450 62.770 215.287 1.00 96.61 439 ASN F CA 1
ATOM 11881 C C . ASN F 1 110 ? 18.012 62.752 215.808 1.00 109.07 439 ASN F C 1
ATOM 11882 O O . ASN F 1 110 ? 17.467 63.766 216.258 1.00 108.05 439 ASN F O 1
ATOM 11893 N N . SER F 1 111 ? 17.382 61.576 215.749 1.00 110.42 440 SER F N 1
ATOM 11894 C CA . SER F 1 111 ? 16.036 61.441 216.294 1.00 107.75 440 SER F CA 1
ATOM 11895 C C . SER F 1 111 ? 16.023 61.769 217.783 1.00 96.22 440 SER F C 1
ATOM 11896 O O . SER F 1 111 ? 15.159 62.518 218.256 1.00 87.16 440 SER F O 1
ATOM 11904 N N . SER F 1 112 ? 17.003 61.251 218.528 1.00 100.76 441 SER F N 1
ATOM 11905 C CA . SER F 1 112 ? 17.080 61.455 219.969 1.00 97.39 441 SER F CA 1
ATOM 11906 C C . SER F 1 112 ? 17.265 62.917 220.355 1.00 102.46 441 SER F C 1
ATOM 11907 O O . SER F 1 112 ? 17.105 63.252 221.533 1.00 103.23 441 SER F O 1
ATOM 11915 N N . GLY F 1 113 ? 17.609 63.787 219.407 1.00 104.45 442 GLY F N 1
ATOM 11916 C CA . GLY F 1 113 ? 17.858 65.182 219.705 1.00 95.06 442 GLY F CA 1
ATOM 11917 C C . GLY F 1 113 ? 19.302 65.520 220.002 1.00 86.90 442 GLY F C 1
ATOM 11918 O O . GLY F 1 113 ? 19.574 66.613 220.516 1.00 82.85 442 GLY F O 1
ATOM 11922 N N . GLU F 1 114 ? 20.235 64.618 219.711 1.00 88.17 443 GLU F N 1
ATOM 11923 C CA . GLU F 1 114 ? 21.652 64.859 219.951 1.00 88.81 443 GLU F CA 1
ATOM 11924 C C . GLU F 1 114 ? 22.253 65.569 218.743 1.00 79.55 443 GLU F C 1
ATOM 11925 O O . GLU F 1 114 ? 21.996 65.180 217.597 1.00 69.60 443 GLU F O 1
ATOM 11937 N N . ALA F 1 115 ? 23.041 66.615 219.002 1.00 71.80 444 ALA F N 1
ATOM 11938 C CA . ALA F 1 115 ? 23.639 67.402 217.931 1.00 60.03 444 ALA F CA 1
ATOM 11939 C C . ALA F 1 115 ? 24.897 66.725 217.397 1.00 50.67 444 ALA F C 1
ATOM 11940 O O . ALA F 1 115 ? 25.548 65.924 218.072 1.00 58.07 444 ALA F O 1
ATOM 11947 N N . LYS F 1 116 ? 25.253 67.088 216.172 1.00 54.10 445 LYS F N 1
ATOM 11948 C CA . LYS F 1 116 ? 26.392 66.501 215.484 1.00 57.85 445 LYS F CA 1
ATOM 11949 C C . LYS F 1 116 ? 26.935 67.515 214.479 1.00 46.91 445 LYS F C 1
ATOM 11950 O O . LYS F 1 116 ? 26.163 68.246 213.859 1.00 43.57 445 LYS F O 1
ATOM 11969 N N . THR F 1 117 ? 28.257 67.568 214.323 1.00 47.87 446 THR F N 1
ATOM 11970 C CA . THR F 1 117 ? 28.872 68.410 213.303 1.00 38.87 446 THR F CA 1
ATOM 11971 C C . THR F 1 117 ? 29.850 67.582 212.485 1.00 36.80 446 THR F C 1
ATOM 11972 O O . THR F 1 117 ? 30.716 66.908 213.043 1.00 41.07 446 THR F O 1
ATOM 11983 N N . LEU F 1 118 ? 29.728 67.662 211.167 1.00 36.41 447 LEU F N 1
ATOM 11984 C CA . LEU F 1 118 ? 30.614 66.969 210.247 1.00 40.58 447 LEU F CA 1
ATOM 11985 C C . LEU F 1 118 ? 31.364 67.989 209.410 1.00 39.73 447 LEU F C 1
ATOM 11986 O O . LEU F 1 118 ? 30.802 69.018 209.023 1.00 38.77 447 LEU F O 1
ATOM 12002 N N . GLN F 1 119 ? 32.630 67.697 209.129 1.00 41.64 448 GLN F N 1
ATOM 12003 C CA . GLN F 1 119 ? 33.496 68.587 208.367 1.00 40.73 448 GLN F CA 1
ATOM 12004 C C . GLN F 1 119 ? 33.965 67.911 207.082 1.00 38.70 448 GLN F C 1
ATOM 12005 O O . GLN F 1 119 ? 34.342 66.742 207.088 1.00 38.90 448 GLN F O 1
ATOM 12019 N N . GLN F 1 120 ? 33.955 68.665 205.985 1.00 44.60 449 GLN F N 1
ATOM 12020 C CA . GLN F 1 120 ? 34.467 68.209 204.706 1.00 40.68 449 GLN F CA 1
ATOM 12021 C C . GLN F 1 120 ? 35.278 69.320 204.054 1.00 38.72 449 GLN F C 1
ATOM 12022 O O . GLN F 1 120 ? 34.947 70.501 204.174 1.00 36.01 449 GLN F O 1
ATOM 12036 N N . GLU F 1 121 ? 36.320 68.923 203.326 1.00 36.24 450 GLU F N 1
ATOM 12037 C CA . GLU F 1 121 ? 37.123 69.831 202.514 1.00 37.85 450 GLU F CA 1
ATOM 12038 C C . GLU F 1 121 ? 36.758 69.610 201.058 1.00 33.96 450 GLU F C 1
ATOM 12039 O O . GLU F 1 121 ? 36.695 68.466 200.606 1.00 42.60 450 GLU F O 1
ATOM 12051 N N . GLU F 1 122 ? 36.551 70.695 200.322 1.00 35.79 451 GLU F N 1
ATOM 12052 C CA . GLU F 1 122 ? 36.038 70.610 198.966 1.00 39.09 451 GLU F CA 1
ATOM 12053 C C . GLU F 1 122 ? 36.826 71.497 198.020 1.00 40.22 451 GLU F C 1
ATOM 12054 O O . GLU F 1 122 ? 37.035 72.678 198.295 1.00 45.08 451 GLU F O 1
ATOM 12066 N N . THR F 1 123 ? 37.231 70.930 196.895 1.00 37.81 452 THR F N 1
ATOM 12067 C CA . THR F 1 123 ? 37.779 71.681 195.779 1.00 39.07 452 THR F CA 1
ATOM 12068 C C . THR F 1 123 ? 36.792 71.561 194.624 1.00 36.64 452 THR F C 1
ATOM 12069 O O . THR F 1 123 ? 36.318 70.467 194.332 1.00 41.35 452 THR F O 1
ATOM 12080 N N . ARG F 1 124 ? 36.467 72.678 193.984 1.00 44.33 453 ARG F N 1
ATOM 12081 C CA . ARG F 1 124 ? 35.560 72.668 192.847 1.00 43.28 453 ARG F CA 1
ATOM 12082 C C . ARG F 1 124 ? 36.170 73.459 191.707 1.00 39.72 453 ARG F C 1
ATOM 12083 O O . ARG F 1 124 ? 36.639 74.580 191.902 1.00 43.96 453 ARG F O 1
ATOM 12104 N N . VAL F 1 125 ? 36.164 72.870 190.521 1.00 52.85 454 VAL F N 1
ATOM 12105 C CA . VAL F 1 125 ? 36.775 73.463 189.341 1.00 51.16 454 VAL F CA 1
ATOM 12106 C C . VAL F 1 125 ? 35.644 73.899 188.431 1.00 52.89 454 VAL F C 1
ATOM 12107 O O . VAL F 1 125 ? 34.775 73.089 188.079 1.00 46.17 454 VAL F O 1
ATOM 12120 N N . TRP F 1 126 ? 35.628 75.184 188.093 1.00 49.75 455 TRP F N 1
ATOM 12121 C CA . TRP F 1 126 ? 34.591 75.754 187.252 1.00 49.88 455 TRP F CA 1
ATOM 12122 C C . TRP F 1 126 ? 35.194 76.167 185.918 1.00 53.55 455 TRP F C 1
ATOM 12123 O O . TRP F 1 126 ? 36.324 76.660 185.851 1.00 54.91 455 TRP F O 1
ATOM 12144 N N . GLN F 1 127 ? 34.426 75.957 184.861 1.00 52.83 456 GLN F N 1
ATOM 12145 C CA . GLN F 1 127 ? 34.852 76.262 183.513 1.00 58.90 456 GLN F CA 1
ATOM 12146 C C . GLN F 1 127 ? 33.691 76.926 182.792 1.00 64.94 456 GLN F C 1
ATOM 12147 O O . GLN F 1 127 ? 32.543 76.488 182.924 1.00 60.17 456 GLN F O 1
ATOM 12161 N N . LYS F 1 128 ? 33.992 77.989 182.045 1.00 68.34 457 LYS F N 1
ATOM 12162 C CA . LYS F 1 128 ? 32.980 78.666 181.241 1.00 69.03 457 LYS F CA 1
ATOM 12163 C C . LYS F 1 128 ? 32.799 77.923 179.922 1.00 68.84 457 LYS F C 1
ATOM 12164 O O . LYS F 1 128 ? 33.737 77.827 179.123 1.00 66.03 457 LYS F O 1
ATOM 12183 N N . LYS F 1 129 ? 31.594 77.402 179.692 1.00 69.54 458 LYS F N 1
ATOM 12184 C CA . LYS F 1 129 ? 31.290 76.622 178.495 1.00 62.37 458 LYS F CA 1
ATOM 12185 C C . LYS F 1 129 ? 30.004 77.173 177.902 1.00 71.86 458 LYS F C 1
ATOM 12186 O O . LYS F 1 129 ? 28.918 76.963 178.455 1.00 75.32 458 LYS F O 1
ATOM 12205 N N . GLY F 1 130 ? 30.131 77.887 176.788 1.00 70.83 459 GLY F N 1
ATOM 12206 C CA . GLY F 1 130 ? 28.974 78.503 176.176 1.00 74.62 459 GLY F CA 1
ATOM 12207 C C . GLY F 1 130 ? 28.472 79.711 176.930 1.00 75.47 459 GLY F C 1
ATOM 12208 O O . GLY F 1 130 ? 27.267 79.986 176.919 1.00 72.93 459 GLY F O 1
ATOM 12212 N N . GLY F 1 131 ? 29.369 80.439 177.591 1.00 72.67 460 GLY F N 1
ATOM 12213 C CA . GLY F 1 131 ? 29.000 81.574 178.407 1.00 66.28 460 GLY F CA 1
ATOM 12214 C C . GLY F 1 131 ? 28.419 81.220 179.753 1.00 76.25 460 GLY F C 1
ATOM 12215 O O . GLY F 1 131 ? 28.007 82.128 180.489 1.00 76.52 460 GLY F O 1
ATOM 12219 N N . ASN F 1 132 ? 28.368 79.934 180.097 1.00 79.66 461 ASN F N 1
ATOM 12220 C CA . ASN F 1 132 ? 27.817 79.457 181.359 1.00 77.34 461 ASN F CA 1
ATOM 12221 C C . ASN F 1 132 ? 28.899 78.764 182.175 1.00 71.18 461 ASN F C 1
ATOM 12222 O O . ASN F 1 132 ? 29.659 77.946 181.644 1.00 69.31 461 ASN F O 1
ATOM 12233 N N . TRP F 1 133 ? 28.964 79.093 183.463 1.00 70.33 462 TRP F N 1
ATOM 12234 C CA . TRP F 1 133 ? 29.917 78.468 184.366 1.00 65.52 462 TRP F CA 1
ATOM 12235 C C . TRP F 1 133 ? 29.381 77.105 184.777 1.00 65.47 462 TRP F C 1
ATOM 12236 O O . TRP F 1 133 ? 28.288 77.014 185.351 1.00 59.70 462 TRP F O 1
ATOM 12257 N N . ILE F 1 134 ? 30.143 76.047 184.481 1.00 61.55 463 ILE F N 1
ATOM 12258 C CA . ILE F 1 134 ? 29.768 74.680 184.825 1.00 60.22 463 ILE F CA 1
ATOM 12259 C C . ILE F 1 134 ? 30.864 74.088 185.701 1.00 58.51 463 ILE F C 1
ATOM 12260 O O . ILE F 1 134 ? 32.049 74.376 185.510 1.00 54.31 463 ILE F O 1
ATOM 12276 N N . ASN F 1 135 ? 30.464 73.281 186.680 1.00 53.34 464 ASN F N 1
ATOM 12277 C CA . ASN F 1 135 ? 31.405 72.633 187.590 1.00 48.86 464 ASN F CA 1
ATOM 12278 C C . ASN F 1 135 ? 31.849 71.316 186.958 1.00 53.39 464 ASN F C 1
ATOM 12279 O O . ASN F 1 135 ? 31.057 70.371 186.883 1.00 54.44 464 ASN F O 1
ATOM 12290 N N . VAL F 1 136 ? 33.107 71.257 186.485 1.00 50.10 465 VAL F N 1
ATOM 12291 C CA . VAL F 1 136 ? 33.578 70.120 185.687 1.00 44.42 465 VAL F CA 1
ATOM 12292 C C . VAL F 1 136 ? 34.386 69.099 186.494 1.00 50.19 465 VAL F C 1
ATOM 12293 O O . VAL F 1 136 ? 34.582 67.967 186.024 1.00 51.47 465 VAL F O 1
ATOM 12306 N N . HIS F 1 137 ? 34.857 69.456 187.683 1.00 51.06 466 HIS F N 1
ATOM 12307 C CA . HIS F 1 137 ? 35.525 68.493 188.545 1.00 49.32 466 HIS F CA 1
ATOM 12308 C C . HIS F 1 137 ? 35.438 68.979 189.979 1.00 48.62 466 HIS F C 1
ATOM 12309 O O . HIS F 1 137 ? 35.504 70.185 190.235 1.00 49.73 466 HIS F O 1
ATOM 12323 N N . PHE F 1 138 ? 35.275 68.044 190.908 1.00 43.53 467 PHE F N 1
ATOM 12324 C CA . PHE F 1 138 ? 35.354 68.416 192.304 1.00 41.76 467 PHE F CA 1
ATOM 12325 C C . PHE F 1 138 ? 35.944 67.265 193.093 1.00 37.66 467 PHE F C 1
ATOM 12326 O O . PHE F 1 138 ? 35.973 66.122 192.645 1.00 40.92 467 PHE F O 1
ATOM 12343 N N . HIS F 1 139 ? 36.459 67.609 194.266 1.00 43.24 468 HIS F N 1
ATOM 12344 C CA . HIS F 1 139 ? 37.189 66.686 195.121 1.00 34.88 468 HIS F CA 1
ATOM 12345 C C . HIS F 1 139 ? 36.764 66.985 196.551 1.00 36.47 468 HIS F C 1
ATOM 12346 O O . HIS F 1 139 ? 36.903 68.117 197.016 1.00 35.94 468 HIS F O 1
ATOM 12360 N N . ILE F 1 140 ? 36.237 65.979 197.239 1.00 40.35 469 ILE F N 1
ATOM 12361 C CA . ILE F 1 140 ? 35.741 66.113 198.600 1.00 35.88 469 ILE F CA 1
ATOM 12362 C C . ILE F 1 140 ? 36.446 65.102 199.491 1.00 40.08 469 ILE F C 1
ATOM 12363 O O . ILE F 1 140 ? 36.593 63.935 199.116 1.00 44.37 469 ILE F O 1
ATOM 12379 N N . SER F 1 141 ? 36.830 65.535 200.692 1.00 37.38 470 SER F N 1
ATOM 12380 C CA . SER F 1 141 ? 37.441 64.649 201.667 1.00 42.33 470 SER F CA 1
ATOM 12381 C C . SER F 1 141 ? 36.901 64.992 203.044 1.00 42.28 470 SER F C 1
ATOM 12382 O O . SER F 1 141 ? 36.436 66.105 203.287 1.00 44.18 470 SER F O 1
ATOM 12390 N N . GLY F 1 142 ? 36.970 64.017 203.942 1.00 46.46 471 GLY F N 1
ATOM 12391 C CA . GLY F 1 142 ? 36.515 64.192 205.308 1.00 51.60 471 GLY F CA 1
ATOM 12392 C C . GLY F 1 142 ? 35.479 63.154 205.736 1.00 66.16 471 GLY F C 1
ATOM 12393 O O . GLY F 1 142 ? 35.281 62.126 205.084 1.00 78.77 471 GLY F O 1
ATOM 12397 N N . THR G 1 13 ? 35.674 -3.283 186.165 1.00 87.51 342 THR G N 1
ATOM 12398 C CA . THR G 1 13 ? 35.995 -1.874 185.968 1.00 93.18 342 THR G CA 1
ATOM 12399 C C . THR G 1 13 ? 35.915 -1.126 187.291 1.00 98.97 342 THR G C 1
ATOM 12400 O O . THR G 1 13 ? 34.960 -1.281 188.056 1.00 98.05 342 THR G O 1
ATOM 12410 N N . ALA G 1 14 ? 36.932 -0.309 187.557 1.00 101.27 343 ALA G N 1
ATOM 12411 C CA . ALA G 1 14 ? 36.973 0.459 188.792 1.00 99.29 343 ALA G CA 1
ATOM 12412 C C . ALA G 1 14 ? 36.215 1.773 188.677 1.00 100.33 343 ALA G C 1
ATOM 12413 O O . ALA G 1 14 ? 35.598 2.201 189.658 1.00 106.12 343 ALA G O 1
ATOM 12420 N N . LYS G 1 15 ? 36.223 2.407 187.497 1.00 101.66 344 LYS G N 1
ATOM 12421 C CA . LYS G 1 15 ? 35.541 3.688 187.323 1.00 96.96 344 LYS G CA 1
ATOM 12422 C C . LYS G 1 15 ? 34.046 3.565 187.595 1.00 90.84 344 LYS G C 1
ATOM 12423 O O . LYS G 1 15 ? 33.408 4.526 188.049 1.00 81.65 344 LYS G O 1
ATOM 12442 N N . VAL G 1 16 ? 33.473 2.390 187.341 1.00 90.33 345 VAL G N 1
ATOM 12443 C CA . VAL G 1 16 ? 32.085 2.148 187.714 1.00 90.60 345 VAL G CA 1
ATOM 12444 C C . VAL G 1 16 ? 31.942 2.111 189.231 1.00 85.79 345 VAL G C 1
ATOM 12445 O O . VAL G 1 16 ? 30.963 2.624 189.789 1.00 85.95 345 VAL G O 1
ATOM 12458 N N . ARG G 1 17 ? 32.913 1.509 189.925 1.00 87.78 346 ARG G N 1
ATOM 12459 C CA . ARG G 1 17 ? 32.842 1.443 191.381 1.00 86.19 346 ARG G CA 1
ATOM 12460 C C . ARG G 1 17 ? 33.050 2.809 192.024 1.00 75.60 346 ARG G C 1
ATOM 12461 O O . ARG G 1 17 ? 32.444 3.104 193.052 1.00 71.08 346 ARG G O 1
ATOM 12482 N N . GLU G 1 18 ? 33.876 3.663 191.431 1.00 76.70 347 GLU G N 1
ATOM 12483 C CA . GLU G 1 18 ? 34.011 5.026 191.941 1.00 72.74 347 GLU G CA 1
ATOM 12484 C C . GLU G 1 18 ? 32.675 5.748 191.875 1.00 71.82 347 GLU G C 1
ATOM 12485 O O . GLU G 1 18 ? 32.340 6.539 192.758 1.00 70.43 347 GLU G O 1
ATOM 12497 N N . GLN G 1 19 ? 31.896 5.491 190.823 1.00 78.82 348 GLN G N 1
ATOM 12498 C CA . GLN G 1 19 ? 30.625 6.181 190.628 1.00 73.85 348 GLN G CA 1
ATOM 12499 C C . GLN G 1 19 ? 29.582 5.724 191.627 1.00 65.48 348 GLN G C 1
ATOM 12500 O O . GLN G 1 19 ? 28.725 6.507 192.024 1.00 63.04 348 GLN G O 1
ATOM 12514 N N . GLU G 1 20 ? 29.640 4.468 192.042 1.00 61.61 349 GLU G N 1
ATOM 12515 C CA . GLU G 1 20 ? 28.693 3.988 193.028 1.00 64.62 349 GLU G CA 1
ATOM 12516 C C . GLU G 1 20 ? 28.958 4.615 194.390 1.00 62.15 349 GLU G C 1
ATOM 12517 O O . GLU G 1 20 ? 28.017 5.016 195.087 1.00 64.81 349 GLU G O 1
ATOM 12529 N N . ILE G 1 21 ? 30.232 4.726 194.780 1.00 59.44 350 ILE G N 1
ATOM 12530 C CA . ILE G 1 21 ? 30.567 5.374 196.044 1.00 51.24 350 ILE G CA 1
ATOM 12531 C C . ILE G 1 21 ? 30.118 6.826 196.021 1.00 51.16 350 ILE G C 1
ATOM 12532 O O . ILE G 1 21 ? 29.579 7.341 197.006 1.00 56.69 350 ILE G O 1
ATOM 12548 N N . ILE G 1 22 ? 30.334 7.511 194.898 1.00 53.66 351 ILE G N 1
ATOM 12549 C CA . ILE G 1 22 ? 29.901 8.902 194.801 1.00 60.71 351 ILE G CA 1
ATOM 12550 C C . ILE G 1 22 ? 28.387 8.981 194.866 1.00 55.20 351 ILE G C 1
ATOM 12551 O O . ILE G 1 22 ? 27.823 9.857 195.531 1.00 55.44 351 ILE G O 1
ATOM 12567 N N . ARG G 1 23 ? 27.711 8.079 194.156 1.00 54.82 352 ARG G N 1
ATOM 12568 C CA . ARG G 1 23 ? 26.254 8.025 194.193 1.00 63.97 352 ARG G CA 1
ATOM 12569 C C . ARG G 1 23 ? 25.763 7.822 195.622 1.00 60.46 352 ARG G C 1
ATOM 12570 O O . ARG G 1 23 ? 24.873 8.537 196.095 1.00 60.16 352 ARG G O 1
ATOM 12591 N N . LEU G 1 24 ? 26.370 6.871 196.337 1.00 57.51 353 LEU G N 1
ATOM 12592 C CA . LEU G 1 24 ? 25.978 6.598 197.716 1.00 55.96 353 LEU G CA 1
ATOM 12593 C C . LEU G 1 24 ? 26.279 7.773 198.642 1.00 54.70 353 LEU G C 1
ATOM 12594 O O . LEU G 1 24 ? 25.480 8.075 199.539 1.00 51.28 353 LEU G O 1
ATOM 12610 N N . THR G 1 25 ? 27.423 8.445 198.450 1.00 49.24 354 THR G N 1
ATOM 12611 C CA . THR G 1 25 ? 27.762 9.589 199.302 1.00 46.75 354 THR G CA 1
ATOM 12612 C C . THR G 1 25 ? 26.806 10.749 199.059 1.00 48.75 354 THR G C 1
ATOM 12613 O O . THR G 1 25 ? 26.425 11.464 199.997 1.00 48.31 354 THR G O 1
ATOM 12624 N N . GLN G 1 26 ? 26.407 10.954 197.807 1.00 52.71 355 GLN G N 1
ATOM 12625 C CA . GLN G 1 26 ? 25.391 11.956 197.521 1.00 57.95 355 GLN G CA 1
ATOM 12626 C C . GLN G 1 26 ? 24.094 11.587 198.220 1.00 53.99 355 GLN G C 1
ATOM 12627 O O . GLN G 1 26 ? 23.456 12.425 198.871 1.00 51.71 355 GLN G O 1
ATOM 12641 N N . LYS G 1 27 ? 23.705 10.316 198.114 1.00 47.79 356 LYS G N 1
ATOM 12642 C CA . LYS G 1 27 ? 22.511 9.844 198.793 1.00 49.65 356 LYS G CA 1
ATOM 12643 C C . LYS G 1 27 ? 22.612 10.077 200.299 1.00 54.94 356 LYS G C 1
ATOM 12644 O O . LYS G 1 27 ? 21.659 10.557 200.934 1.00 54.79 356 LYS G O 1
ATOM 12663 N N . LEU G 1 28 ? 23.780 9.789 200.881 1.00 50.38 357 LEU G N 1
ATOM 12664 C CA . LEU G 1 28 ? 23.968 9.999 202.311 1.00 45.45 357 LEU G CA 1
ATOM 12665 C C . LEU G 1 28 ? 23.904 11.480 202.670 1.00 48.01 357 LEU G C 1
ATOM 12666 O O . LEU G 1 28 ? 23.261 11.857 203.661 1.00 43.41 357 LEU G O 1
ATOM 12682 N N . ILE G 1 29 ? 24.564 12.340 201.885 1.00 51.60 358 ILE G N 1
ATOM 12683 C CA . ILE G 1 29 ? 24.565 13.770 202.200 1.00 44.82 358 ILE G CA 1
ATOM 12684 C C . ILE G 1 29 ? 23.164 14.354 202.053 1.00 47.48 358 ILE G C 1
ATOM 12685 O O . ILE G 1 29 ? 22.753 15.235 202.825 1.00 43.71 358 ILE G O 1
ATOM 12701 N N . THR G 1 30 ? 22.408 13.889 201.058 1.00 46.72 359 THR G N 1
ATOM 12702 C CA . THR G 1 30 ? 21.024 14.326 200.948 1.00 42.12 359 THR G CA 1
ATOM 12703 C C . THR G 1 30 ? 20.232 13.961 202.200 1.00 44.15 359 THR G C 1
ATOM 12704 O O . THR G 1 30 ? 19.453 14.778 202.704 1.00 43.41 359 THR G O 1
ATOM 12715 N N . SER G 1 31 ? 20.432 12.748 202.732 1.00 42.58 360 SER G N 1
ATOM 12716 C CA . SER G 1 31 ? 19.653 12.340 203.903 1.00 45.82 360 SER G CA 1
ATOM 12717 C C . SER G 1 31 ? 19.990 13.178 205.126 1.00 43.40 360 SER G C 1
ATOM 12718 O O . SER G 1 31 ? 19.113 13.416 205.963 1.00 45.33 360 SER G O 1
ATOM 12726 N N . ILE G 1 32 ? 21.229 13.668 205.227 1.00 43.20 361 ILE G N 1
ATOM 12727 C CA . ILE G 1 32 ? 21.602 14.544 206.339 1.00 39.51 361 ILE G CA 1
ATOM 12728 C C . ILE G 1 32 ? 20.915 15.901 206.213 1.00 41.96 361 ILE G C 1
ATOM 12729 O O . ILE G 1 32 ? 20.333 16.403 207.178 1.00 46.94 361 ILE G O 1
ATOM 12745 N N . THR G 1 33 ? 20.971 16.516 205.026 1.00 45.72 362 THR G N 1
ATOM 12746 C CA . THR G 1 33 ? 20.416 17.860 204.863 1.00 50.07 362 THR G CA 1
ATOM 12747 C C . THR G 1 33 ? 18.886 17.872 204.912 1.00 49.59 362 THR G C 1
ATOM 12748 O O . THR G 1 33 ? 18.298 18.866 205.355 1.00 58.40 362 THR G O 1
ATOM 12759 N N . THR G 1 34 ? 18.216 16.807 204.469 1.00 48.82 363 THR G N 1
ATOM 12760 C CA . THR G 1 34 ? 16.754 16.747 204.583 1.00 54.55 363 THR G CA 1
ATOM 12761 C C . THR G 1 34 ? 16.257 16.127 205.892 1.00 49.69 363 THR G C 1
ATOM 12762 O O . THR G 1 34 ? 15.041 16.005 206.079 1.00 59.36 363 THR G O 1
ATOM 12773 N N . GLY G 1 35 ? 17.150 15.735 206.796 1.00 50.49 364 GLY G N 1
ATOM 12774 C CA . GLY G 1 35 ? 16.729 15.195 208.074 1.00 49.23 364 GLY G CA 1
ATOM 12775 C C . GLY G 1 35 ? 16.143 13.808 207.994 1.00 45.09 364 GLY G C 1
ATOM 12776 O O . GLY G 1 35 ? 15.436 13.388 208.912 1.00 44.71 364 GLY G O 1
ATOM 12780 N N . ASP G 1 36 ? 16.434 13.082 206.919 1.00 40.20 365 ASP G N 1
ATOM 12781 C CA . ASP G 1 36 ? 15.850 11.772 206.650 1.00 40.27 365 ASP G CA 1
ATOM 12782 C C . ASP G 1 36 ? 16.657 10.704 207.381 1.00 48.28 365 ASP G C 1
ATOM 12783 O O . ASP G 1 36 ? 17.525 10.022 206.820 1.00 46.28 365 ASP G O 1
ATOM 12792 N N . TYR G 1 37 ? 16.357 10.551 208.674 1.00 40.37 366 TYR G N 1
ATOM 12793 C CA . TYR G 1 37 ? 17.139 9.623 209.476 1.00 42.73 366 TYR G CA 1
ATOM 12794 C C . TYR G 1 37 ? 16.992 8.195 208.986 1.00 46.18 366 TYR G C 1
ATOM 12795 O O . TYR G 1 37 ? 17.897 7.371 209.182 1.00 45.51 366 TYR G O 1
ATOM 12813 N N . ASP G 1 38 ? 15.874 7.882 208.339 1.00 47.83 367 ASP G N 1
ATOM 12814 C CA . ASP G 1 38 ? 15.639 6.504 207.923 1.00 50.29 367 ASP G CA 1
ATOM 12815 C C . ASP G 1 38 ? 16.616 6.071 206.836 1.00 47.16 367 ASP G C 1
ATOM 12816 O O . ASP G 1 38 ? 17.127 4.945 206.864 1.00 48.71 367 ASP G O 1
ATOM 12825 N N . THR G 1 39 ? 16.862 6.929 205.850 1.00 48.14 368 THR G N 1
ATOM 12826 C CA . THR G 1 39 ? 17.892 6.620 204.870 1.00 44.87 368 THR G CA 1
ATOM 12827 C C . THR G 1 39 ? 19.266 6.610 205.522 1.00 47.34 368 THR G C 1
ATOM 12828 O O . THR G 1 39 ? 20.057 5.684 205.300 1.00 44.74 368 THR G O 1
ATOM 12839 N N . TYR G 1 40 ? 19.541 7.604 206.377 1.00 44.35 369 TYR G N 1
ATOM 12840 C CA . TYR G 1 40 ? 20.828 7.670 207.072 1.00 41.50 369 TYR G CA 1
ATOM 12841 C C . TYR G 1 40 ? 21.117 6.385 207.833 1.00 44.78 369 TYR G C 1
ATOM 12842 O O . TYR G 1 40 ? 22.222 5.841 207.747 1.00 50.95 369 TYR G O 1
ATOM 12860 N N . SER G 1 41 ? 20.132 5.890 208.593 1.00 48.30 370 SER G N 1
ATOM 12861 C CA . SER G 1 41 ? 20.320 4.697 209.428 1.00 50.58 370 SER G CA 1
ATOM 12862 C C . SER G 1 41 ? 20.531 3.428 208.609 1.00 38.74 370 SER G C 1
ATOM 12863 O O . SER G 1 41 ? 21.056 2.451 209.138 1.00 42.43 370 SER G O 1
ATOM 12871 N N . LYS G 1 42 ? 20.153 3.427 207.334 1.00 43.96 371 LYS G N 1
ATOM 12872 C CA . LYS G 1 42 ? 20.410 2.295 206.453 1.00 49.08 371 LYS G CA 1
ATOM 12873 C C . LYS G 1 42 ? 21.748 2.386 205.734 1.00 50.66 371 LYS G C 1
ATOM 12874 O O . LYS G 1 42 ? 22.278 1.351 205.321 1.00 52.46 371 LYS G O 1
ATOM 12893 N N . LEU G 1 43 ? 22.309 3.589 205.575 1.00 51.33 372 LEU G N 1
ATOM 12894 C CA . LEU G 1 43 ? 23.586 3.747 204.890 1.00 54.10 372 LEU G CA 1
ATOM 12895 C C . LEU G 1 43 ? 24.773 3.736 205.847 1.00 53.06 372 LEU G C 1
ATOM 12896 O O . LEU G 1 43 ? 25.891 3.384 205.441 1.00 47.62 372 LEU G O 1
ATOM 12912 N N . VAL G 1 44 ? 24.551 4.114 207.100 1.00 47.38 373 VAL G N 1
ATOM 12913 C CA . VAL G 1 44 ? 25.604 4.201 208.102 1.00 45.67 373 VAL G CA 1
ATOM 12914 C C . VAL G 1 44 ? 25.506 3.008 209.045 1.00 51.25 373 VAL G C 1
ATOM 12915 O O . VAL G 1 44 ? 24.410 2.605 209.457 1.00 48.52 373 VAL G O 1
ATOM 12928 N N . ASP G 1 45 ? 26.664 2.462 209.398 1.00 44.55 374 ASP G N 1
ATOM 12929 C CA . ASP G 1 45 ? 26.734 1.252 210.194 1.00 46.16 374 ASP G CA 1
ATOM 12930 C C . ASP G 1 45 ? 26.263 1.544 211.615 1.00 52.52 374 ASP G C 1
ATOM 12931 O O . ASP G 1 45 ? 26.560 2.614 212.160 1.00 46.04 374 ASP G O 1
ATOM 12940 N N . PRO G 1 46 ? 25.530 0.624 212.247 1.00 54.50 375 PRO G N 1
ATOM 12941 C CA . PRO G 1 46 ? 25.132 0.863 213.642 1.00 51.78 375 PRO G CA 1
ATOM 12942 C C . PRO G 1 46 ? 26.318 0.926 214.595 1.00 52.11 375 PRO G C 1
ATOM 12943 O O . PRO G 1 46 ? 26.191 1.502 215.683 1.00 48.02 375 PRO G O 1
ATOM 12954 N N . HIS G 1 47 ? 27.480 0.390 214.209 1.00 54.19 376 HIS G N 1
ATOM 12955 C CA . HIS G 1 47 ? 28.708 0.543 214.983 1.00 50.33 376 HIS G CA 1
ATOM 12956 C C . HIS G 1 47 ? 29.703 1.485 214.298 1.00 56.62 376 HIS G C 1
ATOM 12957 O O . HIS G 1 47 ? 30.923 1.307 214.398 1.00 52.31 376 HIS G O 1
ATOM 12971 N N . VAL G 1 48 ? 29.186 2.508 213.611 1.00 50.94 377 VAL G N 1
ATOM 12972 C CA . VAL G 1 48 ? 30.041 3.483 212.949 1.00 45.98 377 VAL G CA 1
ATOM 12973 C C . VAL G 1 48 ? 30.906 4.195 213.977 1.00 45.15 377 VAL G C 1
ATOM 12974 O O . VAL G 1 48 ? 30.467 4.491 215.097 1.00 49.06 377 VAL G O 1
ATOM 12987 N N . THR G 1 49 ? 32.152 4.460 213.604 1.00 38.03 378 THR G N 1
ATOM 12988 C CA . THR G 1 49 ? 33.014 5.349 214.373 1.00 43.11 378 THR G CA 1
ATOM 12989 C C . THR G 1 49 ? 33.176 6.666 213.631 1.00 42.75 378 THR G C 1
ATOM 12990 O O . THR G 1 49 ? 33.049 6.737 212.406 1.00 36.90 378 THR G O 1
ATOM 13001 N N . CYS G 1 50 ? 33.507 7.713 214.374 1.00 44.90 379 CYS G N 1
ATOM 13002 C CA . CYS G 1 50 ? 33.661 8.986 213.695 1.00 43.73 379 CYS G CA 1
ATOM 13003 C C . CYS G 1 50 ? 34.404 9.989 214.563 1.00 39.59 379 CYS G C 1
ATOM 13004 O O . CYS G 1 50 ? 34.437 9.894 215.795 1.00 39.74 379 CYS G O 1
ATOM 13012 N N . PHE G 1 51 ? 35.009 10.942 213.876 1.00 34.14 380 PHE G N 1
ATOM 13013 C CA . PHE G 1 51 ? 35.485 12.186 214.440 1.00 37.95 380 PHE G CA 1
ATOM 13014 C C . PHE G 1 51 ? 34.682 13.304 213.800 1.00 35.51 380 PHE G C 1
ATOM 13015 O O . PHE G 1 51 ? 34.476 13.303 212.588 1.00 37.26 380 PHE G O 1
ATOM 13032 N N . GLU G 1 52 ? 34.213 14.252 214.595 1.00 37.80 381 GLU G N 1
ATOM 13033 C CA . GLU G 1 52 ? 33.514 15.383 214.012 1.00 36.05 381 GLU G CA 1
ATOM 13034 C C . GLU G 1 52 ? 33.515 16.522 215.013 1.00 42.00 381 GLU G C 1
ATOM 13035 O O . GLU G 1 52 ? 33.782 16.308 216.201 1.00 44.58 381 GLU G O 1
ATOM 13047 N N . PRO G 1 53 ? 33.269 17.751 214.561 1.00 40.50 382 PRO G N 1
ATOM 13048 C CA . PRO G 1 53 ? 33.373 18.893 215.485 1.00 37.90 382 PRO G CA 1
ATOM 13049 C C . PRO G 1 53 ? 32.555 18.725 216.755 1.00 43.68 382 PRO G C 1
ATOM 13050 O O . PRO G 1 53 ? 33.037 19.078 217.833 1.00 46.06 382 PRO G O 1
ATOM 13061 N N . PHE G 1 54 ? 31.349 18.157 216.678 1.00 43.82 383 PHE G N 1
ATOM 13062 C CA . PHE G 1 54 ? 30.570 17.991 217.900 1.00 46.96 383 PHE G CA 1
ATOM 13063 C C . PHE G 1 54 ? 31.075 16.870 218.795 1.00 44.19 383 PHE G C 1
ATOM 13064 O O . PHE G 1 54 ? 30.680 16.826 219.962 1.00 43.86 383 PHE G O 1
ATOM 13081 N N . SER G 1 55 ? 31.948 15.993 218.310 1.00 39.77 384 SER G N 1
ATOM 13082 C CA . SER G 1 55 ? 32.527 14.980 219.179 1.00 38.91 384 SER G CA 1
ATOM 13083 C C . SER G 1 55 ? 33.650 15.524 220.059 1.00 39.58 384 SER G C 1
ATOM 13084 O O . SER G 1 55 ? 34.187 14.770 220.877 1.00 44.44 384 SER G O 1
ATOM 13092 N N . ASN G 1 56 ? 33.994 16.807 219.931 1.00 44.06 385 ASN G N 1
ATOM 13093 C CA . ASN G 1 56 ? 34.974 17.475 220.796 1.00 43.83 385 ASN G CA 1
ATOM 13094 C C . ASN G 1 56 ? 36.289 16.710 220.884 1.00 37.72 385 ASN G C 1
ATOM 13095 O O . ASN G 1 56 ? 36.848 16.513 221.966 1.00 37.76 385 ASN G O 1
ATOM 13106 N N . GLY G 1 57 ? 36.790 16.285 219.729 1.00 43.83 386 GLY G N 1
ATOM 13107 C CA . GLY G 1 57 ? 38.090 15.642 219.672 1.00 46.54 386 GLY G CA 1
ATOM 13108 C C . GLY G 1 57 ? 38.095 14.199 220.110 1.00 43.17 386 GLY G C 1
ATOM 13109 O O . GLY G 1 57 ? 39.172 13.634 220.304 1.00 48.67 386 GLY G O 1
ATOM 13113 N N . ASN G 1 58 ? 36.928 13.584 220.263 1.00 44.38 387 ASN G N 1
ATOM 13114 C CA . ASN G 1 58 ? 36.810 12.201 220.685 1.00 42.54 387 ASN G CA 1
ATOM 13115 C C . ASN G 1 58 ? 36.296 11.372 219.527 1.00 42.01 387 ASN G C 1
ATOM 13116 O O . ASN G 1 58 ? 35.573 11.867 218.657 1.00 35.53 387 ASN G O 1
ATOM 13127 N N . LEU G 1 59 ? 36.684 10.104 219.530 1.00 41.25 388 LEU G N 1
ATOM 13128 C CA . LEU G 1 59 ? 36.116 9.116 218.630 1.00 38.03 388 LEU G CA 1
ATOM 13129 C C . LEU G 1 59 ? 34.846 8.610 219.272 1.00 36.99 388 LEU G C 1
ATOM 13130 O O . LEU G 1 59 ? 34.887 8.091 220.390 1.00 45.60 388 LEU G O 1
ATOM 13146 N N . VAL G 1 60 ? 33.720 8.811 218.603 1.00 43.61 389 VAL G N 1
ATOM 13147 C CA . VAL G 1 60 ? 32.427 8.359 219.107 1.00 41.28 389 VAL G CA 1
ATOM 13148 C C . VAL G 1 60 ? 31.958 7.237 218.216 1.00 38.23 389 VAL G C 1
ATOM 13149 O O . VAL G 1 60 ? 32.277 7.201 217.034 1.00 38.49 389 VAL G O 1
ATOM 13162 N N . GLU G 1 61 ? 31.270 6.290 218.815 1.00 42.60 390 GLU G N 1
ATOM 13163 C CA . GLU G 1 61 ? 30.801 5.069 218.185 1.00 35.30 390 GLU G CA 1
ATOM 13164 C C . GLU G 1 61 ? 29.289 4.991 218.282 1.00 39.41 390 GLU G C 1
ATOM 13165 O O . GLU G 1 61 ? 28.718 5.346 219.296 1.00 38.77 390 GLU G O 1
ATOM 13177 N N . GLY G 1 62 ? 28.648 4.558 217.220 1.00 44.45 391 GLY G N 1
ATOM 13178 C CA . GLY G 1 62 ? 27.218 4.370 217.266 1.00 36.56 391 GLY G CA 1
ATOM 13179 C C . GLY G 1 62 ? 26.422 5.474 216.618 1.00 37.31 391 GLY G C 1
ATOM 13180 O O . GLY G 1 62 ? 26.865 6.586 216.465 1.00 42.14 391 GLY G O 1
ATOM 13184 N N . LEU G 1 63 ? 25.190 5.133 216.268 1.00 38.60 392 LEU G N 1
ATOM 13185 C CA . LEU G 1 63 ? 24.306 6.048 215.570 1.00 41.63 392 LEU G CA 1
ATOM 13186 C C . LEU G 1 63 ? 23.611 7.040 216.487 1.00 41.01 392 LEU G C 1
ATOM 13187 O O . LEU G 1 63 ? 23.201 8.111 216.030 1.00 41.07 392 LEU G O 1
ATOM 13203 N N . GLU G 1 64 ? 23.480 6.722 217.764 1.00 45.04 393 GLU G N 1
ATOM 13204 C CA . GLU G 1 64 ? 22.664 7.557 218.632 1.00 52.65 393 GLU G CA 1
ATOM 13205 C C . GLU G 1 64 ? 23.234 8.961 218.722 1.00 39.20 393 GLU G C 1
ATOM 13206 O O . GLU G 1 64 ? 22.480 9.939 218.766 1.00 44.62 393 GLU G O 1
ATOM 13218 N N . PHE G 1 65 ? 24.559 9.081 218.704 1.00 41.54 394 PHE G N 1
ATOM 13219 C CA . PHE G 1 65 ? 25.191 10.394 218.749 1.00 40.04 394 PHE G CA 1
ATOM 13220 C C . PHE G 1 65 ? 24.725 11.270 217.591 1.00 36.54 394 PHE G C 1
ATOM 13221 O O . PHE G 1 65 ? 24.547 12.485 217.744 1.00 39.49 394 PHE G O 1
ATOM 13238 N N . HIS G 1 66 ? 24.511 10.666 216.431 1.00 32.65 395 HIS G N 1
ATOM 13239 C CA . HIS G 1 66 ? 24.038 11.377 215.253 1.00 43.56 395 HIS G CA 1
ATOM 13240 C C . HIS G 1 66 ? 22.526 11.444 215.177 1.00 43.37 395 HIS G C 1
ATOM 13241 O O . HIS G 1 66 ? 21.978 12.472 214.757 1.00 45.70 395 HIS G O 1
ATOM 13255 N N . LYS G 1 67 ? 21.840 10.374 215.600 1.00 42.38 396 LYS G N 1
ATOM 13256 C CA . LYS G 1 67 ? 20.386 10.419 215.680 1.00 43.59 396 LYS G CA 1
ATOM 13257 C C . LYS G 1 67 ? 19.934 11.638 216.448 1.00 41.34 396 LYS G C 1
ATOM 13258 O O . LYS G 1 67 ? 18.871 12.198 216.160 1.00 48.29 396 LYS G O 1
ATOM 13277 N N . PHE G 1 68 ? 20.740 12.074 217.419 1.00 42.32 397 PHE G N 1
ATOM 13278 C CA . PHE G 1 68 ? 20.367 13.222 218.239 1.00 42.20 397 PHE G CA 1
ATOM 13279 C C . PHE G 1 68 ? 20.183 14.481 217.409 1.00 47.40 397 PHE G C 1
ATOM 13280 O O . PHE G 1 68 ? 19.325 15.309 217.727 1.00 50.44 397 PHE G O 1
ATOM 13297 N N . TYR G 1 69 ? 20.963 14.649 216.344 1.00 46.15 398 TYR G N 1
ATOM 13298 C CA . TYR G 1 69 ? 20.799 15.842 215.521 1.00 49.92 398 TYR G CA 1
ATOM 13299 C C . TYR G 1 69 ? 19.629 15.689 214.553 1.00 53.13 398 TYR G C 1
ATOM 13300 O O . TYR G 1 69 ? 18.896 16.654 214.304 1.00 52.20 398 TYR G O 1
ATOM 13318 N N . PHE G 1 70 ? 19.424 14.486 214.010 1.00 54.43 399 PHE G N 1
ATOM 13319 C CA . PHE G 1 70 ? 18.241 14.259 213.189 1.00 51.16 399 PHE G CA 1
ATOM 13320 C C . PHE G 1 70 ? 16.973 14.565 213.977 1.00 54.20 399 PHE G C 1
ATOM 13321 O O . PHE G 1 70 ? 16.042 15.186 213.455 1.00 61.30 399 PHE G O 1
ATOM 13338 N N . ASP G 1 71 ? 16.937 14.185 215.251 1.00 46.49 400 ASP G N 1
ATOM 13339 C CA . ASP G 1 71 ? 15.734 14.435 216.036 1.00 48.46 400 ASP G CA 1
ATOM 13340 C C . ASP G 1 71 ? 15.552 15.918 216.321 1.00 54.95 400 ASP G C 1
ATOM 13341 O O . ASP G 1 71 ? 14.420 16.407 216.338 1.00 54.58 400 ASP G O 1
ATOM 13350 N N . ASN G 1 72 ? 16.639 16.654 216.564 1.00 57.03 401 ASN G N 1
ATOM 13351 C CA . ASN G 1 72 ? 16.513 17.977 217.176 1.00 60.35 401 ASN G CA 1
ATOM 13352 C C . ASN G 1 72 ? 16.926 19.138 216.285 1.00 67.32 401 ASN G C 1
ATOM 13353 O O . ASN G 1 72 ? 16.319 20.208 216.374 1.00 77.15 401 ASN G O 1
ATOM 13364 N N . THR G 1 73 ? 17.926 18.980 215.424 1.00 72.08 402 THR G N 1
ATOM 13365 C CA . THR G 1 73 ? 18.414 20.119 214.650 1.00 84.54 402 THR G CA 1
ATOM 13366 C C . THR G 1 73 ? 18.245 19.963 213.144 1.00 83.06 402 THR G C 1
ATOM 13367 O O . THR G 1 73 ? 17.854 20.928 212.480 1.00 89.79 402 THR G O 1
ATOM 13378 N N . LEU G 1 74 ? 18.494 18.775 212.577 1.00 71.88 403 LEU G N 1
ATOM 13379 C CA . LEU G 1 74 ? 18.427 18.617 211.124 1.00 71.19 403 LEU G CA 1
ATOM 13380 C C . LEU G 1 74 ? 16.983 18.582 210.625 1.00 79.79 403 LEU G C 1
ATOM 13381 O O . LEU G 1 74 ? 16.669 19.166 209.582 1.00 80.58 403 LEU G O 1
ATOM 13397 N N . SER G 1 75 ? 16.095 17.892 211.345 1.00 77.71 404 SER G N 1
ATOM 13398 C CA . SER G 1 75 ? 14.690 17.820 210.964 1.00 85.05 404 SER G CA 1
ATOM 13399 C C . SER G 1 75 ? 13.928 19.102 211.266 1.00 90.40 404 SER G C 1
ATOM 13400 O O . SER G 1 75 ? 12.815 19.278 210.753 1.00 89.20 404 SER G O 1
ATOM 13408 N N . LYS G 1 76 ? 14.498 19.998 212.071 1.00 91.46 405 LYS G N 1
ATOM 13409 C CA . LYS G 1 76 ? 13.814 21.207 212.505 1.00 91.52 405 LYS G CA 1
ATOM 13410 C C . LYS G 1 76 ? 14.446 22.468 211.936 1.00 95.73 405 LYS G C 1
ATOM 13411 O O . LYS G 1 76 ? 14.230 23.557 212.476 1.00 97.58 405 LYS G O 1
ATOM 13430 N N . ARG G 1 77 ? 15.220 22.352 210.858 1.00 99.49 406 ARG G N 1
ATOM 13431 C CA . ARG G 1 77 ? 15.777 23.525 210.200 1.00 95.44 406 ARG G CA 1
ATOM 13432 C C . ARG G 1 77 ? 14.752 24.055 209.205 1.00 98.33 406 ARG G C 1
ATOM 13433 O O . ARG G 1 77 ? 14.305 23.331 208.307 1.00 97.27 406 ARG G O 1
ATOM 13454 N N . SER G 1 78 ? 14.347 25.305 209.405 1.00 95.00 407 SER G N 1
ATOM 13455 C CA . SER G 1 78 ? 13.473 25.987 208.464 1.00 96.34 407 SER G CA 1
ATOM 13456 C C . SER G 1 78 ? 14.260 26.572 207.300 1.00 95.65 407 SER G C 1
ATOM 13457 O O . SER G 1 78 ? 13.741 26.668 206.181 1.00 97.77 407 SER G O 1
ATOM 13465 N N . VAL G 1 79 ? 15.515 26.935 207.553 1.00 87.51 408 VAL G N 1
ATOM 13466 C CA . VAL G 1 79 ? 16.343 27.692 206.610 1.00 85.27 408 VAL G CA 1
ATOM 13467 C C . VAL G 1 79 ? 16.502 26.918 205.305 1.00 78.61 408 VAL G C 1
ATOM 13468 O O . VAL G 1 79 ? 16.599 25.673 205.327 1.00 81.94 408 VAL G O 1
ATOM 13481 N N . PRO G 1 80 ? 16.529 27.583 204.150 1.00 67.51 409 PRO G N 1
ATOM 13482 C CA . PRO G 1 80 ? 16.933 26.909 202.916 1.00 68.97 409 PRO G CA 1
ATOM 13483 C C . PRO G 1 80 ? 18.451 26.863 202.791 1.00 61.45 409 PRO G C 1
ATOM 13484 O O . PRO G 1 80 ? 19.179 27.730 203.284 1.00 47.99 409 PRO G O 1
ATOM 13495 N N . ILE G 1 81 ? 18.933 25.814 202.136 1.00 53.37 410 ILE G N 1
ATOM 13496 C CA . ILE G 1 81 ? 20.365 25.603 201.991 1.00 57.59 410 ILE G CA 1
ATOM 13497 C C . ILE G 1 81 ? 20.646 25.027 200.611 1.00 52.28 410 ILE G C 1
ATOM 13498 O O . ILE G 1 81 ? 19.770 24.479 199.939 1.00 48.42 410 ILE G O 1
ATOM 13514 N N . ASN G 1 82 ? 21.886 25.183 200.183 1.00 48.60 411 ASN G N 1
ATOM 13515 C CA . ASN G 1 82 ? 22.367 24.512 198.988 1.00 43.99 411 ASN G CA 1
ATOM 13516 C C . ASN G 1 82 ? 23.725 23.917 199.313 1.00 40.47 411 ASN G C 1
ATOM 13517 O O . ASN G 1 82 ? 24.575 24.585 199.907 1.00 40.90 411 ASN G O 1
ATOM 13528 N N . THR G 1 83 ? 23.915 22.659 198.955 1.00 48.87 412 THR G N 1
ATOM 13529 C CA . THR G 1 83 ? 25.151 21.955 199.251 1.00 43.81 412 THR G CA 1
ATOM 13530 C C . THR G 1 83 ? 25.949 21.786 197.973 1.00 43.15 412 THR G C 1
ATOM 13531 O O . THR G 1 83 ? 25.394 21.467 196.919 1.00 38.46 412 THR G O 1
ATOM 13542 N N . THR G 1 84 ? 27.255 21.999 198.074 1.00 38.92 413 THR G N 1
ATOM 13543 C CA . THR G 1 84 ? 28.165 21.759 196.963 1.00 41.25 413 THR G CA 1
ATOM 13544 C C . THR G 1 84 ? 29.296 20.852 197.429 1.00 36.28 413 THR G C 1
ATOM 13545 O O . THR G 1 84 ? 29.856 21.049 198.513 1.00 39.22 413 THR G O 1
ATOM 13556 N N . ILE G 1 85 ? 29.615 19.849 196.627 1.00 38.52 414 ILE G N 1
ATOM 13557 C CA . ILE G 1 85 ? 30.666 18.890 196.945 1.00 41.07 414 ILE G CA 1
ATOM 13558 C C . ILE G 1 85 ? 31.830 19.147 196.002 1.00 45.87 414 ILE G C 1
ATOM 13559 O O . ILE G 1 85 ? 31.682 19.048 194.778 1.00 48.25 414 ILE G O 1
ATOM 13575 N N . LEU G 1 86 ? 32.985 19.451 196.582 1.00 46.33 415 LEU G N 1
ATOM 13576 C CA . LEU G 1 86 ? 34.183 19.855 195.862 1.00 54.58 415 LEU G CA 1
ATOM 13577 C C . LEU G 1 86 ? 35.254 18.779 195.934 1.00 51.68 415 LEU G C 1
ATOM 13578 O O . LEU G 1 86 ? 35.546 18.251 197.011 1.00 51.58 415 LEU G O 1
ATOM 13594 N N . SER G 1 87 ? 35.878 18.508 194.792 1.00 56.38 416 SER G N 1
ATOM 13595 C CA . SER G 1 87 ? 37.077 17.681 194.739 1.00 55.27 416 SER G CA 1
ATOM 13596 C C . SER G 1 87 ? 36.835 16.295 195.325 1.00 49.21 416 SER G C 1
ATOM 13597 O O . SER G 1 87 ? 37.598 15.856 196.193 1.00 57.10 416 SER G O 1
ATOM 13605 N N . PRO G 1 88 ? 35.812 15.573 194.880 1.00 44.97 417 PRO G N 1
ATOM 13606 C CA . PRO G 1 88 ? 35.621 14.198 195.357 1.00 46.71 417 PRO G CA 1
ATOM 13607 C C . PRO G 1 88 ? 36.683 13.242 194.830 1.00 47.94 417 PRO G C 1
ATOM 13608 O O . PRO G 1 88 ? 36.754 12.983 193.626 1.00 62.18 417 PRO G O 1
ATOM 13619 N N . HIS G 1 89 ? 37.520 12.727 195.725 1.00 49.84 418 HIS G N 1
ATOM 13620 C CA A HIS G 1 89 ? 38.505 11.699 195.412 0.48 47.17 418 HIS G CA 1
ATOM 13621 C CA B HIS G 1 89 ? 38.495 11.694 195.400 0.52 47.18 418 HIS G CA 1
ATOM 13622 C C . HIS G 1 89 ? 38.062 10.382 196.038 1.00 51.29 418 HIS G C 1
ATOM 13623 O O . HIS G 1 89 ? 37.831 10.319 197.251 1.00 45.66 418 HIS G O 1
ATOM 13650 N N . VAL G 1 90 ? 37.962 9.336 195.222 1.00 53.21 419 VAL G N 1
ATOM 13651 C CA . VAL G 1 90 ? 37.532 8.011 195.667 1.00 50.91 419 VAL G CA 1
ATOM 13652 C C . VAL G 1 90 ? 38.702 7.036 195.534 1.00 56.03 419 VAL G C 1
ATOM 13653 O O . VAL G 1 90 ? 39.176 6.781 194.421 1.00 65.38 419 VAL G O 1
ATOM 13666 N N . HIS G 1 91 ? 39.152 6.475 196.662 1.00 61.66 420 HIS G N 1
ATOM 13667 C CA . HIS G 1 91 ? 40.129 5.381 196.671 1.00 50.72 420 HIS G CA 1
ATOM 13668 C C . HIS G 1 91 ? 39.388 4.053 196.691 1.00 55.67 420 HIS G C 1
ATOM 13669 O O . HIS G 1 91 ? 38.725 3.729 197.678 1.00 58.12 420 HIS G O 1
ATOM 13683 N N . VAL G 1 92 ? 39.521 3.276 195.622 1.00 57.12 421 VAL G N 1
ATOM 13684 C CA . VAL G 1 92 ? 38.999 1.915 195.606 1.00 59.84 421 VAL G CA 1
ATOM 13685 C C . VAL G 1 92 ? 40.037 1.025 196.272 1.00 65.85 421 VAL G C 1
ATOM 13686 O O . VAL G 1 92 ? 41.120 0.806 195.726 1.00 62.92 421 VAL G O 1
ATOM 13699 N N . LEU G 1 93 ? 39.708 0.517 197.456 1.00 69.51 422 LEU G N 1
ATOM 13700 C CA . LEU G 1 93 ? 40.653 -0.239 198.262 1.00 69.77 422 LEU G CA 1
ATOM 13701 C C . LEU G 1 93 ? 40.584 -1.741 198.019 1.00 73.79 422 LEU G C 1
ATOM 13702 O O . LEU G 1 93 ? 41.490 -2.469 198.444 1.00 80.69 422 LEU G O 1
ATOM 13718 N N . GLY G 1 94 ? 39.548 -2.210 197.340 1.00 69.52 423 GLY G N 1
ATOM 13719 C CA . GLY G 1 94 ? 39.361 -3.626 197.126 1.00 64.51 423 GLY G CA 1
ATOM 13720 C C . GLY G 1 94 ? 37.946 -3.867 196.638 1.00 74.47 423 GLY G C 1
ATOM 13721 O O . GLY G 1 94 ? 37.214 -2.928 196.315 1.00 80.28 423 GLY G O 1
ATOM 13725 N N . GLU G 1 95 ? 37.572 -5.140 196.584 1.00 68.14 424 GLU G N 1
ATOM 13726 C CA . GLU G 1 95 ? 36.235 -5.463 196.099 1.00 77.19 424 GLU G CA 1
ATOM 13727 C C . GLU G 1 95 ? 35.154 -5.117 197.106 1.00 78.19 424 GLU G C 1
ATOM 13728 O O . GLU G 1 95 ? 34.000 -4.941 196.701 1.00 79.23 424 GLU G O 1
ATOM 13740 N N . ASP G 1 96 ? 35.500 -4.987 198.396 1.00 74.33 425 ASP G N 1
ATOM 13741 C CA . ASP G 1 96 ? 34.514 -4.750 199.447 1.00 74.08 425 ASP G CA 1
ATOM 13742 C C . ASP G 1 96 ? 34.814 -3.497 200.265 1.00 63.94 425 ASP G C 1
ATOM 13743 O O . ASP G 1 96 ? 34.254 -3.324 201.349 1.00 65.87 425 ASP G O 1
ATOM 13752 N N . ALA G 1 97 ? 35.658 -2.600 199.766 1.00 55.51 426 ALA G N 1
ATOM 13753 C CA . ALA G 1 97 ? 36.054 -1.456 200.570 1.00 59.83 426 ALA G CA 1
ATOM 13754 C C . ALA G 1 97 ? 36.410 -0.277 199.675 1.00 53.44 426 ALA G C 1
ATOM 13755 O O . ALA G 1 97 ? 36.916 -0.446 198.564 1.00 57.97 426 ALA G O 1
ATOM 13762 N N . ALA G 1 98 ? 36.134 0.922 200.183 1.00 54.18 427 ALA G N 1
ATOM 13763 C CA . ALA G 1 98 ? 36.369 2.162 199.455 1.00 50.51 427 ALA G CA 1
ATOM 13764 C C . ALA G 1 98 ? 36.446 3.320 200.439 1.00 46.10 427 ALA G C 1
ATOM 13765 O O . ALA G 1 98 ? 35.900 3.257 201.539 1.00 46.67 427 ALA G O 1
ATOM 13772 N N . CYS G 1 99 ? 37.142 4.373 200.029 1.00 46.24 428 CYS G N 1
ATOM 13773 C CA . CYS G 1 99 ? 37.285 5.586 200.816 1.00 44.81 428 CYS G CA 1
ATOM 13774 C C . CYS G 1 99 ? 37.041 6.781 199.911 1.00 50.42 428 CYS G C 1
ATOM 13775 O O . CYS G 1 99 ? 37.610 6.845 198.818 1.00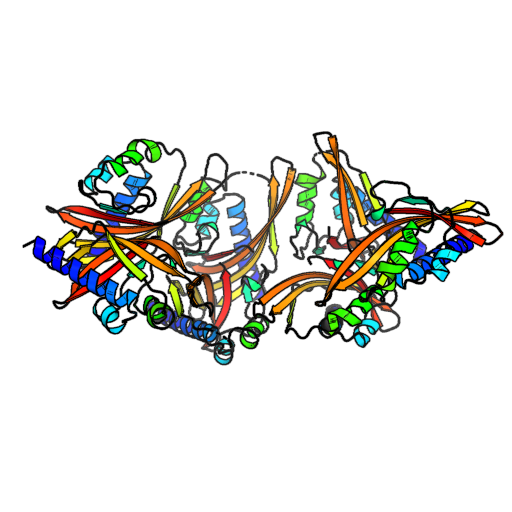 51.40 428 CYS G O 1
ATOM 13783 N N . ILE G 1 100 ? 36.224 7.732 200.364 1.00 46.47 429 ILE G N 1
ATOM 13784 C CA . ILE G 1 100 ? 35.905 8.919 199.575 1.00 47.43 429 ILE G CA 1
ATOM 13785 C C . ILE G 1 100 ? 36.219 10.167 200.387 1.00 40.08 429 ILE G C 1
ATOM 13786 O O . ILE G 1 100 ? 35.913 10.232 201.579 1.00 38.64 429 ILE G O 1
ATOM 13802 N N . CYS G 1 101 ? 36.852 11.148 199.733 1.00 43.88 430 CYS G N 1
ATOM 13803 C CA . CYS G 1 101 ? 37.329 12.377 200.349 1.00 40.05 430 CYS G CA 1
ATOM 13804 C C . CYS G 1 101 ? 36.774 13.555 199.567 1.00 43.40 430 CYS G C 1
ATOM 13805 O O . CYS G 1 101 ? 36.735 13.521 198.336 1.00 45.12 430 CYS G O 1
ATOM 13813 N N . TYR G 1 102 ? 36.329 14.587 200.271 1.00 39.36 431 TYR G N 1
ATOM 13814 C CA . TYR G 1 102 ? 35.694 15.706 199.585 1.00 42.30 431 TYR G CA 1
ATOM 13815 C C . TYR G 1 102 ? 35.507 16.839 200.575 1.00 35.31 431 TYR G C 1
ATOM 13816 O O . TYR G 1 102 ? 35.594 16.649 201.789 1.00 39.37 431 TYR G O 1
ATOM 13834 N N . MET G 1 103 ? 35.338 18.032 200.027 1.00 43.36 432 MET G N 1
ATOM 13835 C CA . MET G 1 103 ? 34.980 19.220 200.779 1.00 42.43 432 MET G CA 1
ATOM 13836 C C . MET G 1 103 ? 33.525 19.525 200.493 1.00 40.74 432 MET G C 1
ATOM 13837 O O . MET G 1 103 ? 33.028 19.274 199.395 1.00 41.59 432 MET G O 1
ATOM 13851 N N . ARG G 1 104 ? 32.848 20.072 201.492 1.00 41.47 433 ARG G N 1
ATOM 13852 C CA . ARG G 1 104 ? 31.412 20.285 201.432 1.00 40.91 433 ARG G CA 1
ATOM 13853 C C . ARG G 1 104 ? 31.142 21.739 201.785 1.00 34.47 433 ARG G C 1
ATOM 13854 O O . ARG G 1 104 ? 31.579 22.214 202.832 1.00 40.87 433 ARG G O 1
ATOM 13875 N N . LEU G 1 105 ? 30.503 22.460 200.872 1.00 37.73 434 LEU G N 1
ATOM 13876 C CA . LEU G 1 105 ? 30.109 23.845 201.081 1.00 43.67 434 LEU G CA 1
ATOM 13877 C C . LEU G 1 105 ? 28.614 23.894 201.312 1.00 37.30 434 LEU G C 1
ATOM 13878 O O . LEU G 1 105 ? 27.845 23.322 200.537 1.00 40.50 434 LEU G O 1
ATOM 13894 N N . THR G 1 106 ? 28.211 24.554 202.382 1.00 41.08 435 THR G N 1
ATOM 13895 C CA . THR G 1 106 ? 26.803 24.756 202.680 1.00 46.82 435 THR G CA 1
ATOM 13896 C C . THR G 1 106 ? 26.531 26.248 202.639 1.00 39.89 435 THR G C 1
ATOM 13897 O O . THR G 1 106 ? 27.076 27.010 203.451 1.00 41.93 435 THR G O 1
ATOM 13908 N N . GLN G 1 107 ? 25.717 26.651 201.675 1.00 43.31 436 GLN G N 1
ATOM 13909 C CA . GLN G 1 107 ? 25.178 28.003 201.608 1.00 48.02 436 GLN G CA 1
ATOM 13910 C C . GLN G 1 107 ? 23.875 28.048 202.379 1.00 43.97 436 GLN G C 1
ATOM 13911 O O . GLN G 1 107 ? 23.084 27.104 202.330 1.00 47.51 436 GLN G O 1
ATOM 13925 N N . SER G 1 108 ? 23.635 29.159 203.061 1.00 49.14 437 SER G N 1
ATOM 13926 C CA . SER G 1 108 ? 22.391 29.322 203.798 1.00 50.13 437 SER G CA 1
ATOM 13927 C C . SER G 1 108 ? 22.059 30.801 203.914 1.00 56.17 437 SER G C 1
ATOM 13928 O O . SER G 1 108 ? 22.886 31.677 203.648 1.00 58.19 437 SER G O 1
ATOM 13936 N N . VAL G 1 109 ? 20.831 31.063 204.346 1.00 74.34 438 VAL G N 1
ATOM 13937 C CA . VAL G 1 109 ? 20.321 32.412 204.552 1.00 69.91 438 VAL G CA 1
ATOM 13938 C C . VAL G 1 109 ? 19.430 32.371 205.785 1.00 77.15 438 VAL G C 1
ATOM 13939 O O . VAL G 1 109 ? 18.581 31.482 205.910 1.00 85.96 438 VAL G O 1
ATOM 13952 N N . ASN G 1 110 ? 19.638 33.306 206.711 1.00 84.12 439 ASN G N 1
ATOM 13953 C CA . ASN G 1 110 ? 18.975 33.260 208.009 1.00 93.05 439 ASN G CA 1
ATOM 13954 C C . ASN G 1 110 ? 17.621 33.978 207.936 1.00 104.26 439 ASN G C 1
ATOM 13955 O O . ASN G 1 110 ? 17.062 34.174 206.853 1.00 105.36 439 ASN G O 1
ATOM 13966 N N . SER G 1 111 ? 17.074 34.363 209.097 1.00 111.06 440 SER G N 1
ATOM 13967 C CA . SER G 1 111 ? 15.794 35.068 209.134 1.00 104.08 440 SER G CA 1
ATOM 13968 C C . SER G 1 111 ? 15.851 36.363 208.331 1.00 105.30 440 SER G C 1
ATOM 13969 O O . SER G 1 111 ? 14.877 36.731 207.660 1.00 88.86 440 SER G O 1
ATOM 13977 N N . SER G 1 112 ? 16.984 37.067 208.386 1.00 106.66 441 SER G N 1
ATOM 13978 C CA . SER G 1 112 ? 17.184 38.286 207.609 1.00 99.54 441 SER G CA 1
ATOM 13979 C C . SER G 1 112 ? 17.542 37.936 206.170 1.00 97.61 441 SER G C 1
ATOM 13980 O O . SER G 1 112 ? 17.278 36.819 205.713 1.00 100.76 441 SER G O 1
ATOM 13988 N N . GLY G 1 113 ? 18.136 38.879 205.445 1.00 100.76 442 GLY G N 1
ATOM 13989 C CA . GLY G 1 113 ? 18.643 38.603 204.112 1.00 92.29 442 GLY G CA 1
ATOM 13990 C C . GLY G 1 113 ? 20.120 38.266 204.145 1.00 89.13 442 GLY G C 1
ATOM 13991 O O . GLY G 1 113 ? 20.829 38.414 203.146 1.00 86.30 442 GLY G O 1
ATOM 13995 N N . GLU G 1 114 ? 20.589 37.817 205.306 1.00 89.46 443 GLU G N 1
ATOM 13996 C CA . GLU G 1 114 ? 22.006 37.588 205.557 1.00 86.27 443 GLU G CA 1
ATOM 13997 C C . GLU G 1 114 ? 22.388 36.157 205.167 1.00 79.13 443 GLU G C 1
ATOM 13998 O O . GLU G 1 114 ? 21.896 35.189 205.760 1.00 76.51 443 GLU G O 1
ATOM 14010 N N . ALA G 1 115 ? 23.274 36.023 204.185 1.00 74.84 444 ALA G N 1
ATOM 14011 C CA . ALA G 1 115 ? 23.717 34.717 203.716 1.00 71.57 444 ALA G CA 1
ATOM 14012 C C . ALA G 1 115 ? 25.093 34.380 204.276 1.00 54.82 444 ALA G C 1
ATOM 14013 O O . ALA G 1 115 ? 25.869 35.259 204.654 1.00 52.32 444 ALA G O 1
ATOM 14020 N N . LYS G 1 116 ? 25.374 33.084 204.359 1.00 51.25 445 LYS G N 1
ATOM 14021 C CA . LYS G 1 116 ? 26.670 32.621 204.831 1.00 53.19 445 LYS G CA 1
ATOM 14022 C C . LYS G 1 116 ? 27.015 31.303 204.159 1.00 45.64 445 LYS G C 1
ATOM 14023 O O . LYS G 1 116 ? 26.142 30.558 203.700 1.00 46.96 445 LYS G O 1
ATOM 14042 N N . THR G 1 117 ? 28.312 31.033 204.090 1.00 48.20 446 THR G N 1
ATOM 14043 C CA . THR G 1 117 ? 28.814 29.770 203.578 1.00 41.26 446 THR G CA 1
ATOM 14044 C C . THR G 1 117 ? 29.714 29.134 204.620 1.00 43.86 446 THR G C 1
ATOM 14045 O O . THR G 1 117 ? 30.514 29.821 205.262 1.00 48.17 446 THR G O 1
ATOM 14056 N N . LEU G 1 118 ? 29.563 27.824 204.805 1.00 41.64 447 LEU G N 1
ATOM 14057 C CA . LEU G 1 118 ? 30.410 27.076 205.718 1.00 38.98 447 LEU G CA 1
ATOM 14058 C C . LEU G 1 118 ? 31.043 25.925 204.960 1.00 40.81 447 LEU G C 1
ATOM 14059 O O . LEU G 1 118 ? 30.456 25.386 204.013 1.00 38.80 447 LEU G O 1
ATOM 14075 N N . GLN G 1 119 ? 32.256 25.569 205.371 1.00 37.32 448 GLN G N 1
ATOM 14076 C CA . GLN G 1 119 ? 33.030 24.548 204.686 1.00 40.33 448 GLN G CA 1
ATOM 14077 C C . GLN G 1 119 ? 33.400 23.448 205.664 1.00 36.42 448 GLN G C 1
ATOM 14078 O O . GLN G 1 119 ? 33.886 23.725 206.762 1.00 43.17 448 GLN G O 1
ATOM 14092 N N . GLN G 1 120 ? 33.180 22.210 205.254 1.00 36.95 449 GLN G N 1
ATOM 14093 C CA . GLN G 1 120 ? 33.632 21.045 205.997 1.00 47.34 449 GLN G CA 1
ATOM 14094 C C . GLN G 1 120 ? 34.444 20.160 205.070 1.00 36.76 449 GLN G C 1
ATOM 14095 O O . GLN G 1 120 ? 34.158 20.060 203.874 1.00 37.73 449 GLN G O 1
ATOM 14109 N N . GLU G 1 121 ? 35.422 19.483 205.650 1.00 37.96 450 GLU G N 1
ATOM 14110 C CA . GLU G 1 121 ? 36.184 18.443 204.977 1.00 40.49 450 GLU G CA 1
ATOM 14111 C C . GLU G 1 121 ? 35.755 17.103 205.544 1.00 33.15 450 GLU G C 1
ATOM 14112 O O . GLU G 1 121 ? 35.665 16.946 206.764 1.00 38.92 450 GLU G O 1
ATOM 14124 N N . GLU G 1 122 ? 35.517 16.138 204.669 1.00 38.25 451 GLU G N 1
ATOM 14125 C CA . GLU G 1 122 ? 34.943 14.873 205.082 1.00 41.90 451 GLU G CA 1
ATOM 14126 C C . GLU G 1 122 ? 35.733 13.732 204.473 1.00 41.82 451 GLU G C 1
ATOM 14127 O O . GLU G 1 122 ? 36.053 13.760 203.284 1.00 41.14 451 GLU G O 1
ATOM 14139 N N . THR G 1 123 ? 36.022 12.723 205.291 1.00 39.74 452 THR G N 1
ATOM 14140 C CA . THR G 1 123 ? 36.480 11.423 204.825 1.00 37.16 452 THR G CA 1
ATOM 14141 C C . THR G 1 123 ? 35.429 10.395 205.214 1.00 37.35 452 THR G C 1
ATOM 14142 O O . THR G 1 123 ? 34.976 10.387 206.357 1.00 41.07 452 THR G O 1
ATOM 14153 N N . ARG G 1 124 ? 35.036 9.534 204.276 1.00 40.47 453 ARG G N 1
ATOM 14154 C CA . ARG G 1 124 ? 34.057 8.490 204.554 1.00 40.78 453 ARG G CA 1
ATOM 14155 C C . ARG G 1 124 ? 34.576 7.157 204.042 1.00 42.80 453 ARG G C 1
ATOM 14156 O O . ARG G 1 124 ? 34.938 7.032 202.868 1.00 44.32 453 ARG G O 1
ATOM 14177 N N . VAL G 1 125 ? 34.578 6.163 204.919 1.00 43.08 454 VAL G N 1
ATOM 14178 C CA . VAL G 1 125 ? 35.042 4.822 204.597 1.00 46.22 454 VAL G CA 1
ATOM 14179 C C . VAL G 1 125 ? 33.815 3.953 204.384 1.00 40.71 454 VAL G C 1
ATOM 14180 O O . VAL G 1 125 ? 32.989 3.806 205.291 1.00 45.26 454 VAL G O 1
ATOM 14193 N N . TRP G 1 126 ? 33.690 3.389 203.184 1.00 44.10 455 TRP G N 1
ATOM 14194 C CA . TRP G 1 126 ? 32.594 2.507 202.831 1.00 40.74 455 TRP G CA 1
ATOM 14195 C C . TRP G 1 126 ? 33.066 1.060 202.823 1.00 50.12 455 TRP G C 1
ATOM 14196 O O . TRP G 1 126 ? 34.157 0.749 202.334 1.00 46.83 455 TRP G O 1
ATOM 14217 N N . GLN G 1 127 ? 32.242 0.181 203.381 1.00 44.78 456 GLN G N 1
ATOM 14218 C CA . GLN G 1 127 ? 32.510 -1.244 203.403 1.00 48.12 456 GLN G CA 1
ATOM 14219 C C . GLN G 1 127 ? 31.301 -1.993 202.879 1.00 57.47 456 GLN G C 1
ATOM 14220 O O . GLN G 1 127 ? 30.157 -1.593 203.117 1.00 55.39 456 GLN G O 1
ATOM 14234 N N . LYS G 1 128 ? 31.561 -3.072 202.152 1.00 59.72 457 LYS G N 1
ATOM 14235 C CA . LYS G 1 128 ? 30.503 -3.908 201.601 1.00 64.79 457 LYS G CA 1
ATOM 14236 C C . LYS G 1 128 ? 30.223 -5.041 202.585 1.00 68.73 457 LYS G C 1
ATOM 14237 O O . LYS G 1 128 ? 31.073 -5.915 202.800 1.00 64.38 457 LYS G O 1
ATOM 14256 N N . LYS G 1 129 ? 29.042 -5.011 203.196 1.00 68.34 458 LYS G N 1
ATOM 14257 C CA . LYS G 1 129 ? 28.631 -5.995 204.193 1.00 69.99 458 LYS G CA 1
ATOM 14258 C C . LYS G 1 129 ? 27.318 -6.602 203.729 1.00 74.26 458 LYS G C 1
ATOM 14259 O O . LYS G 1 129 ? 26.357 -5.871 203.462 1.00 68.59 458 LYS G O 1
ATOM 14278 N N . GLY G 1 130 ? 27.283 -7.930 203.628 1.00 81.00 459 GLY G N 1
ATOM 14279 C CA . GLY G 1 130 ? 26.246 -8.603 202.877 1.00 74.80 459 GLY G CA 1
ATOM 14280 C C . GLY G 1 130 ? 26.507 -8.379 201.404 1.00 77.42 459 GLY G C 1
ATOM 14281 O O . GLY G 1 130 ? 27.472 -8.907 200.846 1.00 88.40 459 GLY G O 1
ATOM 14285 N N . GLY G 1 131 ? 25.671 -7.578 200.768 1.00 70.86 460 GLY G N 1
ATOM 14286 C CA . GLY G 1 131 ? 25.944 -7.131 199.418 1.00 78.75 460 GLY G CA 1
ATOM 14287 C C . GLY G 1 131 ? 25.732 -5.639 199.315 1.00 78.95 460 GLY G C 1
ATOM 14288 O O . GLY G 1 131 ? 25.478 -5.097 198.233 1.00 74.66 460 GLY G O 1
ATOM 14292 N N . ASN G 1 132 ? 25.828 -4.968 200.460 1.00 74.96 461 ASN G N 1
ATOM 14293 C CA . ASN G 1 132 ? 25.463 -3.568 200.587 1.00 72.55 461 ASN G CA 1
ATOM 14294 C C . ASN G 1 132 ? 26.651 -2.759 201.077 1.00 68.96 461 ASN G C 1
ATOM 14295 O O . ASN G 1 132 ? 27.416 -3.202 201.942 1.00 62.29 461 ASN G O 1
ATOM 14306 N N . TRP G 1 133 ? 26.789 -1.571 200.515 1.00 65.71 462 TRP G N 1
ATOM 14307 C CA . TRP G 1 133 ? 27.805 -0.639 200.959 1.00 60.05 462 TRP G CA 1
ATOM 14308 C C . TRP G 1 133 ? 27.277 0.121 202.165 1.00 54.19 462 TRP G C 1
ATOM 14309 O O . TRP G 1 133 ? 26.180 0.681 202.127 1.00 51.00 462 TRP G O 1
ATOM 14330 N N . ILE G 1 134 ? 28.047 0.116 203.245 1.00 50.12 463 ILE G N 1
ATOM 14331 C CA . ILE G 1 134 ? 27.687 0.835 204.455 1.00 48.50 463 ILE G CA 1
ATOM 14332 C C . ILE G 1 134 ? 28.869 1.705 204.867 1.00 44.03 463 ILE G C 1
ATOM 14333 O O . ILE G 1 134 ? 30.027 1.291 204.755 1.00 43.50 463 ILE G O 1
ATOM 14349 N N . ASN G 1 135 ? 28.577 2.912 205.346 1.00 45.27 464 ASN G N 1
ATOM 14350 C CA . ASN G 1 135 ? 29.614 3.837 205.797 1.00 37.61 464 ASN G CA 1
ATOM 14351 C C . ASN G 1 135 ? 30.005 3.443 207.208 1.00 41.23 464 ASN G C 1
ATOM 14352 O O . ASN G 1 135 ? 29.218 3.640 208.138 1.00 46.40 464 ASN G O 1
ATOM 14363 N N . VAL G 1 136 ? 31.215 2.882 207.373 1.00 38.91 465 VAL G N 1
ATOM 14364 C CA . VAL G 1 136 ? 31.653 2.350 208.672 1.00 41.34 465 VAL G CA 1
ATOM 14365 C C . VAL G 1 136 ? 32.494 3.324 209.480 1.00 36.44 465 VAL G C 1
ATOM 14366 O O . VAL G 1 136 ? 32.770 3.048 210.657 1.00 47.79 465 VAL G O 1
ATOM 14379 N N . HIS G 1 137 ? 32.942 4.423 208.893 1.00 40.96 466 HIS G N 1
ATOM 14380 C CA . HIS G 1 137 ? 33.720 5.423 209.622 1.00 34.76 466 HIS G CA 1
ATOM 14381 C C . HIS G 1 137 ? 33.690 6.720 208.831 1.00 36.55 466 HIS G C 1
ATOM 14382 O O . HIS G 1 137 ? 33.706 6.700 207.600 1.00 40.15 466 HIS G O 1
ATOM 14396 N N . PHE G 1 138 ? 33.640 7.842 209.530 1.00 33.03 467 PHE G N 1
ATOM 14397 C CA . PHE G 1 138 ? 33.832 9.099 208.841 1.00 37.27 467 PHE G CA 1
ATOM 14398 C C . PHE G 1 138 ? 34.546 10.076 209.756 1.00 40.74 467 PHE G C 1
ATOM 14399 O O . PHE G 1 138 ? 34.463 9.989 210.982 1.00 37.60 467 PHE G O 1
ATOM 14416 N N . HIS G 1 139 ? 35.268 10.994 209.132 1.00 36.78 468 HIS G N 1
ATOM 14417 C CA . HIS G 1 139 ? 35.996 12.032 209.827 1.00 32.64 468 HIS G CA 1
ATOM 14418 C C . HIS G 1 139 ? 35.584 13.350 209.193 1.00 33.09 468 HIS G C 1
ATOM 14419 O O . HIS G 1 139 ? 35.591 13.481 207.965 1.00 39.13 468 HIS G O 1
ATOM 14433 N N . ILE G 1 140 ? 35.162 14.292 210.023 1.00 35.01 469 ILE G N 1
ATOM 14434 C CA . ILE G 1 140 ? 34.669 15.589 209.580 1.00 36.31 469 ILE G CA 1
ATOM 14435 C C . ILE G 1 140 ? 35.461 16.653 210.309 1.00 36.17 469 ILE G C 1
ATOM 14436 O O . ILE G 1 140 ? 35.606 16.594 211.534 1.00 38.05 469 ILE G O 1
ATOM 14452 N N . SER G 1 141 ? 35.951 17.637 209.566 1.00 39.85 470 SER G N 1
ATOM 14453 C CA . SER G 1 141 ? 36.597 18.781 210.190 1.00 41.15 470 SER G CA 1
ATOM 14454 C C . SER G 1 141 ? 36.156 20.045 209.479 1.00 41.34 470 SER G C 1
ATOM 14455 O O . SER G 1 141 ? 35.812 20.026 208.295 1.00 41.75 470 SER G O 1
ATOM 14463 N N . GLY G 1 142 ? 36.162 21.137 210.229 1.00 56.90 471 GLY G N 1
ATOM 14464 C CA . GLY G 1 142 ? 35.757 22.438 209.728 1.00 61.07 471 GLY G CA 1
ATOM 14465 C C . GLY G 1 142 ? 35.096 23.277 210.798 1.00 65.05 471 GLY G C 1
ATOM 14466 O O . GLY G 1 142 ? 34.123 22.849 211.402 1.00 76.56 471 GLY G O 1
#